Protein AF-A0A821WWM5-F1 (afdb_monomer_lite)

Radius of gyration: 125.2 Å; chains: 1; bounding box: 242×181×363 Å

Structure (mmCIF, N/CA/C/O backbone):
data_AF-A0A821WWM5-F1
#
_entry.id   AF-A0A821WWM5-F1
#
loop_
_atom_site.group_PDB
_atom_site.id
_atom_site.type_symbol
_atom_site.label_atom_id
_atom_site.label_alt_id
_atom_site.label_comp_id
_atom_site.label_asym_id
_atom_site.label_entity_id
_atom_site.label_seq_id
_atom_site.pdbx_PDB_ins_code
_atom_site.Cartn_x
_atom_site.Cartn_y
_atom_site.Cartn_z
_atom_site.occupancy
_atom_site.B_iso_or_equiv
_atom_site.auth_seq_id
_atom_site.auth_comp_id
_atom_site.auth_asym_id
_atom_site.auth_atom_id
_atom_site.pdbx_PDB_model_num
ATOM 1 N N . GLN A 1 1 ? -125.630 57.222 145.435 1.00 37.91 1 GLN A N 1
ATOM 2 C CA . GLN A 1 1 ? -126.927 56.658 144.999 1.00 37.91 1 GLN A CA 1
ATOM 3 C C . GLN A 1 1 ? -126.870 55.141 144.901 1.00 37.91 1 GLN A C 1
ATOM 5 O O . GLN A 1 1 ? -127.273 54.556 145.885 1.00 37.91 1 GLN A O 1
ATOM 10 N N . GLN A 1 2 ? -126.313 54.495 143.862 1.00 39.31 2 GLN A N 1
ATOM 11 C CA . GLN A 1 2 ? -126.241 53.011 143.816 1.00 39.31 2 GLN A CA 1
ATOM 12 C C . GLN A 1 2 ? -125.622 52.378 145.082 1.00 39.31 2 GLN A C 1
ATOM 14 O O . GLN A 1 2 ? -126.150 51.397 145.593 1.00 39.31 2 GLN A O 1
ATOM 19 N N . LEU A 1 3 ? -124.573 52.993 145.649 1.00 37.59 3 LEU A N 1
ATOM 20 C CA . LEU A 1 3 ? -123.999 52.584 146.939 1.00 37.59 3 LEU A CA 1
ATOM 21 C C . LEU A 1 3 ? -125.025 52.647 148.093 1.00 37.59 3 LEU A C 1
ATOM 23 O O . LEU A 1 3 ? -125.153 51.701 148.857 1.00 37.59 3 LEU A O 1
ATOM 27 N N . ASN A 1 4 ? -125.800 53.734 148.177 1.00 41.94 4 ASN A N 1
ATOM 28 C CA . ASN A 1 4 ? -126.858 53.911 149.174 1.00 41.94 4 ASN A CA 1
ATOM 29 C C . ASN A 1 4 ? -128.007 52.909 148.983 1.00 41.94 4 ASN A C 1
ATOM 31 O O . ASN A 1 4 ? -128.588 52.481 149.970 1.00 41.94 4 ASN A O 1
ATOM 35 N N . THR A 1 5 ? -128.331 52.528 147.742 1.00 42.69 5 THR A N 1
ATOM 36 C CA . THR A 1 5 ? -129.355 51.511 147.447 1.00 42.69 5 THR A CA 1
ATOM 37 C C . THR A 1 5 ? -128.937 50.157 148.021 1.00 42.69 5 THR A C 1
ATOM 39 O O . THR A 1 5 ? -129.669 49.590 148.826 1.00 42.69 5 THR A O 1
ATOM 42 N N . LEU A 1 6 ? -127.702 49.728 147.729 1.00 46.75 6 LEU A N 1
ATOM 43 C CA . LEU A 1 6 ? -127.098 48.521 148.307 1.00 46.75 6 LEU A CA 1
ATOM 44 C C . LEU A 1 6 ? -126.998 48.577 149.845 1.00 46.75 6 LEU A C 1
ATOM 46 O O . LEU A 1 6 ? -127.035 47.538 150.493 1.00 46.75 6 LEU A O 1
ATOM 50 N N . GLN A 1 7 ? -126.891 49.770 150.442 1.00 43.28 7 GLN A N 1
ATOM 51 C CA . GLN A 1 7 ? -126.890 49.946 151.901 1.00 43.28 7 GLN A CA 1
ATOM 52 C C . GLN A 1 7 ? -128.296 49.929 152.527 1.00 43.28 7 GLN A C 1
ATOM 54 O O . GLN A 1 7 ? -128.442 49.439 153.640 1.00 43.28 7 GLN A O 1
ATOM 59 N N . GLN A 1 8 ? -129.335 50.429 151.849 1.00 42.22 8 GLN A N 1
ATOM 60 C CA . GLN A 1 8 ? -130.705 50.417 152.388 1.00 42.22 8 GLN A CA 1
ATOM 61 C C . GLN A 1 8 ? -131.353 49.029 152.317 1.00 42.22 8 GLN A C 1
ATOM 63 O O . GLN A 1 8 ? -132.076 48.652 153.239 1.00 42.22 8 GLN A O 1
ATOM 68 N N . GLU A 1 9 ? -131.058 48.254 151.270 1.00 52.81 9 GLU A N 1
ATOM 69 C CA . GLU A 1 9 ? -131.442 46.838 151.191 1.00 52.81 9 GLU A CA 1
ATOM 70 C C . GLU A 1 9 ? -130.757 46.023 152.304 1.00 52.81 9 GLU A C 1
ATOM 72 O O . GLU A 1 9 ? -131.395 45.172 152.923 1.00 52.81 9 GLU A O 1
ATOM 77 N N . LEU A 1 10 ? -129.506 46.363 152.649 1.00 50.09 10 LEU A N 1
ATOM 78 C CA . LEU A 1 10 ? -128.782 45.797 153.793 1.00 50.09 10 LEU A CA 1
ATOM 79 C C . LEU A 1 10 ? -129.543 45.998 155.117 1.00 50.09 10 LEU A C 1
ATOM 81 O O . LEU A 1 10 ? -129.801 45.032 155.829 1.00 50.09 10 LEU A O 1
ATOM 85 N N . THR A 1 11 ? -129.967 47.227 155.430 1.00 47.53 11 THR A N 1
ATOM 86 C CA . THR A 1 11 ? -130.604 47.533 156.727 1.00 47.53 11 THR A CA 1
ATOM 87 C C . THR A 1 11 ? -131.998 46.916 156.893 1.00 47.53 11 THR A C 1
ATOM 89 O O . THR A 1 11 ? -132.420 46.628 158.013 1.00 47.53 11 THR A O 1
ATOM 92 N N . GLN A 1 12 ? -132.727 46.658 155.802 1.00 49.09 12 GLN A N 1
ATOM 93 C CA . GLN A 1 12 ? -133.998 45.921 155.884 1.00 49.09 12 GLN A CA 1
ATOM 94 C C . GLN A 1 12 ? -133.795 44.409 156.071 1.00 49.09 12 GLN A C 1
ATOM 96 O O . GLN A 1 12 ? -134.614 43.767 156.731 1.00 49.09 12 GLN A O 1
ATOM 101 N N . LEU A 1 13 ? -132.689 43.850 155.566 1.00 55.06 13 LEU A N 1
ATOM 102 C CA . LEU A 1 13 ? -132.289 42.469 155.852 1.00 55.06 13 LEU A CA 1
ATOM 103 C C . LEU A 1 13 ? -131.876 42.274 157.325 1.00 55.06 13 LEU A C 1
ATOM 105 O O . LEU A 1 13 ? -132.050 41.179 157.853 1.00 55.06 13 LEU A O 1
ATOM 109 N N . GLU A 1 14 ? -131.392 43.314 158.012 1.00 53.69 14 GLU A N 1
ATOM 110 C CA . GLU A 1 14 ? -130.951 43.235 159.415 1.00 53.69 14 GLU A CA 1
ATOM 111 C C . GLU A 1 14 ? -132.115 43.042 160.412 1.00 53.69 14 GLU A C 1
ATOM 113 O O . GLU A 1 14 ? -132.073 42.127 161.235 1.00 53.69 14 GLU A O 1
ATOM 118 N N . GLN A 1 15 ? -133.190 43.840 160.338 1.00 48.53 15 GLN A N 1
ATOM 119 C CA . GLN A 1 15 ? -134.271 43.781 161.344 1.00 48.53 15 GLN A CA 1
ATOM 120 C C . GLN A 1 15 ? -135.102 42.487 161.300 1.00 48.53 15 GLN A C 1
ATOM 122 O O . GLN A 1 15 ? -135.570 42.018 162.339 1.00 48.53 15 GLN A O 1
ATOM 127 N N . ILE A 1 16 ? -135.280 41.887 160.118 1.00 54.81 16 ILE A N 1
ATOM 128 C CA . ILE A 1 16 ? -136.044 40.636 159.955 1.00 54.81 16 ILE A CA 1
ATOM 129 C C . ILE A 1 16 ? -135.311 39.447 160.601 1.00 54.81 16 ILE A C 1
ATOM 131 O O . ILE A 1 16 ? -135.950 38.512 161.086 1.00 54.81 16 ILE A O 1
ATOM 135 N N . VAL A 1 17 ? -133.977 39.493 160.669 1.00 58.59 17 VAL A N 1
ATOM 136 C CA . VAL A 1 17 ? -133.156 38.446 161.295 1.00 58.59 17 VAL A CA 1
ATOM 137 C C . VAL A 1 17 ? -133.327 38.420 162.821 1.00 58.59 17 VAL A C 1
ATOM 139 O O . VAL A 1 17 ? -133.343 37.342 163.414 1.00 58.59 17 VAL A O 1
ATOM 142 N N . GLU A 1 18 ? -133.494 39.571 163.478 1.00 56.78 18 GLU A N 1
ATOM 143 C CA . GLU A 1 18 ? -133.342 39.661 164.939 1.00 56.78 18 GLU A CA 1
ATOM 144 C C . GLU A 1 18 ? -134.489 39.013 165.742 1.00 56.78 18 GLU A C 1
ATOM 146 O O . GLU A 1 18 ? -134.231 38.326 166.733 1.00 56.78 18 GLU A O 1
ATOM 151 N N . GLN A 1 19 ? -135.752 39.131 165.306 1.00 46.62 19 GLN A N 1
ATOM 152 C CA . GLN A 1 19 ? -136.867 38.445 165.987 1.00 46.62 19 GLN A CA 1
ATOM 153 C C . GLN A 1 19 ? -136.848 36.923 165.782 1.00 46.62 19 GLN A C 1
ATOM 155 O O . GLN A 1 19 ? -137.164 36.179 166.715 1.00 46.62 19 GLN A O 1
ATOM 160 N N . LEU A 1 20 ? -136.432 36.448 164.601 1.00 58.09 20 LEU A N 1
ATOM 161 C CA . LEU A 1 20 ? -136.296 35.014 164.327 1.00 58.09 20 LEU A CA 1
ATOM 162 C C . LEU A 1 20 ? -135.285 34.358 165.285 1.00 58.09 20 LEU A C 1
ATOM 164 O O . LEU A 1 20 ? -135.518 33.246 165.759 1.00 58.09 20 LEU A O 1
ATOM 168 N N . VAL A 1 21 ? -134.211 35.068 165.651 1.00 61.25 21 VAL A N 1
ATOM 169 C CA . VAL A 1 21 ? -133.148 34.565 166.539 1.00 61.25 21 VAL A CA 1
ATOM 170 C C . VAL A 1 21 ? -133.631 34.227 167.961 1.00 61.25 21 VAL A C 1
ATOM 172 O O . VAL A 1 21 ? -133.112 33.278 168.551 1.00 61.25 21 VAL A O 1
ATOM 175 N N . GLN A 1 22 ? -134.617 34.930 168.538 1.00 56.06 22 GLN A N 1
ATOM 176 C CA . GLN A 1 22 ? -135.051 34.628 169.916 1.00 56.06 22 GLN A CA 1
ATOM 177 C C . GLN A 1 22 ? -135.902 33.356 170.030 1.00 56.06 22 GLN A C 1
ATOM 179 O O . GLN A 1 22 ? -135.684 32.572 170.953 1.00 56.06 22 GLN A O 1
ATOM 184 N N . GLN A 1 23 ? -136.827 33.113 169.094 1.00 52.97 23 GLN A N 1
ATOM 185 C CA . GLN A 1 23 ? -137.589 31.856 169.074 1.00 52.97 23 GLN A CA 1
ATOM 186 C C . GLN A 1 23 ? -136.690 30.672 168.708 1.00 52.97 23 GLN A C 1
ATOM 188 O O . GLN A 1 23 ? -136.766 29.625 169.349 1.00 52.97 23 GLN A O 1
ATOM 193 N N . ILE A 1 24 ? -135.764 30.878 167.764 1.00 60.00 24 ILE A N 1
ATOM 194 C CA . ILE A 1 24 ? -134.708 29.913 167.449 1.00 60.00 24 ILE A CA 1
ATOM 195 C C . ILE A 1 24 ? -133.939 29.505 168.718 1.00 60.00 24 ILE A C 1
ATOM 197 O O . ILE A 1 24 ? -133.713 28.315 168.900 1.00 60.00 24 ILE A O 1
ATOM 201 N N . LYS A 1 25 ? -133.611 30.427 169.638 1.00 63.78 25 LYS A N 1
ATOM 202 C CA . LYS A 1 25 ? -132.818 30.120 170.847 1.00 63.78 25 LYS A CA 1
ATOM 203 C C . LYS A 1 25 ? -133.458 29.146 171.840 1.00 63.78 25 LYS A C 1
ATOM 205 O O . LYS A 1 25 ? -132.802 28.185 172.229 1.00 63.78 25 LYS A O 1
ATOM 210 N N . GLN A 1 26 ? -134.697 29.362 172.286 1.00 47.50 26 GLN A N 1
ATOM 211 C CA . GLN A 1 26 ? -135.268 28.485 173.327 1.00 47.50 26 GLN A CA 1
ATOM 212 C C . GLN A 1 26 ? -135.587 27.085 172.773 1.00 47.50 26 GLN A C 1
ATOM 214 O O . GLN A 1 26 ? -135.418 26.080 173.464 1.00 47.50 26 GLN A O 1
ATOM 219 N N . THR A 1 27 ? -135.959 27.006 171.492 1.00 57.09 27 THR A N 1
ATOM 220 C CA . THR A 1 27 ? -136.071 25.737 170.765 1.00 57.09 27 THR A CA 1
ATOM 221 C C . THR A 1 27 ? -134.694 25.098 170.540 1.00 57.09 27 THR A C 1
ATOM 223 O O . THR A 1 27 ? -134.570 23.888 170.697 1.00 57.09 27 THR A O 1
ATOM 226 N N . GLN A 1 28 ? -133.642 25.885 170.276 1.00 60.28 28 GLN A N 1
ATOM 227 C CA . GLN A 1 28 ? -132.253 25.410 170.207 1.00 60.28 28 GLN A CA 1
ATOM 228 C C . GLN A 1 28 ? -131.746 24.824 171.525 1.00 60.28 28 GLN A C 1
ATOM 230 O O . GLN A 1 28 ? -130.975 23.883 171.456 1.00 60.28 28 GLN A O 1
ATOM 235 N N . GLU A 1 29 ? -132.145 25.305 172.705 1.00 61.22 29 GLU A N 1
ATOM 236 C CA . GLU A 1 29 ? -131.699 24.700 173.976 1.00 61.22 29 GLU A CA 1
ATOM 237 C C . GLU A 1 29 ? -132.308 23.305 174.202 1.00 61.22 29 GLU A C 1
ATOM 239 O O . GLU A 1 29 ? -131.616 22.383 174.642 1.00 61.22 29 GLU A O 1
ATOM 244 N N . GLN A 1 30 ? -133.581 23.110 173.842 1.00 49.72 30 GLN A N 1
ATOM 245 C CA . GLN A 1 30 ? -134.225 21.793 173.918 1.00 49.72 30 GLN A CA 1
ATOM 246 C C . GLN A 1 30 ? -133.769 20.853 172.793 1.00 49.72 30 GLN A C 1
ATOM 248 O O . GLN A 1 30 ? -133.542 19.670 173.066 1.00 49.72 30 GLN A O 1
ATOM 253 N N . LEU A 1 31 ? -133.534 21.371 171.575 1.00 58.34 31 LEU A N 1
ATOM 254 C CA . LEU A 1 31 ? -132.779 20.639 170.554 1.00 58.34 31 LEU A CA 1
ATOM 255 C C . LEU A 1 31 ? -131.410 20.252 171.102 1.00 58.34 31 LEU A C 1
ATOM 257 O O . LEU A 1 31 ? -131.090 19.081 171.054 1.00 58.34 31 LEU A O 1
ATOM 261 N N . ALA A 1 32 ? -130.631 21.177 171.661 1.00 59.22 32 ALA A N 1
ATOM 262 C CA . ALA A 1 32 ? -129.247 20.938 172.059 1.00 59.22 32 ALA A CA 1
ATOM 263 C C . ALA A 1 32 ? -129.114 19.844 173.122 1.00 59.22 32 ALA A C 1
ATOM 265 O O . ALA A 1 32 ? -128.167 19.069 173.049 1.00 59.22 32 ALA A O 1
ATOM 266 N N . ASN A 1 33 ? -130.051 19.720 174.069 1.00 54.28 33 ASN A N 1
ATOM 267 C CA . ASN A 1 33 ? -130.026 18.609 175.027 1.00 54.28 33 ASN A CA 1
ATOM 268 C C . ASN A 1 33 ? -130.387 17.262 174.374 1.00 54.28 33 ASN A C 1
ATOM 270 O O . ASN A 1 33 ? -129.675 16.282 174.589 1.00 54.28 33 ASN A O 1
ATOM 274 N N . CYS A 1 34 ? -131.426 17.207 173.532 1.00 53.97 34 CYS A N 1
ATOM 275 C CA . CYS A 1 34 ? -131.779 15.973 172.814 1.00 53.97 34 CYS A CA 1
ATOM 276 C C . CYS A 1 34 ? -130.687 15.592 171.800 1.00 53.97 34 CYS A C 1
ATOM 278 O O . CYS A 1 34 ? -130.288 14.437 171.707 1.00 53.97 34 CYS A O 1
ATOM 280 N N . GLU A 1 35 ? -130.142 16.575 171.083 1.00 59.50 35 GLU A N 1
ATOM 281 C CA . GLU A 1 35 ? -128.971 16.453 170.224 1.00 59.50 35 GLU A CA 1
ATOM 282 C C . GLU A 1 35 ? -127.735 16.041 171.012 1.00 59.50 35 GLU A C 1
ATOM 284 O O . GLU A 1 35 ? -126.940 15.302 170.461 1.00 59.50 35 GLU A O 1
ATOM 289 N N . LYS A 1 36 ? -127.548 16.441 172.274 1.00 66.25 36 LYS A N 1
ATOM 290 C CA . LYS A 1 36 ? -126.396 15.999 173.072 1.00 66.25 36 LYS A CA 1
ATOM 291 C C . LYS A 1 36 ? -126.462 14.502 173.362 1.00 66.25 36 LYS A C 1
ATOM 293 O O . LYS A 1 36 ? -125.483 13.815 173.098 1.00 66.25 36 LYS A O 1
ATOM 298 N N . GLU A 1 37 ? -127.604 13.977 173.804 1.00 53.38 37 GLU A N 1
ATOM 299 C CA . GLU A 1 37 ? -127.775 12.528 174.015 1.00 53.38 37 GLU A CA 1
ATOM 300 C C . GLU A 1 37 ? -127.726 11.746 172.687 1.00 53.38 37 GLU A C 1
ATOM 302 O O . GLU A 1 37 ? -127.027 10.736 172.574 1.00 53.38 37 GLU A O 1
ATOM 307 N N . ILE A 1 38 ? -128.380 12.264 171.639 1.00 59.97 38 ILE A N 1
ATOM 308 C CA . ILE A 1 38 ? -128.311 11.724 170.271 1.00 59.97 38 ILE A CA 1
ATOM 309 C C . ILE A 1 38 ? -126.869 11.719 169.746 1.00 59.97 38 ILE A C 1
ATOM 311 O O . ILE A 1 38 ? -126.460 10.741 169.129 1.00 59.97 38 ILE A O 1
ATOM 315 N N . ASN A 1 39 ? -126.089 12.777 169.971 1.00 61.53 39 ASN A N 1
ATOM 316 C CA . ASN A 1 39 ? -124.719 12.906 169.475 1.00 61.53 39 ASN A CA 1
ATOM 317 C C . ASN A 1 39 ? -123.734 12.088 170.315 1.00 61.53 39 ASN A C 1
ATOM 319 O O . ASN A 1 39 ? -122.808 11.536 169.741 1.00 61.53 39 ASN A O 1
ATOM 323 N N . GLU A 1 40 ? -123.927 11.935 171.628 1.00 65.19 40 GLU A N 1
ATOM 324 C CA . GLU A 1 40 ? -123.092 11.048 172.453 1.00 65.19 40 GLU A CA 1
ATOM 325 C C . GLU A 1 40 ? -123.258 9.575 172.049 1.00 65.19 40 GLU A C 1
ATOM 327 O O . GLU A 1 40 ? -122.279 8.831 171.998 1.00 65.19 40 GLU A O 1
ATOM 332 N N . HIS A 1 41 ? -124.472 9.146 171.688 1.00 61.41 41 HIS A N 1
ATOM 333 C CA . HIS A 1 41 ? -124.692 7.797 171.160 1.00 61.41 41 HIS A CA 1
ATOM 334 C C . HIS A 1 41 ? -124.310 7.657 169.676 1.00 61.41 41 HIS A C 1
ATOM 336 O O . HIS A 1 41 ? -123.659 6.675 169.314 1.00 61.41 41 HIS A O 1
ATOM 342 N N . ASN A 1 42 ? -124.631 8.632 168.817 1.00 60.38 42 ASN A N 1
ATOM 343 C CA . ASN A 1 42 ? -124.242 8.590 167.403 1.00 60.38 42 ASN A CA 1
ATOM 344 C C . ASN A 1 42 ? -122.728 8.709 167.211 1.00 60.38 42 ASN A C 1
ATOM 346 O O . ASN A 1 42 ? -122.205 8.015 166.351 1.00 60.38 42 ASN A O 1
ATOM 350 N N . ALA A 1 43 ? -122.008 9.496 168.018 1.00 62.25 43 ALA A N 1
ATOM 351 C CA . ALA A 1 43 ? -120.548 9.556 167.961 1.00 62.25 43 ALA A CA 1
ATOM 352 C C . ALA A 1 43 ? -119.935 8.176 168.222 1.00 62.25 43 ALA A C 1
ATOM 354 O O . ALA A 1 43 ? -119.078 7.744 167.457 1.00 62.25 43 ALA A O 1
ATOM 355 N N . ARG A 1 44 ? -120.425 7.431 169.226 1.00 64.88 44 ARG A N 1
ATOM 356 C CA . ARG A 1 44 ? -119.897 6.089 169.518 1.00 64.88 44 ARG A CA 1
ATOM 357 C C . ARG A 1 44 ? -120.262 5.047 168.454 1.00 64.88 44 ARG A C 1
ATOM 359 O O . ARG A 1 44 ? -119.460 4.158 168.183 1.00 64.88 44 ARG A O 1
ATOM 366 N N . ILE A 1 45 ? -121.432 5.161 167.817 1.00 62.00 45 ILE A N 1
ATOM 367 C CA . ILE A 1 45 ? -121.771 4.346 166.636 1.00 62.00 45 ILE A CA 1
ATOM 368 C C . ILE A 1 45 ? -120.847 4.706 165.461 1.00 62.00 45 ILE A C 1
ATOM 370 O O . ILE A 1 45 ? -120.292 3.816 164.822 1.00 62.00 45 ILE A O 1
ATOM 374 N N . GLN A 1 46 ? -120.632 6.000 165.218 1.00 59.09 46 GLN A N 1
ATOM 375 C CA . GLN A 1 46 ? -119.834 6.518 164.110 1.00 59.09 46 GLN A CA 1
ATOM 376 C C . GLN A 1 46 ? -118.330 6.241 164.278 1.00 59.09 46 GLN A C 1
ATOM 378 O O . GLN A 1 46 ? -117.647 6.051 163.278 1.00 59.09 46 GLN A O 1
ATOM 383 N N . GLU A 1 47 ? -117.799 6.157 165.501 1.00 65.06 47 GLU A N 1
ATOM 384 C CA . GLU A 1 47 ? -116.446 5.640 165.768 1.00 65.06 47 GLU A CA 1
ATOM 385 C C . GLU A 1 47 ? -116.292 4.205 165.246 1.00 65.06 47 GLU A C 1
ATOM 387 O O . GLU A 1 47 ? -115.453 3.961 164.379 1.00 65.06 47 GLU A O 1
ATOM 392 N N . LEU A 1 48 ? -117.159 3.286 165.691 1.00 61.66 48 LEU A N 1
ATOM 393 C CA . LEU A 1 48 ? -117.140 1.874 165.280 1.00 61.66 48 LEU A CA 1
ATOM 394 C C . LEU A 1 48 ? -117.359 1.702 163.765 1.00 61.66 48 LEU A C 1
ATOM 396 O O . LEU A 1 48 ? -116.759 0.836 163.128 1.00 61.66 48 LEU A O 1
ATOM 400 N N . GLU A 1 49 ? -118.213 2.535 163.168 1.00 60.53 49 GLU A N 1
ATOM 401 C CA . GLU A 1 49 ? -118.532 2.492 161.737 1.00 60.53 49 GLU A CA 1
ATOM 402 C C . GLU A 1 49 ? -117.389 3.072 160.874 1.00 60.53 49 GLU A C 1
ATOM 404 O O . GLU A 1 49 ? -117.071 2.516 159.821 1.00 60.53 49 GLU A O 1
ATOM 409 N N . ASN A 1 50 ? -116.678 4.098 161.364 1.00 62.69 50 ASN A N 1
ATOM 410 C CA . ASN A 1 50 ? -115.432 4.597 160.766 1.00 62.69 50 ASN A CA 1
ATOM 411 C C . ASN A 1 50 ? -114.279 3.584 160.875 1.00 62.69 50 ASN A C 1
ATOM 413 O O . ASN A 1 50 ? -113.474 3.471 159.949 1.00 62.69 50 ASN A O 1
ATOM 417 N N . GLU A 1 51 ? -114.150 2.872 161.998 1.00 67.25 51 GLU A N 1
ATOM 418 C CA . GLU A 1 51 ? -113.128 1.830 162.175 1.00 67.25 51 GLU A CA 1
ATOM 419 C C . GLU A 1 51 ? -113.363 0.663 161.212 1.00 67.25 51 GLU A C 1
ATOM 421 O O . GLU A 1 51 ? -112.442 0.267 160.493 1.00 67.25 51 GLU A O 1
ATOM 426 N N . LYS A 1 52 ? -114.615 0.206 161.083 1.00 66.06 52 LYS A N 1
ATOM 427 C CA . LYS A 1 52 ? -115.012 -0.794 160.084 1.00 66.06 52 LYS A CA 1
ATOM 428 C C . LYS A 1 52 ? -114.680 -0.360 158.649 1.00 66.06 52 LYS A C 1
ATOM 430 O O . LYS A 1 52 ? -114.049 -1.127 157.921 1.00 66.06 52 LYS A O 1
ATOM 435 N N . GLN A 1 53 ? -115.036 0.867 158.252 1.00 65.19 53 GLN A N 1
ATOM 436 C CA . GLN A 1 53 ? -114.738 1.370 156.902 1.00 65.19 53 GLN A CA 1
ATOM 437 C C . GLN A 1 53 ? -113.234 1.485 156.616 1.00 65.19 53 GLN A C 1
ATOM 439 O O . GLN A 1 53 ? -112.807 1.211 155.495 1.00 65.19 53 GLN A O 1
ATOM 444 N N . LYS A 1 54 ? -112.406 1.849 157.606 1.00 69.75 54 LYS A N 1
ATOM 445 C CA . LYS A 1 54 ? -110.941 1.877 157.436 1.00 69.75 54 LYS A CA 1
ATOM 446 C C . LYS A 1 54 ? -110.379 0.489 157.117 1.00 69.75 54 LYS A C 1
ATOM 448 O O . LYS A 1 54 ? -109.544 0.378 156.224 1.00 69.75 54 LYS A O 1
ATOM 453 N N . VAL A 1 55 ? -110.857 -0.553 157.803 1.00 67.88 55 VAL A N 1
ATOM 454 C CA . VAL A 1 55 ? -110.447 -1.945 157.543 1.00 67.88 55 VAL A CA 1
ATOM 455 C C . VAL A 1 55 ? -110.890 -2.400 156.146 1.00 67.88 55 VAL A C 1
ATOM 457 O O . VAL A 1 55 ? -110.090 -2.983 155.418 1.00 67.88 55 VAL A O 1
ATOM 460 N N . GLU A 1 56 ? -112.119 -2.078 155.727 1.00 64.19 56 GLU A N 1
ATOM 461 C CA . GLU A 1 56 ? -112.626 -2.402 154.381 1.00 64.19 56 GLU A CA 1
ATOM 462 C C . GLU A 1 56 ? -111.803 -1.724 153.263 1.00 64.19 56 GLU A C 1
ATOM 464 O O . GLU A 1 56 ? -111.399 -2.390 152.306 1.00 64.19 56 GLU A O 1
ATOM 469 N N . ILE A 1 57 ? -111.482 -0.431 153.406 1.00 69.88 57 ILE A N 1
ATOM 470 C CA . ILE A 1 57 ? -110.680 0.328 152.427 1.00 69.88 57 ILE A CA 1
ATOM 471 C C . ILE A 1 57 ? -109.250 -0.223 152.309 1.00 69.88 57 ILE A C 1
ATOM 473 O O . ILE A 1 57 ? -108.717 -0.324 151.201 1.00 69.88 57 ILE A O 1
ATOM 477 N N . GLU A 1 58 ? -108.612 -0.583 153.425 1.00 70.94 58 GLU A N 1
ATOM 478 C CA . GLU A 1 58 ? -107.223 -1.053 153.397 1.00 70.94 58 GLU A CA 1
ATOM 479 C C . GLU A 1 58 ? -107.106 -2.472 152.810 1.00 70.94 58 GLU A C 1
ATOM 481 O O . GLU A 1 58 ? -106.180 -2.742 152.044 1.00 70.94 58 GLU A O 1
ATOM 486 N N . ILE A 1 59 ? -108.092 -3.349 153.050 1.00 67.19 59 ILE A N 1
ATOM 487 C CA . ILE A 1 59 ? -108.200 -4.647 152.355 1.00 67.19 59 ILE A CA 1
ATOM 488 C C . ILE A 1 59 ? -108.312 -4.440 150.835 1.00 67.19 59 ILE A C 1
ATOM 490 O O . ILE A 1 59 ? -107.617 -5.111 150.070 1.00 67.19 59 ILE A O 1
ATOM 494 N N . GLN A 1 60 ? -109.141 -3.492 150.385 1.00 69.75 60 GLN A N 1
ATOM 495 C CA . GLN A 1 60 ? -109.340 -3.225 148.957 1.00 69.75 60 GLN A CA 1
ATOM 496 C C . GLN A 1 60 ? -108.063 -2.689 148.278 1.00 69.75 60 GLN A C 1
ATOM 498 O O . GLN A 1 60 ? -107.717 -3.115 147.176 1.00 69.75 60 GLN A O 1
ATOM 503 N N . ARG A 1 61 ? -107.294 -1.830 148.962 1.00 72.50 61 ARG A N 1
ATOM 504 C CA . ARG A 1 61 ? -105.990 -1.332 148.478 1.00 72.50 61 ARG A CA 1
ATOM 505 C C . ARG A 1 61 ? -104.948 -2.436 148.300 1.00 72.50 61 ARG A C 1
ATOM 507 O O . ARG A 1 61 ? -104.223 -2.426 147.305 1.00 72.50 61 ARG A O 1
ATOM 514 N N . LEU A 1 62 ? -104.874 -3.387 149.234 1.00 71.69 62 LEU A N 1
ATOM 515 C CA . LEU A 1 62 ? -103.947 -4.522 149.138 1.00 71.69 62 LEU A CA 1
ATOM 516 C C . LEU A 1 62 ? -104.244 -5.383 147.897 1.00 71.69 62 LEU A C 1
ATOM 518 O O . LEU A 1 62 ? -103.315 -5.812 147.213 1.00 71.69 62 LEU A O 1
ATOM 522 N N . GLN A 1 63 ? -105.522 -5.565 147.550 1.00 69.50 63 GLN A N 1
ATOM 523 C CA . GLN A 1 63 ? -105.938 -6.290 146.343 1.00 69.50 63 GLN A CA 1
ATOM 524 C C . GLN A 1 63 ? -105.491 -5.576 145.054 1.00 69.50 63 GLN A C 1
ATOM 526 O O . GLN A 1 63 ? -104.903 -6.211 144.177 1.00 69.50 63 GLN A O 1
ATOM 531 N N . GLU A 1 64 ? -105.671 -4.252 144.953 1.00 72.31 64 GLU A N 1
ATOM 532 C CA . GLU A 1 64 ? -105.175 -3.486 143.796 1.00 72.31 64 GLU A CA 1
ATOM 533 C C . GLU A 1 64 ? -103.635 -3.416 143.710 1.00 72.31 64 GLU A C 1
ATOM 535 O O . GLU A 1 64 ? -103.086 -3.126 142.643 1.00 72.31 64 GLU A O 1
ATOM 540 N N . SER A 1 65 ? -102.927 -3.595 144.830 1.00 74.25 65 SER A N 1
ATOM 541 C CA . SER A 1 65 ? -101.458 -3.629 144.881 1.00 74.25 65 SER A CA 1
ATOM 542 C C . SER A 1 65 ? -100.928 -4.924 144.255 1.00 74.25 65 SER A C 1
ATOM 544 O O . SER A 1 65 ? -100.137 -4.890 143.312 1.00 74.25 65 SER A O 1
ATOM 546 N N . ILE A 1 66 ? -101.468 -6.063 144.705 1.00 71.88 66 ILE A N 1
ATOM 547 C CA . ILE A 1 66 ? -101.169 -7.415 144.203 1.00 71.88 66 ILE A CA 1
ATOM 548 C C . ILE A 1 66 ? -101.336 -7.484 142.676 1.00 71.88 66 ILE A C 1
ATOM 550 O O . ILE A 1 66 ? -100.400 -7.854 141.966 1.00 71.88 66 ILE A O 1
ATOM 554 N N . GLN A 1 67 ? -102.480 -7.027 142.159 1.00 72.88 67 GLN A N 1
ATOM 555 C CA . GLN A 1 67 ? -102.820 -7.113 140.733 1.00 72.88 67 GLN A CA 1
ATOM 556 C C . GLN A 1 67 ? -101.904 -6.262 139.822 1.00 72.88 67 GLN A C 1
ATOM 558 O O . GLN A 1 67 ? -101.677 -6.594 138.654 1.00 72.88 67 GLN A O 1
ATOM 563 N N . ARG A 1 68 ? -101.326 -5.172 140.351 1.00 75.12 68 ARG A N 1
ATOM 564 C CA . ARG A 1 68 ? -100.330 -4.354 139.634 1.00 75.12 68 ARG A CA 1
ATOM 565 C C . ARG A 1 68 ? -98.975 -5.058 139.532 1.00 75.12 68 ARG A C 1
ATOM 567 O O . ARG A 1 68 ? -98.377 -5.050 138.458 1.00 75.12 68 ARG A O 1
ATOM 574 N N . ILE A 1 69 ? -98.522 -5.707 140.605 1.00 74.12 69 ILE A N 1
ATOM 575 C CA . ILE A 1 69 ? -97.243 -6.440 140.631 1.00 74.12 69 ILE A CA 1
ATOM 576 C C . ILE A 1 69 ? -97.289 -7.645 139.674 1.00 74.12 69 ILE A C 1
ATOM 578 O O . ILE A 1 69 ? -96.346 -7.866 138.915 1.00 74.12 69 ILE A O 1
ATOM 582 N N . GLU A 1 70 ? -98.410 -8.372 139.635 1.00 71.44 70 GLU A N 1
ATOM 583 C CA . GLU A 1 70 ? -98.639 -9.473 138.682 1.00 71.44 70 GLU A CA 1
ATOM 584 C C . GLU A 1 70 ? -98.501 -9.018 137.217 1.00 71.44 70 GLU A C 1
ATOM 586 O O . GLU A 1 70 ? -97.898 -9.717 136.401 1.00 71.44 70 GLU A O 1
ATOM 591 N N . THR A 1 71 ? -98.980 -7.811 136.895 1.00 74.81 71 THR A N 1
ATOM 592 C CA . THR A 1 71 ? -98.856 -7.225 135.549 1.00 74.81 71 THR A CA 1
ATOM 593 C C . THR A 1 71 ? -97.392 -6.924 135.193 1.00 74.81 71 THR A C 1
ATOM 595 O O . THR A 1 71 ? -96.940 -7.259 134.098 1.00 74.81 71 THR A O 1
ATOM 598 N N . MET A 1 72 ? -96.613 -6.363 136.126 1.00 76.75 72 MET A N 1
ATOM 599 C CA . MET A 1 72 ? -95.196 -6.033 135.893 1.00 76.75 72 MET A CA 1
ATOM 600 C C . MET A 1 72 ? -94.329 -7.274 135.622 1.00 76.75 72 MET A C 1
ATOM 602 O O . MET A 1 72 ? -93.443 -7.234 134.766 1.00 76.75 72 MET A O 1
ATOM 606 N N . ILE A 1 73 ? -94.606 -8.398 136.294 1.00 73.06 73 ILE A N 1
ATOM 607 C CA . ILE A 1 73 ? -93.894 -9.674 136.083 1.00 73.06 73 ILE A CA 1
ATOM 608 C C . ILE A 1 73 ? -94.103 -10.201 134.648 1.00 73.06 73 ILE A C 1
ATOM 610 O O . ILE A 1 73 ? -93.179 -10.769 134.048 1.00 73.06 73 ILE A O 1
ATOM 614 N N . GLN A 1 74 ? -95.286 -9.985 134.064 1.00 73.94 74 GLN A N 1
ATOM 615 C CA . GLN A 1 74 ? -95.581 -10.389 132.687 1.00 73.94 74 GLN A CA 1
ATOM 616 C C . GLN A 1 74 ? -94.811 -9.544 131.657 1.00 73.94 74 GLN A C 1
ATOM 618 O O . GLN A 1 74 ? -94.248 -10.106 130.716 1.00 73.94 74 GLN A O 1
ATOM 623 N N . ASP A 1 75 ? -94.716 -8.226 131.851 1.00 76.06 75 ASP A N 1
ATOM 624 C CA . ASP A 1 75 ? -94.003 -7.334 130.923 1.00 76.06 75 ASP A CA 1
ATOM 625 C C . ASP A 1 75 ? -92.490 -7.596 130.882 1.00 76.06 75 ASP A C 1
ATOM 627 O O . ASP A 1 75 ? -91.897 -7.617 129.799 1.00 76.06 75 ASP A O 1
ATOM 631 N N . VAL A 1 76 ? -91.853 -7.859 132.030 1.00 75.19 76 VAL A N 1
ATOM 632 C CA . VAL A 1 76 ? -90.430 -8.257 132.072 1.00 75.19 76 VAL A CA 1
ATOM 633 C C . VAL A 1 76 ? -90.222 -9.594 131.346 1.00 75.19 76 VAL A C 1
ATOM 635 O O . VAL A 1 76 ? -89.289 -9.736 130.555 1.00 75.19 76 VAL A O 1
ATOM 638 N N . THR A 1 77 ? -91.141 -10.549 131.531 1.00 72.88 77 THR A N 1
ATOM 639 C CA . THR A 1 77 ? -91.106 -11.859 130.853 1.00 72.88 77 THR A CA 1
ATOM 640 C C . THR A 1 77 ? -91.238 -11.738 129.329 1.00 72.88 77 THR A C 1
ATOM 642 O O . THR A 1 77 ? -90.600 -12.494 128.596 1.00 72.88 77 THR A O 1
ATOM 645 N N . ASN A 1 78 ? -92.021 -10.775 128.830 1.00 75.88 78 ASN A N 1
ATOM 646 C CA . ASN A 1 78 ? -92.151 -10.526 127.392 1.00 75.88 78 ASN A CA 1
ATOM 647 C C . ASN A 1 78 ? -90.835 -9.987 126.790 1.00 75.88 78 ASN A C 1
ATOM 649 O O . ASN A 1 78 ? -90.377 -10.495 125.767 1.00 75.88 78 ASN A O 1
ATOM 653 N N . LYS A 1 79 ? -90.176 -9.028 127.458 1.00 80.19 79 LYS A N 1
ATOM 654 C CA . LYS A 1 79 ? -88.893 -8.445 127.008 1.00 80.19 79 LYS A CA 1
ATOM 655 C C . LYS A 1 79 ? -87.754 -9.470 126.961 1.00 80.19 79 LYS A C 1
ATOM 657 O O . LYS A 1 79 ? -86.965 -9.476 126.018 1.00 80.19 79 LYS A O 1
ATOM 662 N N . GLU A 1 80 ? -87.683 -10.365 127.951 1.00 73.81 80 GLU A N 1
ATOM 663 C CA . GLU A 1 80 ? -86.673 -11.437 128.014 1.00 73.81 80 GLU A CA 1
ATOM 664 C C . GLU A 1 80 ? -86.705 -12.328 126.754 1.00 73.81 80 GLU A C 1
ATOM 666 O O . GLU A 1 80 ? -85.666 -12.762 126.238 1.00 73.81 80 GLU A O 1
ATOM 671 N N . ARG A 1 81 ? -87.909 -12.558 126.212 1.00 74.56 81 ARG A N 1
ATOM 672 C CA . ARG A 1 81 ? -88.120 -13.321 124.980 1.00 74.56 81 ARG A CA 1
ATOM 673 C C . ARG A 1 81 ? -87.635 -12.575 123.736 1.00 74.56 81 ARG A C 1
ATOM 675 O O . ARG A 1 81 ? -86.932 -13.177 122.929 1.00 74.56 81 ARG A O 1
ATOM 682 N N . GLU A 1 82 ? -87.968 -11.293 123.588 1.00 78.06 82 GLU A N 1
ATOM 683 C CA . GLU A 1 82 ? -87.561 -10.488 122.424 1.00 78.06 82 GLU A CA 1
ATOM 684 C C . GLU A 1 82 ? -86.032 -10.415 122.288 1.00 78.06 82 GLU A C 1
ATOM 686 O O . GLU A 1 82 ? -85.491 -10.643 121.205 1.00 78.06 82 GLU A O 1
ATOM 691 N N . VAL A 1 83 ? -85.319 -10.195 123.400 1.00 78.19 83 VAL A N 1
ATOM 692 C CA . VAL A 1 83 ? -83.843 -10.211 123.432 1.00 78.19 83 VAL A CA 1
ATOM 693 C C . VAL A 1 83 ? -83.295 -11.592 123.041 1.00 78.19 83 VAL A C 1
ATOM 695 O O . VAL A 1 83 ? -82.325 -11.692 122.288 1.00 78.19 83 VAL A O 1
ATOM 698 N N . THR A 1 84 ? -83.945 -12.673 123.485 1.00 75.19 84 THR A N 1
ATOM 699 C CA . THR A 1 84 ? -83.552 -14.051 123.138 1.00 75.19 84 THR A CA 1
ATOM 700 C C . THR A 1 84 ? -83.712 -14.338 121.635 1.00 75.19 84 THR A C 1
ATOM 702 O O . THR A 1 84 ? -82.855 -14.992 121.038 1.00 75.19 84 THR A O 1
ATOM 705 N N . GLU A 1 85 ? -84.766 -13.832 120.988 1.00 77.50 85 GLU A N 1
ATOM 706 C CA . GLU A 1 85 ? -84.970 -13.996 119.540 1.00 77.50 85 GLU A CA 1
ATOM 707 C C . GLU A 1 85 ? -83.962 -13.159 118.713 1.00 77.50 85 GLU A C 1
ATOM 709 O O . GLU A 1 85 ? -83.460 -13.649 117.697 1.00 77.50 85 GLU A O 1
ATOM 714 N N . GLN A 1 86 ? -83.551 -11.972 119.185 1.00 78.44 86 GLN A N 1
ATOM 715 C CA . GLN A 1 86 ? -82.499 -11.157 118.545 1.00 78.44 86 GLN A CA 1
ATOM 716 C C . GLN A 1 86 ? -81.107 -11.821 118.580 1.00 78.44 86 GLN A C 1
ATOM 718 O O . GLN A 1 86 ? -80.399 -11.822 117.568 1.00 78.44 86 GLN A O 1
ATOM 723 N N . ILE A 1 87 ? -80.724 -12.442 119.705 1.00 77.38 87 ILE A N 1
ATOM 724 C CA . ILE A 1 87 ? -79.446 -13.175 119.843 1.00 77.38 87 ILE A CA 1
ATOM 725 C C . ILE A 1 87 ? -79.341 -14.302 118.801 1.00 77.38 87 ILE A C 1
ATOM 727 O O . ILE A 1 87 ? -78.292 -14.483 118.172 1.00 77.38 87 ILE A O 1
ATOM 731 N N . ASN A 1 88 ? -80.436 -15.030 118.563 1.00 74.12 88 ASN A N 1
ATOM 732 C CA . ASN A 1 88 ? -80.476 -16.110 117.575 1.00 74.12 88 ASN A CA 1
ATOM 733 C C . ASN A 1 88 ? -80.265 -15.596 116.139 1.00 74.12 88 ASN A C 1
ATOM 735 O O . ASN A 1 88 ? -79.505 -16.201 115.382 1.00 74.12 88 ASN A O 1
ATOM 739 N N . GLN A 1 89 ? -80.875 -14.462 115.772 1.00 76.75 89 GLN A N 1
ATOM 740 C CA . GLN A 1 89 ? -80.709 -13.858 114.442 1.00 76.75 89 GLN A CA 1
ATOM 741 C C . GLN A 1 89 ? -79.262 -13.397 114.202 1.00 76.75 89 GLN A C 1
ATOM 743 O O . GLN A 1 89 ? -78.655 -13.761 113.195 1.00 76.75 89 GLN A O 1
ATOM 748 N N . LYS A 1 90 ? -78.667 -12.676 115.163 1.00 79.00 90 LYS A N 1
ATOM 749 C CA . LYS A 1 90 ? -77.264 -12.223 115.089 1.00 79.00 90 LYS A CA 1
ATOM 750 C C . LYS A 1 90 ? -76.262 -13.382 115.013 1.00 79.00 90 LYS A C 1
ATOM 752 O O . LYS A 1 90 ? -75.245 -13.280 114.330 1.00 79.00 90 LYS A O 1
ATOM 757 N N . THR A 1 91 ? -76.572 -14.513 115.647 1.00 74.69 91 THR A N 1
ATOM 758 C CA . THR A 1 91 ? -75.748 -15.731 115.568 1.00 74.69 91 THR A CA 1
ATOM 759 C C . THR A 1 91 ? -75.739 -16.327 114.151 1.00 74.69 91 THR A C 1
ATOM 761 O O . THR A 1 91 ? -74.686 -16.745 113.669 1.00 74.69 91 THR A O 1
ATOM 764 N N . GLN A 1 92 ? -76.878 -16.317 113.449 1.00 77.62 92 GLN A N 1
ATOM 765 C CA . GLN A 1 92 ? -76.962 -16.763 112.050 1.00 77.62 92 GLN A CA 1
ATOM 766 C C . GLN A 1 92 ? -76.266 -15.785 111.087 1.00 77.62 92 GLN A C 1
ATOM 768 O O . GLN A 1 92 ? -75.566 -16.224 110.174 1.00 77.62 92 GLN A O 1
ATOM 773 N N . GLU A 1 93 ? -76.396 -14.473 111.321 1.00 80.00 93 GLU A N 1
ATOM 774 C CA . GLU A 1 93 ? -75.718 -13.428 110.536 1.00 80.00 93 GLU A CA 1
ATOM 775 C C . GLU A 1 93 ? -74.188 -13.613 110.558 1.00 80.00 93 GLU A C 1
ATOM 777 O O . GLU A 1 93 ? -73.546 -13.614 109.505 1.00 80.00 93 GLU A O 1
ATOM 782 N N . LYS A 1 94 ? -73.605 -13.883 111.739 1.00 79.06 94 LYS A N 1
ATOM 783 C CA . LYS A 1 94 ? -72.170 -14.186 111.882 1.00 79.06 94 LYS A CA 1
ATOM 784 C C . LYS A 1 94 ? -71.738 -15.381 111.024 1.00 79.06 94 LYS A C 1
ATOM 786 O O . LYS A 1 94 ? -70.746 -15.290 110.302 1.00 79.06 94 LYS A O 1
ATOM 791 N N . GLN A 1 95 ? -72.482 -16.488 111.084 1.00 76.69 95 GLN A N 1
ATOM 792 C CA . GLN A 1 95 ? -72.116 -17.734 110.401 1.00 76.69 95 GLN A CA 1
ATOM 793 C C . GLN A 1 95 ? -72.121 -17.597 108.867 1.00 76.69 95 GLN A C 1
ATOM 795 O O . GLN A 1 95 ? -71.342 -18.268 108.189 1.00 76.69 95 GLN A O 1
ATOM 800 N N . MET A 1 96 ? -72.956 -16.719 108.303 1.00 77.19 96 MET A N 1
ATOM 801 C CA . MET A 1 96 ? -72.923 -16.408 106.869 1.00 77.19 96 MET A CA 1
ATOM 802 C C . MET A 1 96 ? -71.623 -15.692 106.476 1.00 77.19 96 MET A C 1
ATOM 804 O O . MET A 1 96 ? -70.933 -16.137 105.559 1.00 77.19 96 MET A O 1
ATOM 808 N N . ILE A 1 97 ? -71.238 -14.646 107.212 1.00 79.94 97 ILE A N 1
ATOM 809 C CA . ILE A 1 97 ? -70.056 -13.826 106.892 1.00 79.94 97 ILE A CA 1
ATOM 810 C C . ILE A 1 97 ? -68.745 -14.617 107.055 1.00 79.94 97 ILE A C 1
ATOM 812 O O . ILE A 1 97 ? -67.823 -14.452 106.257 1.00 79.94 97 ILE A O 1
ATOM 816 N N . GLU A 1 98 ? -68.662 -15.534 108.025 1.00 76.19 98 GLU A N 1
ATOM 817 C CA . GLU A 1 98 ? -67.505 -16.436 108.166 1.00 76.19 98 GLU A CA 1
ATOM 818 C C . GLU A 1 98 ? -67.338 -17.399 106.973 1.00 76.19 98 GLU A C 1
ATOM 820 O O . GLU A 1 98 ? -66.212 -17.787 106.647 1.00 76.19 98 GLU A O 1
ATOM 825 N N . ASN A 1 99 ? -68.431 -17.777 106.299 1.00 76.00 99 ASN A N 1
ATOM 826 C CA . ASN A 1 99 ? -68.372 -18.586 105.079 1.00 76.00 99 ASN A CA 1
ATOM 827 C C . ASN A 1 99 ? -67.991 -17.742 103.852 1.00 76.00 99 ASN A C 1
ATOM 829 O O . ASN A 1 99 ? -67.172 -18.191 103.050 1.00 76.00 99 ASN A O 1
ATOM 833 N N . GLU A 1 100 ? -68.523 -16.519 103.732 1.00 78.56 100 GLU A N 1
ATOM 834 C CA . GLU A 1 100 ? -68.137 -15.564 102.680 1.00 78.56 100 GLU A CA 1
ATOM 835 C C . GLU A 1 100 ? -66.631 -15.266 102.723 1.00 78.56 100 GLU A C 1
ATOM 837 O O . GLU A 1 100 ? -65.952 -15.395 101.705 1.00 78.56 100 GLU A O 1
ATOM 842 N N . GLN A 1 101 ? -66.078 -14.969 103.909 1.00 76.19 101 GLN A N 1
ATOM 843 C CA . GLN A 1 101 ? -64.648 -14.682 104.075 1.00 76.19 101 GLN A CA 1
ATOM 844 C C . GLN A 1 101 ? -63.763 -15.826 103.545 1.00 76.19 101 GLN A C 1
ATOM 846 O O . GLN A 1 101 ? -62.805 -15.575 102.814 1.00 76.19 101 GLN A O 1
ATOM 851 N N . ARG A 1 102 ? -64.097 -17.086 103.863 1.00 75.69 102 ARG A N 1
ATOM 852 C CA . ARG A 1 102 ? -63.330 -18.264 103.413 1.00 75.69 102 ARG A CA 1
ATOM 853 C C . ARG A 1 102 ? -63.371 -18.467 101.899 1.00 75.69 102 ARG A C 1
ATOM 855 O O . ARG A 1 102 ? -62.399 -18.970 101.338 1.00 75.69 102 ARG A O 1
ATOM 862 N N . ALA A 1 103 ? -64.473 -18.101 101.244 1.00 76.69 103 ALA A N 1
ATOM 863 C CA . ALA A 1 103 ? -64.577 -18.170 99.790 1.00 76.69 103 ALA A CA 1
ATOM 864 C C . ALA A 1 103 ? -63.645 -17.139 99.131 1.00 76.69 103 ALA A C 1
ATOM 866 O O . ALA A 1 103 ? -62.810 -17.511 98.305 1.00 76.69 103 ALA A O 1
ATOM 867 N N . THR A 1 104 ? -63.705 -15.873 99.557 1.00 77.12 104 THR A N 1
ATOM 868 C CA . THR A 1 104 ? -62.855 -14.811 98.993 1.00 77.12 104 THR A CA 1
ATOM 869 C C . THR A 1 104 ? -61.367 -15.044 99.280 1.00 77.12 104 THR A C 1
ATOM 871 O O . THR A 1 104 ? -60.534 -14.833 98.400 1.00 77.12 104 THR A O 1
ATOM 874 N N . GLU A 1 105 ? -61.005 -15.550 100.466 1.00 76.50 105 GLU A N 1
ATOM 875 C CA . GLU A 1 105 ? -59.617 -15.928 100.787 1.00 76.50 105 GLU A CA 1
ATOM 876 C C . GLU A 1 105 ? -59.065 -17.014 99.840 1.00 76.50 105 GLU A C 1
ATOM 878 O O . GLU A 1 105 ? -57.881 -16.982 99.496 1.00 76.50 105 GLU A O 1
ATOM 883 N N . ALA A 1 106 ? -59.905 -17.940 99.358 1.00 76.75 106 ALA A N 1
ATOM 884 C CA . ALA A 1 106 ? -59.505 -18.945 98.373 1.00 76.75 106 ALA A CA 1
ATOM 885 C C . ALA A 1 106 ? -59.342 -18.362 96.954 1.00 76.75 106 ALA A C 1
ATOM 887 O O . ALA A 1 106 ? -58.396 -18.726 96.251 1.00 76.75 106 ALA A O 1
ATOM 888 N N . GLU A 1 107 ? -60.212 -17.432 96.541 1.00 79.81 107 GLU A N 1
ATOM 889 C CA . GLU A 1 107 ? -60.104 -16.728 95.250 1.00 79.81 107 GLU A CA 1
ATOM 890 C C . GLU A 1 107 ? -58.802 -15.909 95.156 1.00 79.81 107 GLU A C 1
ATOM 892 O O . GLU A 1 107 ? -58.098 -15.972 94.145 1.00 79.81 107 GLU A O 1
ATOM 897 N N . VAL A 1 108 ? -58.420 -15.214 96.235 1.00 78.94 108 VAL A N 1
ATOM 898 C CA . VAL A 1 108 ? -57.166 -14.437 96.321 1.00 78.94 108 VAL A CA 1
ATOM 899 C C . VAL A 1 108 ? -55.927 -15.322 96.105 1.00 78.94 108 VAL A C 1
ATOM 901 O O . VAL A 1 108 ? -55.023 -14.944 95.357 1.00 78.94 108 VAL A O 1
ATOM 904 N N . GLN A 1 109 ? -55.889 -16.528 96.688 1.00 74.38 109 GLN A N 1
ATOM 905 C CA . GLN A 1 109 ? -54.771 -17.466 96.489 1.00 74.38 109 GLN A CA 1
ATOM 906 C C . GLN A 1 109 ? -54.679 -17.975 95.040 1.00 74.38 109 GLN A C 1
ATOM 908 O O . GLN A 1 109 ? -53.578 -18.115 94.505 1.00 74.38 109 GLN A O 1
ATOM 913 N N . GLN A 1 110 ? -55.816 -18.216 94.377 1.00 79.06 110 GLN A N 1
ATOM 914 C CA . GLN A 1 110 ? -55.831 -18.635 92.970 1.00 79.06 110 GLN A CA 1
ATOM 915 C C . GLN A 1 110 ? -55.341 -17.518 92.039 1.00 79.06 110 GLN A C 1
ATOM 917 O O . GLN A 1 110 ? -54.510 -17.767 91.163 1.00 79.06 110 GLN A O 1
ATOM 922 N N . LEU A 1 111 ? -55.791 -16.277 92.257 1.00 80.50 111 LEU A N 1
ATOM 923 C CA . LEU A 1 111 ? -55.351 -15.118 91.472 1.00 80.50 111 LEU A CA 1
ATOM 924 C C . LEU A 1 111 ? -53.848 -14.852 91.621 1.00 80.50 111 LEU A C 1
ATOM 926 O O . LEU A 1 111 ? -53.184 -14.538 90.632 1.00 80.50 111 LEU A O 1
ATOM 930 N N . LYS A 1 112 ? -53.289 -15.058 92.820 1.00 78.75 112 LYS A N 1
ATOM 931 C CA . LYS A 1 112 ? -51.843 -14.964 93.049 1.00 78.75 112 LYS A CA 1
ATOM 932 C C . LYS A 1 112 ? -51.047 -15.964 92.200 1.00 78.75 112 LYS A C 1
ATOM 934 O O . LYS A 1 112 ? -50.103 -15.563 91.525 1.00 78.75 112 LYS A O 1
ATOM 939 N N . ALA A 1 113 ? -51.446 -17.238 92.180 1.00 76.50 113 ALA A N 1
ATOM 940 C CA . ALA A 1 113 ? -50.757 -18.267 91.395 1.00 76.50 113 ALA A CA 1
ATOM 941 C C . ALA A 1 113 ? -50.811 -17.989 89.876 1.00 76.50 113 ALA A C 1
ATOM 943 O O . ALA A 1 113 ? -49.828 -18.200 89.165 1.00 76.50 113 ALA A O 1
ATOM 944 N N . VAL A 1 114 ? -51.934 -17.454 89.379 1.00 81.12 114 VAL A N 1
ATOM 945 C CA . VAL A 1 114 ? -52.070 -17.015 87.976 1.00 81.12 114 VAL A CA 1
ATOM 946 C C . VAL A 1 114 ? -51.107 -15.867 87.652 1.00 81.12 114 VAL A C 1
ATOM 948 O O . VAL A 1 114 ? -50.499 -15.862 86.582 1.00 81.12 114 VAL A O 1
ATOM 951 N N . LEU A 1 115 ? -50.924 -14.916 88.572 1.00 79.31 115 LEU A N 1
ATOM 952 C CA . LEU A 1 115 ? -49.986 -13.805 88.400 1.00 79.31 115 LEU A CA 1
ATOM 953 C C . LEU A 1 115 ? -48.520 -14.242 88.426 1.00 79.31 115 LEU A C 1
ATOM 955 O O . LEU A 1 115 ? -47.726 -13.739 87.633 1.00 79.31 115 LEU A O 1
ATOM 959 N N . GLU A 1 116 ? -48.147 -15.184 89.290 1.00 78.50 116 GLU A N 1
ATOM 960 C CA . GLU A 1 116 ? -46.791 -15.748 89.304 1.00 78.50 116 GLU A CA 1
ATOM 961 C C . GLU A 1 116 ? -46.477 -16.460 87.970 1.00 78.50 116 GLU A C 1
ATOM 963 O O . GLU A 1 116 ? -45.418 -16.225 87.389 1.00 78.50 116 GLU A O 1
ATOM 968 N N . SER A 1 117 ? -47.435 -17.212 87.409 1.00 81.38 117 SER A N 1
ATOM 969 C CA . SER A 1 117 ? -47.294 -17.853 86.089 1.00 81.38 117 SER A CA 1
ATOM 970 C C . SER A 1 117 ? -47.172 -16.850 84.932 1.00 81.38 117 SER A C 1
ATOM 972 O O . SER A 1 117 ? -46.310 -17.009 84.068 1.00 81.38 117 SER A O 1
ATOM 974 N N . LEU A 1 118 ? -48.012 -15.806 84.900 1.00 80.25 118 LEU A N 1
ATOM 975 C CA . LEU A 1 118 ? -47.997 -14.806 83.822 1.00 80.25 118 LEU A CA 1
ATOM 976 C C . LEU A 1 118 ? -46.702 -13.979 83.796 1.00 80.25 118 LEU A C 1
ATOM 978 O O . LEU A 1 118 ? -46.235 -13.619 82.716 1.00 80.25 118 LEU A O 1
ATOM 982 N N . ASN A 1 119 ? -46.099 -13.700 84.956 1.00 77.50 119 ASN A N 1
ATOM 983 C CA . ASN A 1 119 ? -44.835 -12.963 85.025 1.00 77.50 119 ASN A CA 1
ATOM 984 C C . ASN A 1 119 ? -43.655 -13.755 84.434 1.00 77.50 119 ASN A C 1
ATOM 986 O O . ASN A 1 119 ? -42.850 -13.183 83.697 1.00 77.50 119 ASN A O 1
ATOM 990 N N . GLU A 1 120 ? -43.556 -15.062 84.702 1.00 78.06 120 GLU A N 1
ATOM 991 C CA . GLU A 1 120 ? -42.450 -15.880 84.179 1.00 78.06 120 GLU A CA 1
ATOM 992 C C . GLU A 1 120 ? -42.596 -16.142 82.665 1.00 78.06 120 GLU A C 1
ATOM 994 O O . GLU A 1 120 ? -41.605 -16.097 81.934 1.00 78.06 120 GLU A O 1
ATOM 999 N N . GLU A 1 121 ? -43.826 -16.304 82.151 1.00 80.12 121 GLU A N 1
ATOM 1000 C CA . GLU A 1 121 ? -44.092 -16.306 80.700 1.00 80.12 121 GLU A CA 1
ATOM 1001 C C . GLU A 1 121 ? -43.628 -15.005 80.025 1.00 80.12 121 GLU A C 1
ATOM 1003 O O . GLU A 1 121 ? -42.971 -15.030 78.981 1.00 80.12 121 GLU A O 1
ATOM 1008 N N . LEU A 1 122 ? -43.962 -13.858 80.623 1.00 80.19 122 LEU A N 1
ATOM 1009 C CA . LEU A 1 122 ? -43.657 -12.536 80.081 1.00 80.19 122 LEU A CA 1
ATOM 1010 C C . LEU A 1 122 ? -42.142 -12.277 80.053 1.00 80.19 122 LEU A C 1
ATOM 1012 O O . LEU A 1 122 ? -41.617 -11.799 79.046 1.00 80.19 122 LEU A O 1
ATOM 1016 N N . LYS A 1 123 ? -41.427 -12.683 81.107 1.00 77.88 123 LYS A N 1
ATOM 1017 C CA . LYS A 1 123 ? -39.959 -12.668 81.175 1.00 77.88 123 LYS A CA 1
ATOM 1018 C C . LYS A 1 123 ? -39.317 -13.515 80.067 1.00 77.88 123 LYS A C 1
ATOM 1020 O O . LYS A 1 123 ? -38.447 -13.012 79.358 1.00 77.88 123 LYS A O 1
ATOM 1025 N N . MET A 1 124 ? -39.774 -14.753 79.848 1.00 79.75 124 MET A N 1
ATOM 1026 C CA . MET A 1 124 ? -39.254 -15.598 78.757 1.00 79.75 124 MET A CA 1
ATOM 1027 C C . MET A 1 124 ? -39.468 -14.966 77.370 1.00 79.75 124 MET A C 1
ATOM 1029 O O . MET A 1 124 ? -38.588 -15.043 76.509 1.00 79.75 124 MET A O 1
ATOM 1033 N N . LEU A 1 125 ? -40.607 -14.300 77.146 1.00 80.69 125 LEU A N 1
ATOM 1034 C CA . LEU A 1 125 ? -40.867 -13.572 75.898 1.00 80.69 125 LEU A CA 1
ATOM 1035 C C . LEU A 1 125 ? -39.950 -12.347 75.733 1.00 80.69 125 LEU A C 1
ATOM 1037 O O . LEU A 1 125 ? -39.470 -12.100 74.625 1.00 80.69 125 LEU A O 1
ATOM 1041 N N . GLN A 1 126 ? -39.650 -11.613 76.811 1.00 77.50 126 GLN A N 1
ATOM 1042 C CA . GLN A 1 126 ? -38.690 -10.500 76.793 1.00 77.50 126 GLN A CA 1
ATOM 1043 C C . GLN A 1 126 ? -37.256 -10.971 76.494 1.00 77.50 126 GLN A C 1
ATOM 1045 O O . GLN A 1 126 ? -36.586 -10.388 75.640 1.00 77.50 126 GLN A O 1
ATOM 1050 N N . GLU A 1 127 ? -36.797 -12.053 77.130 1.00 80.62 127 GLU A N 1
ATOM 1051 C CA . GLU A 1 127 ? -35.483 -12.654 76.859 1.00 80.62 127 GLU A CA 1
ATOM 1052 C C . GLU A 1 127 ? -35.369 -13.117 75.395 1.00 80.62 127 GLU A C 1
ATOM 1054 O O . GLU A 1 127 ? -34.357 -12.864 74.730 1.00 80.62 127 GLU A O 1
ATOM 1059 N N . ARG A 1 128 ? -36.429 -13.726 74.841 1.00 80.81 128 ARG A N 1
ATOM 1060 C CA . ARG A 1 128 ? -36.447 -14.165 73.437 1.00 80.81 128 ARG A CA 1
ATOM 1061 C C . ARG A 1 128 ? -36.500 -13.001 72.443 1.00 80.81 128 ARG A C 1
ATOM 1063 O O . ARG A 1 128 ? -35.865 -13.079 71.390 1.00 80.81 128 ARG A O 1
ATOM 1070 N N . LEU A 1 129 ? -37.203 -11.918 72.778 1.00 80.56 129 LEU A N 1
ATOM 1071 C CA . LEU A 1 129 ? -37.225 -10.684 71.990 1.00 80.56 129 LEU A CA 1
ATOM 1072 C C . LEU A 1 129 ? -35.833 -10.027 71.931 1.00 80.56 129 LEU A C 1
ATOM 1074 O O . LEU A 1 129 ? -35.399 -9.605 70.857 1.00 80.56 129 LEU A O 1
ATOM 1078 N N . ALA A 1 130 ? -35.103 -9.993 73.051 1.00 75.31 130 ALA A N 1
ATOM 1079 C CA . ALA A 1 130 ? -33.738 -9.464 73.101 1.00 75.31 130 ALA A CA 1
ATOM 1080 C C . ALA A 1 130 ? -32.760 -10.272 72.226 1.00 75.31 130 ALA A C 1
ATOM 1082 O O . ALA A 1 130 ? -31.957 -9.686 71.498 1.00 75.31 130 ALA A O 1
ATOM 1083 N N . GLN A 1 131 ? -32.865 -11.609 72.227 1.00 78.50 131 GLN A N 1
ATOM 1084 C CA . GLN A 1 131 ? -32.083 -12.470 71.329 1.00 78.50 131 GLN A CA 1
ATOM 1085 C C . GLN A 1 131 ? -32.346 -12.145 69.853 1.00 78.50 131 GLN A C 1
ATOM 1087 O O . GLN A 1 131 ? -31.407 -11.854 69.117 1.00 78.50 131 GLN A O 1
ATOM 1092 N N . LEU A 1 132 ? -33.614 -12.134 69.425 1.00 78.31 132 LEU A N 1
ATOM 1093 C CA . LEU A 1 132 ? -33.967 -11.883 68.022 1.00 78.31 132 LEU A CA 1
ATOM 1094 C C . LEU A 1 132 ? -33.644 -10.456 67.556 1.00 78.31 132 LEU A C 1
ATOM 1096 O O . LEU A 1 132 ? -33.333 -10.263 66.383 1.00 78.31 132 LEU A O 1
ATOM 1100 N N . THR A 1 133 ? -33.637 -9.480 68.468 1.00 77.12 133 THR A N 1
ATOM 1101 C CA . THR A 1 133 ? -33.165 -8.116 68.182 1.00 77.12 133 THR A CA 1
ATOM 1102 C C . THR A 1 133 ? -31.655 -8.101 67.907 1.00 77.12 133 THR A C 1
ATOM 1104 O O . THR A 1 133 ? -31.219 -7.533 66.911 1.00 77.12 133 THR A O 1
ATOM 1107 N N . ASN A 1 134 ? -30.849 -8.794 68.720 1.00 77.06 134 ASN A N 1
ATOM 1108 C CA . ASN A 1 134 ? -29.406 -8.915 68.473 1.00 77.06 134 ASN A CA 1
ATOM 1109 C C . ASN A 1 134 ? -29.091 -9.703 67.186 1.00 77.06 134 ASN A C 1
ATOM 1111 O O . ASN A 1 134 ? -28.194 -9.314 66.441 1.00 77.06 134 ASN A O 1
ATOM 1115 N N . GLU A 1 135 ? -29.843 -10.773 66.896 1.00 81.00 135 GLU A N 1
ATOM 1116 C CA . GLU A 1 135 ? -29.731 -11.527 65.636 1.00 81.00 135 GLU A CA 1
ATOM 1117 C C . GLU A 1 135 ? -30.055 -10.645 64.409 1.00 81.00 135 GLU A C 1
ATOM 1119 O O . GLU A 1 135 ? -29.400 -10.775 63.375 1.00 81.00 135 GLU A O 1
ATOM 1124 N N . ALA A 1 136 ? -31.029 -9.731 64.513 1.00 79.19 136 ALA A N 1
ATOM 1125 C CA . ALA A 1 136 ? -31.353 -8.777 63.449 1.00 79.19 136 ALA A CA 1
ATOM 1126 C C . ALA A 1 136 ? -30.236 -7.737 63.246 1.00 79.19 136 ALA A C 1
ATOM 1128 O O . ALA A 1 136 ? -29.791 -7.548 62.117 1.00 79.19 136 ALA A O 1
ATOM 1129 N N . ASN A 1 137 ? -29.722 -7.134 64.324 1.00 76.56 137 ASN A N 1
ATOM 1130 C CA . ASN A 1 137 ? -28.640 -6.142 64.253 1.00 76.56 137 ASN A CA 1
ATOM 1131 C C . ASN A 1 137 ? -27.367 -6.717 63.594 1.00 76.56 137 ASN A C 1
ATOM 1133 O O . ASN A 1 137 ? -26.735 -6.057 62.774 1.00 76.56 137 ASN A O 1
ATOM 1137 N N . GLN A 1 138 ? -27.011 -7.972 63.899 1.00 78.81 138 GLN A N 1
ATOM 1138 C CA . GLN A 1 138 ? -25.859 -8.649 63.282 1.00 78.81 138 GLN A CA 1
ATOM 1139 C C . GLN A 1 138 ? -26.051 -8.917 61.781 1.00 78.81 138 GLN A C 1
ATOM 1141 O O . GLN A 1 138 ? -25.087 -8.863 61.018 1.00 78.81 138 GLN A O 1
ATOM 1146 N N . LEU A 1 139 ? -27.283 -9.192 61.340 1.00 80.88 139 LEU A N 1
ATOM 1147 C CA . LEU A 1 139 ? -27.607 -9.306 59.915 1.00 80.88 139 LEU A CA 1
ATOM 1148 C C . LEU A 1 139 ? -27.601 -7.942 59.213 1.00 80.88 139 LEU A C 1
ATOM 1150 O O . LEU A 1 139 ? -27.246 -7.873 58.041 1.00 80.88 139 LEU A O 1
ATOM 1154 N N . GLU A 1 140 ? -27.943 -6.862 59.913 1.00 78.69 140 GLU A N 1
ATOM 1155 C CA . GLU A 1 140 ? -27.901 -5.496 59.381 1.00 78.69 140 GLU A CA 1
ATOM 1156 C C . GLU A 1 140 ? -26.453 -5.033 59.120 1.00 78.69 140 GLU A C 1
ATOM 1158 O O . GLU A 1 140 ? -26.157 -4.519 58.038 1.00 78.69 140 GLU A O 1
ATOM 1163 N N . GLU A 1 141 ? -25.510 -5.340 60.023 1.00 80.31 141 GLU A N 1
ATOM 1164 C CA . GLU A 1 141 ? -24.068 -5.148 59.775 1.00 80.31 141 GLU A CA 1
ATOM 1165 C C . GLU A 1 141 ? -23.556 -5.990 58.589 1.00 80.31 141 GLU A C 1
ATOM 1167 O O . GLU A 1 141 ? -22.790 -5.491 57.760 1.00 80.31 141 GLU A O 1
ATOM 1172 N N . GLN A 1 142 ? -23.999 -7.248 58.460 1.00 80.25 142 GLN A N 1
ATOM 1173 C CA . GLN A 1 142 ? -23.622 -8.125 57.340 1.00 80.25 142 GLN A CA 1
ATOM 1174 C C . GLN A 1 142 ? -24.180 -7.632 55.996 1.00 80.25 142 GLN A C 1
ATOM 1176 O O . GLN A 1 142 ? -23.454 -7.625 55.002 1.00 80.25 142 GLN A O 1
ATOM 1181 N N . VAL A 1 143 ? -25.425 -7.140 55.962 1.00 81.00 143 VAL A N 1
ATOM 1182 C CA . VAL A 1 143 ? -26.004 -6.470 54.785 1.00 81.00 143 VAL A CA 1
ATOM 1183 C C . VAL A 1 143 ? -25.165 -5.252 54.390 1.00 81.00 143 VAL A C 1
ATOM 1185 O O . VAL A 1 143 ? -24.874 -5.077 53.207 1.00 81.00 143 VAL A O 1
ATOM 1188 N N . HIS A 1 144 ? -24.715 -4.440 55.351 1.00 77.75 144 HIS A N 1
ATOM 1189 C CA . HIS A 1 144 ? -23.840 -3.298 55.066 1.00 77.75 144 HIS A CA 1
ATOM 1190 C C . HIS A 1 144 ? -22.461 -3.721 54.525 1.00 77.75 144 HIS A C 1
ATOM 1192 O O . HIS A 1 144 ? -21.925 -3.060 53.634 1.00 77.75 144 HIS A O 1
ATOM 1198 N N . GLN A 1 145 ? -21.885 -4.833 54.990 1.00 79.69 145 GLN A N 1
ATOM 1199 C CA . GLN A 1 145 ? -20.653 -5.380 54.403 1.00 79.69 145 GLN A CA 1
ATOM 1200 C C . GLN A 1 145 ? -20.885 -5.865 52.962 1.00 79.69 145 GLN A C 1
ATOM 1202 O O . GLN A 1 145 ? -20.159 -5.444 52.062 1.00 79.69 145 GLN A O 1
ATOM 1207 N N . ALA A 1 146 ? -21.954 -6.628 52.708 1.00 78.94 146 ALA A N 1
ATOM 1208 C CA . ALA A 1 146 ? -22.310 -7.101 51.367 1.00 78.94 146 ALA A CA 1
ATOM 1209 C C . ALA A 1 146 ? -22.620 -5.958 50.374 1.00 78.94 146 ALA A C 1
ATOM 1211 O O . ALA A 1 146 ? -22.324 -6.075 49.186 1.00 78.94 146 ALA A O 1
ATOM 1212 N N . GLN A 1 147 ? -23.164 -4.825 50.840 1.00 78.62 147 GLN A N 1
ATOM 1213 C CA . GLN A 1 147 ? -23.325 -3.613 50.019 1.00 78.62 147 GLN A CA 1
ATOM 1214 C C . GLN A 1 147 ? -21.977 -3.027 49.575 1.00 78.62 147 GLN A C 1
ATOM 1216 O O . GLN A 1 147 ? -21.828 -2.652 48.412 1.00 78.62 147 GLN A O 1
ATOM 1221 N N . ASN A 1 148 ? -20.991 -2.971 50.476 1.00 80.25 148 ASN A N 1
ATOM 1222 C CA . ASN A 1 148 ? -19.650 -2.477 50.155 1.00 80.25 148 ASN A CA 1
ATOM 1223 C C . ASN A 1 148 ? -18.902 -3.431 49.205 1.00 80.25 148 ASN A C 1
ATOM 1225 O O . ASN A 1 148 ? -18.243 -2.970 48.274 1.00 80.25 148 ASN A O 1
ATOM 1229 N N . GLU A 1 149 ? -19.038 -4.749 49.392 1.00 80.75 149 GLU A N 1
ATOM 1230 C CA . GLU A 1 149 ? -18.494 -5.754 48.465 1.00 80.75 149 GLU A CA 1
ATOM 1231 C C . GLU A 1 149 ? -19.122 -5.641 47.067 1.00 80.75 149 GLU A C 1
ATOM 1233 O O . GLU A 1 149 ? -18.402 -5.668 46.066 1.00 80.75 149 GLU A O 1
ATOM 1238 N N . LEU A 1 150 ? -20.445 -5.449 46.988 1.00 85.00 150 LEU A N 1
ATOM 1239 C CA . LEU A 1 150 ? -21.144 -5.223 45.722 1.00 85.00 150 LEU A CA 1
ATOM 1240 C C . LEU A 1 150 ? -20.660 -3.940 45.034 1.00 85.00 150 LEU A C 1
ATOM 1242 O O . LEU A 1 150 ? -20.341 -3.986 43.849 1.00 85.00 150 LEU A O 1
ATOM 1246 N N . GLN A 1 151 ? -20.527 -2.824 45.761 1.00 82.38 151 GLN A N 1
ATOM 1247 C CA . GLN A 1 151 ? -20.009 -1.579 45.183 1.00 82.38 151 GLN A CA 1
ATOM 1248 C C . GLN A 1 151 ? -18.591 -1.760 44.615 1.00 82.38 151 GLN A C 1
ATOM 1250 O O . GLN A 1 151 ? -18.338 -1.360 43.477 1.00 82.38 151 GLN A O 1
ATOM 1255 N N . GLN A 1 152 ? -17.686 -2.404 45.360 1.00 82.62 152 GLN A N 1
ATOM 1256 C CA . GLN A 1 152 ? -16.323 -2.682 44.888 1.00 82.62 152 GLN A CA 1
ATOM 1257 C C . GLN A 1 152 ? -16.314 -3.595 43.653 1.00 82.62 152 GLN A C 1
ATOM 1259 O O . GLN A 1 152 ? -15.507 -3.395 42.744 1.00 82.62 152 GLN A O 1
ATOM 1264 N N . ALA A 1 153 ? -17.223 -4.573 43.578 1.00 81.38 153 ALA A N 1
ATOM 1265 C CA . ALA A 1 153 ? -17.368 -5.427 42.404 1.00 81.38 153 ALA A CA 1
ATOM 1266 C C . ALA A 1 153 ? -17.885 -4.647 41.179 1.00 81.38 153 ALA A C 1
ATOM 1268 O O . ALA A 1 153 ? -17.295 -4.758 40.106 1.00 81.38 153 ALA A O 1
ATOM 1269 N N . THR A 1 154 ? -18.906 -3.798 41.339 1.00 82.38 154 THR A N 1
ATOM 1270 C CA . THR A 1 154 ? -19.413 -2.903 40.280 1.00 82.38 154 THR A CA 1
ATOM 1271 C C . THR A 1 154 ? -18.350 -1.906 39.798 1.00 82.38 154 THR A C 1
ATOM 1273 O O . THR A 1 154 ? -18.278 -1.582 38.611 1.00 82.38 154 THR A O 1
ATOM 1276 N N . GLU A 1 155 ? -17.501 -1.397 40.692 1.00 82.56 155 GLU A N 1
ATOM 1277 C CA . GLU A 1 155 ? -16.383 -0.515 40.332 1.00 82.56 155 GLU A CA 1
ATOM 1278 C C . GLU A 1 155 ? -15.273 -1.273 39.584 1.00 82.56 155 GLU A C 1
ATOM 1280 O O . GLU A 1 155 ? -14.755 -0.765 38.587 1.00 82.56 155 GLU A O 1
ATOM 1285 N N . ALA A 1 156 ? -14.978 -2.519 39.971 1.00 83.81 156 ALA A N 1
ATOM 1286 C CA . ALA A 1 156 ? -14.065 -3.392 39.235 1.00 83.81 156 ALA A CA 1
ATOM 1287 C C . ALA A 1 156 ? -14.588 -3.757 37.830 1.00 83.81 156 ALA A C 1
ATOM 1289 O O . ALA A 1 156 ? -13.801 -3.778 36.884 1.00 83.81 156 ALA A O 1
ATOM 1290 N N . VAL A 1 157 ? -15.900 -3.986 37.669 1.00 84.00 157 VAL A N 1
ATOM 1291 C CA . VAL A 1 157 ? -16.530 -4.194 36.350 1.00 84.00 157 VAL A CA 1
ATOM 1292 C C . VAL A 1 157 ? -16.306 -2.975 35.458 1.00 84.00 157 VAL A C 1
ATOM 1294 O O . VAL A 1 157 ? -15.743 -3.124 34.379 1.00 84.00 157 VAL A O 1
ATOM 1297 N N . LYS A 1 158 ? -16.632 -1.762 35.926 1.00 83.50 158 LYS A N 1
ATOM 1298 C CA . LYS A 1 158 ? -16.453 -0.519 35.145 1.00 83.50 158 LYS A CA 1
ATOM 1299 C C . LYS A 1 158 ? -15.007 -0.285 34.698 1.00 83.50 158 LYS A C 1
ATOM 1301 O O . LYS A 1 158 ? -14.784 0.208 33.595 1.00 83.50 158 LYS A O 1
ATOM 1306 N N . LEU A 1 159 ? -14.027 -0.621 35.540 1.00 83.56 159 LEU A N 1
ATOM 1307 C CA . LEU A 1 159 ? -12.607 -0.517 35.185 1.00 83.56 159 LEU A CA 1
ATOM 1308 C C . LEU A 1 159 ? -12.220 -1.526 34.093 1.00 83.56 159 LEU A C 1
ATOM 1310 O O . LEU A 1 159 ? -11.545 -1.152 33.135 1.00 83.56 159 LEU A O 1
ATOM 1314 N N . ALA A 1 160 ? -12.687 -2.772 34.194 1.00 82.62 160 ALA A N 1
ATOM 1315 C CA . ALA A 1 160 ? -12.425 -3.798 33.187 1.00 82.62 160 ALA A CA 1
ATOM 1316 C C . ALA A 1 160 ? -13.173 -3.540 31.861 1.00 82.62 160 ALA A C 1
ATOM 1318 O O . ALA A 1 160 ? -12.622 -3.792 30.790 1.00 82.62 160 ALA A O 1
ATOM 1319 N N . GLU A 1 161 ? -14.386 -2.974 31.902 1.00 81.81 161 GLU A N 1
ATOM 1320 C CA . GLU A 1 161 ? -15.101 -2.482 30.714 1.00 81.81 161 GLU A CA 1
ATOM 1321 C C . GLU A 1 161 ? -14.312 -1.363 30.025 1.00 81.81 161 GLU A C 1
ATOM 1323 O O . GLU A 1 161 ? -14.079 -1.427 28.817 1.00 81.81 161 GLU A O 1
ATOM 1328 N N . ALA A 1 162 ? -13.849 -0.366 30.787 1.00 82.06 162 ALA A N 1
ATOM 1329 C CA . ALA A 1 162 ? -13.069 0.747 30.255 1.00 82.06 162 ALA A CA 1
ATOM 1330 C C . ALA A 1 162 ? -11.751 0.283 29.612 1.00 82.06 162 ALA A C 1
ATOM 1332 O O . ALA A 1 162 ? -11.411 0.752 28.527 1.00 82.06 162 ALA A O 1
ATOM 1333 N N . GLU A 1 163 ? -11.038 -0.662 30.232 1.00 84.69 163 GLU A N 1
ATOM 1334 C CA . GLU A 1 163 ? -9.794 -1.216 29.684 1.00 84.69 163 GLU A CA 1
ATOM 1335 C C . GLU A 1 163 ? -10.044 -2.091 28.443 1.00 84.69 163 GLU A C 1
ATOM 1337 O O . GLU A 1 163 ? -9.324 -1.970 27.452 1.00 84.69 163 GLU A O 1
ATOM 1342 N N . THR A 1 164 ? -11.118 -2.890 28.431 1.00 82.88 164 THR A N 1
ATOM 1343 C CA . THR A 1 164 ? -11.533 -3.663 27.244 1.00 82.88 164 THR A CA 1
ATOM 1344 C C . THR A 1 164 ? -11.848 -2.731 26.067 1.00 82.88 164 THR A C 1
ATOM 1346 O O . THR A 1 164 ? -11.354 -2.939 24.959 1.00 82.88 164 THR A O 1
ATOM 1349 N N . VAL A 1 165 ? -12.603 -1.650 26.305 1.00 84.00 165 VAL A N 1
ATOM 1350 C CA . VAL A 1 165 ? -12.908 -0.622 25.292 1.00 84.00 165 VAL A CA 1
ATOM 1351 C C . VAL A 1 165 ? -11.644 0.115 24.834 1.00 84.00 165 VAL A C 1
ATOM 1353 O O . VAL A 1 165 ? -11.496 0.382 23.639 1.00 84.00 165 VAL A O 1
ATOM 1356 N N . ARG A 1 166 ? -10.707 0.412 25.746 1.00 92.19 166 ARG A N 1
ATOM 1357 C CA . ARG A 1 166 ? -9.421 1.050 25.422 1.00 92.19 166 ARG A CA 1
ATOM 1358 C C . ARG A 1 166 ? -8.596 0.180 24.471 1.00 92.19 166 ARG A C 1
ATOM 1360 O O . ARG A 1 166 ? -8.160 0.669 23.431 1.00 92.19 166 ARG A O 1
ATOM 1367 N N . ILE A 1 167 ? -8.429 -1.102 24.797 1.00 84.94 167 ILE A N 1
ATOM 1368 C CA . ILE A 1 167 ? -7.639 -2.047 23.997 1.00 84.94 167 ILE A CA 1
ATOM 1369 C C . ILE A 1 167 ? -8.322 -2.342 22.652 1.00 84.94 167 ILE A C 1
ATOM 1371 O O . ILE A 1 167 ? -7.639 -2.396 21.629 1.00 84.94 167 ILE A O 1
ATOM 1375 N N . GLN A 1 168 ? -9.656 -2.460 22.610 1.00 83.25 168 GLN A N 1
ATOM 1376 C CA . GLN A 1 168 ? -10.390 -2.582 21.344 1.00 83.25 168 GLN A CA 1
ATOM 1377 C C . GLN A 1 168 ? -10.164 -1.352 20.449 1.00 83.25 168 GLN A C 1
ATOM 1379 O O . GLN A 1 168 ? -9.891 -1.503 19.261 1.00 83.25 168 GLN A O 1
ATOM 1384 N N . GLY A 1 169 ? -10.193 -0.140 21.014 1.00 83.88 169 GLY A N 1
ATOM 1385 C CA . GLY A 1 169 ? -9.898 1.092 20.277 1.00 83.88 169 GLY A CA 1
ATOM 1386 C C . GLY A 1 169 ? -8.467 1.150 19.725 1.00 83.88 169 GLY A C 1
ATOM 1387 O O . GLY A 1 169 ? -8.258 1.627 18.609 1.00 83.88 169 GLY A O 1
ATOM 1388 N N . GLU A 1 170 ? -7.480 0.625 20.458 1.00 86.69 170 GLU A N 1
ATOM 1389 C CA . GLU A 1 170 ? -6.103 0.472 19.960 1.00 86.69 170 GLU A CA 1
ATOM 1390 C C . GLU A 1 170 ? -6.013 -0.564 18.830 1.00 86.69 170 GLU A C 1
ATOM 1392 O O . GLU A 1 170 ? -5.324 -0.330 17.834 1.00 86.69 170 GLU A O 1
ATOM 1397 N N . LEU A 1 171 ? -6.741 -1.680 18.939 1.00 84.81 171 LEU A N 1
ATOM 1398 C CA . LEU A 1 171 ? -6.807 -2.713 17.905 1.00 84.81 171 LEU A CA 1
ATOM 1399 C C . LEU A 1 171 ? -7.463 -2.187 16.616 1.00 84.81 171 LEU A C 1
ATOM 1401 O O . LEU A 1 171 ? -6.952 -2.429 15.519 1.00 84.81 171 LEU A O 1
ATOM 1405 N N . ASP A 1 172 ? -8.544 -1.415 16.733 1.00 83.38 172 ASP A N 1
ATOM 1406 C CA . ASP A 1 172 ? -9.233 -0.775 15.608 1.00 83.38 172 ASP A CA 1
ATOM 1407 C C . ASP A 1 172 ? -8.323 0.250 14.910 1.00 83.38 172 ASP A C 1
ATOM 1409 O O . ASP A 1 172 ? -8.227 0.263 13.679 1.00 83.38 172 ASP A O 1
ATOM 1413 N N . GLN A 1 173 ? -7.588 1.068 15.675 1.00 84.56 173 GLN A N 1
ATOM 1414 C CA . GLN A 1 173 ? -6.613 2.019 15.126 1.00 84.56 173 GLN A CA 1
ATOM 1415 C C . GLN A 1 173 ? -5.448 1.319 14.417 1.00 84.56 173 GLN A C 1
ATOM 1417 O O . GLN A 1 173 ? -5.082 1.725 13.312 1.00 84.56 173 GLN A O 1
ATOM 1422 N N . LEU A 1 174 ? -4.885 0.255 15.002 1.00 87.06 174 LEU A N 1
ATOM 1423 C CA . LEU A 1 174 ? -3.849 -0.559 14.355 1.00 87.06 174 LEU A CA 1
ATOM 1424 C C . LEU A 1 174 ? -4.371 -1.202 13.063 1.00 87.06 174 LEU A C 1
ATOM 1426 O O . LEU A 1 174 ? -3.664 -1.213 12.058 1.00 87.06 174 LEU A O 1
ATOM 1430 N N . THR A 1 175 ? -5.624 -1.662 13.058 1.00 85.50 175 THR A N 1
ATOM 1431 C CA . THR A 1 175 ? -6.281 -2.235 11.873 1.00 85.50 175 THR A CA 1
ATOM 1432 C C . THR A 1 175 ? -6.438 -1.197 10.756 1.00 85.50 175 THR A C 1
ATOM 1434 O O . THR A 1 175 ? -6.114 -1.485 9.604 1.00 85.50 175 THR A O 1
ATOM 1437 N N . GLN A 1 176 ? -6.866 0.030 11.077 1.00 85.06 176 GLN A N 1
ATOM 1438 C CA . GLN A 1 176 ? -6.966 1.126 10.101 1.00 85.06 176 GLN A CA 1
ATOM 1439 C C . GLN A 1 176 ? -5.592 1.556 9.563 1.00 85.06 176 GLN A C 1
ATOM 1441 O O . GLN A 1 176 ? -5.441 1.757 8.358 1.00 85.06 176 GLN A O 1
ATOM 1446 N N . GLN A 1 177 ? -4.573 1.652 10.425 1.00 88.25 177 GLN A N 1
ATOM 1447 C CA . GLN A 1 177 ? -3.199 1.966 10.011 1.00 88.25 177 GLN A CA 1
ATOM 1448 C C . GLN A 1 177 ? -2.619 0.876 9.098 1.00 88.25 177 GLN A C 1
ATOM 1450 O O . GLN A 1 177 ? -1.989 1.196 8.090 1.00 88.25 177 GLN A O 1
ATOM 1455 N N . LEU A 1 178 ? -2.871 -0.401 9.404 1.00 87.31 178 LEU A N 1
ATOM 1456 C CA . LEU A 1 178 ? -2.440 -1.529 8.578 1.00 87.31 178 LEU A CA 1
ATOM 1457 C C . LEU A 1 178 ? -3.126 -1.515 7.203 1.00 87.31 178 LEU A C 1
ATOM 1459 O O . LEU A 1 178 ? -2.446 -1.664 6.192 1.00 87.31 178 LEU A O 1
ATOM 1463 N N . GLN A 1 179 ? -4.438 -1.258 7.142 1.00 84.94 179 GLN A N 1
ATOM 1464 C CA . GLN A 1 179 ? -5.170 -1.111 5.875 1.00 84.94 179 GLN A CA 1
ATOM 1465 C C . GLN A 1 179 ? -4.651 0.065 5.035 1.00 84.94 179 GLN A C 1
ATOM 1467 O O . GLN A 1 179 ? -4.442 -0.087 3.830 1.00 84.94 179 GLN A O 1
ATOM 1472 N N . ALA A 1 180 ? -4.383 1.218 5.658 1.00 86.44 180 ALA A N 1
ATOM 1473 C CA . ALA A 1 180 ? -3.789 2.367 4.975 1.00 86.44 180 ALA A CA 1
ATOM 1474 C C . ALA A 1 180 ? -2.398 2.030 4.409 1.00 86.44 180 ALA A C 1
ATOM 1476 O O . ALA A 1 180 ? -2.133 2.284 3.235 1.00 86.44 180 ALA A O 1
ATOM 1477 N N . LYS A 1 181 ? -1.538 1.367 5.195 1.00 89.12 181 LYS A N 1
ATOM 1478 C CA . LYS A 1 181 ? -0.199 0.947 4.748 1.00 89.12 181 LYS A CA 1
ATOM 1479 C C . LYS A 1 181 ? -0.226 -0.141 3.676 1.00 89.12 181 LYS A C 1
ATOM 1481 O O . LYS A 1 181 ? 0.623 -0.126 2.791 1.00 89.12 181 LYS A O 1
ATOM 1486 N N . GLN A 1 182 ? -1.214 -1.035 3.690 1.00 85.38 182 GLN A N 1
ATOM 1487 C CA . GLN A 1 182 ? -1.445 -1.996 2.604 1.00 85.38 182 GLN A CA 1
ATOM 1488 C C . GLN A 1 182 ? -1.889 -1.300 1.304 1.00 85.38 182 GLN A C 1
ATOM 1490 O O . GLN A 1 182 ? -1.446 -1.693 0.226 1.00 85.38 182 GLN A O 1
ATOM 1495 N N . ALA A 1 183 ? -2.700 -0.239 1.387 1.00 85.75 183 ALA A N 1
ATOM 1496 C CA . ALA A 1 183 ? -3.080 0.568 0.225 1.00 85.75 183 ALA A CA 1
ATOM 1497 C C . ALA A 1 183 ? -1.899 1.392 -0.331 1.00 85.75 183 ALA A C 1
ATOM 1499 O O . ALA A 1 183 ? -1.668 1.380 -1.542 1.00 85.75 183 ALA A O 1
ATOM 1500 N N . GLU A 1 184 ? -1.111 2.039 0.539 1.00 89.75 184 GLU A N 1
ATOM 1501 C CA . GLU A 1 184 ? 0.147 2.705 0.162 1.00 89.75 184 GLU A CA 1
ATOM 1502 C C . GLU A 1 184 ? 1.120 1.724 -0.510 1.00 89.75 184 GLU A C 1
ATOM 1504 O O . GLU A 1 184 ? 1.701 2.043 -1.546 1.00 89.75 184 GLU A O 1
ATOM 1509 N N . LEU A 1 185 ? 1.266 0.511 0.039 1.00 89.56 185 LEU A N 1
ATOM 1510 C CA . LEU A 1 185 ? 2.118 -0.538 -0.519 1.00 89.56 185 LEU A CA 1
ATOM 1511 C C . LEU A 1 185 ? 1.646 -0.976 -1.911 1.00 89.56 185 LEU A C 1
ATOM 1513 O O . LEU A 1 185 ? 2.455 -1.010 -2.835 1.00 89.56 185 LEU A O 1
ATOM 1517 N N . ALA A 1 186 ? 0.350 -1.247 -2.091 1.00 85.19 186 ALA A N 1
ATOM 1518 C CA . ALA A 1 186 ? -0.207 -1.637 -3.387 1.00 85.19 186 ALA A CA 1
ATOM 1519 C C . ALA A 1 186 ? -0.025 -0.539 -4.454 1.00 85.19 186 ALA A C 1
ATOM 1521 O O . ALA A 1 186 ? 0.360 -0.831 -5.588 1.00 85.19 186 ALA A O 1
ATOM 1522 N N . GLN A 1 187 ? -0.224 0.733 -4.089 1.00 87.81 187 GLN A N 1
ATOM 1523 C CA . GLN A 1 187 ? 0.063 1.869 -4.970 1.00 87.81 187 GLN A CA 1
ATOM 1524 C C . GLN A 1 187 ? 1.571 1.999 -5.257 1.00 87.81 187 GLN A C 1
ATOM 1526 O O . GLN A 1 187 ? 1.973 2.299 -6.384 1.00 87.81 187 GLN A O 1
ATOM 1531 N N . GLY A 1 188 ? 2.414 1.745 -4.255 1.00 89.62 188 GLY A N 1
ATOM 1532 C CA . GLY A 1 188 ? 3.869 1.752 -4.367 1.00 89.62 188 GLY A CA 1
ATOM 1533 C C . GLY A 1 188 ? 4.403 0.676 -5.314 1.00 89.62 188 GLY A C 1
ATOM 1534 O O . GLY A 1 188 ? 5.286 0.972 -6.123 1.00 89.62 188 GLY A O 1
ATOM 1535 N N . GLU A 1 189 ? 3.844 -0.534 -5.260 1.00 89.00 189 GLU A N 1
ATOM 1536 C CA . GLU A 1 189 ? 4.169 -1.649 -6.157 1.00 89.00 189 GLU A CA 1
ATOM 1537 C C . GLU A 1 189 ? 3.608 -1.432 -7.570 1.00 89.00 189 GLU A C 1
ATOM 1539 O O . GLU A 1 189 ? 4.324 -1.665 -8.544 1.00 89.00 189 GLU A O 1
ATOM 1544 N N . GLN A 1 190 ? 2.402 -0.868 -7.717 1.00 89.69 190 GLN A N 1
ATOM 1545 C CA . GLN A 1 190 ? 1.877 -0.456 -9.027 1.00 89.69 190 GLN A CA 1
ATOM 1546 C C . GLN A 1 190 ? 2.785 0.589 -9.697 1.00 89.69 190 GLN A C 1
ATOM 1548 O O . GLN A 1 190 ? 3.141 0.447 -10.869 1.00 89.69 190 GLN A O 1
ATOM 1553 N N . LYS A 1 191 ? 3.198 1.626 -8.955 1.00 91.06 191 LYS A N 1
ATOM 1554 C CA . LYS A 1 191 ? 4.119 2.657 -9.454 1.00 91.06 191 LYS A CA 1
ATOM 1555 C C . LYS A 1 191 ? 5.506 2.083 -9.758 1.00 91.06 191 LYS A C 1
ATOM 1557 O O . LYS A 1 191 ? 6.132 2.498 -10.730 1.00 91.06 191 LYS A O 1
ATOM 1562 N N . LYS A 1 192 ? 5.981 1.113 -8.968 1.00 91.62 192 LYS A N 1
ATOM 1563 C CA . LYS A 1 192 ? 7.218 0.381 -9.264 1.00 91.62 192 LYS A CA 1
ATOM 1564 C C . LYS A 1 192 ? 7.117 -0.335 -10.617 1.00 91.62 192 LYS A C 1
ATOM 1566 O O . LYS A 1 192 ? 7.961 -0.090 -11.472 1.00 91.62 192 LYS A O 1
ATOM 1571 N N . ALA A 1 193 ? 6.069 -1.129 -10.837 1.00 86.44 193 ALA A N 1
ATOM 1572 C CA . ALA A 1 193 ? 5.873 -1.866 -12.087 1.00 86.44 193 ALA A CA 1
ATOM 1573 C C . ALA A 1 193 ? 5.758 -0.937 -13.314 1.00 86.44 193 ALA A C 1
ATOM 1575 O O . ALA A 1 193 ? 6.256 -1.262 -14.390 1.00 86.44 193 ALA A O 1
ATOM 1576 N N . GLN A 1 194 ? 5.156 0.249 -13.155 1.00 87.94 194 GLN A N 1
ATOM 1577 C CA . GLN A 1 194 ? 5.130 1.284 -14.197 1.00 87.94 194 GLN A CA 1
ATOM 1578 C C . GLN A 1 194 ? 6.534 1.811 -14.535 1.00 87.94 194 GLN A C 1
ATOM 1580 O O . GLN A 1 194 ? 6.870 1.933 -15.711 1.00 87.94 194 GLN A O 1
ATOM 1585 N N . LEU A 1 195 ? 7.369 2.090 -13.528 1.00 91.56 195 LEU A N 1
ATOM 1586 C CA . LEU A 1 195 ? 8.753 2.531 -13.741 1.00 91.56 195 LEU A CA 1
ATOM 1587 C C . LEU A 1 195 ? 9.631 1.417 -14.337 1.00 91.56 195 LEU A C 1
ATOM 1589 O O . LEU A 1 195 ? 10.450 1.697 -15.206 1.00 91.56 195 LEU A O 1
ATOM 1593 N N . GLU A 1 196 ? 9.432 0.159 -13.935 1.00 90.94 196 GLU A N 1
ATOM 1594 C CA . GLU A 1 196 ? 10.125 -1.000 -14.520 1.00 90.94 196 GLU A CA 1
ATOM 1595 C C . GLU A 1 196 ? 9.746 -1.206 -15.998 1.00 90.94 196 GLU A C 1
ATOM 1597 O O . GLU A 1 196 ? 10.618 -1.492 -16.820 1.00 90.94 196 GLU A O 1
ATOM 1602 N N . ALA A 1 197 ? 8.482 -0.975 -16.374 1.00 89.50 197 ALA A N 1
ATOM 1603 C CA . ALA A 1 197 ? 8.049 -0.994 -17.773 1.00 89.50 197 ALA A CA 1
ATOM 1604 C C . ALA A 1 197 ? 8.660 0.156 -18.601 1.00 89.50 197 ALA A C 1
ATOM 1606 O O . ALA A 1 197 ? 9.107 -0.071 -19.726 1.00 89.50 197 ALA A O 1
ATOM 1607 N N . ILE A 1 198 ? 8.735 1.371 -18.041 1.00 90.75 198 ILE A N 1
ATOM 1608 C CA . ILE A 1 198 ? 9.399 2.523 -18.679 1.00 90.75 198 ILE A CA 1
ATOM 1609 C C . ILE A 1 198 ? 10.899 2.249 -18.865 1.00 90.75 198 ILE A C 1
ATOM 1611 O O . ILE A 1 198 ? 11.440 2.514 -19.937 1.00 90.75 198 ILE A O 1
ATOM 1615 N N . LEU A 1 199 ? 11.564 1.666 -17.863 1.00 91.88 199 LEU A N 1
ATOM 1616 C CA . LEU A 1 199 ? 12.969 1.267 -17.951 1.00 91.88 199 LEU A CA 1
ATOM 1617 C C . LEU A 1 199 ? 13.194 0.220 -19.055 1.00 91.88 199 LEU A C 1
ATOM 1619 O O . LEU A 1 199 ? 14.099 0.387 -19.870 1.00 91.88 199 LEU A O 1
ATOM 1623 N N . ALA A 1 200 ? 12.349 -0.811 -19.142 1.00 88.00 200 ALA A N 1
ATOM 1624 C CA . ALA A 1 200 ? 12.436 -1.826 -20.194 1.00 88.00 200 ALA A CA 1
ATOM 1625 C C . ALA A 1 200 ? 12.206 -1.242 -21.604 1.00 88.00 200 ALA A C 1
ATOM 1627 O O . ALA A 1 200 ? 12.904 -1.612 -22.555 1.00 88.00 200 ALA A O 1
ATOM 1628 N N . GLN A 1 201 ? 11.281 -0.283 -21.748 1.00 91.44 201 GLN A N 1
ATOM 1629 C CA . GLN A 1 201 ? 11.118 0.480 -22.988 1.00 91.44 201 GLN A CA 1
ATOM 1630 C C . GLN A 1 201 ? 12.393 1.274 -23.314 1.00 91.44 201 GLN A C 1
ATOM 1632 O O . GLN A 1 201 ? 12.907 1.168 -24.426 1.00 91.44 201 GLN A O 1
ATOM 1637 N N . LYS A 1 202 ? 12.952 2.013 -22.349 1.00 91.94 202 LYS A N 1
ATOM 1638 C CA . LYS A 1 202 ? 14.154 2.839 -22.550 1.00 91.94 202 LYS A CA 1
ATOM 1639 C C . LYS A 1 202 ? 15.400 2.020 -22.888 1.00 91.94 202 LYS A C 1
ATOM 1641 O O . LYS A 1 202 ? 16.160 2.397 -23.775 1.00 91.94 202 LYS A O 1
ATOM 1646 N N . GLN A 1 203 ? 15.570 0.853 -22.270 1.00 91.25 203 GLN A N 1
ATOM 1647 C CA . GLN A 1 203 ? 16.616 -0.108 -22.636 1.00 91.25 203 GLN A CA 1
ATOM 1648 C C . GLN A 1 203 ? 16.424 -0.645 -24.068 1.00 91.25 203 GLN A C 1
ATOM 1650 O O . GLN A 1 203 ? 17.400 -0.820 -24.797 1.00 91.25 203 GLN A O 1
ATOM 1655 N N . THR A 1 204 ? 15.176 -0.835 -24.511 1.00 90.62 204 THR A N 1
ATOM 1656 C CA . THR A 1 204 ? 14.860 -1.230 -25.895 1.00 90.62 204 THR A CA 1
ATOM 1657 C C . THR A 1 204 ? 15.177 -0.112 -26.898 1.00 90.62 204 THR A C 1
ATOM 1659 O O . THR A 1 204 ? 15.774 -0.378 -27.941 1.00 90.62 204 THR A O 1
ATOM 1662 N N . GLU A 1 205 ? 14.841 1.142 -26.581 1.00 91.12 205 GLU A N 1
ATOM 1663 C CA . GLU A 1 205 ? 15.186 2.323 -27.391 1.00 91.12 205 GLU A CA 1
ATOM 1664 C C . GLU A 1 205 ? 16.713 2.501 -27.501 1.00 91.12 205 GLU A C 1
ATOM 1666 O O . GLU A 1 205 ? 17.246 2.654 -28.603 1.00 91.12 205 GLU A O 1
ATOM 1671 N N . LEU A 1 206 ? 17.441 2.375 -26.386 1.00 93.06 206 LEU A N 1
ATOM 1672 C CA . LEU A 1 206 ? 18.906 2.419 -26.357 1.00 93.06 206 LEU A CA 1
ATOM 1673 C C . LEU A 1 206 ? 19.547 1.296 -27.192 1.00 93.06 206 LEU A C 1
ATOM 1675 O O . LEU A 1 206 ? 20.540 1.541 -27.885 1.00 93.06 206 LEU A O 1
ATOM 1679 N N . GLN A 1 207 ? 18.983 0.082 -27.185 1.00 89.44 207 GLN A N 1
ATOM 1680 C CA . GLN A 1 207 ? 19.463 -1.011 -28.036 1.00 89.44 207 GLN A CA 1
ATOM 1681 C C . GLN A 1 207 ? 19.238 -0.710 -29.526 1.00 89.44 207 GLN A C 1
ATOM 1683 O O . GLN A 1 207 ? 20.146 -0.917 -30.327 1.00 89.44 207 GLN A O 1
ATOM 1688 N N . GLN A 1 208 ? 18.080 -0.162 -29.911 1.00 91.06 208 GLN A N 1
ATOM 1689 C CA . GLN A 1 208 ? 17.802 0.210 -31.308 1.00 91.06 208 GLN A CA 1
ATOM 1690 C C . GLN A 1 208 ? 18.752 1.301 -31.825 1.00 91.06 208 GLN A C 1
ATOM 1692 O O . GLN A 1 208 ? 19.215 1.233 -32.968 1.00 91.06 208 GLN A O 1
ATOM 1697 N N . ILE A 1 209 ? 19.096 2.285 -30.987 1.00 92.38 209 ILE A N 1
ATOM 1698 C CA . ILE A 1 209 ? 20.094 3.304 -31.338 1.00 92.38 209 ILE A CA 1
ATOM 1699 C C . ILE A 1 209 ? 21.496 2.683 -31.400 1.00 92.38 209 ILE A C 1
ATOM 1701 O O . ILE A 1 209 ? 22.239 2.963 -32.336 1.00 92.38 209 ILE A O 1
ATOM 1705 N N . THR A 1 210 ? 21.844 1.782 -30.479 1.00 91.94 210 THR A N 1
ATOM 1706 C CA . THR A 1 210 ? 23.130 1.059 -30.493 1.00 91.94 210 THR A CA 1
ATOM 1707 C C . THR A 1 210 ? 23.298 0.221 -31.767 1.00 91.94 210 THR A C 1
ATOM 1709 O O . THR A 1 210 ? 24.336 0.296 -32.423 1.00 91.94 210 THR A O 1
ATOM 1712 N N . ASP A 1 211 ? 22.259 -0.497 -32.194 1.00 90.00 211 ASP A N 1
ATOM 1713 C CA . ASP A 1 211 ? 22.220 -1.203 -33.480 1.00 90.00 211 ASP A CA 1
ATOM 1714 C C . ASP A 1 211 ? 22.375 -0.248 -34.675 1.00 90.00 211 ASP A C 1
ATOM 1716 O O . ASP A 1 211 ? 23.001 -0.597 -35.678 1.00 90.00 211 ASP A O 1
ATOM 1720 N N . THR A 1 212 ? 21.818 0.961 -34.580 1.00 92.69 212 THR A N 1
ATOM 1721 C CA . THR A 1 212 ? 21.915 1.997 -35.619 1.00 92.69 212 THR A CA 1
ATOM 1722 C C . THR A 1 212 ? 23.331 2.572 -35.703 1.00 92.69 212 THR A C 1
ATOM 1724 O O . THR A 1 212 ? 23.875 2.669 -36.802 1.00 92.69 212 THR A O 1
ATOM 1727 N N . VAL A 1 213 ? 23.974 2.851 -34.563 1.00 91.00 213 VAL A N 1
ATOM 1728 C CA . VAL A 1 213 ? 25.393 3.235 -34.481 1.00 91.00 213 VAL A CA 1
ATOM 1729 C C . VAL A 1 213 ? 26.274 2.145 -35.096 1.00 91.00 213 VAL A C 1
ATOM 1731 O O . VAL A 1 213 ? 27.060 2.445 -35.990 1.00 91.00 213 VAL A O 1
ATOM 1734 N N . ASN A 1 214 ? 26.081 0.875 -34.721 1.00 89.88 214 ASN A N 1
ATOM 1735 C CA . ASN A 1 214 ? 26.840 -0.256 -35.274 1.00 89.88 214 ASN A CA 1
ATOM 1736 C C . ASN A 1 214 ? 26.716 -0.364 -36.810 1.00 89.88 214 ASN A C 1
ATOM 1738 O O . ASN A 1 214 ? 27.701 -0.642 -37.497 1.00 89.88 214 ASN A O 1
ATOM 1742 N N . ARG A 1 215 ? 25.523 -0.118 -37.373 1.00 92.50 215 ARG A N 1
ATOM 1743 C CA . ARG A 1 215 ? 25.306 -0.087 -38.835 1.00 92.50 215 ARG A CA 1
ATOM 1744 C C . ARG A 1 215 ? 25.995 1.107 -39.496 1.00 92.50 215 ARG A C 1
ATOM 1746 O O . ARG A 1 215 ? 26.563 0.947 -40.572 1.00 92.50 215 ARG A O 1
ATOM 1753 N N . LEU A 1 216 ? 25.968 2.281 -38.866 1.00 92.88 216 LEU A N 1
ATOM 1754 C CA . LEU A 1 216 ? 26.624 3.488 -39.378 1.00 92.88 216 LEU A CA 1
ATOM 1755 C C . LEU A 1 216 ? 28.156 3.392 -39.311 1.00 92.88 216 LEU A C 1
ATOM 1757 O O . LEU A 1 216 ? 28.826 3.867 -40.222 1.00 92.88 216 LEU A O 1
ATOM 1761 N N . GLU A 1 217 ? 28.728 2.709 -38.314 1.00 92.44 217 GLU A N 1
ATOM 1762 C CA . GLU A 1 217 ? 30.167 2.403 -38.289 1.00 92.44 217 GLU A CA 1
ATOM 1763 C C . GLU A 1 217 ? 30.578 1.468 -39.435 1.00 92.44 217 GLU A C 1
ATOM 1765 O O . GLU A 1 217 ? 31.584 1.716 -40.101 1.00 92.44 217 GLU A O 1
ATOM 1770 N N . GLN A 1 218 ? 29.779 0.435 -39.726 1.00 89.94 218 GLN A N 1
ATOM 1771 C CA . GLN A 1 218 ? 30.006 -0.446 -40.880 1.00 89.94 218 GLN A CA 1
ATOM 1772 C C . GLN A 1 218 ? 29.862 0.307 -42.211 1.00 89.94 218 GLN A C 1
ATOM 1774 O O . GLN A 1 218 ? 30.712 0.166 -43.092 1.00 89.94 218 GLN A O 1
ATOM 1779 N N . ALA A 1 219 ? 28.835 1.152 -42.342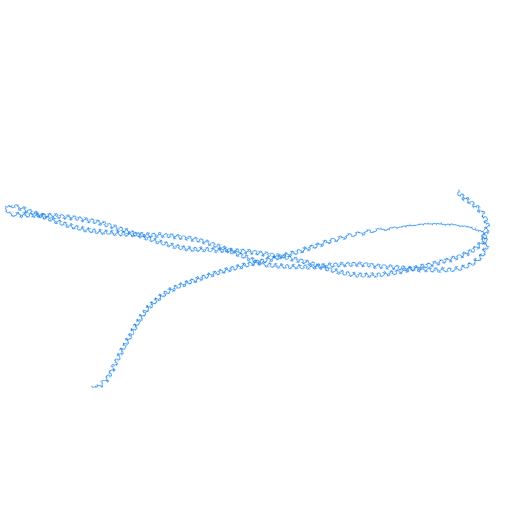 1.00 90.56 219 ALA A N 1
ATOM 1780 C CA . ALA A 1 219 ? 28.638 2.002 -43.513 1.00 90.56 219 ALA A CA 1
ATOM 1781 C C . ALA A 1 219 ? 29.799 2.992 -43.707 1.00 90.56 219 ALA A C 1
ATOM 1783 O O . ALA A 1 219 ? 30.227 3.203 -44.839 1.00 90.56 219 ALA A O 1
ATOM 1784 N N . LEU A 1 220 ? 30.361 3.546 -42.625 1.00 93.00 220 LEU A N 1
ATOM 1785 C CA . LEU A 1 220 ? 31.522 4.434 -42.695 1.00 93.00 220 LEU A CA 1
ATOM 1786 C C . LEU A 1 220 ? 32.783 3.683 -43.141 1.00 93.00 220 LEU A C 1
ATOM 1788 O O . LEU A 1 220 ? 33.515 4.176 -43.997 1.00 93.00 220 LEU A O 1
ATOM 1792 N N . MET A 1 221 ? 33.021 2.470 -42.625 1.00 89.94 221 MET A N 1
ATOM 1793 C CA . MET A 1 221 ? 34.124 1.622 -43.099 1.00 89.94 221 MET A CA 1
ATOM 1794 C C . MET A 1 221 ? 33.994 1.298 -44.595 1.00 89.94 221 MET A C 1
ATOM 1796 O O . MET A 1 221 ? 34.991 1.357 -45.317 1.00 89.94 221 MET A O 1
ATOM 1800 N N . GLN A 1 222 ? 32.779 1.0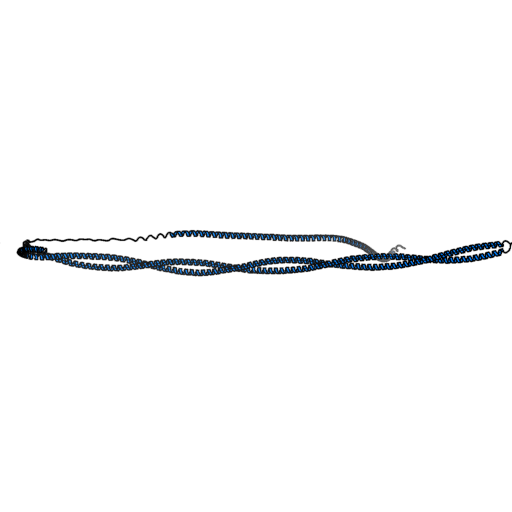12 -45.077 1.00 89.31 222 GLN A N 1
ATOM 1801 C CA . GLN A 1 222 ? 32.525 0.784 -46.501 1.00 89.31 222 GLN A CA 1
ATOM 1802 C C . GLN A 1 222 ? 32.737 2.060 -47.330 1.00 89.31 222 GLN A C 1
ATOM 1804 O O . GLN A 1 222 ? 33.528 2.037 -48.270 1.00 89.31 222 GLN A O 1
ATOM 1809 N N . ALA A 1 223 ? 32.099 3.178 -46.968 1.00 90.06 223 ALA A N 1
ATOM 1810 C CA . ALA A 1 223 ? 32.220 4.452 -47.684 1.00 90.06 223 ALA A CA 1
ATOM 1811 C C . ALA A 1 223 ? 33.676 4.941 -47.751 1.00 90.06 223 ALA A C 1
ATOM 1813 O O . ALA A 1 223 ? 34.108 5.486 -48.767 1.00 90.06 223 ALA A O 1
ATOM 1814 N N . LYS A 1 224 ? 34.466 4.683 -46.701 1.00 92.81 224 LYS A N 1
ATOM 1815 C CA . LYS A 1 224 ? 35.908 4.932 -46.693 1.00 92.81 224 LYS A CA 1
ATOM 1816 C C . LYS A 1 224 ? 36.669 4.028 -47.655 1.00 92.81 224 LYS A C 1
ATOM 1818 O O . LYS A 1 224 ? 37.457 4.536 -48.444 1.00 92.81 224 LYS A O 1
ATOM 1823 N N . SER A 1 225 ? 36.400 2.723 -47.653 1.00 91.00 225 SER A N 1
ATOM 1824 C CA . SER A 1 225 ? 37.022 1.802 -48.613 1.00 91.00 225 SER A CA 1
ATOM 1825 C C . SER A 1 225 ? 36.661 2.136 -50.068 1.00 91.00 225 SER A C 1
ATOM 1827 O O . SER A 1 225 ? 37.491 1.948 -50.956 1.00 91.00 225 SER A O 1
ATOM 1829 N N . GLU A 1 226 ? 35.448 2.633 -50.325 1.00 89.88 226 GLU A N 1
ATOM 1830 C CA . GLU A 1 226 ? 35.016 3.100 -51.648 1.00 89.88 226 GLU A CA 1
ATOM 1831 C C . GLU A 1 226 ? 35.699 4.419 -52.045 1.00 89.88 226 GLU A C 1
ATOM 1833 O O . GLU A 1 226 ? 36.112 4.571 -53.196 1.00 89.88 226 GLU A O 1
ATOM 1838 N N . LEU A 1 227 ? 35.886 5.349 -51.101 1.00 92.88 227 LEU A N 1
ATOM 1839 C CA . LEU A 1 227 ? 36.636 6.591 -51.307 1.00 92.88 227 LEU A CA 1
ATOM 1840 C C . LEU A 1 227 ? 38.125 6.329 -51.580 1.00 92.88 227 LEU A C 1
ATOM 1842 O O . LEU A 1 227 ? 38.658 6.858 -52.557 1.00 92.88 227 LEU A O 1
ATOM 1846 N N . ASP A 1 228 ? 38.777 5.487 -50.776 1.00 89.88 228 ASP A N 1
ATOM 1847 C CA . ASP A 1 228 ? 40.186 5.114 -50.948 1.00 89.88 228 ASP A CA 1
ATOM 1848 C C . ASP A 1 228 ? 40.408 4.440 -52.320 1.00 89.88 228 ASP A C 1
ATOM 1850 O O . ASP A 1 228 ? 41.296 4.843 -53.075 1.00 89.88 228 ASP A O 1
ATOM 1854 N N . ALA A 1 229 ? 39.534 3.504 -52.718 1.00 88.31 229 ALA A N 1
ATOM 1855 C CA . ALA A 1 229 ? 39.575 2.878 -54.045 1.00 88.31 229 ALA A CA 1
ATOM 1856 C C . ALA A 1 229 ? 39.290 3.871 -55.192 1.00 88.31 229 ALA A C 1
ATOM 1858 O O . ALA A 1 229 ? 39.920 3.809 -56.253 1.00 88.31 229 ALA A O 1
ATOM 1859 N N . ALA A 1 230 ? 38.370 4.824 -54.998 1.00 91.25 230 ALA A N 1
ATOM 1860 C CA . ALA A 1 230 ? 38.095 5.863 -55.986 1.00 91.25 230 ALA A CA 1
ATOM 1861 C C . ALA A 1 230 ? 39.291 6.812 -56.178 1.00 91.25 230 ALA A C 1
ATOM 1863 O O . ALA A 1 230 ? 39.551 7.233 -57.312 1.00 91.25 230 ALA A O 1
ATOM 1864 N N . ILE A 1 231 ? 40.018 7.125 -55.098 1.00 90.94 231 ILE A N 1
ATOM 1865 C CA . ILE A 1 231 ? 41.259 7.911 -55.107 1.00 90.94 231 ILE A CA 1
ATOM 1866 C C . ILE A 1 231 ? 42.389 7.131 -55.788 1.00 90.94 231 ILE A C 1
ATOM 1868 O O . ILE A 1 231 ? 43.109 7.709 -56.603 1.00 90.94 231 ILE A O 1
ATOM 1872 N N . GLU A 1 232 ? 42.531 5.829 -55.527 1.00 91.12 232 GLU A N 1
ATOM 1873 C CA . GLU A 1 232 ? 43.539 5.004 -56.200 1.00 91.12 232 GLU A CA 1
ATOM 1874 C C . GLU A 1 232 ? 43.320 4.987 -57.721 1.00 91.12 232 GLU A C 1
ATOM 1876 O O . GLU A 1 232 ? 44.236 5.310 -58.478 1.00 91.12 232 GLU A O 1
ATOM 1881 N N . LEU A 1 233 ? 42.088 4.736 -58.176 1.00 92.12 233 LEU A N 1
ATOM 1882 C CA . LEU A 1 233 ? 41.726 4.806 -59.597 1.00 92.12 233 LEU A CA 1
ATOM 1883 C C . LEU A 1 233 ? 41.951 6.206 -60.195 1.00 92.12 233 LEU A C 1
ATOM 1885 O O . LEU A 1 233 ? 42.394 6.323 -61.337 1.00 92.12 233 LEU A O 1
ATOM 1889 N N . TYR A 1 234 ? 41.688 7.280 -59.442 1.00 93.00 234 TYR A N 1
ATOM 1890 C CA . TYR A 1 234 ? 41.982 8.647 -59.892 1.00 93.00 234 TYR A CA 1
ATOM 1891 C C . TYR A 1 234 ? 43.486 8.863 -60.104 1.00 93.00 234 TYR A C 1
ATOM 1893 O O . TYR A 1 234 ? 43.889 9.446 -61.114 1.00 93.00 234 TYR A O 1
ATOM 1901 N N . ASN A 1 235 ? 44.319 8.359 -59.191 1.00 90.50 235 ASN A N 1
ATOM 1902 C CA . ASN A 1 235 ? 45.773 8.428 -59.307 1.00 90.50 235 ASN A CA 1
ATOM 1903 C C . ASN A 1 235 ? 46.279 7.596 -60.496 1.00 90.50 235 ASN A C 1
ATOM 1905 O O . ASN A 1 235 ? 47.110 8.090 -61.256 1.00 90.50 235 ASN A O 1
ATOM 1909 N N . GLN A 1 236 ? 45.732 6.393 -60.711 1.00 90.94 236 GLN A N 1
ATOM 1910 C CA . GLN A 1 236 ? 46.055 5.546 -61.864 1.00 90.94 236 GLN A CA 1
ATOM 1911 C C . GLN A 1 236 ? 45.741 6.260 -63.193 1.00 90.94 236 GLN A C 1
ATOM 1913 O O . GLN A 1 236 ? 46.646 6.424 -64.009 1.00 90.94 236 GLN A O 1
ATOM 1918 N N . TYR A 1 237 ? 44.521 6.785 -63.389 1.00 93.44 237 TYR A N 1
ATOM 1919 C CA . TYR A 1 237 ? 44.183 7.538 -64.610 1.00 93.44 237 TYR A CA 1
ATOM 1920 C C . TYR A 1 237 ? 44.998 8.832 -64.767 1.00 93.44 237 TYR A C 1
ATOM 1922 O O . TYR A 1 237 ? 45.317 9.222 -65.890 1.00 93.44 237 TYR A O 1
ATOM 1930 N N . THR A 1 238 ? 45.351 9.504 -63.665 1.00 90.38 238 THR A N 1
ATOM 1931 C CA . THR A 1 238 ? 46.200 10.709 -63.700 1.00 90.38 238 THR A CA 1
ATOM 1932 C C . THR A 1 238 ? 47.617 10.374 -64.170 1.00 90.38 238 THR A C 1
ATOM 1934 O O . THR A 1 238 ? 48.204 11.135 -64.937 1.00 90.38 238 THR A O 1
ATOM 1937 N N . GLU A 1 239 ? 48.163 9.228 -63.760 1.00 88.38 239 GLU A N 1
ATOM 1938 C CA . GLU A 1 239 ? 49.471 8.762 -64.221 1.00 88.38 239 GLU A CA 1
ATOM 1939 C C . GLU A 1 239 ? 49.425 8.272 -65.677 1.00 88.38 239 GLU A C 1
ATOM 1941 O O . GLU A 1 239 ? 50.329 8.586 -66.448 1.00 88.38 239 GLU A O 1
ATOM 1946 N N . THR A 1 240 ? 48.338 7.613 -66.104 1.00 89.69 240 THR A N 1
ATOM 1947 C CA . THR A 1 240 ? 48.097 7.329 -67.529 1.00 89.69 240 THR A CA 1
ATOM 1948 C C . THR A 1 240 ? 48.081 8.621 -68.347 1.00 89.69 240 THR A C 1
ATOM 1950 O O . THR A 1 240 ? 48.801 8.716 -69.334 1.00 89.69 240 THR A O 1
ATOM 1953 N N . LEU A 1 241 ? 47.347 9.657 -67.919 1.00 92.56 241 LEU A N 1
ATOM 1954 C CA . LEU A 1 241 ? 47.314 10.943 -68.624 1.00 92.56 241 LEU A CA 1
ATOM 1955 C C . LEU A 1 241 ? 48.714 11.568 -68.776 1.00 92.56 241 LEU A C 1
ATOM 1957 O O . LEU A 1 241 ? 49.028 12.054 -69.858 1.00 92.56 241 LEU A O 1
ATOM 1961 N N . ARG A 1 242 ? 49.578 11.494 -67.753 1.00 90.06 242 ARG A N 1
ATOM 1962 C CA . ARG A 1 242 ? 50.980 11.953 -67.851 1.00 90.06 242 ARG A CA 1
ATOM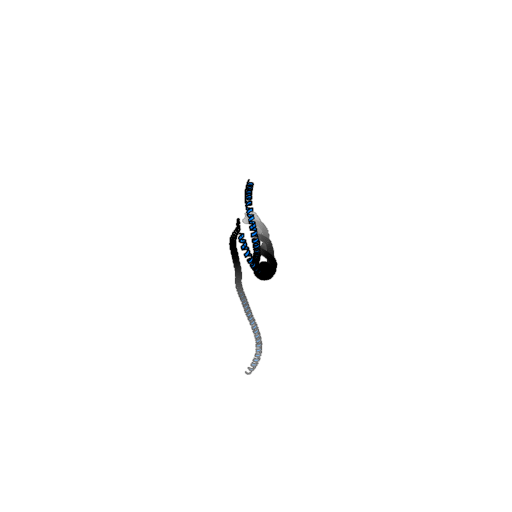 1963 C C . ARG A 1 242 ? 51.792 11.167 -68.883 1.00 90.06 242 ARG A C 1
ATOM 1965 O O . ARG A 1 242 ? 52.624 11.751 -69.574 1.00 90.06 242 ARG A O 1
ATOM 1972 N N . GLN A 1 243 ? 51.563 9.860 -69.001 1.00 89.25 243 GLN A N 1
ATOM 1973 C CA . GLN A 1 243 ? 52.220 9.015 -70.005 1.00 89.25 243 GLN A CA 1
ATOM 1974 C C . GLN A 1 243 ? 51.728 9.351 -71.424 1.00 89.25 243 GLN A C 1
ATOM 1976 O O . GLN A 1 243 ? 52.545 9.474 -72.338 1.00 89.25 243 GLN A O 1
ATOM 1981 N N . GLU A 1 244 ? 50.426 9.598 -71.601 1.00 90.31 244 GLU A N 1
ATOM 1982 C CA . GLU A 1 244 ? 49.844 10.057 -72.872 1.00 90.31 244 GLU A CA 1
ATOM 1983 C C . GLU A 1 244 ? 50.294 11.490 -73.248 1.00 90.31 244 GLU A C 1
ATOM 1985 O O . GLU A 1 244 ? 50.484 11.787 -74.427 1.00 90.31 244 GLU A O 1
ATOM 1990 N N . GLU A 1 245 ? 50.511 12.375 -72.264 1.00 88.69 245 GLU A N 1
ATOM 1991 C CA . GLU A 1 245 ? 51.101 13.717 -72.434 1.00 88.69 245 GLU A CA 1
ATOM 1992 C C . GLU A 1 245 ? 52.581 13.658 -72.847 1.00 88.69 245 GLU A C 1
ATOM 1994 O O . GLU A 1 245 ? 52.994 14.347 -73.782 1.00 88.69 245 GLU A O 1
ATOM 1999 N N . ALA A 1 246 ? 53.384 12.816 -72.189 1.00 88.12 246 ALA A N 1
ATOM 2000 C CA . ALA A 1 246 ? 54.801 12.641 -72.511 1.00 88.12 246 ALA A CA 1
ATOM 2001 C C . ALA A 1 246 ? 55.008 12.051 -73.918 1.00 88.12 246 ALA A C 1
ATOM 2003 O O . ALA A 1 246 ? 55.888 12.495 -74.657 1.00 88.12 246 ALA A O 1
ATOM 2004 N N . THR A 1 247 ? 54.166 11.095 -74.317 1.00 87.75 247 THR A N 1
ATOM 2005 C CA . THR A 1 247 ? 54.199 10.490 -75.658 1.00 87.75 247 THR A CA 1
ATOM 2006 C C . THR A 1 247 ? 53.592 11.392 -76.739 1.00 87.75 247 THR A C 1
ATOM 2008 O O . THR A 1 247 ? 54.072 11.371 -77.870 1.00 87.75 247 THR A O 1
ATOM 2011 N N . GLU A 1 248 ? 52.620 12.264 -76.431 1.00 90.56 248 GLU A N 1
ATOM 2012 C CA . GLU A 1 248 ? 52.215 13.342 -77.353 1.00 90.56 248 GLU A CA 1
ATOM 2013 C C . GLU A 1 248 ? 53.383 14.304 -77.626 1.00 90.56 248 GLU A C 1
ATOM 2015 O O . GLU A 1 248 ? 53.619 14.676 -78.778 1.00 90.56 248 GLU A O 1
ATOM 2020 N N . LEU A 1 249 ? 54.158 14.663 -76.595 1.00 89.31 249 LEU A N 1
ATOM 2021 C CA . LEU A 1 249 ? 55.349 15.503 -76.744 1.00 89.31 249 LEU A CA 1
ATOM 2022 C C . LEU A 1 249 ? 56.442 14.809 -77.576 1.00 89.31 249 LEU A C 1
ATOM 2024 O O . LEU A 1 249 ? 57.011 15.435 -78.469 1.00 89.31 249 LEU A O 1
ATOM 2028 N N . GLU A 1 250 ? 56.697 13.518 -77.347 1.00 88.94 250 GLU A N 1
ATOM 2029 C CA . GLU A 1 250 ? 57.613 12.719 -78.175 1.00 88.94 250 GLU A CA 1
ATOM 2030 C C . GLU A 1 250 ? 57.157 12.682 -79.644 1.00 88.94 250 GLU A C 1
ATOM 2032 O O . GLU A 1 250 ? 57.935 13.006 -80.544 1.00 88.94 250 GLU A O 1
ATOM 2037 N N . LYS A 1 251 ? 55.872 12.403 -79.903 1.00 88.62 251 LYS A N 1
ATOM 2038 C CA . LYS A 1 251 ? 55.307 12.380 -81.263 1.00 88.62 251 LYS A CA 1
ATOM 2039 C C . LYS A 1 251 ? 55.303 13.746 -81.941 1.00 88.62 251 LYS A C 1
ATOM 2041 O O . LYS A 1 251 ? 55.455 13.821 -83.160 1.00 88.62 251 LYS A O 1
ATOM 2046 N N . LYS A 1 252 ? 55.185 14.833 -81.179 1.00 88.88 252 LYS A N 1
ATOM 2047 C CA . LYS A 1 252 ? 55.352 16.193 -81.698 1.00 88.88 252 LYS A CA 1
ATOM 2048 C C . LYS A 1 252 ? 56.797 16.443 -82.141 1.00 88.88 252 LYS A C 1
ATOM 2050 O O . LYS A 1 252 ? 57.004 16.969 -83.232 1.00 88.88 252 LYS A O 1
ATOM 2055 N N . ASN A 1 253 ? 57.777 16.006 -81.351 1.00 88.00 253 ASN A N 1
ATOM 2056 C CA . ASN A 1 253 ? 59.194 16.110 -81.707 1.00 88.00 253 ASN A CA 1
ATOM 2057 C C . ASN A 1 253 ? 59.536 15.231 -82.929 1.00 88.00 253 ASN A C 1
ATOM 2059 O O . ASN A 1 253 ? 60.296 15.659 -83.794 1.00 88.00 253 ASN A O 1
ATOM 2063 N N . GLU A 1 254 ? 58.938 14.036 -83.061 1.00 88.00 254 GLU A N 1
ATOM 2064 C CA . GLU A 1 254 ? 59.038 13.220 -84.286 1.00 88.00 254 GLU A CA 1
ATOM 2065 C C . GLU A 1 254 ? 58.529 13.976 -85.525 1.00 88.00 254 GLU A C 1
ATOM 2067 O O . GLU A 1 254 ? 59.190 13.952 -86.563 1.00 88.00 254 GLU A O 1
ATOM 2072 N N . VAL A 1 255 ? 57.390 14.676 -85.428 1.00 88.69 255 VAL A N 1
ATOM 2073 C CA . VAL A 1 255 ? 56.858 15.506 -86.525 1.00 88.69 255 VAL A CA 1
ATOM 2074 C C . VAL A 1 255 ? 57.797 16.671 -86.857 1.00 88.69 255 VAL A C 1
ATOM 2076 O O . VAL A 1 255 ? 58.082 16.886 -88.030 1.00 88.69 255 VAL A O 1
ATOM 2079 N N . GLU A 1 256 ? 58.322 17.393 -85.865 1.00 87.62 256 GLU A N 1
ATOM 2080 C CA . GLU A 1 256 ? 59.214 18.547 -86.080 1.00 87.62 256 GLU A CA 1
ATOM 2081 C C . GLU A 1 256 ? 60.557 18.147 -86.729 1.00 87.62 256 GLU A C 1
ATOM 2083 O O . GLU A 1 256 ? 61.027 18.797 -87.672 1.00 87.62 256 GLU A O 1
ATOM 2088 N N . ASN A 1 257 ? 61.124 17.010 -86.315 1.00 86.38 257 ASN A N 1
ATOM 2089 C CA . ASN A 1 257 ? 62.285 16.401 -86.970 1.00 86.38 257 ASN A CA 1
ATOM 2090 C C . ASN A 1 257 ? 61.965 16.001 -88.424 1.00 86.38 257 ASN A C 1
ATOM 2092 O O . ASN A 1 257 ? 62.743 16.280 -89.337 1.00 86.38 257 ASN A O 1
ATOM 2096 N N . GLN A 1 258 ? 60.797 15.398 -88.661 1.00 89.06 258 GLN A N 1
ATOM 2097 C CA . GLN A 1 258 ? 60.371 14.938 -89.985 1.00 89.06 258 GLN A CA 1
ATOM 2098 C C . GLN A 1 258 ? 60.016 16.093 -90.944 1.00 89.06 258 GLN A C 1
ATOM 2100 O O . GLN A 1 258 ? 60.241 15.986 -92.151 1.00 89.06 258 GLN A O 1
ATOM 2105 N N . GLU A 1 259 ? 59.520 17.224 -90.431 1.00 87.38 259 GLU A N 1
ATOM 2106 C CA . GLU A 1 259 ? 59.391 18.469 -91.198 1.00 87.38 259 GLU A CA 1
ATOM 2107 C C . GLU A 1 259 ? 60.751 19.066 -91.570 1.00 87.38 259 GLU A C 1
ATOM 2109 O O . GLU A 1 259 ? 60.874 19.707 -92.614 1.00 87.38 259 GLU A O 1
ATOM 2114 N N . THR A 1 260 ? 61.765 18.886 -90.724 1.00 85.75 260 THR A N 1
ATOM 2115 C CA . THR A 1 260 ? 63.130 19.354 -90.994 1.00 85.75 260 THR A CA 1
ATOM 2116 C C . THR A 1 260 ? 63.777 18.512 -92.095 1.00 85.75 260 THR A C 1
ATOM 2118 O O . THR A 1 260 ? 64.243 19.077 -93.082 1.00 85.75 260 THR A O 1
ATOM 2121 N N . ALA A 1 261 ? 63.668 17.180 -92.020 1.00 84.69 261 ALA A N 1
ATOM 2122 C CA . ALA A 1 261 ? 64.103 16.270 -93.085 1.00 84.69 261 ALA A CA 1
ATOM 2123 C C . ALA A 1 261 ? 63.404 16.548 -94.434 1.00 84.69 261 ALA A C 1
ATOM 2125 O O . ALA A 1 261 ? 64.050 16.552 -95.484 1.00 84.69 261 ALA A O 1
ATOM 2126 N N . LEU A 1 262 ? 62.100 16.867 -94.421 1.00 87.88 262 LEU A N 1
ATOM 2127 C CA . LEU A 1 262 ? 61.381 17.278 -95.632 1.00 87.88 262 LEU A CA 1
ATOM 2128 C C . LEU A 1 262 ? 61.933 18.591 -96.214 1.00 87.88 262 LEU A C 1
ATOM 2130 O O . LEU A 1 262 ? 62.155 18.660 -97.419 1.00 87.88 262 LEU A O 1
ATOM 2134 N N . LYS A 1 263 ? 62.205 19.610 -95.384 1.00 85.50 263 LYS A N 1
ATOM 2135 C CA . LYS A 1 263 ? 62.806 20.883 -95.835 1.00 85.50 263 LYS A CA 1
ATOM 2136 C C . LYS A 1 263 ? 64.203 20.668 -96.429 1.00 85.50 263 LYS A C 1
ATOM 2138 O O . LYS A 1 263 ? 64.545 21.296 -97.428 1.00 85.50 263 LYS A O 1
ATOM 2143 N N . GLU A 1 264 ? 65.007 19.774 -95.857 1.00 86.00 264 GLU A N 1
ATOM 2144 C CA . GLU A 1 264 ? 66.313 19.393 -96.414 1.00 86.00 264 GLU A CA 1
ATOM 2145 C C . GLU A 1 264 ? 66.170 18.705 -97.780 1.00 86.00 264 GLU A C 1
ATOM 2147 O O . GLU A 1 264 ? 66.830 19.112 -98.736 1.00 86.00 264 GLU A O 1
ATOM 2152 N N . ALA A 1 265 ? 65.242 17.753 -97.923 1.00 83.25 265 ALA A N 1
ATOM 2153 C CA . ALA A 1 265 ? 64.945 17.116 -99.207 1.00 83.25 265 ALA A CA 1
ATOM 2154 C C . ALA A 1 265 ? 64.396 18.106 -100.257 1.00 83.25 265 ALA A C 1
ATOM 2156 O O . ALA A 1 265 ? 64.771 18.034 -101.428 1.00 83.25 265 ALA A O 1
ATOM 2157 N N . GLU A 1 266 ? 63.536 19.055 -99.868 1.00 83.69 266 GLU A N 1
ATOM 2158 C CA . GLU A 1 266 ? 63.003 20.093 -100.766 1.00 83.69 266 GLU A CA 1
ATOM 2159 C C . GLU A 1 266 ? 64.104 21.069 -1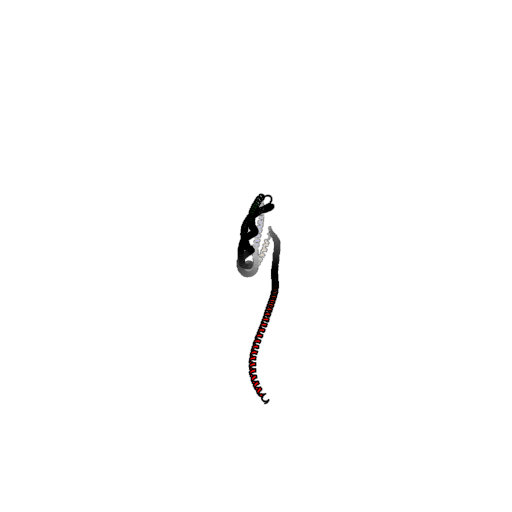01.227 1.00 83.69 266 GLU A C 1
ATOM 2161 O O . GLU A 1 266 ? 64.113 21.489 -102.389 1.00 83.69 266 GLU A O 1
ATOM 2166 N N . ASN A 1 267 ? 65.085 21.364 -100.366 1.00 84.56 267 ASN A N 1
ATOM 2167 C CA . ASN A 1 267 ? 66.286 22.121 -100.727 1.00 84.56 267 ASN A CA 1
ATOM 2168 C C . ASN A 1 267 ? 67.205 21.333 -101.681 1.00 84.56 267 ASN A C 1
ATOM 2170 O O . ASN A 1 267 ? 67.628 21.885 -102.698 1.00 84.56 267 ASN A O 1
ATOM 2174 N N . GLU A 1 268 ? 67.472 20.049 -101.411 1.00 82.50 268 GLU A N 1
ATOM 2175 C CA . GLU A 1 268 ? 68.225 19.161 -102.315 1.00 82.50 268 GLU A CA 1
ATOM 2176 C C . GLU A 1 268 ? 67.565 19.079 -103.700 1.00 82.50 268 GLU A C 1
ATOM 2178 O O . GLU A 1 268 ? 68.232 19.258 -104.721 1.00 82.50 268 GLU A O 1
ATOM 2183 N N . ALA A 1 269 ? 66.245 18.872 -103.748 1.00 82.19 269 ALA A N 1
ATOM 2184 C CA . ALA A 1 269 ? 65.478 18.820 -104.989 1.00 82.19 269 ALA A CA 1
ATOM 2185 C C . ALA A 1 269 ? 65.557 20.143 -105.763 1.00 82.19 269 ALA A C 1
ATOM 2187 O O . ALA A 1 269 ? 65.836 20.128 -106.963 1.00 82.19 269 ALA A O 1
ATOM 2188 N N . SER A 1 270 ? 65.420 21.279 -105.071 1.00 82.00 270 SER A N 1
ATOM 2189 C CA . SER A 1 270 ? 65.563 22.617 -105.658 1.00 82.00 270 SER A CA 1
ATOM 2190 C C . SER A 1 270 ? 66.974 22.873 -106.206 1.00 82.00 270 SER A C 1
ATOM 2192 O O . SER A 1 270 ? 67.138 23.506 -107.253 1.00 82.00 270 SER A O 1
ATOM 2194 N N . GLU A 1 271 ? 68.017 22.362 -105.544 1.00 82.75 271 GLU A N 1
ATOM 2195 C CA . GLU A 1 271 ? 69.390 22.472 -106.039 1.00 82.75 271 GLU A CA 1
ATOM 2196 C C . GLU A 1 271 ? 69.644 21.550 -107.245 1.00 82.75 271 GLU A C 1
ATOM 2198 O O . GLU A 1 271 ? 70.333 21.944 -108.190 1.00 82.75 271 GLU A O 1
ATOM 2203 N N . CYS A 1 272 ? 69.053 20.351 -107.263 1.00 80.81 272 CYS A N 1
ATOM 2204 C CA . CYS A 1 272 ? 69.073 19.453 -108.418 1.00 80.81 272 CYS A CA 1
ATOM 2205 C C . CYS A 1 272 ? 68.295 20.019 -109.616 1.00 80.81 272 CYS A C 1
ATOM 2207 O O . CYS A 1 272 ? 68.767 19.904 -110.745 1.00 80.81 272 CYS A O 1
ATOM 2209 N N . ASP A 1 273 ? 67.160 20.689 -109.396 1.00 79.62 273 ASP A N 1
ATOM 2210 C CA . ASP A 1 273 ? 66.434 21.440 -110.428 1.00 79.62 273 ASP A CA 1
ATOM 2211 C C . ASP A 1 273 ? 67.298 22.561 -111.026 1.00 79.62 273 ASP A C 1
ATOM 2213 O O . ASP A 1 273 ? 67.353 22.733 -112.249 1.00 79.62 273 ASP A O 1
ATOM 2217 N N . ARG A 1 274 ? 68.042 23.283 -110.176 1.00 81.94 274 ARG A N 1
ATOM 2218 C CA . ARG A 1 274 ? 69.000 24.313 -110.603 1.00 81.94 274 ARG A CA 1
ATOM 2219 C C . ARG A 1 274 ? 70.125 23.712 -111.459 1.00 81.94 274 ARG A C 1
ATOM 2221 O O . ARG A 1 274 ? 70.396 24.227 -112.543 1.00 81.94 274 ARG A O 1
ATOM 2228 N N . LYS A 1 275 ? 70.720 22.597 -111.016 1.00 81.06 275 LYS A N 1
ATOM 2229 C CA . LYS A 1 275 ? 71.787 21.860 -111.725 1.00 81.06 275 LYS A CA 1
ATOM 2230 C C . LYS A 1 275 ? 71.310 21.262 -113.055 1.00 81.06 275 LYS A C 1
ATOM 2232 O O . LYS A 1 275 ? 72.027 21.352 -114.050 1.00 81.06 275 LYS A O 1
ATOM 2237 N N . GLU A 1 276 ? 70.100 20.699 -113.114 1.00 87.25 276 GLU A N 1
ATOM 2238 C CA . GLU A 1 276 ? 69.495 20.209 -114.364 1.00 87.25 276 GLU A CA 1
ATOM 2239 C C . GLU A 1 276 ? 69.300 21.354 -115.360 1.00 87.25 276 GLU A C 1
ATOM 2241 O O . GLU A 1 276 ? 69.723 21.236 -116.511 1.00 87.25 276 GLU A O 1
ATOM 2246 N N . GLY A 1 277 ? 68.759 22.489 -114.902 1.00 79.00 277 GLY A N 1
ATOM 2247 C CA . GLY A 1 277 ? 68.594 23.693 -115.715 1.00 79.00 277 GLY A CA 1
ATOM 2248 C C . GLY A 1 277 ? 69.913 24.288 -116.223 1.00 79.00 277 GLY A C 1
ATOM 2249 O O . GLY A 1 277 ? 69.955 24.802 -117.341 1.00 79.00 277 GLY A O 1
ATOM 2250 N N . GLU A 1 278 ? 70.999 24.195 -115.452 1.00 80.19 278 GLU A N 1
ATOM 2251 C CA . GLU A 1 278 ? 72.352 24.571 -115.887 1.00 80.19 278 GLU A CA 1
ATOM 2252 C C . GLU A 1 278 ? 72.889 23.607 -116.957 1.00 80.19 278 GLU A C 1
ATOM 2254 O O . GLU A 1 278 ? 73.229 24.044 -118.058 1.00 80.19 278 GLU A O 1
ATOM 2259 N N . LYS A 1 279 ? 72.876 22.289 -116.707 1.00 82.50 279 LYS A N 1
ATOM 2260 C CA . LYS A 1 279 ? 73.379 21.293 -117.676 1.00 82.50 279 LYS A CA 1
ATOM 2261 C C . LYS A 1 279 ? 72.549 21.203 -118.953 1.00 82.50 279 LYS A C 1
ATOM 2263 O O . LYS A 1 279 ? 73.096 20.945 -120.022 1.00 82.50 279 LYS A O 1
ATOM 2268 N N . LYS A 1 280 ? 71.258 21.521 -118.883 1.00 82.12 280 LYS A N 1
ATOM 2269 C CA . LYS A 1 280 ? 70.402 21.674 -120.061 1.00 82.12 280 LYS A CA 1
ATOM 2270 C C . LYS A 1 280 ? 70.815 22.859 -120.938 1.00 82.12 280 LYS A C 1
ATOM 2272 O O . LYS A 1 280 ? 70.828 22.724 -122.157 1.00 82.12 280 LYS A O 1
ATOM 2277 N N . ARG A 1 281 ? 71.205 23.993 -120.340 1.00 78.38 281 ARG A N 1
ATOM 2278 C CA . ARG A 1 281 ? 71.724 25.157 -121.085 1.00 78.38 281 ARG A CA 1
ATOM 2279 C C . ARG A 1 281 ? 73.066 24.848 -121.746 1.00 78.38 281 ARG A C 1
ATOM 2281 O O . ARG A 1 281 ? 73.239 25.200 -122.907 1.00 78.38 281 ARG A O 1
ATOM 2288 N N . GLU A 1 282 ? 73.968 24.150 -121.052 1.00 79.88 282 GLU A N 1
ATOM 2289 C CA . GLU A 1 282 ? 75.241 23.679 -121.629 1.00 79.88 282 GLU A CA 1
ATOM 2290 C C . GLU A 1 282 ? 75.010 22.749 -122.838 1.00 79.88 282 GLU A C 1
ATOM 2292 O O . GLU A 1 282 ? 75.676 22.886 -123.866 1.00 79.88 282 GLU A O 1
ATOM 2297 N N . LEU A 1 283 ? 74.026 21.845 -122.752 1.00 83.75 283 LEU A N 1
ATOM 2298 C CA . LEU A 1 283 ? 73.622 20.962 -123.850 1.00 83.75 283 LEU A CA 1
ATOM 2299 C C . LEU A 1 283 ? 72.992 21.730 -125.028 1.00 83.75 283 LEU A C 1
ATOM 2301 O O . LEU A 1 283 ? 73.354 21.485 -126.182 1.00 83.75 283 LEU A O 1
ATOM 2305 N N . ASP A 1 284 ? 72.081 22.670 -124.761 1.00 77.69 284 ASP A N 1
ATOM 2306 C CA . ASP A 1 284 ? 71.479 23.538 -125.784 1.00 77.69 284 ASP A CA 1
ATOM 2307 C C . ASP A 1 284 ? 72.540 24.402 -126.491 1.00 77.69 284 ASP A C 1
ATOM 2309 O O . ASP A 1 284 ? 72.472 24.604 -127.706 1.00 77.69 284 ASP A O 1
ATOM 2313 N N . GLU A 1 285 ? 73.538 24.898 -125.755 1.00 81.38 285 GLU A N 1
ATOM 2314 C CA . GLU A 1 285 ? 74.648 25.687 -126.291 1.00 81.38 285 GLU A CA 1
ATOM 2315 C C . GLU A 1 285 ? 75.586 24.840 -127.161 1.00 81.38 285 GLU A C 1
ATOM 2317 O O . GLU A 1 285 ? 75.796 25.180 -128.328 1.00 81.38 285 GLU A O 1
ATOM 2322 N N . ALA A 1 286 ? 76.054 23.688 -126.668 1.00 78.19 286 ALA A N 1
ATOM 2323 C CA . ALA A 1 286 ? 76.878 22.766 -127.454 1.00 78.19 286 ALA A CA 1
ATOM 2324 C C . ALA A 1 286 ? 76.154 22.286 -128.730 1.00 78.19 286 ALA A C 1
ATOM 2326 O O . ALA A 1 286 ? 76.758 22.191 -129.799 1.00 78.19 286 ALA A O 1
ATOM 2327 N N . THR A 1 287 ? 74.835 22.072 -128.660 1.00 79.56 287 THR A N 1
ATOM 2328 C CA . THR A 1 287 ? 74.002 21.718 -129.825 1.00 79.56 287 THR A CA 1
ATOM 2329 C C . THR A 1 287 ? 73.902 22.865 -130.842 1.00 79.56 287 THR A C 1
ATOM 2331 O O . THR A 1 287 ? 73.838 22.623 -132.050 1.00 79.56 287 THR A O 1
ATOM 2334 N N . ARG A 1 288 ? 73.907 24.132 -130.399 1.00 77.94 288 ARG A N 1
ATOM 2335 C CA . ARG A 1 288 ? 73.960 25.301 -131.300 1.00 77.94 288 ARG A CA 1
ATOM 2336 C C . ARG A 1 288 ? 75.333 25.453 -131.952 1.00 77.94 288 ARG A C 1
ATOM 2338 O O . ARG A 1 288 ? 75.394 25.757 -133.143 1.00 77.94 288 ARG A O 1
ATOM 2345 N N . GLU A 1 289 ? 76.414 25.224 -131.208 1.00 79.75 289 GLU A N 1
ATOM 2346 C CA . GLU A 1 289 ? 77.777 25.252 -131.749 1.00 79.75 289 GLU A CA 1
ATOM 2347 C C . GLU A 1 289 ? 77.996 24.156 -132.800 1.00 79.75 289 GLU A C 1
ATOM 2349 O O . GLU A 1 289 ? 78.478 24.461 -133.892 1.00 79.75 289 GLU A O 1
ATOM 2354 N N . GLU A 1 290 ? 77.587 22.912 -132.521 1.00 79.69 290 GLU A N 1
ATOM 2355 C CA . GLU A 1 290 ? 77.653 21.785 -133.465 1.00 79.69 290 GLU A CA 1
ATOM 2356 C C . GLU A 1 290 ? 76.893 22.107 -134.764 1.00 79.69 290 GLU A C 1
ATOM 2358 O O . GLU A 1 290 ? 77.459 22.017 -135.854 1.00 79.69 290 GLU A O 1
ATOM 2363 N N . ARG A 1 291 ? 75.642 22.586 -134.667 1.00 76.62 291 ARG A N 1
ATOM 2364 C CA . ARG A 1 291 ? 74.843 22.994 -135.840 1.00 76.62 291 ARG A CA 1
ATOM 2365 C C . ARG A 1 291 ? 75.496 24.117 -136.645 1.00 76.62 291 ARG A C 1
ATOM 2367 O O . ARG A 1 291 ? 75.413 24.106 -137.873 1.00 76.62 291 ARG A O 1
ATOM 2374 N N . LYS A 1 292 ? 76.153 25.075 -135.983 1.00 78.75 292 LYS A N 1
ATOM 2375 C CA . LYS A 1 292 ? 76.883 26.153 -136.662 1.00 78.75 292 LYS A CA 1
ATOM 2376 C C . LYS A 1 292 ? 78.121 25.615 -137.387 1.00 78.75 292 LYS A C 1
ATOM 2378 O O . LYS A 1 292 ? 78.303 25.923 -138.559 1.00 78.75 292 LYS A O 1
ATOM 2383 N N . ALA A 1 293 ? 78.911 24.756 -136.743 1.00 76.12 293 ALA A N 1
ATOM 2384 C CA . ALA A 1 293 ? 80.067 24.118 -137.373 1.00 76.12 293 ALA A CA 1
ATOM 2385 C C . ALA A 1 293 ? 79.673 23.198 -138.544 1.00 76.12 293 ALA A C 1
ATOM 2387 O O . ALA A 1 293 ? 80.376 23.163 -139.550 1.00 76.12 293 ALA A O 1
ATOM 2388 N N . GLN A 1 294 ? 78.526 22.516 -138.464 1.00 78.31 294 GLN A N 1
ATOM 2389 C CA . GLN A 1 294 ? 77.971 21.737 -139.575 1.00 78.31 294 GLN A CA 1
ATOM 2390 C C . GLN A 1 294 ? 77.592 22.629 -140.770 1.00 78.31 294 GLN A C 1
ATOM 2392 O O . GLN A 1 294 ? 77.836 22.254 -141.917 1.00 78.31 294 GLN A O 1
ATOM 2397 N N . ALA A 1 295 ? 77.026 23.816 -140.523 1.00 74.94 295 ALA A N 1
ATOM 2398 C CA . ALA A 1 295 ? 76.733 24.788 -141.576 1.00 74.94 295 ALA A CA 1
ATOM 2399 C C . ALA A 1 295 ? 78.020 25.365 -142.201 1.00 74.94 295 ALA A C 1
ATOM 2401 O O . ALA A 1 295 ? 78.127 25.410 -143.428 1.00 74.94 295 ALA A O 1
ATOM 2402 N N . ASP A 1 296 ? 79.012 25.724 -141.376 1.00 76.25 296 ASP A N 1
ATOM 2403 C CA . ASP A 1 296 ? 80.335 26.188 -141.821 1.00 76.25 296 ASP A CA 1
ATOM 2404 C C . ASP A 1 296 ? 81.042 25.117 -142.687 1.00 76.25 296 ASP A C 1
ATOM 2406 O O . ASP A 1 296 ? 81.597 25.429 -143.743 1.00 76.25 296 ASP A O 1
ATOM 2410 N N . LEU A 1 297 ? 80.973 23.839 -142.286 1.00 82.06 297 LEU A N 1
ATOM 2411 C CA . LEU A 1 297 ? 81.508 22.695 -143.033 1.00 82.06 297 LEU A CA 1
ATOM 2412 C C . LEU A 1 297 ? 80.817 22.511 -144.390 1.00 82.06 297 LEU A C 1
ATOM 2414 O O . LEU A 1 297 ? 81.487 22.349 -145.411 1.00 82.06 297 LEU A O 1
ATOM 2418 N N . ASN A 1 298 ? 79.483 22.553 -144.417 1.00 75.94 298 ASN A N 1
ATOM 2419 C CA . ASN A 1 298 ? 78.717 22.412 -145.654 1.00 75.94 298 ASN A CA 1
ATOM 2420 C C . ASN A 1 298 ? 79.030 23.566 -146.627 1.00 75.94 298 ASN A C 1
ATOM 2422 O O . ASN A 1 298 ? 79.205 23.338 -147.823 1.00 75.94 298 ASN A O 1
ATOM 2426 N N . ALA A 1 299 ? 79.191 24.793 -146.118 1.00 75.62 299 ALA A N 1
ATOM 2427 C CA . ALA A 1 299 ? 79.626 25.935 -146.918 1.00 75.62 299 ALA A CA 1
ATOM 2428 C C . ALA A 1 299 ? 81.051 25.752 -147.479 1.00 75.62 299 ALA A C 1
ATOM 2430 O O . ALA A 1 299 ? 81.285 26.052 -148.651 1.00 75.62 299 ALA A O 1
ATOM 2431 N N . ALA A 1 300 ? 81.989 25.218 -146.688 1.00 75.81 300 ALA A N 1
ATOM 2432 C CA . ALA A 1 300 ? 83.350 24.925 -147.144 1.00 75.81 300 ALA A CA 1
ATOM 2433 C C . ALA A 1 300 ? 83.386 23.841 -148.239 1.00 75.81 300 ALA A C 1
ATOM 2435 O O . ALA A 1 300 ? 84.093 24.008 -149.233 1.00 75.81 300 ALA A O 1
ATOM 2436 N N . LYS A 1 301 ? 82.586 22.771 -148.107 1.00 76.50 301 LYS A N 1
ATOM 2437 C CA . LYS A 1 301 ? 82.470 21.714 -149.129 1.00 76.50 301 LYS A CA 1
ATOM 2438 C C . LYS A 1 301 ? 81.862 22.229 -150.437 1.00 76.50 301 LYS A C 1
ATOM 2440 O O . LYS A 1 301 ? 82.400 21.944 -151.503 1.00 76.50 301 LYS A O 1
ATOM 2445 N N . ASN A 1 302 ? 80.828 23.069 -150.365 1.00 74.38 302 ASN A N 1
ATOM 2446 C CA . ASN A 1 302 ? 80.245 23.703 -151.553 1.00 74.38 302 ASN A CA 1
ATOM 2447 C C . ASN A 1 302 ? 81.247 24.636 -152.267 1.00 74.38 302 ASN A C 1
ATOM 2449 O O . ASN A 1 302 ? 81.273 24.688 -153.495 1.00 74.38 302 ASN A O 1
ATOM 2453 N N . GLN A 1 303 ? 82.094 25.357 -151.517 1.00 74.81 303 GLN A N 1
ATOM 2454 C CA . GLN A 1 303 ? 83.171 26.172 -152.099 1.00 74.81 303 GLN A CA 1
ATOM 2455 C C . GLN A 1 303 ? 84.253 25.310 -152.767 1.00 74.81 303 GLN A C 1
ATOM 2457 O O . GLN A 1 303 ? 84.713 25.661 -153.853 1.00 74.81 303 GLN A O 1
ATOM 2462 N N . LEU A 1 304 ? 84.636 24.185 -152.151 1.00 77.81 304 LEU A N 1
ATOM 2463 C CA . LEU A 1 304 ? 85.604 23.240 -152.715 1.00 77.81 304 LEU A CA 1
ATOM 2464 C C . LEU A 1 304 ? 85.123 22.666 -154.057 1.00 77.81 304 LEU A C 1
ATOM 2466 O O . LEU A 1 304 ? 85.826 22.796 -155.055 1.00 77.81 304 LEU A O 1
ATOM 2470 N N . GLN A 1 305 ? 83.897 22.142 -154.108 1.00 73.88 305 GLN A N 1
ATOM 2471 C CA . GLN A 1 305 ? 83.321 21.547 -155.320 1.00 73.88 305 GLN A CA 1
ATOM 2472 C C . GLN A 1 305 ? 83.237 22.548 -156.493 1.00 73.88 305 GLN A C 1
ATOM 2474 O O . GLN A 1 305 ? 83.448 22.190 -157.655 1.00 73.88 305 GLN A O 1
ATOM 2479 N N . ALA A 1 306 ? 82.976 23.827 -156.202 1.00 69.94 306 ALA A N 1
ATOM 2480 C CA . ALA A 1 306 ? 82.999 24.892 -157.204 1.00 69.94 306 ALA A CA 1
ATOM 2481 C C . ALA A 1 306 ? 84.420 25.173 -157.740 1.00 69.94 306 ALA A C 1
ATOM 2483 O O . ALA A 1 306 ? 84.585 25.417 -158.937 1.00 69.94 306 ALA A O 1
ATOM 2484 N N . ALA A 1 307 ? 85.449 25.106 -156.886 1.00 68.81 307 ALA A N 1
ATOM 2485 C CA . ALA A 1 307 ? 86.845 25.285 -157.290 1.00 68.81 307 ALA A CA 1
ATOM 2486 C C . ALA A 1 307 ? 87.376 24.103 -158.120 1.00 68.81 307 ALA A C 1
ATOM 2488 O O . ALA A 1 307 ? 88.029 24.325 -159.138 1.00 68.81 307 ALA A O 1
ATOM 2489 N N . GLU A 1 308 ? 87.028 22.868 -157.750 1.00 71.44 308 GLU A N 1
ATOM 2490 C CA . GLU A 1 308 ? 87.354 21.653 -158.515 1.00 71.44 308 GLU A CA 1
ATOM 2491 C C . GLU A 1 308 ? 86.738 21.697 -159.923 1.00 71.44 308 GLU A C 1
ATOM 2493 O O . GLU A 1 308 ? 87.407 21.415 -160.918 1.00 71.44 308 GLU A O 1
ATOM 2498 N N . THR A 1 309 ? 85.485 22.156 -160.026 1.00 71.31 309 THR A N 1
ATOM 2499 C CA . THR A 1 309 ? 84.809 22.362 -161.318 1.00 71.31 309 THR A CA 1
ATOM 2500 C C . THR A 1 309 ? 85.534 23.411 -162.176 1.00 71.31 309 THR A C 1
ATOM 2502 O O . THR A 1 309 ? 85.701 23.220 -163.380 1.00 71.31 309 THR A O 1
ATOM 2505 N N . ALA A 1 310 ? 86.008 24.507 -161.572 1.00 63.81 310 ALA A N 1
ATOM 2506 C CA . ALA A 1 310 ? 86.755 25.552 -162.277 1.00 63.81 310 ALA A CA 1
ATOM 2507 C C . ALA A 1 310 ? 88.157 25.095 -162.727 1.00 63.81 310 ALA A C 1
ATOM 2509 O O . ALA A 1 310 ? 88.589 25.452 -163.825 1.00 63.81 310 ALA A O 1
ATOM 2510 N N . LEU A 1 311 ? 88.845 24.278 -161.919 1.00 71.62 311 LEU A N 1
ATOM 2511 C CA . LEU A 1 311 ? 90.125 23.658 -162.277 1.00 71.62 311 LEU A CA 1
ATOM 2512 C C . LEU A 1 311 ? 89.978 22.787 -163.531 1.00 71.62 311 LEU A C 1
ATOM 2514 O O . LEU A 1 311 ? 90.724 22.971 -164.491 1.00 71.62 311 LEU A O 1
ATOM 2518 N N . HIS A 1 312 ? 88.967 21.919 -163.570 1.00 68.75 312 HIS A N 1
ATOM 2519 C CA . HIS A 1 312 ? 88.769 21.009 -164.697 1.00 68.75 312 HIS A CA 1
ATOM 2520 C C . HIS A 1 312 ? 88.450 21.741 -166.019 1.00 68.75 312 HIS A C 1
ATOM 2522 O O . HIS A 1 312 ? 88.909 21.349 -167.094 1.00 68.75 312 HIS A O 1
ATOM 2528 N N . ILE A 1 313 ? 87.734 22.871 -165.949 1.00 64.62 313 ILE A N 1
ATOM 2529 C CA . ILE A 1 313 ? 87.497 23.751 -167.107 1.00 64.62 313 ILE A CA 1
ATOM 2530 C C . ILE A 1 313 ? 88.812 24.381 -167.607 1.00 64.62 313 ILE A C 1
ATOM 2532 O O . ILE A 1 313 ? 89.032 24.458 -168.819 1.00 64.62 313 ILE A O 1
ATOM 2536 N N . ALA A 1 314 ? 89.709 24.796 -166.705 1.00 61.53 314 ALA A N 1
ATOM 2537 C CA . ALA A 1 314 ? 91.019 25.341 -167.076 1.00 61.53 314 ALA A CA 1
ATOM 2538 C C . ALA A 1 314 ? 91.929 24.284 -167.737 1.00 61.53 314 ALA A C 1
ATOM 2540 O O . ALA A 1 314 ? 92.620 24.589 -168.712 1.00 61.53 314 ALA A O 1
ATOM 2541 N N . GLU A 1 315 ? 91.888 23.035 -167.265 1.00 66.50 315 GLU A N 1
ATOM 2542 C CA . GLU A 1 315 ? 92.617 21.905 -167.860 1.00 66.50 315 GLU A CA 1
ATOM 2543 C C . GLU A 1 315 ? 92.145 21.607 -169.294 1.00 66.50 315 GLU A C 1
ATOM 2545 O O . GLU A 1 315 ? 92.968 21.464 -170.203 1.00 66.50 315 GLU A O 1
ATOM 2550 N N . MET A 1 316 ? 90.827 21.584 -169.536 1.00 64.56 316 MET A N 1
ATOM 2551 C CA . MET A 1 316 ? 90.272 21.391 -170.884 1.00 64.56 316 MET A CA 1
ATOM 2552 C C . MET A 1 316 ? 90.646 22.528 -171.848 1.00 64.56 316 MET A C 1
ATOM 2554 O O . MET A 1 316 ? 90.932 22.277 -173.024 1.00 64.56 316 MET A O 1
ATOM 2558 N N . ALA A 1 317 ? 90.691 23.774 -171.364 1.00 59.88 317 ALA A N 1
ATOM 2559 C CA . ALA A 1 317 ? 91.133 24.917 -172.161 1.00 59.88 317 ALA A CA 1
ATOM 2560 C C . ALA A 1 317 ? 92.614 24.792 -172.573 1.00 59.88 317 ALA A C 1
ATOM 2562 O O . ALA A 1 317 ? 92.947 25.016 -173.739 1.00 59.88 317 ALA A O 1
ATOM 2563 N N . LEU A 1 318 ? 93.487 24.364 -171.651 1.00 61.53 318 LEU A N 1
ATOM 2564 C CA . LEU A 1 318 ? 94.905 24.107 -171.929 1.00 61.53 318 LEU A CA 1
ATOM 2565 C C . LEU A 1 318 ? 95.095 22.991 -172.970 1.00 61.53 318 LEU A C 1
ATOM 2567 O O . LEU A 1 318 ? 95.856 23.167 -173.920 1.00 61.53 318 LEU A O 1
ATOM 2571 N N . ALA A 1 319 ? 94.375 21.873 -172.830 1.00 60.38 319 ALA A N 1
ATOM 2572 C CA . ALA A 1 319 ? 94.448 20.756 -173.774 1.00 60.38 319 ALA A CA 1
ATOM 2573 C C . ALA A 1 319 ? 94.014 21.157 -175.197 1.00 60.38 319 ALA A C 1
ATOM 2575 O O . ALA A 1 319 ? 94.635 20.751 -176.179 1.00 60.38 319 ALA A O 1
ATOM 2576 N N . THR A 1 320 ? 92.985 22.002 -175.313 1.00 59.62 320 THR A N 1
ATOM 2577 C CA . THR A 1 320 ? 92.471 22.480 -176.609 1.00 59.62 320 THR A CA 1
ATOM 2578 C C . THR A 1 320 ? 93.467 23.407 -177.320 1.00 59.62 320 THR A C 1
ATOM 2580 O O . THR A 1 320 ? 93.597 23.357 -178.544 1.00 59.62 320 THR A O 1
ATOM 2583 N N . ALA A 1 321 ? 94.217 24.223 -176.569 1.00 57.16 321 ALA A N 1
ATOM 2584 C CA . ALA A 1 321 ? 95.171 25.190 -177.120 1.00 57.16 321 ALA A CA 1
ATOM 2585 C C . ALA A 1 321 ? 96.415 24.557 -177.782 1.00 57.16 321 ALA A C 1
ATOM 2587 O O . ALA A 1 321 ? 97.093 25.224 -178.560 1.00 57.16 321 ALA A O 1
ATOM 2588 N N . LEU A 1 322 ? 96.719 23.286 -177.497 1.00 58.59 322 LEU A N 1
ATOM 2589 C CA . LEU A 1 322 ? 97.922 22.594 -177.987 1.00 58.59 322 LEU A CA 1
ATOM 2590 C C . LEU A 1 322 ? 97.717 21.826 -179.311 1.00 58.59 322 LEU A C 1
ATOM 2592 O O . LEU A 1 322 ? 98.665 21.236 -179.824 1.00 58.59 322 LEU A O 1
ATOM 2596 N N . ALA A 1 323 ? 96.501 21.813 -179.872 1.00 57.31 323 ALA A N 1
ATOM 2597 C CA . ALA A 1 323 ? 96.121 20.887 -180.948 1.00 57.31 323 ALA A CA 1
ATOM 2598 C C . ALA A 1 323 ? 96.209 21.431 -182.397 1.00 57.31 323 ALA A C 1
ATOM 2600 O O . ALA A 1 323 ? 96.057 20.648 -183.334 1.00 57.31 323 ALA A O 1
ATOM 2601 N N . PHE A 1 324 ? 96.443 22.735 -182.618 1.00 54.66 324 PHE A N 1
ATOM 2602 C CA . PHE A 1 324 ? 96.401 23.364 -183.956 1.00 54.66 324 PHE A CA 1
ATOM 2603 C C . PHE A 1 324 ? 97.639 24.252 -184.246 1.00 54.66 324 PHE A C 1
ATOM 2605 O O . PHE A 1 324 ? 97.793 25.290 -183.605 1.00 54.66 324 PHE A O 1
ATOM 2612 N N . PRO A 1 325 ? 98.510 23.916 -185.226 1.00 48.75 325 PRO A N 1
ATOM 2613 C CA . PRO A 1 325 ? 99.883 24.446 -185.280 1.00 48.75 325 PRO A CA 1
ATOM 2614 C C . PRO A 1 325 ? 100.153 25.570 -186.313 1.00 48.75 325 PRO A C 1
ATOM 2616 O O . PRO A 1 325 ? 101.221 25.583 -186.920 1.00 48.75 325 PRO A O 1
ATOM 2619 N N . ILE A 1 326 ? 99.214 26.496 -186.575 1.00 47.53 326 ILE A N 1
ATOM 2620 C CA . ILE A 1 326 ? 99.398 27.568 -187.598 1.00 47.53 326 ILE A CA 1
ATOM 2621 C C . ILE A 1 326 ? 99.235 29.011 -187.055 1.00 47.53 326 ILE A C 1
ATOM 2623 O O . ILE A 1 326 ? 99.576 29.969 -187.747 1.00 47.53 326 ILE A O 1
ATOM 2627 N N . ILE A 1 327 ? 98.816 29.205 -185.798 1.00 45.28 327 ILE A N 1
ATOM 2628 C CA . ILE A 1 327 ? 98.848 30.518 -185.116 1.00 45.28 327 ILE A CA 1
ATOM 2629 C C . ILE A 1 327 ? 99.553 30.341 -183.762 1.00 45.28 327 ILE A C 1
ATOM 2631 O O . ILE A 1 327 ? 99.272 29.389 -183.040 1.00 45.28 327 ILE A O 1
ATOM 2635 N N . GLY A 1 328 ? 100.534 31.200 -183.465 1.00 34.53 328 GLY A N 1
ATOM 2636 C CA . GLY A 1 328 ? 101.631 30.869 -182.546 1.00 34.53 328 GLY A CA 1
ATOM 2637 C C . GLY A 1 328 ? 101.452 31.210 -181.060 1.00 34.53 328 GLY A C 1
ATOM 2638 O O . GLY A 1 328 ? 100.872 32.233 -180.705 1.00 34.53 328 GLY A O 1
ATOM 2639 N N . GLU A 1 329 ? 102.059 30.350 -180.231 1.00 46.12 329 GLU A N 1
ATOM 2640 C CA . GLU A 1 329 ? 102.738 30.539 -178.925 1.00 46.12 329 GLU A CA 1
ATOM 2641 C C . GLU A 1 329 ? 102.075 31.341 -177.781 1.00 46.12 329 GLU A C 1
ATOM 2643 O O . GLU A 1 329 ? 102.168 30.922 -176.626 1.00 46.12 329 GLU A O 1
ATOM 2648 N N . ILE A 1 330 ? 101.381 32.450 -178.035 1.00 51.97 330 ILE A N 1
ATOM 2649 C CA . ILE A 1 330 ? 100.876 33.361 -176.988 1.00 51.97 330 ILE A CA 1
ATOM 2650 C C . ILE A 1 330 ? 99.752 32.716 -176.149 1.00 51.97 330 ILE A C 1
ATOM 2652 O O . ILE A 1 330 ? 99.632 32.987 -174.954 1.00 51.97 330 ILE A O 1
ATOM 2656 N N . ALA A 1 331 ? 98.953 31.817 -176.735 1.00 50.66 331 ALA A N 1
ATOM 2657 C CA . ALA A 1 331 ? 97.822 31.181 -176.050 1.00 50.66 331 ALA A CA 1
ATOM 2658 C C . ALA A 1 331 ? 98.234 30.186 -174.940 1.00 50.66 331 ALA A C 1
ATOM 2660 O O . ALA A 1 331 ? 97.550 30.083 -173.919 1.00 50.66 331 ALA A O 1
ATOM 2661 N N . ALA A 1 332 ? 99.354 29.472 -175.103 1.00 53.66 332 ALA A N 1
ATOM 2662 C CA . ALA A 1 332 ? 99.758 28.394 -174.190 1.00 53.66 332 ALA A CA 1
ATOM 2663 C C . ALA A 1 332 ? 100.194 28.900 -172.798 1.00 53.66 332 ALA A C 1
ATOM 2665 O O . ALA A 1 332 ? 99.975 28.234 -171.780 1.00 53.66 332 ALA A O 1
ATOM 2666 N N . ILE A 1 333 ? 100.774 30.104 -172.742 1.00 55.12 333 ILE A N 1
ATOM 2667 C CA . ILE A 1 333 ? 101.277 30.721 -171.503 1.00 55.12 333 ILE A CA 1
ATOM 2668 C C . ILE A 1 333 ? 100.113 31.159 -170.596 1.00 55.12 333 ILE A C 1
ATOM 2670 O O . ILE A 1 333 ? 100.178 31.005 -169.377 1.00 55.12 333 ILE A O 1
ATOM 2674 N N . GLY A 1 334 ? 99.013 31.653 -171.175 1.00 56.44 334 GLY A N 1
ATOM 2675 C CA . GLY A 1 334 ? 97.836 32.065 -170.402 1.00 56.44 334 GLY A CA 1
ATOM 2676 C C . GLY A 1 334 ? 97.118 30.890 -169.729 1.00 56.44 334 GLY A C 1
ATOM 2677 O O . GLY A 1 334 ? 96.726 30.980 -168.565 1.00 56.44 334 GLY A O 1
ATOM 2678 N N . ALA A 1 335 ? 96.983 29.765 -170.436 1.00 59.16 335 ALA A N 1
ATOM 2679 C CA . ALA A 1 335 ? 96.263 28.596 -169.932 1.00 59.16 335 ALA A CA 1
ATOM 2680 C C . ALA A 1 335 ? 97.018 27.855 -168.808 1.00 59.16 335 ALA A C 1
ATOM 2682 O O . ALA A 1 335 ? 96.395 27.397 -167.849 1.00 59.16 335 ALA A O 1
ATOM 2683 N N . THR A 1 336 ? 98.354 27.793 -168.859 1.00 59.03 336 THR A N 1
ATOM 2684 C CA . THR A 1 336 ? 99.164 27.186 -167.780 1.00 59.03 336 THR A CA 1
ATOM 2685 C C . THR A 1 336 ? 99.073 27.967 -166.464 1.00 59.03 336 THR A C 1
ATOM 2687 O O . THR A 1 336 ? 98.986 27.355 -165.397 1.00 59.03 336 THR A O 1
ATOM 2690 N N . ALA A 1 337 ? 99.003 29.302 -166.517 1.00 59.81 337 ALA A N 1
ATOM 2691 C CA . ALA A 1 337 ? 98.792 30.133 -165.329 1.00 59.81 337 ALA A CA 1
ATOM 2692 C C . ALA A 1 337 ? 97.407 29.914 -164.682 1.00 59.81 337 ALA A C 1
ATOM 2694 O O . ALA A 1 337 ? 97.296 29.895 -163.453 1.00 59.81 337 ALA A O 1
ATOM 2695 N N . ALA A 1 338 ? 96.360 29.707 -165.491 1.00 60.53 338 ALA A N 1
ATOM 2696 C CA . ALA A 1 338 ? 94.999 29.474 -165.003 1.00 60.53 338 ALA A CA 1
ATOM 2697 C C . ALA A 1 338 ? 94.869 28.152 -164.223 1.00 60.53 338 ALA A C 1
ATOM 2699 O O . ALA A 1 338 ? 94.303 28.144 -163.128 1.00 60.53 338 ALA A O 1
ATOM 2700 N N . VAL A 1 339 ? 95.443 27.059 -164.745 1.00 60.97 339 VAL A N 1
ATOM 2701 C CA . VAL A 1 339 ? 95.452 25.750 -164.063 1.00 60.97 339 VAL A CA 1
ATOM 2702 C C . VAL A 1 339 ? 96.161 25.856 -162.710 1.00 60.97 339 VAL A C 1
ATOM 2704 O O . VAL A 1 339 ? 95.575 25.506 -161.688 1.00 60.97 339 VAL A O 1
ATOM 2707 N N . ALA A 1 340 ? 97.371 26.428 -162.669 1.00 60.75 340 ALA A N 1
ATOM 2708 C CA . ALA A 1 340 ? 98.148 26.558 -161.433 1.00 60.75 340 ALA A CA 1
ATOM 2709 C C . ALA A 1 340 ? 97.413 27.353 -160.332 1.00 60.75 340 ALA A C 1
ATOM 2711 O O . ALA A 1 340 ? 97.431 26.961 -159.160 1.00 60.75 340 ALA A O 1
ATOM 2712 N N . ALA A 1 341 ? 96.724 28.439 -160.700 1.00 62.69 341 ALA A N 1
ATOM 2713 C CA . ALA A 1 341 ? 95.919 29.225 -159.765 1.00 62.69 341 ALA A CA 1
ATOM 2714 C C . ALA A 1 341 ? 94.719 28.429 -159.211 1.00 62.69 341 ALA A C 1
ATOM 2716 O O . ALA A 1 341 ? 94.443 28.476 -158.009 1.00 62.69 341 ALA A O 1
ATOM 2717 N N . ALA A 1 342 ? 94.035 27.658 -160.062 1.00 62.19 342 ALA A N 1
ATOM 2718 C CA . ALA A 1 342 ? 92.906 26.826 -159.653 1.00 62.19 342 ALA A CA 1
ATOM 2719 C C . ALA A 1 342 ? 93.333 25.630 -158.775 1.00 62.19 342 ALA A C 1
ATOM 2721 O O . ALA A 1 342 ? 92.648 25.313 -157.798 1.00 62.19 342 ALA A O 1
ATOM 2722 N N . THR A 1 343 ? 94.499 25.019 -159.028 1.00 64.06 343 THR A N 1
ATOM 2723 C CA . THR A 1 343 ? 95.065 23.979 -158.149 1.00 64.06 343 THR A CA 1
ATOM 2724 C C . THR A 1 343 ? 95.349 24.536 -156.750 1.00 64.06 343 THR A C 1
ATOM 2726 O O . THR A 1 343 ? 94.947 23.936 -155.752 1.00 64.06 343 THR A O 1
ATOM 2729 N N . ALA A 1 344 ? 95.969 25.718 -156.655 1.00 62.97 344 ALA A N 1
ATOM 2730 C CA . ALA A 1 344 ? 96.263 26.359 -155.371 1.00 62.97 344 ALA A CA 1
ATOM 2731 C C . ALA A 1 344 ? 94.988 26.696 -154.568 1.00 62.97 344 ALA A C 1
ATOM 2733 O O . ALA A 1 344 ? 94.933 26.451 -153.360 1.00 62.97 344 ALA A O 1
ATOM 2734 N N . ALA A 1 345 ? 93.938 27.193 -155.235 1.00 66.31 345 ALA A N 1
ATOM 2735 C CA . ALA A 1 345 ? 92.640 27.448 -154.607 1.00 66.31 345 ALA A CA 1
ATOM 2736 C C . ALA A 1 345 ? 91.984 26.158 -154.073 1.00 66.31 345 ALA A C 1
ATOM 2738 O O . ALA A 1 345 ? 91.478 26.137 -152.949 1.00 66.31 345 ALA A O 1
ATOM 2739 N N . THR A 1 346 ? 92.050 25.071 -154.846 1.00 68.38 346 THR A N 1
ATOM 2740 C CA . THR A 1 346 ? 91.491 23.755 -154.487 1.00 68.38 346 THR A CA 1
ATOM 2741 C C . THR A 1 346 ? 92.181 23.157 -153.253 1.00 68.38 346 THR A C 1
ATOM 2743 O O . THR A 1 346 ? 91.512 22.666 -152.340 1.00 68.38 346 THR A O 1
ATOM 2746 N N . ILE A 1 347 ? 93.512 23.277 -153.158 1.00 66.06 347 ILE A N 1
ATOM 2747 C CA . ILE A 1 347 ? 94.293 22.846 -151.983 1.00 66.06 347 ILE A CA 1
ATOM 2748 C C . ILE A 1 347 ? 93.922 23.673 -150.739 1.00 66.06 347 ILE A C 1
ATOM 2750 O O . ILE A 1 347 ? 93.687 23.114 -149.665 1.00 66.06 347 ILE A O 1
ATOM 2754 N N . ALA A 1 348 ? 93.808 24.999 -150.868 1.00 68.38 348 ALA A N 1
ATOM 2755 C CA . ALA A 1 348 ? 93.422 25.871 -149.755 1.00 68.38 348 ALA A CA 1
ATOM 2756 C C . ALA A 1 348 ? 92.000 25.577 -149.227 1.00 68.38 348 ALA A C 1
ATOM 2758 O O . ALA A 1 348 ? 91.729 25.727 -148.031 1.00 68.38 348 ALA A O 1
ATOM 2759 N N . LEU A 1 349 ? 91.093 25.130 -150.101 1.00 73.50 349 LEU A N 1
ATOM 2760 C CA . LEU A 1 349 ? 89.733 24.732 -149.736 1.00 73.50 349 LEU A CA 1
ATOM 2761 C C . LEU A 1 349 ? 89.677 23.349 -149.070 1.00 73.50 349 LEU A C 1
ATOM 2763 O O . LEU A 1 349 ? 88.970 23.207 -148.072 1.00 73.50 349 LEU A O 1
ATOM 2767 N N . HIS A 1 350 ? 90.492 22.381 -149.500 1.00 70.75 350 HIS A N 1
ATOM 2768 C CA . HIS A 1 350 ? 90.675 21.110 -148.781 1.00 70.75 350 HIS A CA 1
ATOM 2769 C C . HIS A 1 350 ? 91.114 21.327 -147.319 1.00 70.75 350 HIS A C 1
ATOM 2771 O O . HIS A 1 350 ? 90.547 20.734 -146.400 1.00 70.75 350 HIS A O 1
ATOM 2777 N N . VAL A 1 351 ? 92.063 22.240 -147.073 1.00 74.38 351 VAL A N 1
ATOM 2778 C CA . VAL A 1 351 ? 92.507 22.582 -145.705 1.00 74.38 351 VAL A CA 1
ATOM 2779 C C . VAL A 1 351 ? 91.376 23.210 -144.876 1.00 74.38 351 VAL A C 1
ATOM 2781 O O . VAL A 1 351 ? 91.236 22.899 -143.691 1.00 74.38 351 VAL A O 1
ATOM 2784 N N . LYS A 1 352 ? 90.520 24.050 -145.478 1.00 73.62 352 LYS A N 1
ATOM 2785 C CA . LYS A 1 352 ? 89.317 24.576 -144.806 1.00 73.62 352 LYS A CA 1
ATOM 2786 C C . LYS A 1 352 ? 88.325 23.471 -144.435 1.00 73.62 352 LYS A C 1
ATOM 2788 O O . LYS A 1 352 ? 87.801 23.509 -143.324 1.00 73.62 352 LYS A O 1
ATOM 2793 N N . VAL A 1 353 ? 88.083 22.506 -145.326 1.00 75.31 353 VAL A N 1
ATOM 2794 C CA . VAL A 1 353 ? 87.179 21.373 -145.059 1.00 75.31 353 VAL A CA 1
ATOM 2795 C C . VAL A 1 353 ? 87.706 20.529 -143.896 1.00 75.31 353 VAL A C 1
ATOM 2797 O O . VAL A 1 353 ? 86.988 20.378 -142.911 1.00 75.31 353 VAL A O 1
ATOM 2800 N N . ASN A 1 354 ? 88.971 20.094 -143.921 1.00 73.56 354 ASN A N 1
ATOM 2801 C CA . ASN A 1 354 ? 89.558 19.299 -142.829 1.00 73.56 354 ASN A CA 1
ATOM 2802 C C . ASN A 1 354 ? 89.509 20.023 -141.468 1.00 73.56 354 ASN A C 1
ATOM 2804 O O . ASN A 1 354 ? 89.203 19.411 -140.441 1.00 73.56 354 ASN A O 1
ATOM 2808 N N . ASN A 1 355 ? 89.763 21.336 -141.442 1.00 75.25 355 ASN A N 1
ATOM 2809 C CA . ASN A 1 355 ? 89.653 22.134 -140.217 1.00 75.25 355 ASN A CA 1
ATOM 2810 C C . ASN A 1 355 ? 88.202 22.239 -139.711 1.00 75.25 355 ASN A C 1
ATOM 2812 O O . ASN A 1 355 ? 87.970 22.204 -138.501 1.00 75.25 355 ASN A O 1
ATOM 2816 N N . ALA A 1 356 ? 87.220 22.335 -140.612 1.00 75.19 356 ALA A N 1
ATOM 2817 C CA . ALA A 1 356 ? 85.805 22.348 -140.252 1.00 75.19 356 ALA A CA 1
ATOM 2818 C C . ALA A 1 356 ? 85.314 20.973 -139.753 1.00 75.19 356 ALA A C 1
ATOM 2820 O O . ALA A 1 356 ? 84.590 20.924 -138.760 1.00 75.19 356 ALA A O 1
ATOM 2821 N N . GLU A 1 357 ? 85.759 19.863 -140.352 1.00 76.00 357 GLU A N 1
ATOM 2822 C CA . GLU A 1 357 ? 85.455 18.501 -139.874 1.00 76.00 357 GLU A CA 1
ATOM 2823 C C . GLU A 1 357 ? 86.074 18.221 -138.500 1.00 76.00 357 GLU A C 1
ATOM 2825 O O . GLU A 1 357 ? 85.399 17.709 -137.605 1.00 76.00 357 GLU A O 1
ATOM 2830 N N . THR A 1 358 ? 87.325 18.640 -138.286 1.00 76.00 358 THR A N 1
ATOM 2831 C CA . THR A 1 358 ? 88.002 18.526 -136.983 1.00 76.00 358 THR A CA 1
ATOM 2832 C C . THR A 1 358 ? 87.246 19.299 -135.898 1.00 76.00 358 THR A C 1
ATOM 2834 O O . THR A 1 358 ? 86.996 18.774 -134.811 1.00 76.00 358 THR A O 1
ATOM 2837 N N . LYS A 1 359 ? 86.817 20.531 -136.205 1.00 79.56 359 LYS A N 1
ATOM 2838 C CA . LYS A 1 359 ? 86.032 21.372 -135.290 1.00 79.56 359 LYS A CA 1
ATOM 2839 C C . LYS A 1 359 ? 84.640 20.790 -135.012 1.00 79.56 359 LYS A C 1
ATOM 2841 O O . LYS A 1 359 ? 84.190 20.826 -133.870 1.00 79.56 359 LYS A O 1
ATOM 2846 N N . LEU A 1 360 ? 83.971 20.237 -136.026 1.00 80.38 360 LEU A N 1
ATOM 2847 C CA . LEU A 1 360 ? 82.681 19.560 -135.873 1.00 80.38 360 LEU A CA 1
ATOM 2848 C C . LEU A 1 360 ? 82.802 18.335 -134.953 1.00 80.38 360 LEU A C 1
ATOM 2850 O O . LEU A 1 360 ? 82.002 18.189 -134.035 1.00 80.38 360 LEU A O 1
ATOM 2854 N N . SER A 1 361 ? 83.835 17.507 -135.143 1.00 78.06 361 SER A N 1
ATOM 2855 C CA . SER A 1 361 ? 84.113 16.338 -134.296 1.00 78.06 361 SER A CA 1
ATOM 2856 C C . SER A 1 361 ? 84.313 16.726 -132.823 1.00 78.06 361 SER A C 1
ATOM 2858 O O . SER A 1 361 ? 83.659 16.175 -131.937 1.00 78.06 361 SER A O 1
ATOM 2860 N N . GLN A 1 362 ? 85.126 17.756 -132.554 1.00 79.12 362 GLN A N 1
ATOM 2861 C CA . GLN A 1 362 ? 85.326 18.286 -131.197 1.00 79.12 362 GLN A CA 1
ATOM 2862 C C . GLN A 1 362 ? 84.023 18.798 -130.558 1.00 79.12 362 GLN A C 1
ATOM 2864 O O . GLN A 1 362 ? 83.781 18.562 -129.374 1.00 79.12 362 GLN A O 1
ATOM 2869 N N . LEU A 1 363 ? 83.164 19.472 -131.329 1.00 82.31 363 LEU A N 1
ATOM 2870 C CA . LEU A 1 363 ? 81.881 19.984 -130.838 1.00 82.31 363 LEU A CA 1
ATOM 2871 C C . LEU A 1 363 ? 80.842 18.880 -130.623 1.00 82.31 363 LEU A C 1
ATOM 2873 O O . LEU A 1 363 ? 80.064 18.972 -129.677 1.00 82.31 363 LEU A O 1
ATOM 2877 N N . SER A 1 364 ? 80.868 17.812 -131.422 1.00 77.88 364 SER A N 1
ATOM 2878 C CA . SER A 1 364 ? 80.012 16.640 -131.211 1.00 77.88 364 SER A CA 1
ATOM 2879 C C . SER A 1 364 ? 80.397 15.890 -129.928 1.00 77.88 364 SER A C 1
ATOM 2881 O O . SER A 1 364 ? 79.528 15.558 -129.123 1.00 77.88 364 SER A O 1
ATOM 2883 N N . ILE A 1 365 ? 81.702 15.754 -129.645 1.00 79.50 365 ILE A N 1
ATOM 2884 C CA . ILE A 1 365 ? 82.205 15.242 -128.353 1.00 79.50 365 ILE A CA 1
ATOM 2885 C C . ILE A 1 365 ? 81.766 16.150 -127.190 1.00 79.50 365 ILE A C 1
ATOM 2887 O O . ILE A 1 365 ? 81.277 15.647 -126.178 1.00 79.50 365 ILE A O 1
ATOM 2891 N N . LYS A 1 366 ? 81.878 17.481 -127.333 1.00 81.69 366 LYS A N 1
ATOM 2892 C CA . LYS A 1 366 ? 81.406 18.454 -126.325 1.00 81.69 366 LYS A CA 1
ATOM 2893 C C . LYS A 1 366 ? 79.896 18.320 -126.071 1.00 81.69 366 LYS A C 1
ATOM 2895 O O . LYS A 1 366 ? 79.467 18.363 -124.918 1.00 81.69 366 LYS A O 1
ATOM 2900 N N . ARG A 1 367 ? 79.091 18.120 -127.123 1.00 84.81 367 ARG A N 1
ATOM 2901 C CA . ARG A 1 367 ? 77.640 17.900 -127.017 1.00 84.81 367 ARG A CA 1
ATOM 2902 C C . ARG A 1 367 ? 77.314 16.596 -126.295 1.00 84.81 367 ARG A C 1
ATOM 2904 O O . ARG A 1 367 ? 76.429 16.594 -125.448 1.00 84.81 367 ARG A O 1
ATOM 2911 N N . GLU A 1 368 ? 78.027 15.512 -126.592 1.00 80.75 368 GLU A N 1
ATOM 2912 C CA . GLU A 1 368 ? 77.813 14.228 -125.920 1.00 80.75 368 GLU A CA 1
ATOM 2913 C C . GLU A 1 368 ? 78.203 14.298 -124.436 1.00 80.75 368 GLU A C 1
ATOM 2915 O O . GLU A 1 368 ? 77.437 13.872 -123.577 1.00 80.75 368 GLU A O 1
ATOM 2920 N N . GLN A 1 369 ? 79.320 14.949 -124.094 1.00 81.12 369 GLN A N 1
ATOM 2921 C CA . GLN A 1 369 ? 79.682 15.211 -122.695 1.00 81.12 369 GLN A CA 1
ATOM 2922 C C . GLN A 1 369 ? 78.610 16.039 -121.964 1.00 81.12 369 GLN A C 1
ATOM 2924 O O . GLN A 1 369 ? 78.222 15.692 -120.848 1.00 81.12 369 GLN A O 1
ATOM 2929 N N . ALA A 1 370 ? 78.072 17.087 -122.598 1.00 78.56 370 ALA A N 1
ATOM 2930 C CA . ALA A 1 370 ? 76.966 17.865 -122.039 1.00 78.56 370 ALA A CA 1
ATOM 2931 C C . ALA A 1 370 ? 75.668 17.041 -121.900 1.00 78.56 370 ALA A C 1
ATOM 2933 O O . ALA A 1 370 ? 74.928 17.219 -120.933 1.00 78.56 370 ALA A O 1
ATOM 2934 N N . PHE A 1 371 ? 75.405 16.102 -122.816 1.00 81.12 371 PHE A N 1
ATOM 2935 C CA . PHE A 1 371 ? 74.251 15.202 -122.759 1.00 81.12 371 PHE A CA 1
ATOM 2936 C C . PHE A 1 371 ? 74.347 14.214 -121.588 1.00 81.12 371 PHE A C 1
ATOM 2938 O O . PHE A 1 371 ? 73.396 14.096 -120.816 1.00 81.12 371 PHE A O 1
ATOM 2945 N N . GLN A 1 372 ? 75.507 13.583 -121.388 1.00 81.88 372 GLN A N 1
ATOM 2946 C CA . GLN A 1 372 ? 75.767 12.686 -120.253 1.00 81.88 372 GLN A CA 1
ATOM 2947 C C . GLN A 1 372 ? 75.698 13.427 -118.901 1.00 81.88 372 GLN A C 1
ATOM 2949 O O . GLN A 1 372 ? 75.131 12.919 -117.929 1.00 81.88 372 GLN A O 1
ATOM 2954 N N . LEU A 1 373 ? 76.196 14.671 -118.838 1.00 82.00 373 LEU A N 1
ATOM 2955 C CA . LEU A 1 373 ? 76.049 15.531 -117.656 1.00 82.00 373 LEU A CA 1
ATOM 2956 C C . LEU A 1 373 ? 74.585 15.929 -117.400 1.00 82.00 373 LEU A C 1
ATOM 2958 O O . LEU A 1 373 ? 74.151 15.947 -116.248 1.00 82.00 373 LEU A O 1
ATOM 2962 N N . HIS A 1 374 ? 73.808 16.207 -118.450 1.00 82.50 374 HIS A N 1
ATOM 2963 C CA . HIS A 1 374 ? 72.379 16.501 -118.330 1.00 82.50 374 HIS A CA 1
ATOM 2964 C C . HIS A 1 374 ? 71.563 15.269 -117.900 1.00 82.50 374 HIS A C 1
ATOM 2966 O O . HIS A 1 374 ? 70.694 15.410 -117.041 1.00 82.50 374 HIS A O 1
ATOM 2972 N N . GLN A 1 375 ? 71.869 14.063 -118.403 1.00 82.50 375 GLN A N 1
ATOM 2973 C CA . GLN A 1 375 ? 71.254 12.821 -117.912 1.00 82.50 375 GLN A CA 1
ATOM 2974 C C . GLN A 1 375 ? 71.568 12.585 -116.430 1.00 82.50 375 GLN A C 1
ATOM 2976 O O . GLN A 1 375 ? 70.642 12.408 -115.643 1.00 82.50 375 GLN A O 1
ATOM 2981 N N . THR A 1 376 ? 72.840 12.688 -116.029 1.00 81.31 376 THR A N 1
ATOM 2982 C CA . THR A 1 376 ? 73.250 12.565 -114.617 1.00 81.31 376 THR A CA 1
ATOM 2983 C C . THR A 1 376 ? 72.486 13.552 -113.719 1.00 81.31 376 THR A C 1
ATOM 2985 O O . THR A 1 376 ? 71.965 13.169 -112.672 1.00 81.31 376 THR A O 1
ATOM 2988 N N . ALA A 1 377 ? 72.351 14.817 -114.137 1.00 80.69 377 ALA A N 1
ATOM 2989 C CA . ALA A 1 377 ? 71.589 15.823 -113.391 1.00 80.69 377 ALA A CA 1
ATOM 2990 C C . ALA A 1 377 ? 70.075 15.519 -113.346 1.00 80.69 377 ALA A C 1
ATOM 2992 O O . ALA A 1 377 ? 69.428 15.750 -112.324 1.00 80.69 377 ALA A O 1
ATOM 2993 N N . LEU A 1 378 ? 69.506 14.962 -114.421 1.00 82.19 378 LEU A N 1
ATOM 2994 C CA . LEU A 1 378 ? 68.101 14.548 -114.491 1.00 82.19 378 LEU A CA 1
ATOM 2995 C C . LEU A 1 378 ? 67.801 13.337 -113.587 1.00 82.19 378 LEU A C 1
ATOM 2997 O O . LEU A 1 378 ? 66.720 13.264 -113.000 1.00 82.19 378 LEU A O 1
ATOM 3001 N N . GLU A 1 379 ? 68.743 12.405 -113.436 1.00 82.44 379 GLU A N 1
ATOM 3002 C CA . GLU A 1 379 ? 68.625 11.274 -112.507 1.00 82.44 379 GLU A CA 1
ATOM 3003 C C . GLU A 1 379 ? 68.795 11.705 -111.045 1.00 82.44 379 GLU A C 1
ATOM 3005 O O . GLU A 1 379 ? 68.007 11.290 -110.191 1.00 82.44 379 GLU A O 1
ATOM 3010 N N . GLN A 1 380 ? 69.727 12.621 -110.758 1.00 83.94 380 GLN A N 1
ATOM 3011 C CA . GLN A 1 380 ? 69.848 13.258 -109.438 1.00 83.94 380 GLN A CA 1
ATOM 3012 C C . GLN A 1 380 ? 68.553 13.992 -109.061 1.00 83.94 380 GLN A C 1
ATOM 3014 O O . GLN A 1 380 ? 68.008 13.767 -107.982 1.00 83.94 380 GLN A O 1
ATOM 3019 N N . LYS A 1 381 ? 67.988 14.776 -109.988 1.00 85.69 381 LYS A N 1
ATOM 3020 C CA . LYS A 1 381 ? 66.675 15.425 -109.849 1.00 85.69 381 LYS A CA 1
ATOM 3021 C C . LYS A 1 381 ? 65.549 14.425 -109.574 1.00 85.69 381 LYS A C 1
ATOM 3023 O O . LYS A 1 381 ? 64.786 14.629 -108.634 1.00 85.69 381 LYS A O 1
ATOM 3028 N N . ARG A 1 382 ? 65.445 13.328 -110.334 1.00 84.00 382 ARG A N 1
ATOM 3029 C CA . ARG A 1 382 ? 64.450 12.265 -110.074 1.00 84.00 382 ARG A CA 1
ATOM 3030 C C . ARG A 1 382 ? 64.618 11.640 -108.689 1.00 84.00 382 ARG A C 1
ATOM 3032 O O . ARG A 1 382 ? 63.619 11.403 -108.013 1.00 84.00 382 ARG A O 1
ATOM 3039 N N . THR A 1 383 ? 65.856 11.406 -108.264 1.00 84.44 383 THR A N 1
ATOM 3040 C CA . THR A 1 383 ? 66.171 10.830 -106.950 1.00 84.44 383 THR A CA 1
ATOM 3041 C C . THR A 1 383 ? 65.766 11.785 -105.824 1.00 84.44 383 THR A C 1
ATOM 3043 O O . THR A 1 383 ? 65.032 11.381 -104.926 1.00 84.44 383 THR A O 1
ATOM 3046 N N . ALA A 1 384 ? 66.127 13.069 -105.912 1.00 83.62 384 ALA A N 1
ATOM 3047 C CA . ALA A 1 384 ? 65.764 14.073 -104.910 1.00 83.62 384 ALA A CA 1
ATOM 3048 C C . ALA A 1 384 ? 64.244 14.322 -104.837 1.00 83.62 384 ALA A C 1
ATOM 3050 O O . ALA A 1 384 ? 63.674 14.361 -103.750 1.00 83.62 384 ALA A O 1
ATOM 3051 N N . HIS A 1 385 ? 63.546 14.395 -105.979 1.00 82.31 385 HIS A N 1
ATOM 3052 C CA . HIS A 1 385 ? 62.077 14.492 -106.000 1.00 82.31 385 HIS A CA 1
ATOM 3053 C C . HIS A 1 385 ? 61.386 13.225 -105.462 1.00 82.31 385 HIS A C 1
ATOM 3055 O O . HIS A 1 385 ? 60.313 13.324 -104.867 1.00 82.31 385 HIS A O 1
ATOM 3061 N N . THR A 1 386 ? 62.001 12.044 -105.609 1.00 84.62 386 THR A N 1
ATOM 3062 C CA . THR A 1 386 ? 61.517 10.809 -104.964 1.00 84.62 386 THR A CA 1
ATOM 3063 C C . THR A 1 386 ? 61.690 10.887 -103.448 1.00 84.62 386 THR A C 1
ATOM 3065 O O . THR A 1 386 ? 60.716 10.662 -102.735 1.00 84.62 386 THR A O 1
ATOM 3068 N N . LYS A 1 387 ? 62.864 11.318 -102.960 1.00 88.25 387 LYS A N 1
ATOM 3069 C CA . LYS A 1 387 ? 63.117 11.566 -101.531 1.00 88.25 387 LYS A CA 1
ATOM 3070 C C . LYS A 1 387 ? 62.084 12.537 -100.948 1.00 88.25 387 LYS A C 1
ATOM 3072 O O . LYS A 1 387 ? 61.420 12.188 -99.983 1.00 88.25 387 LYS A O 1
ATOM 3077 N N . VAL A 1 388 ? 61.827 13.686 -101.584 1.00 88.00 388 VAL A N 1
ATOM 3078 C CA 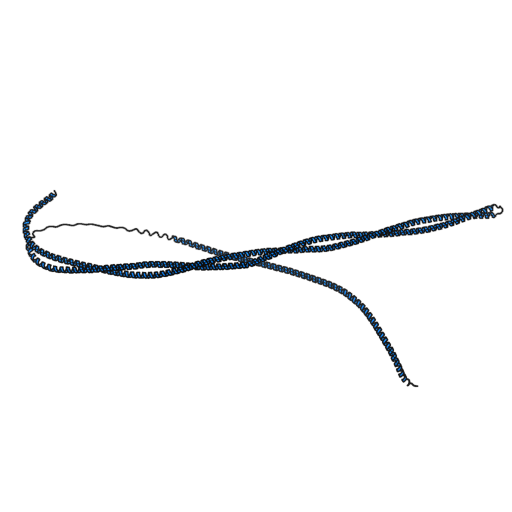. VAL A 1 388 ? 60.755 14.623 -101.170 1.00 88.00 388 VAL A CA 1
ATOM 3079 C C . VAL A 1 388 ? 59.387 13.934 -101.071 1.00 88.00 388 VAL A C 1
ATOM 3081 O O . VAL A 1 388 ? 58.648 14.160 -100.113 1.00 88.00 388 VAL A O 1
ATOM 3084 N N . ALA A 1 389 ? 59.028 13.076 -102.030 1.00 84.56 389 ALA A N 1
ATOM 3085 C CA . ALA A 1 389 ? 57.762 12.342 -101.996 1.00 84.56 389 ALA A CA 1
ATOM 3086 C C . ALA A 1 389 ? 57.701 11.278 -100.878 1.00 84.56 389 ALA A C 1
ATOM 3088 O O . ALA A 1 389 ? 56.613 10.987 -100.374 1.00 84.56 389 ALA A O 1
ATOM 3089 N N . GLU A 1 390 ? 58.840 10.714 -100.476 1.00 88.38 390 GLU A N 1
ATOM 3090 C CA . GLU A 1 390 ? 58.969 9.760 -99.371 1.00 88.38 390 GLU A CA 1
ATOM 3091 C C . GLU A 1 390 ? 58.945 10.466 -98.009 1.00 88.38 390 GLU A C 1
ATOM 3093 O O . GLU A 1 390 ? 58.081 10.143 -97.192 1.00 88.38 390 GLU A O 1
ATOM 3098 N N . GLU A 1 391 ? 59.758 11.509 -97.801 1.00 90.06 391 GLU A N 1
ATOM 3099 C CA . GLU A 1 391 ? 59.744 12.337 -96.582 1.00 90.06 391 GLU A CA 1
ATOM 3100 C C . GLU A 1 391 ? 58.357 12.958 -96.337 1.00 90.06 391 GLU A C 1
ATOM 3102 O O . GLU A 1 391 ? 57.885 13.042 -95.205 1.00 90.06 391 GLU A O 1
ATOM 3107 N N . LYS A 1 392 ? 57.632 13.328 -97.402 1.00 88.81 392 LYS A N 1
ATOM 3108 C CA . LYS A 1 392 ? 56.260 13.851 -97.306 1.00 88.81 392 LYS A CA 1
ATOM 3109 C C . LYS A 1 392 ? 55.236 12.792 -96.885 1.00 88.81 392 LYS A C 1
ATOM 3111 O O . LYS A 1 392 ? 54.287 13.113 -96.169 1.00 88.81 392 LYS A O 1
ATOM 3116 N N . ARG A 1 393 ? 55.423 11.526 -97.282 1.00 87.56 393 ARG A N 1
ATOM 3117 C CA . ARG A 1 393 ? 54.611 10.389 -96.801 1.00 87.56 393 ARG A CA 1
ATOM 3118 C C . ARG A 1 393 ? 54.962 10.024 -95.360 1.00 87.56 393 ARG A C 1
ATOM 3120 O O . ARG A 1 393 ? 54.056 9.719 -94.583 1.00 87.56 393 ARG A O 1
ATOM 3127 N N . ALA A 1 394 ? 56.240 10.088 -94.992 1.00 87.62 394 ALA A N 1
ATOM 3128 C CA . ALA A 1 394 ? 56.692 9.904 -93.618 1.00 87.62 394 ALA A CA 1
ATOM 3129 C C . ALA A 1 394 ? 56.100 10.992 -92.706 1.00 87.62 394 ALA A C 1
ATOM 3131 O O . ALA A 1 394 ? 55.446 10.663 -91.718 1.00 87.62 394 ALA A O 1
ATOM 3132 N N . LEU A 1 395 ? 56.175 12.268 -93.105 1.00 90.06 395 LEU A N 1
ATOM 3133 C CA . LEU A 1 395 ? 55.542 13.390 -92.405 1.00 90.06 395 LEU A CA 1
ATOM 3134 C C . LEU A 1 395 ? 54.031 13.198 -92.245 1.00 90.06 395 LEU A C 1
ATOM 3136 O O . LEU A 1 395 ? 53.516 13.315 -91.135 1.00 90.06 395 LEU A O 1
ATOM 3140 N N . GLN A 1 396 ? 53.316 12.841 -93.316 1.00 89.19 396 GLN A N 1
ATOM 3141 C CA . GLN A 1 396 ? 51.878 12.566 -93.234 1.00 89.19 396 GLN A CA 1
ATOM 3142 C C . GLN A 1 396 ? 51.572 11.388 -92.289 1.00 89.19 396 GLN A C 1
ATOM 3144 O O . GLN A 1 396 ? 50.555 11.393 -91.594 1.00 89.19 396 GLN A O 1
ATOM 3149 N N . THR A 1 397 ? 52.449 10.385 -92.222 1.00 88.81 397 THR A N 1
ATOM 3150 C CA . THR A 1 397 ? 52.322 9.266 -91.276 1.00 88.81 397 THR A CA 1
ATOM 3151 C C . THR A 1 397 ? 52.527 9.743 -89.836 1.00 88.81 397 THR A C 1
ATOM 3153 O O . THR A 1 397 ? 51.684 9.461 -88.989 1.00 88.81 397 THR A O 1
ATOM 3156 N N . LYS A 1 398 ? 53.552 10.562 -89.566 1.00 91.19 398 LYS A N 1
ATOM 3157 C CA . LYS A 1 398 ? 53.813 11.139 -88.236 1.00 91.19 398 LYS A CA 1
ATOM 3158 C C . LYS A 1 398 ? 52.741 12.118 -87.768 1.00 91.19 398 LYS A C 1
ATOM 3160 O O . LYS A 1 398 ? 52.340 12.063 -86.611 1.00 91.19 398 LYS A O 1
ATOM 3165 N N . GLN A 1 399 ? 52.177 12.924 -88.664 1.00 89.06 399 GLN A N 1
ATOM 3166 C CA . GLN A 1 399 ? 51.019 13.770 -88.357 1.00 89.06 399 GLN A CA 1
ATOM 3167 C C . GLN A 1 399 ? 49.768 12.935 -88.013 1.00 89.06 399 GLN A C 1
ATOM 3169 O O . GLN A 1 399 ? 49.006 13.308 -87.122 1.00 89.06 399 GLN A O 1
ATOM 3174 N N . ASN A 1 400 ? 49.573 11.775 -88.655 1.00 88.25 400 ASN A N 1
ATOM 3175 C CA . ASN A 1 400 ? 48.502 10.835 -88.300 1.00 88.25 400 ASN A CA 1
ATOM 3176 C C . ASN A 1 400 ? 48.765 10.090 -86.975 1.00 88.25 400 ASN A C 1
ATOM 3178 O O . ASN A 1 400 ? 47.818 9.865 -86.222 1.00 88.25 400 ASN A O 1
ATOM 3182 N N . GLU A 1 401 ? 50.017 9.721 -86.674 1.00 90.50 401 GLU A N 1
ATOM 3183 C CA . GLU A 1 401 ? 50.411 9.176 -85.364 1.00 90.50 401 GLU A CA 1
ATOM 3184 C C . GLU A 1 401 ? 50.139 10.198 -84.249 1.00 90.50 401 GLU A C 1
ATOM 3186 O O . GLU A 1 401 ? 49.425 9.881 -83.300 1.00 90.50 401 GLU A O 1
ATOM 3191 N N . LEU A 1 402 ? 50.611 11.442 -84.402 1.00 91.44 402 LEU A N 1
ATOM 3192 C CA . LEU A 1 402 ? 50.384 12.528 -83.444 1.00 91.44 402 LEU A CA 1
ATOM 3193 C C . LEU A 1 402 ? 48.888 12.812 -83.239 1.00 91.44 402 LEU A C 1
ATOM 3195 O O . LEU A 1 402 ? 48.441 12.913 -82.102 1.00 91.44 402 LEU A O 1
ATOM 3199 N N . LYS A 1 403 ? 48.086 12.871 -84.312 1.00 91.19 403 LYS A N 1
ATOM 3200 C CA . LYS A 1 403 ? 46.630 13.079 -84.201 1.00 91.19 403 LYS A CA 1
ATOM 3201 C C . LYS A 1 403 ? 45.944 11.975 -83.390 1.00 91.19 403 LYS A C 1
ATOM 3203 O O . LYS A 1 403 ? 45.094 12.282 -82.558 1.00 91.19 403 LYS A O 1
ATOM 3208 N N . ARG A 1 404 ? 46.319 10.707 -83.607 1.00 89.44 404 ARG A N 1
ATOM 3209 C CA . ARG A 1 404 ? 45.825 9.583 -82.793 1.00 89.44 404 ARG A CA 1
ATOM 3210 C C . ARG A 1 404 ? 46.278 9.707 -81.341 1.00 89.44 404 ARG A C 1
ATOM 3212 O O . ARG A 1 404 ? 45.479 9.452 -80.452 1.00 89.44 404 ARG A O 1
ATOM 3219 N N . GLN A 1 405 ? 47.511 10.148 -81.103 1.00 91.81 405 GLN A N 1
ATOM 3220 C CA . GLN A 1 405 ? 48.039 10.333 -79.753 1.00 91.81 405 GLN A CA 1
ATOM 3221 C C . GLN A 1 405 ? 47.287 11.431 -78.984 1.00 91.81 405 GLN A C 1
ATOM 3223 O O . GLN A 1 405 ? 46.868 11.214 -77.849 1.00 91.81 405 GLN A O 1
ATOM 3228 N N . THR A 1 406 ? 46.990 12.563 -79.629 1.00 88.06 406 THR A N 1
ATOM 3229 C CA . THR A 1 406 ? 46.102 13.599 -79.077 1.00 88.06 406 THR A CA 1
ATOM 3230 C C . THR A 1 406 ? 44.692 13.061 -78.796 1.00 88.06 406 THR A C 1
ATOM 3232 O O . THR A 1 406 ? 44.088 13.416 -77.784 1.00 88.06 406 THR A O 1
ATOM 3235 N N . GLU A 1 407 ? 44.149 12.182 -79.646 1.00 90.31 407 GLU A N 1
ATOM 3236 C CA . GLU A 1 407 ? 42.853 11.524 -79.412 1.00 90.31 407 GLU A CA 1
ATOM 3237 C C . GLU A 1 407 ? 42.886 10.584 -78.189 1.00 90.31 407 GLU A C 1
ATOM 3239 O O . GLU A 1 407 ? 41.981 10.669 -77.352 1.00 90.31 407 GLU A O 1
ATOM 3244 N N . THR A 1 408 ? 43.935 9.768 -78.018 1.00 89.56 408 THR A N 1
ATOM 3245 C CA . THR A 1 408 ? 44.131 8.912 -76.829 1.00 89.56 408 THR A CA 1
ATOM 3246 C C . THR A 1 408 ? 44.273 9.745 -75.556 1.00 89.56 408 THR A C 1
ATOM 3248 O O . THR A 1 408 ? 43.546 9.522 -74.585 1.00 89.56 408 THR A O 1
ATOM 3251 N N . LYS A 1 409 ? 45.125 10.777 -75.576 1.00 94.00 409 LYS A N 1
ATOM 3252 C CA . LYS A 1 409 ? 45.322 11.700 -74.451 1.00 94.00 409 LYS A CA 1
ATOM 3253 C C . LYS A 1 409 ? 44.023 12.392 -74.035 1.00 94.00 409 LYS A C 1
ATOM 3255 O O . LYS A 1 409 ? 43.701 12.452 -72.850 1.00 94.00 409 LYS A O 1
ATOM 3260 N N . ASN A 1 410 ? 43.228 12.862 -74.997 1.00 89.62 410 ASN A N 1
ATOM 3261 C CA . ASN A 1 410 ? 41.926 13.473 -74.720 1.00 89.62 410 ASN A CA 1
ATOM 3262 C C . ASN A 1 410 ? 40.930 12.466 -74.107 1.00 89.62 410 ASN A C 1
ATOM 3264 O O . ASN A 1 410 ? 40.099 12.852 -73.281 1.00 89.62 410 ASN A O 1
ATOM 3268 N N . ALA A 1 411 ? 41.010 11.179 -74.464 1.00 88.12 411 ALA A N 1
ATOM 3269 C CA . ALA A 1 411 ? 40.217 10.127 -73.826 1.00 88.12 411 ALA A CA 1
ATOM 3270 C C . ALA A 1 411 ? 40.675 9.853 -72.379 1.00 88.12 411 ALA A C 1
ATOM 3272 O O . ALA A 1 411 ? 39.826 9.782 -71.486 1.00 88.12 411 ALA A O 1
ATOM 3273 N N . ALA A 1 412 ? 41.987 9.795 -72.120 1.00 88.19 412 ALA A N 1
ATOM 3274 C CA . ALA A 1 412 ? 42.544 9.692 -70.767 1.00 88.19 412 ALA A CA 1
ATOM 3275 C C . ALA A 1 412 ? 42.152 10.904 -69.897 1.00 88.19 412 ALA A C 1
ATOM 3277 O O . ALA A 1 412 ? 41.701 10.743 -68.764 1.00 88.19 412 ALA A O 1
ATOM 3278 N N . GLN A 1 413 ? 42.194 12.122 -70.447 1.00 90.25 413 GLN A N 1
ATOM 3279 C CA . GLN A 1 413 ? 41.760 13.336 -69.747 1.00 90.25 413 GLN A CA 1
ATOM 3280 C C . GLN A 1 413 ? 40.262 13.297 -69.388 1.00 90.25 413 GLN A C 1
ATOM 3282 O O . GLN A 1 413 ? 39.871 13.706 -68.292 1.00 90.25 413 GLN A O 1
ATOM 3287 N N . GLN A 1 414 ? 39.413 12.743 -70.263 1.00 89.94 414 GLN A N 1
ATOM 3288 C CA . GLN A 1 414 ? 38.008 12.492 -69.928 1.00 89.94 414 GLN A CA 1
ATOM 3289 C C . GLN A 1 414 ? 37.833 11.423 -68.842 1.00 89.94 414 GLN A C 1
ATOM 3291 O O . GLN A 1 414 ? 36.905 11.542 -68.043 1.00 89.94 414 GLN A O 1
ATOM 3296 N N . GLN A 1 415 ? 38.681 10.390 -68.785 1.00 89.94 415 GLN A N 1
ATOM 3297 C CA . GLN A 1 415 ? 38.653 9.406 -67.695 1.00 89.94 415 GLN A CA 1
ATOM 3298 C C . GLN A 1 415 ? 39.034 10.052 -66.357 1.00 89.94 415 GLN A C 1
ATOM 3300 O O . GLN A 1 415 ? 38.306 9.868 -65.382 1.00 89.94 415 GLN A O 1
ATOM 3305 N N . VAL A 1 416 ? 40.077 10.891 -66.326 1.00 91.38 416 VAL A N 1
ATOM 3306 C CA . VAL A 1 416 ? 40.476 11.665 -65.136 1.00 91.38 416 VAL A CA 1
ATOM 3307 C C . VAL A 1 416 ? 39.330 12.548 -64.634 1.00 91.38 416 VAL A C 1
ATOM 3309 O O . VAL A 1 416 ? 38.950 12.436 -63.469 1.00 91.38 416 VAL A O 1
ATOM 3312 N N . GLU A 1 417 ? 38.707 13.375 -65.484 1.00 90.25 417 GLU A N 1
ATOM 3313 C CA . GLU A 1 417 ? 37.604 14.248 -65.039 1.00 90.25 417 GLU A CA 1
ATOM 3314 C C . GLU A 1 417 ? 36.327 13.475 -64.653 1.00 90.25 417 GLU A C 1
ATOM 3316 O O . GLU A 1 417 ? 35.609 13.914 -63.753 1.00 90.25 417 GLU A O 1
ATOM 3321 N N . ARG A 1 418 ? 36.049 12.306 -65.252 1.00 90.31 418 ARG A N 1
ATOM 3322 C CA . ARG A 1 418 ? 34.966 11.415 -64.786 1.00 90.31 418 ARG A CA 1
ATOM 3323 C C . ARG A 1 418 ? 35.286 10.837 -63.408 1.00 90.31 418 ARG A C 1
ATOM 3325 O O . ARG A 1 418 ? 34.462 10.937 -62.502 1.00 90.31 418 ARG A O 1
ATOM 3332 N N . GLN A 1 419 ? 36.487 10.297 -63.209 1.00 93.62 419 GLN A N 1
ATOM 3333 C CA . GLN A 1 419 ? 36.881 9.704 -61.929 1.00 93.62 419 GLN A CA 1
ATOM 3334 C C . GLN A 1 419 ? 36.961 10.753 -60.808 1.00 93.62 419 GLN A C 1
ATOM 3336 O O . GLN A 1 419 ? 36.581 10.485 -59.674 1.00 93.62 419 GLN A O 1
ATOM 3341 N N . LYS A 1 420 ? 37.334 11.993 -61.131 1.00 91.88 420 LYS A N 1
ATOM 3342 C CA . LYS A 1 420 ? 37.273 13.158 -60.233 1.00 91.88 420 LYS A CA 1
ATOM 3343 C C . LYS A 1 420 ? 35.851 13.465 -59.741 1.00 91.88 420 LYS A C 1
ATOM 3345 O O . LYS A 1 420 ? 35.682 13.923 -58.613 1.00 91.88 420 LYS A O 1
ATOM 3350 N N . GLN A 1 421 ? 34.821 13.210 -60.556 1.00 90.75 421 GLN A N 1
ATOM 3351 C CA . GLN A 1 421 ? 33.419 13.295 -60.122 1.00 90.75 421 GLN A CA 1
ATOM 3352 C C . GLN A 1 421 ? 33.043 12.124 -59.202 1.00 90.75 421 GLN A C 1
ATOM 3354 O O . GLN A 1 421 ? 32.361 12.351 -58.205 1.00 90.75 421 GLN A O 1
ATOM 3359 N N . VAL A 1 422 ? 33.540 10.910 -59.474 1.00 91.56 422 VAL A N 1
ATOM 3360 C CA . VAL A 1 422 ? 33.362 9.739 -58.590 1.00 91.56 422 VAL A CA 1
ATOM 3361 C C . VAL A 1 422 ? 33.996 9.987 -57.218 1.00 91.56 422 VAL A C 1
ATOM 3363 O O . VAL A 1 422 ? 33.312 9.838 -56.211 1.00 91.56 422 VAL A O 1
ATOM 3366 N N . VAL A 1 423 ? 35.246 10.465 -57.163 1.00 92.12 423 VAL A N 1
ATOM 3367 C CA . VAL A 1 423 ? 35.927 10.835 -55.907 1.00 92.12 423 VAL A CA 1
ATOM 3368 C C . VAL A 1 423 ? 35.137 11.903 -55.143 1.00 92.12 423 VAL A C 1
ATOM 3370 O O . VAL A 1 423 ? 34.916 11.752 -53.945 1.00 92.12 423 VAL A O 1
ATOM 3373 N N . ARG A 1 424 ? 34.641 12.955 -55.815 1.00 90.69 424 ARG A N 1
ATOM 3374 C CA . ARG A 1 424 ? 33.791 13.984 -55.180 1.00 90.69 424 ARG A CA 1
ATOM 3375 C C . ARG A 1 424 ? 32.497 13.412 -54.599 1.00 90.69 424 ARG A C 1
ATOM 3377 O O . ARG A 1 424 ? 32.114 13.814 -53.502 1.00 90.69 424 ARG A O 1
ATOM 3384 N N . LYS A 1 425 ? 31.842 12.482 -55.304 1.00 91.56 425 LYS A N 1
ATOM 3385 C CA . LYS A 1 425 ? 30.656 11.784 -54.792 1.00 91.56 425 LYS A CA 1
ATOM 3386 C C . LYS A 1 425 ? 31.017 10.961 -53.552 1.00 91.56 425 LYS A C 1
ATOM 3388 O O . LYS A 1 425 ? 30.467 11.241 -52.497 1.00 91.56 425 LYS A O 1
ATOM 3393 N N . ALA A 1 426 ? 32.008 10.071 -53.640 1.00 90.25 426 ALA A N 1
ATOM 3394 C CA . ALA A 1 426 ? 32.448 9.239 -52.516 1.00 90.25 426 ALA A CA 1
ATOM 3395 C C . ALA A 1 426 ? 32.896 10.069 -51.293 1.00 90.25 426 ALA A C 1
ATOM 3397 O O . ALA A 1 426 ? 32.598 9.708 -50.162 1.00 90.25 426 ALA A O 1
ATOM 3398 N N . THR A 1 427 ? 33.532 11.229 -51.508 1.00 90.50 427 THR A N 1
ATOM 3399 C CA . THR A 1 427 ? 33.892 12.171 -50.427 1.00 90.50 427 THR A CA 1
ATOM 3400 C C . THR A 1 427 ? 32.648 12.741 -49.737 1.00 90.50 427 THR A C 1
ATOM 3402 O O . THR A 1 427 ? 32.634 12.917 -48.522 1.00 90.50 427 THR A O 1
ATOM 3405 N N . THR A 1 428 ? 31.596 13.030 -50.509 1.00 90.81 428 THR A N 1
ATOM 3406 C CA . THR A 1 428 ? 30.329 13.568 -49.991 1.00 90.81 428 THR A CA 1
ATOM 3407 C C . THR A 1 428 ? 29.535 12.482 -49.262 1.00 90.81 428 THR A C 1
ATOM 3409 O O . THR A 1 428 ? 29.035 12.730 -48.169 1.00 90.81 428 THR A O 1
ATOM 3412 N N . ASP A 1 429 ? 29.471 11.274 -49.830 1.00 89.12 429 ASP A N 1
ATOM 3413 C CA . ASP A 1 429 ? 28.804 10.123 -49.218 1.00 89.12 429 ASP A CA 1
ATOM 3414 C C . ASP A 1 429 ? 29.491 9.735 -47.887 1.00 89.12 429 ASP A C 1
ATOM 3416 O O . ASP A 1 429 ? 28.809 9.520 -46.888 1.00 89.12 429 ASP A O 1
ATOM 3420 N N . HIS A 1 430 ? 30.833 9.730 -47.835 1.00 93.38 430 HIS A N 1
ATOM 3421 C CA . HIS A 1 430 ? 31.613 9.509 -46.606 1.00 93.38 430 HIS A CA 1
ATOM 3422 C C . HIS A 1 430 ? 31.277 10.535 -45.520 1.00 93.38 430 HIS A C 1
ATOM 3424 O O . HIS A 1 430 ? 30.933 10.153 -44.404 1.00 93.38 430 HIS A O 1
ATOM 3430 N N . ALA A 1 431 ? 31.348 11.829 -45.852 1.00 89.00 431 ALA A N 1
ATOM 3431 C CA . ALA A 1 431 ? 31.112 12.915 -44.903 1.00 89.00 431 ALA A CA 1
ATOM 3432 C C . ALA A 1 431 ? 29.673 12.921 -44.350 1.00 89.00 431 ALA A C 1
ATOM 3434 O O . ALA A 1 431 ? 29.454 13.260 -43.187 1.00 89.00 431 ALA A O 1
ATOM 3435 N N . GLU A 1 432 ? 28.690 12.518 -45.159 1.00 92.12 432 GLU A N 1
ATOM 3436 C CA . GLU A 1 432 ? 27.297 12.385 -44.724 1.00 92.12 432 GLU A CA 1
ATOM 3437 C C . GLU A 1 432 ? 27.098 11.187 -43.779 1.00 92.12 432 GLU A C 1
ATOM 3439 O O . GLU A 1 432 ? 26.405 11.321 -42.772 1.00 92.12 432 GLU A O 1
ATOM 3444 N N . VAL A 1 433 ? 27.753 10.045 -44.026 1.00 92.88 433 VAL A N 1
ATOM 3445 C CA . VAL A 1 433 ? 27.737 8.910 -43.081 1.00 92.88 433 VAL A CA 1
ATOM 3446 C C . VAL A 1 433 ? 28.486 9.254 -41.785 1.00 92.88 433 VAL A C 1
ATOM 3448 O O . VAL A 1 433 ? 28.024 8.896 -40.703 1.00 92.88 433 VAL A O 1
ATOM 3451 N N . GLU A 1 434 ? 29.586 10.009 -41.857 1.00 90.81 434 GLU A N 1
ATOM 3452 C CA . GLU A 1 434 ? 30.286 10.573 -40.689 1.00 90.81 434 GLU A CA 1
ATOM 3453 C C . GLU A 1 434 ? 29.367 11.466 -39.840 1.00 90.81 434 GLU A C 1
ATOM 3455 O O . GLU A 1 434 ? 29.322 11.321 -38.615 1.00 90.81 434 GLU A O 1
ATOM 3460 N N . ARG A 1 435 ? 28.590 12.348 -40.485 1.00 93.31 435 ARG A N 1
ATOM 3461 C CA . ARG A 1 435 ? 27.603 13.213 -39.822 1.00 93.31 435 ARG A CA 1
ATOM 3462 C C . ARG A 1 435 ? 26.499 12.395 -39.147 1.00 93.31 435 ARG A C 1
ATOM 3464 O O . ARG A 1 435 ? 26.230 12.595 -37.965 1.00 93.31 435 ARG A O 1
ATOM 3471 N N . GLN A 1 436 ? 25.903 11.444 -39.868 1.00 91.06 436 GLN A N 1
ATOM 3472 C CA . GLN A 1 436 ? 24.858 10.566 -39.329 1.00 91.06 436 GLN A CA 1
ATOM 3473 C C . GLN A 1 436 ? 25.368 9.719 -38.152 1.00 91.06 436 GLN A C 1
ATOM 3475 O O . GLN A 1 436 ? 24.653 9.543 -37.166 1.00 91.06 436 GLN A O 1
ATOM 3480 N N . LEU A 1 437 ? 26.613 9.232 -38.208 1.00 93.81 437 LEU A N 1
ATOM 3481 C CA . LEU A 1 437 ? 27.243 8.489 -37.114 1.00 93.81 437 LEU A CA 1
ATOM 3482 C C . LEU A 1 437 ? 27.456 9.357 -35.863 1.00 93.81 437 LEU A C 1
ATOM 3484 O O . LEU A 1 437 ? 27.265 8.870 -34.747 1.00 93.81 437 LEU A O 1
ATOM 3488 N N . ALA A 1 438 ? 27.836 10.627 -36.030 1.00 89.44 438 ALA A N 1
ATOM 3489 C CA . ALA A 1 438 ? 27.965 11.567 -34.918 1.00 89.44 438 ALA A CA 1
ATOM 3490 C C . ALA A 1 438 ? 26.602 11.842 -34.254 1.00 89.44 438 ALA A C 1
ATOM 3492 O O . ALA A 1 438 ? 26.475 11.692 -33.039 1.00 89.44 438 ALA A O 1
ATOM 3493 N N . GLU A 1 439 ? 25.574 12.140 -35.054 1.00 91.44 439 GLU A N 1
ATOM 3494 C CA . GLU A 1 439 ? 24.198 12.375 -34.584 1.00 91.44 439 GLU A CA 1
ATOM 3495 C C . GLU A 1 439 ? 23.620 11.141 -33.863 1.00 91.44 439 GLU A C 1
ATOM 3497 O O . GLU A 1 439 ? 23.022 11.262 -32.792 1.00 91.44 439 GLU A O 1
ATOM 3502 N N . ALA A 1 440 ? 23.865 9.931 -34.380 1.00 92.88 440 ALA A N 1
ATOM 3503 C CA . ALA A 1 440 ? 23.443 8.686 -33.737 1.00 92.88 440 ALA A CA 1
ATOM 3504 C C . ALA A 1 440 ? 24.162 8.424 -32.397 1.00 92.88 440 ALA A C 1
ATOM 3506 O O . ALA A 1 440 ? 23.542 7.925 -31.457 1.00 92.88 440 ALA A O 1
ATOM 3507 N N . LYS A 1 441 ? 25.448 8.783 -32.269 1.00 91.38 441 LYS A N 1
ATOM 3508 C CA . LYS A 1 441 ? 26.209 8.646 -31.010 1.00 91.38 441 LYS A CA 1
ATOM 3509 C C . LYS A 1 441 ? 25.810 9.675 -29.951 1.00 91.38 441 LYS A C 1
ATOM 3511 O O . LYS A 1 441 ? 25.806 9.353 -28.760 1.00 91.38 441 LYS A O 1
ATOM 3516 N N . GLU A 1 442 ? 25.416 10.879 -30.358 1.00 92.00 442 GLU A N 1
ATOM 3517 C CA . GLU A 1 442 ? 24.814 11.862 -29.452 1.00 92.00 442 GLU A CA 1
ATOM 3518 C C . GLU A 1 442 ? 23.467 11.348 -28.909 1.00 92.00 442 GLU A C 1
ATOM 3520 O O . GLU A 1 442 ? 23.263 11.311 -27.694 1.00 92.00 442 GLU A O 1
ATOM 3525 N N . GLN A 1 443 ? 22.600 10.819 -29.782 1.00 91.12 443 GLN A N 1
ATOM 3526 C CA . GLN A 1 443 ? 21.339 10.179 -29.379 1.00 91.12 443 GLN A CA 1
ATOM 3527 C C . GLN A 1 443 ? 21.554 8.955 -28.470 1.00 91.12 443 GLN A C 1
ATOM 3529 O O . GLN A 1 443 ? 20.822 8.784 -27.494 1.00 91.12 443 GLN A O 1
ATOM 3534 N N . GLN A 1 444 ? 22.577 8.134 -28.738 1.00 93.88 444 GLN A N 1
ATOM 3535 C CA . GLN A 1 444 ? 22.943 6.991 -27.892 1.00 93.88 444 GLN A CA 1
ATOM 3536 C C . GLN A 1 444 ? 23.343 7.448 -26.483 1.00 93.88 444 GLN A C 1
ATOM 3538 O O . GLN A 1 444 ? 22.903 6.872 -25.491 1.00 93.88 444 GLN A O 1
ATOM 3543 N N . THR A 1 445 ? 24.136 8.520 -26.394 1.00 90.25 445 THR A N 1
ATOM 3544 C CA . THR A 1 445 ? 24.574 9.110 -25.120 1.00 90.25 445 THR A CA 1
ATOM 3545 C C . THR A 1 445 ? 23.387 9.681 -24.337 1.00 90.25 445 THR A C 1
ATOM 3547 O O . THR A 1 445 ? 23.287 9.476 -23.129 1.00 90.25 445 THR A O 1
ATOM 3550 N N . MET A 1 446 ? 22.450 10.343 -25.023 1.00 90.38 446 MET A N 1
ATOM 3551 C CA . MET A 1 446 ? 21.219 10.864 -24.424 1.00 90.38 446 MET A CA 1
ATOM 3552 C C . MET A 1 446 ? 20.335 9.740 -23.857 1.00 90.38 446 MET A C 1
ATOM 3554 O O . MET A 1 446 ? 19.978 9.792 -22.681 1.00 90.38 446 MET A O 1
ATOM 3558 N N . GLN A 1 447 ? 20.058 8.682 -24.629 1.00 91.75 447 GLN A N 1
ATOM 3559 C CA . GLN A 1 447 ? 19.254 7.555 -24.133 1.00 91.75 447 GLN A CA 1
ATOM 3560 C C . GLN A 1 447 ? 19.963 6.728 -23.052 1.00 91.75 447 GLN A C 1
ATOM 3562 O O . GLN A 1 447 ? 19.297 6.204 -22.163 1.00 91.75 447 GLN A O 1
ATOM 3567 N N . MET A 1 448 ? 21.298 6.653 -23.049 1.00 91.44 448 MET A N 1
ATOM 3568 C CA . MET A 1 448 ? 22.043 6.037 -21.944 1.00 91.44 448 MET A CA 1
ATOM 3569 C C . MET A 1 448 ? 21.825 6.793 -20.621 1.00 91.44 448 MET A C 1
ATOM 3571 O O . MET A 1 448 ? 21.657 6.166 -19.576 1.00 91.44 448 MET A O 1
ATOM 3575 N N . ASN A 1 449 ? 21.757 8.128 -20.667 1.00 90.56 449 ASN A N 1
ATOM 3576 C CA . ASN A 1 449 ? 21.441 8.944 -19.493 1.00 90.56 449 ASN A CA 1
ATOM 3577 C C . ASN A 1 449 ? 19.973 8.776 -19.053 1.00 90.56 449 ASN A C 1
ATOM 3579 O O . ASN A 1 449 ? 19.718 8.638 -17.859 1.00 90.56 449 ASN A O 1
ATOM 3583 N N . GLU A 1 450 ? 19.018 8.727 -19.991 1.00 91.38 450 GLU A N 1
ATOM 3584 C CA . GLU A 1 450 ? 17.596 8.483 -19.677 1.00 91.38 450 GLU A CA 1
ATOM 3585 C C . GLU A 1 450 ? 17.362 7.090 -19.064 1.00 91.38 450 GLU A C 1
ATOM 3587 O O . GLU A 1 450 ? 16.601 6.963 -18.102 1.00 91.38 450 GLU A O 1
ATOM 3592 N N . VAL A 1 451 ? 18.054 6.051 -19.553 1.00 92.44 451 VAL A N 1
ATOM 3593 C CA . VAL A 1 451 ? 18.064 4.716 -18.927 1.00 92.44 451 VAL A CA 1
ATOM 3594 C C . VAL A 1 451 ? 18.597 4.798 -17.497 1.00 92.44 451 VAL A C 1
ATOM 3596 O O . VAL A 1 451 ? 17.955 4.281 -16.587 1.00 92.44 451 VAL A O 1
ATOM 3599 N N . HIS A 1 452 ? 19.720 5.483 -17.266 1.00 89.88 452 HIS A N 1
ATOM 3600 C CA . HIS A 1 452 ? 20.314 5.577 -15.931 1.00 89.88 452 HIS A CA 1
ATOM 3601 C C . HIS A 1 452 ? 19.453 6.376 -14.930 1.00 89.88 452 HIS A C 1
ATOM 3603 O O . HIS A 1 452 ? 19.392 6.047 -13.737 1.00 89.88 452 HIS A O 1
ATOM 3609 N N . GLU A 1 453 ? 18.725 7.396 -15.397 1.00 89.38 453 GLU A N 1
ATOM 3610 C CA . GLU A 1 453 ? 17.727 8.073 -14.566 1.00 89.38 453 GLU A CA 1
ATOM 3611 C C . GLU A 1 453 ? 16.555 7.132 -14.238 1.00 89.38 453 GLU A C 1
ATOM 3613 O O . GLU A 1 453 ? 16.171 7.019 -13.071 1.00 89.38 453 GLU A O 1
ATOM 3618 N N . ALA A 1 454 ? 16.036 6.386 -15.220 1.00 90.69 454 ALA A N 1
ATOM 3619 C CA . ALA A 1 454 ? 14.969 5.408 -15.003 1.00 90.69 454 ALA A CA 1
ATOM 3620 C C . ALA A 1 454 ? 15.385 4.286 -14.026 1.00 90.69 454 ALA A C 1
ATOM 3622 O O . ALA A 1 454 ? 14.617 3.951 -13.123 1.00 90.69 454 ALA A O 1
ATOM 3623 N N . GLU A 1 455 ? 16.615 3.765 -14.121 1.00 89.94 455 GLU A N 1
ATOM 3624 C CA . GLU A 1 455 ? 17.200 2.832 -13.141 1.00 89.94 455 GLU A CA 1
ATOM 3625 C C . GLU A 1 455 ? 17.203 3.425 -11.726 1.00 89.94 455 GLU A C 1
ATOM 3627 O O . GLU A 1 455 ? 16.809 2.767 -10.758 1.00 89.94 455 GLU A O 1
ATOM 3632 N N . THR A 1 456 ? 17.599 4.694 -11.602 1.00 90.19 456 THR A N 1
ATOM 3633 C CA . THR A 1 456 ? 17.624 5.417 -10.325 1.00 90.19 456 THR A CA 1
ATOM 3634 C C . THR A 1 456 ? 16.211 5.602 -9.757 1.00 90.19 456 THR A C 1
ATOM 3636 O O . THR A 1 456 ? 15.992 5.391 -8.561 1.00 90.19 456 THR A O 1
ATOM 3639 N N . GLN A 1 457 ? 15.223 5.921 -10.598 1.00 90.12 457 GLN A N 1
ATOM 3640 C CA . GLN A 1 457 ? 13.819 6.028 -10.189 1.00 90.12 457 GLN A CA 1
ATOM 3641 C C . GLN A 1 457 ? 13.240 4.666 -9.750 1.00 90.12 457 GLN A C 1
ATOM 3643 O O . GLN A 1 457 ? 12.604 4.591 -8.694 1.00 90.12 457 GLN A O 1
ATOM 3648 N N . VAL A 1 458 ? 13.511 3.578 -10.486 1.00 92.00 458 VAL A N 1
ATOM 3649 C CA . VAL A 1 458 ? 13.121 2.196 -10.123 1.00 92.00 458 VAL A CA 1
ATOM 3650 C C . VAL A 1 458 ? 13.756 1.761 -8.797 1.00 92.00 458 VAL A C 1
ATOM 3652 O O . VAL A 1 458 ? 13.072 1.174 -7.949 1.00 92.00 458 VAL A O 1
ATOM 3655 N N . LYS A 1 459 ? 15.040 2.075 -8.576 1.00 91.25 459 LYS A N 1
ATOM 3656 C CA . LYS A 1 459 ? 15.751 1.791 -7.318 1.00 91.25 459 LYS A CA 1
ATOM 3657 C C . LYS A 1 459 ? 15.102 2.511 -6.138 1.00 91.25 459 LYS A C 1
ATOM 3659 O O . LYS A 1 459 ? 14.712 1.858 -5.173 1.00 91.25 459 LYS A O 1
ATOM 3664 N N . ASN A 1 460 ? 14.912 3.826 -6.243 1.00 88.12 460 ASN A N 1
ATOM 3665 C CA . ASN A 1 460 ? 14.322 4.640 -5.177 1.00 88.12 460 ASN A CA 1
ATOM 3666 C C . ASN A 1 460 ? 12.881 4.197 -4.850 1.00 88.12 460 ASN A C 1
ATOM 3668 O O . ASN A 1 460 ? 12.507 4.095 -3.682 1.00 88.12 460 ASN A O 1
ATOM 3672 N N . GLN A 1 461 ? 12.077 3.869 -5.870 1.00 94.06 461 GLN A N 1
ATOM 3673 C CA . GLN A 1 461 ? 10.723 3.342 -5.673 1.00 94.06 461 GLN A CA 1
ATOM 3674 C C . GLN A 1 461 ? 10.733 1.935 -5.043 1.00 94.06 461 GLN A C 1
ATOM 3676 O O . GLN A 1 461 ? 9.866 1.632 -4.225 1.00 94.06 461 GLN A O 1
ATOM 3681 N N . THR A 1 462 ? 11.721 1.091 -5.363 1.00 89.62 462 THR A N 1
ATOM 3682 C CA . THR A 1 462 ? 11.901 -0.226 -4.724 1.00 89.62 462 THR A CA 1
ATOM 3683 C C . THR A 1 462 ? 12.274 -0.091 -3.247 1.00 89.62 462 THR A C 1
ATOM 3685 O O . THR A 1 462 ? 11.689 -0.776 -2.412 1.00 89.62 462 THR A O 1
ATOM 3688 N N . GLU A 1 463 ? 13.190 0.814 -2.896 1.00 90.25 463 GLU A N 1
ATOM 3689 C CA . GLU A 1 463 ? 13.565 1.070 -1.497 1.00 90.25 463 GLU A CA 1
ATOM 3690 C C . GLU A 1 463 ? 12.372 1.578 -0.670 1.00 90.25 463 GLU A C 1
ATOM 3692 O O . GLU A 1 463 ? 12.166 1.125 0.456 1.00 90.25 463 GLU A O 1
ATOM 3697 N N . HIS A 1 464 ? 11.528 2.435 -1.254 1.00 90.69 464 HIS A N 1
ATOM 3698 C CA . HIS A 1 464 ? 10.290 2.898 -0.626 1.00 90.69 464 HIS A CA 1
ATOM 3699 C C . HIS A 1 464 ? 9.251 1.774 -0.433 1.00 90.69 464 HIS A C 1
ATOM 3701 O O . HIS A 1 464 ? 8.663 1.662 0.641 1.00 90.69 464 HIS A O 1
ATOM 3707 N N . VAL A 1 465 ? 9.067 0.891 -1.422 1.00 92.62 465 VAL A N 1
ATOM 3708 C CA . VAL A 1 465 ? 8.210 -0.307 -1.298 1.00 92.62 465 VAL A CA 1
ATOM 3709 C C . VAL A 1 465 ? 8.695 -1.231 -0.174 1.00 92.62 465 VAL A C 1
ATOM 3711 O O . VAL A 1 465 ? 7.896 -1.690 0.641 1.00 92.62 465 VAL A O 1
ATOM 3714 N N . GLU A 1 466 ? 10.005 -1.464 -0.068 1.00 89.06 466 GLU A N 1
ATOM 3715 C CA . GLU A 1 466 ? 10.579 -2.291 1.001 1.00 89.06 466 GLU A CA 1
ATOM 3716 C C . GLU A 1 466 ? 10.543 -1.611 2.383 1.00 89.06 466 GLU A C 1
ATOM 3718 O O . GLU A 1 466 ? 10.524 -2.305 3.401 1.00 89.06 466 GLU A O 1
ATOM 3723 N N . GLN A 1 467 ? 10.473 -0.277 2.455 1.00 88.50 467 GLN A N 1
ATOM 3724 C CA . GLN A 1 467 ? 10.136 0.436 3.692 1.00 88.50 467 GLN A CA 1
ATOM 3725 C C . GLN A 1 467 ? 8.669 0.195 4.086 1.00 88.50 467 GLN A C 1
ATOM 3727 O O . GLN A 1 467 ? 8.409 -0.208 5.220 1.00 88.50 467 GLN A O 1
ATOM 3732 N N . LEU A 1 468 ? 7.721 0.367 3.157 1.00 91.44 468 LEU A N 1
ATOM 3733 C CA . LEU A 1 468 ? 6.288 0.170 3.419 1.00 91.44 468 LEU A CA 1
ATOM 3734 C C . LEU A 1 468 ? 5.971 -1.261 3.886 1.00 91.44 468 LEU A C 1
ATOM 3736 O O . LEU A 1 468 ? 5.170 -1.441 4.802 1.00 91.44 468 LEU A O 1
ATOM 3740 N N . LYS A 1 469 ? 6.657 -2.279 3.345 1.00 88.94 469 LYS A N 1
ATOM 3741 C CA . LYS A 1 469 ? 6.554 -3.672 3.825 1.00 88.94 469 LYS A CA 1
ATOM 3742 C C . LYS A 1 469 ? 6.989 -3.841 5.281 1.00 88.94 469 LYS A C 1
ATOM 3744 O O . LYS A 1 469 ? 6.352 -4.590 6.017 1.00 88.94 469 LYS A O 1
ATOM 3749 N N . ARG A 1 470 ? 8.048 -3.149 5.718 1.00 89.06 470 ARG A N 1
ATOM 3750 C CA . ARG A 1 470 ? 8.514 -3.186 7.119 1.00 89.06 470 ARG A CA 1
ATOM 3751 C C . ARG A 1 470 ? 7.524 -2.491 8.046 1.00 89.06 470 ARG A C 1
ATOM 3753 O O . ARG A 1 470 ? 7.192 -3.043 9.088 1.00 89.06 470 ARG A O 1
ATOM 3760 N N . GLU A 1 471 ? 7.018 -1.326 7.643 1.00 89.38 471 GLU A N 1
ATOM 3761 C CA . GLU A 1 471 ? 6.004 -0.582 8.400 1.00 89.38 471 GLU A CA 1
ATOM 3762 C C . GLU A 1 471 ? 4.708 -1.393 8.561 1.00 89.38 471 GLU A C 1
ATOM 3764 O O . GLU A 1 471 ? 4.181 -1.490 9.669 1.00 89.38 471 GLU A O 1
ATOM 3769 N N . ALA A 1 472 ? 4.235 -2.049 7.494 1.00 88.06 472 ALA A N 1
ATOM 3770 C CA . ALA A 1 472 ? 3.085 -2.949 7.553 1.00 88.06 472 ALA A CA 1
ATOM 3771 C C . ALA A 1 472 ? 3.340 -4.167 8.464 1.00 88.06 472 ALA A C 1
ATOM 3773 O O . ALA A 1 472 ? 2.513 -4.466 9.322 1.00 88.06 472 ALA A O 1
ATOM 3774 N N . ALA A 1 473 ? 4.498 -4.827 8.345 1.00 84.56 473 ALA A N 1
ATOM 3775 C CA . ALA A 1 473 ? 4.842 -5.984 9.175 1.00 84.56 473 ALA A CA 1
ATOM 3776 C C . ALA A 1 473 ? 4.988 -5.635 10.671 1.00 84.56 473 ALA A C 1
ATOM 3778 O O . ALA A 1 473 ? 4.620 -6.435 11.531 1.00 84.56 473 ALA A O 1
ATOM 3779 N N . ASP A 1 474 ? 5.490 -4.444 11.014 1.00 87.94 474 ASP A N 1
ATOM 3780 C CA . ASP A 1 474 ? 5.559 -3.990 12.409 1.00 87.94 474 ASP A CA 1
ATOM 3781 C C . ASP A 1 474 ? 4.192 -3.549 12.964 1.00 87.94 474 ASP A C 1
ATOM 3783 O O . ASP A 1 474 ? 3.946 -3.717 14.161 1.00 87.94 474 ASP A O 1
ATOM 3787 N N . LEU A 1 475 ? 3.265 -3.070 12.125 1.00 90.06 475 LEU A N 1
ATOM 3788 C CA . LEU A 1 475 ? 1.863 -2.860 12.513 1.00 90.06 475 LEU A CA 1
ATOM 3789 C C . LEU A 1 475 ? 1.126 -4.189 12.744 1.00 90.06 475 LEU A C 1
ATOM 3791 O O . LEU A 1 475 ? 0.455 -4.340 13.763 1.00 90.06 475 LEU A O 1
ATOM 3795 N N . GLU A 1 476 ? 1.305 -5.172 11.861 1.00 86.00 476 GLU A N 1
ATOM 3796 C CA . GLU A 1 476 ? 0.748 -6.527 11.995 1.00 86.00 476 GLU A CA 1
ATOM 3797 C C . GLU A 1 476 ? 1.281 -7.238 13.255 1.00 86.00 476 GLU A C 1
ATOM 3799 O O . GLU A 1 476 ? 0.518 -7.840 14.016 1.00 86.00 476 GLU A O 1
ATOM 3804 N N . ARG A 1 477 ? 2.578 -7.083 13.564 1.00 87.38 477 ARG A N 1
ATOM 3805 C CA . ARG A 1 477 ? 3.171 -7.529 14.839 1.00 87.38 477 ARG A CA 1
ATOM 3806 C C . ARG A 1 477 ? 2.524 -6.861 16.048 1.00 87.38 477 ARG A C 1
ATOM 3808 O O . ARG A 1 477 ? 2.235 -7.558 17.016 1.00 87.38 477 ARG A O 1
ATOM 3815 N N . ARG A 1 478 ? 2.286 -5.543 16.011 1.00 88.12 478 ARG A N 1
ATOM 3816 C CA . ARG A 1 478 ? 1.614 -4.821 17.108 1.00 88.12 478 ARG A CA 1
ATOM 3817 C C . ARG A 1 478 ? 0.183 -5.309 17.296 1.00 88.12 478 ARG A C 1
ATOM 3819 O O . ARG A 1 478 ? -0.174 -5.661 18.410 1.00 88.12 478 ARG A O 1
ATOM 3826 N N . GLN A 1 479 ? -0.594 -5.432 16.221 1.00 87.56 479 GLN A N 1
ATOM 3827 C CA . GLN A 1 479 ? -1.952 -5.989 16.257 1.00 87.56 479 GLN A CA 1
ATOM 3828 C C . GLN A 1 479 ? -1.956 -7.398 16.885 1.00 87.56 479 GLN A C 1
ATOM 3830 O O . GLN A 1 479 ? -2.720 -7.670 17.811 1.00 87.56 479 GLN A O 1
ATOM 3835 N N . THR A 1 480 ? -1.013 -8.252 16.472 1.00 81.12 480 THR A N 1
ATOM 3836 C CA . THR A 1 480 ? -0.809 -9.604 17.025 1.00 81.12 480 THR A CA 1
ATOM 3837 C C . THR A 1 480 ? -0.397 -9.598 18.506 1.00 81.12 480 THR A C 1
ATOM 3839 O O . THR A 1 480 ? -0.743 -10.520 19.240 1.00 81.12 480 THR A O 1
ATOM 3842 N N . GLN A 1 481 ? 0.324 -8.573 18.974 1.00 84.50 481 GLN A N 1
ATOM 3843 C CA . GLN A 1 481 ? 0.714 -8.397 20.382 1.00 84.50 481 GLN A CA 1
ATOM 3844 C C . GLN A 1 481 ? -0.403 -7.790 21.248 1.00 84.50 481 GLN A C 1
ATOM 3846 O O . GLN A 1 481 ? -0.459 -8.074 22.443 1.00 84.50 481 GLN A O 1
ATOM 3851 N N . THR A 1 482 ? -1.309 -7.006 20.660 1.00 84.94 482 THR A N 1
ATOM 3852 C CA . THR A 1 482 ? -2.484 -6.436 21.339 1.00 84.94 482 THR A CA 1
ATOM 3853 C C . THR A 1 482 ? -3.615 -7.462 21.490 1.00 84.94 482 THR A C 1
ATOM 3855 O O . THR A 1 482 ? -4.330 -7.435 22.490 1.00 84.94 482 THR A O 1
ATOM 3858 N N . GLN A 1 483 ? -3.759 -8.421 20.566 1.00 81.12 483 GLN A N 1
ATOM 3859 C CA . GLN A 1 483 ? -4.839 -9.421 20.617 1.00 81.12 483 GLN A CA 1
ATOM 3860 C C . GLN A 1 483 ? -4.886 -10.239 21.935 1.00 81.12 483 GLN A C 1
ATOM 3862 O O . GLN A 1 483 ? -5.978 -10.390 22.486 1.00 81.12 483 GLN A O 1
ATOM 3867 N N . PRO A 1 484 ? -3.762 -10.724 22.511 1.00 82.69 484 PRO A N 1
ATOM 3868 C CA . PRO A 1 484 ? -3.764 -11.383 23.820 1.00 82.69 484 PRO A CA 1
ATOM 3869 C C . PRO A 1 484 ? -4.112 -10.450 24.986 1.00 82.69 484 PRO A C 1
ATOM 3871 O O . PRO A 1 484 ? -4.663 -10.916 25.978 1.00 82.69 484 PRO A O 1
ATOM 3874 N N . ALA A 1 485 ? -3.813 -9.149 24.879 1.00 82.94 485 ALA A N 1
ATOM 3875 C CA . ALA A 1 485 ? -4.175 -8.166 25.900 1.00 82.94 485 ALA A CA 1
ATOM 3876 C C . ALA A 1 485 ? -5.691 -7.912 25.918 1.00 82.94 485 ALA A C 1
ATOM 3878 O O . ALA A 1 485 ? -6.276 -7.830 26.995 1.00 82.94 485 ALA A O 1
ATOM 3879 N N . LEU A 1 486 ? -6.340 -7.891 24.745 1.00 87.94 486 LEU A N 1
ATOM 3880 C CA . LEU A 1 486 ? -7.803 -7.831 24.651 1.00 87.94 486 LEU A CA 1
ATOM 3881 C C . LEU A 1 486 ? -8.435 -9.056 25.322 1.00 87.94 486 LEU A C 1
ATOM 3883 O O . LEU A 1 486 ? -9.272 -8.908 26.205 1.00 87.94 486 LEU A O 1
ATOM 3887 N N . VAL A 1 487 ? -7.959 -10.260 24.984 1.00 82.75 487 VAL A N 1
ATOM 3888 C CA . VAL A 1 487 ? -8.437 -11.512 25.596 1.00 82.75 487 VAL A CA 1
ATOM 3889 C C . VAL A 1 487 ? -8.180 -11.542 27.110 1.00 82.75 487 VAL A C 1
ATOM 3891 O O . VAL A 1 487 ? -8.985 -12.097 27.855 1.00 82.75 487 VAL A O 1
ATOM 3894 N N . ALA A 1 488 ? -7.093 -10.942 27.604 1.00 81.38 488 ALA A N 1
ATOM 3895 C CA . ALA A 1 488 ? -6.865 -10.797 29.041 1.00 81.38 488 ALA A CA 1
ATOM 3896 C C . ALA A 1 488 ? -7.917 -9.878 29.692 1.00 81.38 488 ALA A C 1
ATOM 3898 O O . ALA A 1 488 ? -8.560 -10.296 30.654 1.00 81.38 488 ALA A O 1
ATOM 3899 N N . ALA A 1 489 ? -8.157 -8.690 29.127 1.00 82.25 489 ALA A N 1
ATOM 3900 C CA . ALA A 1 489 ? -9.152 -7.737 29.627 1.00 82.25 489 ALA A CA 1
ATOM 3901 C C . ALA A 1 489 ? -10.588 -8.297 29.583 1.00 82.25 489 ALA A C 1
ATOM 3903 O O . ALA A 1 489 ? -11.315 -8.183 30.567 1.00 82.25 489 ALA A O 1
ATOM 3904 N N . GLU A 1 490 ? -10.973 -9.004 28.514 1.00 84.00 490 GLU A N 1
ATOM 3905 C CA . GLU A 1 490 ? -12.263 -9.709 28.418 1.00 84.00 490 GLU A CA 1
ATOM 3906 C C . GLU A 1 490 ? -12.437 -10.764 29.527 1.00 84.00 490 GLU A C 1
ATOM 3908 O O . GLU A 1 490 ? -13.523 -10.915 30.096 1.00 84.00 490 GLU A O 1
ATOM 3913 N N . ASN A 1 491 ? -11.369 -11.494 29.871 1.00 84.75 491 ASN A N 1
ATOM 3914 C CA . ASN A 1 491 ? -11.396 -12.465 30.966 1.00 84.75 491 ASN A CA 1
ATOM 3915 C C . ASN A 1 491 ? -11.439 -11.784 32.344 1.00 84.75 491 ASN A C 1
ATOM 3917 O O . ASN A 1 491 ? -12.143 -12.268 33.233 1.00 84.75 491 ASN A O 1
ATOM 3921 N N . GLU A 1 492 ? -10.740 -10.665 32.544 1.00 85.00 492 GLU A N 1
ATOM 3922 C CA . GLU A 1 492 ? -10.832 -9.877 33.780 1.00 85.00 492 GLU A CA 1
ATOM 3923 C C . GLU A 1 492 ? -12.226 -9.263 33.962 1.00 85.00 492 GLU A C 1
ATOM 3925 O O . GLU A 1 492 ? -12.805 -9.394 35.042 1.00 85.00 492 GLU A O 1
ATOM 3930 N N . LEU A 1 493 ? -12.821 -8.721 32.895 1.00 88.00 493 LEU A N 1
ATOM 3931 C CA . LEU A 1 493 ? -14.201 -8.234 32.864 1.00 88.00 493 LEU A CA 1
ATOM 3932 C C . LEU A 1 493 ? -15.194 -9.338 33.240 1.00 88.00 493 LEU A C 1
ATOM 3934 O O . LEU A 1 493 ? -16.012 -9.162 34.144 1.00 88.00 493 LEU A O 1
ATOM 3938 N N . ARG A 1 494 ? -15.080 -10.515 32.618 1.00 85.25 494 ARG A N 1
ATOM 3939 C CA . ARG A 1 494 ? -15.929 -11.670 32.937 1.00 85.25 494 ARG A CA 1
ATOM 3940 C C . ARG A 1 494 ? -15.777 -12.123 34.394 1.00 85.25 494 ARG A C 1
ATOM 3942 O O . ARG A 1 494 ? -16.765 -12.477 35.038 1.00 85.25 494 ARG A O 1
ATOM 3949 N N . ASN A 1 495 ? -14.558 -12.093 34.933 1.00 83.25 495 ASN A N 1
ATOM 3950 C CA . ASN A 1 495 ? -14.291 -12.413 36.336 1.00 83.25 495 ASN A CA 1
ATOM 3951 C C . ASN A 1 495 ? -14.852 -11.350 37.298 1.00 83.25 495 ASN A C 1
ATOM 3953 O O . ASN A 1 495 ? -15.346 -11.706 38.369 1.00 83.25 495 ASN A O 1
ATOM 3957 N N . ALA A 1 496 ? -14.817 -10.067 36.930 1.00 81.56 496 ALA A N 1
ATOM 3958 C CA . ALA A 1 496 ? -15.441 -8.988 37.693 1.00 81.56 496 ALA A CA 1
ATOM 3959 C C . ALA A 1 496 ? -16.975 -9.121 37.699 1.00 81.56 496 ALA A C 1
ATOM 3961 O O . ALA A 1 496 ? -17.583 -9.088 38.767 1.00 81.56 496 ALA A O 1
ATOM 3962 N N . GLN A 1 497 ? -17.589 -9.399 36.545 1.00 80.69 497 GLN A N 1
ATOM 3963 C CA . GLN A 1 497 ? -19.038 -9.608 36.420 1.00 80.69 497 GLN A CA 1
ATOM 3964 C C . GLN A 1 497 ? -19.529 -10.811 37.245 1.00 80.69 497 GLN A C 1
ATOM 3966 O O . GLN A 1 497 ? -20.570 -10.725 37.894 1.00 80.69 497 GLN A O 1
ATOM 3971 N N . MET A 1 498 ? -18.775 -11.919 37.306 1.00 83.56 498 MET A N 1
ATOM 3972 C CA . MET A 1 498 ? -19.135 -13.035 38.198 1.00 83.56 498 MET A CA 1
ATOM 3973 C C . MET A 1 498 ? -19.025 -12.672 39.688 1.00 83.56 498 MET A C 1
ATOM 3975 O O . MET A 1 498 ? -19.830 -13.153 40.488 1.00 83.56 498 MET A O 1
ATOM 3979 N N . LYS A 1 499 ? -18.071 -11.814 40.084 1.00 81.88 499 LYS A N 1
ATOM 3980 C CA . LYS A 1 499 ? -17.987 -11.305 41.466 1.00 81.88 499 LYS A CA 1
ATOM 3981 C C . LYS A 1 499 ? -19.173 -10.401 41.802 1.00 81.88 499 LYS A C 1
ATOM 3983 O O . LYS A 1 499 ? -19.771 -10.584 42.856 1.00 81.88 499 LYS A O 1
ATOM 3988 N N . GLU A 1 500 ? -19.550 -9.498 40.898 1.00 86.50 500 GLU A N 1
ATOM 3989 C CA . GLU A 1 500 ? -20.715 -8.616 41.056 1.00 86.50 500 GLU A CA 1
ATOM 3990 C C . GLU A 1 500 ? -22.012 -9.424 41.212 1.00 86.50 500 GLU A C 1
ATOM 3992 O O . GLU A 1 500 ? -22.745 -9.233 42.181 1.00 86.50 500 GLU A O 1
ATOM 3997 N N . GLN A 1 501 ? -22.244 -10.411 40.339 1.00 79.69 501 GLN A N 1
ATOM 3998 C CA . GLN A 1 501 ? -23.392 -11.323 40.439 1.00 79.69 501 GLN A CA 1
ATOM 3999 C C . GLN A 1 501 ? -23.402 -12.126 41.751 1.00 79.69 501 GLN A C 1
ATOM 4001 O O . GLN A 1 501 ? -24.465 -12.355 42.327 1.00 79.69 501 GLN A O 1
ATOM 4006 N N . THR A 1 502 ? -22.231 -12.534 42.249 1.00 81.38 502 THR A N 1
ATOM 4007 C CA . THR A 1 502 ? -22.113 -13.249 43.531 1.00 81.38 502 THR A CA 1
ATOM 4008 C C . THR A 1 502 ? -22.429 -12.330 44.717 1.00 81.38 502 THR A C 1
ATOM 4010 O O . THR A 1 502 ? -23.157 -12.732 45.624 1.00 81.38 502 THR A O 1
ATOM 4013 N N . ALA A 1 503 ? -21.940 -11.086 44.701 1.00 80.56 503 ALA A N 1
ATOM 4014 C CA . ALA A 1 503 ? -22.210 -10.098 45.744 1.00 80.56 503 ALA A CA 1
ATOM 4015 C C . ALA A 1 503 ? -23.695 -9.683 45.779 1.00 80.56 503 ALA A C 1
ATOM 4017 O O . ALA A 1 503 ? -24.295 -9.644 46.851 1.00 80.56 503 ALA A O 1
ATOM 4018 N N . ASP A 1 504 ? -24.323 -9.468 44.619 1.00 80.12 504 ASP A N 1
ATOM 4019 C CA . ASP A 1 504 ? -25.760 -9.187 44.497 1.00 80.12 504 ASP A CA 1
ATOM 4020 C C . ASP A 1 504 ? -26.628 -10.359 44.998 1.00 80.12 504 ASP A C 1
ATOM 4022 O O . ASP A 1 504 ? -27.590 -10.152 45.744 1.00 80.12 504 ASP A O 1
ATOM 4026 N N . ALA A 1 505 ? -26.262 -11.603 44.668 1.00 77.69 505 ALA A N 1
ATOM 4027 C CA . ALA A 1 505 ? -26.945 -12.793 45.176 1.00 77.69 505 ALA A CA 1
ATOM 4028 C C . ALA A 1 505 ? -26.831 -12.924 46.709 1.00 77.69 505 ALA A C 1
ATOM 4030 O O . ALA A 1 505 ? -27.834 -13.180 47.383 1.00 77.69 505 ALA A O 1
ATOM 4031 N N . ASN A 1 506 ? -25.638 -12.689 47.269 1.00 79.44 506 ASN A N 1
ATOM 4032 C CA . ASN A 1 506 ? -25.409 -12.685 48.716 1.00 79.44 506 ASN A CA 1
ATOM 4033 C C . ASN A 1 506 ? -26.209 -11.573 49.414 1.00 79.44 506 ASN A C 1
ATOM 4035 O O . ASN A 1 506 ? -26.902 -11.842 50.396 1.00 79.44 506 ASN A O 1
ATOM 4039 N N . LEU A 1 507 ? -26.193 -10.351 48.871 1.00 83.38 507 LEU A N 1
ATOM 4040 C CA . LEU A 1 507 ? -26.944 -9.210 49.396 1.00 83.38 507 LEU A CA 1
ATOM 4041 C C . LEU A 1 507 ? -28.459 -9.474 49.407 1.00 83.38 507 LEU A C 1
ATOM 4043 O O . LEU A 1 507 ? -29.135 -9.184 50.396 1.00 83.38 507 LEU A O 1
ATOM 4047 N N . LYS A 1 508 ? -29.004 -10.059 48.333 1.00 79.00 508 LYS A N 1
ATOM 4048 C CA . LYS A 1 508 ? -30.422 -10.456 48.247 1.00 79.00 508 LYS A CA 1
ATOM 4049 C C . LYS A 1 508 ? -30.786 -11.517 49.285 1.00 79.00 508 LYS A C 1
ATOM 4051 O O . LYS A 1 508 ? -31.832 -11.408 49.925 1.00 79.00 508 LYS A O 1
ATOM 4056 N N . MET A 1 509 ? -29.917 -12.506 49.493 1.00 80.19 509 MET A N 1
ATOM 4057 C CA . MET A 1 509 ? -30.098 -13.545 50.509 1.00 80.19 509 MET A CA 1
ATOM 4058 C C . MET A 1 509 ? -30.068 -12.972 51.936 1.00 80.19 509 MET A C 1
ATOM 4060 O O . MET A 1 509 ? -30.967 -13.269 52.726 1.00 80.19 509 MET A O 1
ATOM 4064 N N . MET A 1 510 ? -29.098 -12.109 52.255 1.00 81.31 510 MET A N 1
ATOM 4065 C CA . MET A 1 510 ? -28.988 -11.462 53.569 1.00 81.31 510 MET A CA 1
ATOM 4066 C C . MET A 1 510 ? -30.165 -10.518 53.852 1.00 81.31 510 MET A C 1
ATOM 4068 O O . MET A 1 510 ? -30.748 -10.591 54.931 1.00 81.31 510 MET A O 1
ATOM 4072 N N . ASN A 1 511 ? -30.605 -9.714 52.875 1.00 75.00 511 ASN A N 1
ATOM 4073 C CA . ASN A 1 511 ? -31.810 -8.885 53.014 1.00 75.00 511 ASN A CA 1
ATOM 4074 C C . ASN A 1 511 ? -33.076 -9.722 53.268 1.00 75.00 511 ASN A C 1
ATOM 4076 O O . ASN A 1 511 ? -33.923 -9.330 54.072 1.00 75.00 511 ASN A O 1
ATOM 4080 N N . GLY A 1 512 ? -33.206 -10.890 52.629 1.00 77.25 512 GLY A N 1
ATOM 4081 C CA . GLY A 1 512 ? -34.302 -11.825 52.903 1.00 77.25 512 GLY A CA 1
ATOM 4082 C C . GLY A 1 512 ? -34.282 -12.351 54.344 1.00 77.25 512 GLY A C 1
ATOM 4083 O O . GLY A 1 512 ? -35.321 -12.392 55.003 1.00 77.25 512 GLY A O 1
ATOM 4084 N N . GLN A 1 513 ? -33.096 -12.691 54.862 1.00 78.19 513 GLN A N 1
ATOM 4085 C CA . GLN A 1 513 ? -32.918 -13.128 56.251 1.00 78.19 513 GLN A CA 1
ATOM 4086 C C . GLN A 1 513 ? -33.200 -11.999 57.254 1.00 78.19 513 GLN A C 1
ATOM 4088 O O . GLN A 1 513 ? -33.934 -12.220 58.218 1.00 78.19 513 GLN A O 1
ATOM 4093 N N . LEU A 1 514 ? -32.689 -10.789 57.006 1.00 81.19 514 LEU A N 1
ATOM 4094 C CA . LEU A 1 514 ? -32.940 -9.602 57.828 1.00 81.19 514 LEU A CA 1
ATOM 4095 C C . LEU A 1 514 ? -34.440 -9.274 57.893 1.00 81.19 514 LEU A C 1
ATOM 4097 O O . LEU A 1 514 ? -34.984 -9.114 58.984 1.00 81.19 514 LEU A O 1
ATOM 4101 N N . THR A 1 515 ? -35.132 -9.284 56.748 1.00 75.69 515 THR A N 1
ATOM 4102 C CA . THR A 1 515 ? -36.588 -9.054 56.668 1.00 75.69 515 THR A CA 1
ATOM 4103 C C . THR A 1 515 ? -37.365 -10.062 57.522 1.00 75.69 515 THR A C 1
ATOM 4105 O O . THR A 1 515 ? -38.231 -9.677 58.308 1.00 75.69 515 THR A O 1
ATOM 4108 N N . ALA A 1 516 ? -37.029 -11.355 57.428 1.00 75.56 516 ALA A N 1
ATOM 4109 C CA . ALA A 1 516 ? -37.683 -12.404 58.213 1.00 75.56 516 ALA A CA 1
ATOM 4110 C C . ALA A 1 516 ? -37.423 -12.269 59.729 1.00 75.56 516 ALA A C 1
ATOM 4112 O O . ALA A 1 516 ? -38.307 -12.549 60.540 1.00 75.56 516 ALA A O 1
ATOM 4113 N N . LYS A 1 517 ? -36.234 -11.801 60.135 1.00 80.12 517 LYS A N 1
ATOM 4114 C CA . LYS A 1 517 ? -35.921 -11.518 61.548 1.00 80.12 517 LYS A CA 1
ATOM 4115 C C . LYS A 1 517 ? -36.668 -10.292 62.067 1.00 80.12 517 LYS A C 1
ATOM 4117 O O . LYS A 1 517 ? -37.238 -10.360 63.152 1.00 80.12 517 LYS A O 1
ATOM 4122 N N . GLN A 1 518 ? -36.733 -9.214 61.285 1.00 76.12 518 GLN A N 1
ATOM 4123 C CA . GLN A 1 518 ? -37.501 -8.011 61.623 1.00 76.12 518 GLN A CA 1
ATOM 4124 C C . GLN A 1 518 ? -39.002 -8.319 61.790 1.00 76.12 518 GLN A C 1
ATOM 4126 O O . GLN A 1 518 ? -39.625 -7.821 62.729 1.00 76.12 518 GLN A O 1
ATOM 4131 N N . GLN A 1 519 ? -39.571 -9.202 60.960 1.00 75.69 519 GLN A N 1
ATOM 4132 C CA . GLN A 1 519 ? -40.943 -9.703 61.133 1.00 75.69 519 GLN A CA 1
ATOM 4133 C C . GLN A 1 519 ? -41.115 -10.478 62.452 1.00 75.69 519 GLN A C 1
ATOM 4135 O O . GLN A 1 519 ? -41.995 -10.142 63.244 1.00 75.69 519 GLN A O 1
ATOM 4140 N N . GLY A 1 520 ? -40.228 -11.434 62.756 1.00 77.38 520 GLY A N 1
ATOM 4141 C CA . GLY A 1 520 ? -40.273 -12.183 64.022 1.00 77.38 520 GLY A CA 1
ATOM 4142 C C . GLY A 1 520 ? -40.107 -11.310 65.279 1.00 77.38 520 GLY A C 1
ATOM 4143 O O . GLY A 1 520 ? -40.681 -11.612 66.327 1.00 77.38 520 GLY A O 1
ATOM 4144 N N . VAL A 1 521 ? -39.375 -10.194 65.181 1.00 78.69 521 VAL A N 1
ATOM 4145 C CA . VAL A 1 521 ? -39.290 -9.173 66.241 1.00 78.69 521 VAL A CA 1
ATOM 4146 C C . VAL A 1 521 ? -40.638 -8.464 66.439 1.00 78.69 521 VAL A C 1
ATOM 4148 O O . VAL A 1 521 ? -41.079 -8.328 67.580 1.00 78.69 521 VAL A O 1
ATOM 4151 N N . GLN A 1 522 ? -41.334 -8.066 65.367 1.00 73.12 522 GLN A N 1
ATOM 4152 C CA . GLN A 1 522 ? -42.654 -7.415 65.453 1.00 73.12 522 GLN A CA 1
ATOM 4153 C C . GLN A 1 522 ? -43.749 -8.347 66.006 1.00 73.12 522 GLN A C 1
ATOM 4155 O O . GLN A 1 522 ? -44.592 -7.922 66.805 1.00 73.12 522 GLN A O 1
ATOM 4160 N N . GLU A 1 523 ? -43.722 -9.629 65.635 1.00 75.81 523 GLU A N 1
ATOM 4161 C CA . GLU A 1 523 ? -44.638 -10.647 66.170 1.00 75.81 523 GLU A CA 1
ATOM 4162 C C . GLU A 1 523 ? -44.433 -10.851 67.681 1.00 75.81 523 GLU A C 1
ATOM 4164 O O . GLU A 1 523 ? -45.400 -10.839 68.450 1.00 75.81 523 GLU A O 1
ATOM 4169 N N . LEU A 1 524 ? -43.179 -10.947 68.143 1.00 79.94 524 LEU A N 1
ATOM 4170 C CA . LEU A 1 524 ? -42.875 -11.059 69.574 1.00 79.94 524 LEU A CA 1
ATOM 4171 C C . LEU A 1 524 ? -43.186 -9.781 70.359 1.00 79.94 524 LEU A C 1
ATOM 4173 O O . LEU A 1 524 ? -43.716 -9.884 71.462 1.00 79.94 524 LEU A O 1
ATOM 4177 N N . GLN A 1 525 ? -42.936 -8.588 69.808 1.00 76.62 525 GLN A N 1
ATOM 4178 C CA . GLN A 1 525 ? -43.354 -7.323 70.434 1.00 76.62 525 GLN A CA 1
ATOM 4179 C C . GLN A 1 525 ? -44.872 -7.288 70.663 1.00 76.62 525 GLN A C 1
ATOM 4181 O O . GLN A 1 525 ? -45.330 -6.911 71.743 1.00 76.62 525 GLN A O 1
ATOM 4186 N N . SER A 1 526 ? -45.646 -7.753 69.679 1.00 74.12 526 SER A N 1
ATOM 4187 C CA . SER A 1 526 ? -47.106 -7.859 69.776 1.00 74.12 526 SER A CA 1
ATOM 4188 C C . SER A 1 526 ? -47.537 -8.863 70.857 1.00 74.12 526 SER A C 1
ATOM 4190 O O . SER A 1 526 ? -48.436 -8.576 71.649 1.00 74.12 526 SER A O 1
ATOM 4192 N N . SER A 1 527 ? -46.858 -10.013 70.945 1.00 76.94 527 SER A N 1
ATOM 4193 C CA . SER A 1 527 ? -47.117 -11.041 71.964 1.00 76.94 527 SER A CA 1
ATOM 4194 C C . SER A 1 527 ? -46.772 -10.572 73.387 1.00 76.94 527 SER A C 1
ATOM 4196 O O . SER A 1 527 ? -47.576 -10.753 74.304 1.00 76.94 527 SER A O 1
ATOM 4198 N N . VAL A 1 528 ? -45.631 -9.892 73.570 1.00 77.44 528 VAL A N 1
ATOM 4199 C CA . VAL A 1 528 ? -45.231 -9.271 74.847 1.00 77.44 528 VAL A CA 1
ATOM 4200 C C . VAL A 1 528 ? -46.265 -8.233 75.284 1.00 77.44 528 VAL A C 1
ATOM 4202 O O . VAL A 1 528 ? -46.726 -8.289 76.421 1.00 77.44 528 VAL A O 1
ATOM 4205 N N . ALA A 1 529 ? -46.692 -7.335 74.390 1.00 73.19 529 ALA A N 1
ATOM 4206 C CA . ALA A 1 529 ? -47.700 -6.321 74.704 1.00 73.19 529 ALA A CA 1
ATOM 4207 C C . ALA A 1 529 ? -49.058 -6.936 75.101 1.00 73.19 529 ALA A C 1
ATOM 4209 O O . ALA A 1 529 ? -49.702 -6.471 76.043 1.00 73.19 529 ALA A O 1
ATOM 4210 N N . GLN A 1 530 ? -49.479 -8.018 74.435 1.00 76.50 530 GLN A N 1
ATOM 4211 C CA . GLN A 1 530 ? -50.707 -8.734 74.786 1.00 76.50 530 GLN A CA 1
ATOM 4212 C C . GLN A 1 530 ? -50.609 -9.419 76.160 1.00 76.50 530 GLN A C 1
ATOM 4214 O O . GLN A 1 530 ? -51.568 -9.386 76.933 1.00 76.50 530 GLN A O 1
ATOM 4219 N N . LYS A 1 531 ? -49.459 -10.023 76.491 1.00 78.56 531 LYS A N 1
ATOM 4220 C CA . LYS A 1 531 ? -49.225 -10.651 77.802 1.00 78.56 531 LYS A CA 1
ATOM 4221 C C . LYS A 1 531 ? -49.117 -9.626 78.931 1.00 78.56 531 LYS A C 1
ATOM 4223 O O . LYS A 1 531 ? -49.706 -9.843 79.984 1.00 78.56 531 LYS A O 1
ATOM 4228 N N . GLN A 1 532 ? -48.476 -8.486 78.683 1.00 77.38 532 GLN A N 1
ATOM 4229 C CA . GLN A 1 532 ? -48.413 -7.344 79.601 1.00 77.38 532 GLN A CA 1
ATOM 4230 C C . GLN A 1 532 ? -49.820 -6.898 80.041 1.00 77.38 532 GLN A C 1
ATOM 4232 O O . GLN A 1 532 ? -50.103 -6.851 81.238 1.00 77.38 532 GLN A O 1
ATOM 4237 N N . GLN A 1 533 ? -50.744 -6.708 79.090 1.00 74.00 533 GLN A N 1
ATOM 4238 C CA . GLN A 1 533 ? -52.140 -6.360 79.394 1.00 74.00 533 GLN A CA 1
ATOM 4239 C C . GLN A 1 533 ? -52.887 -7.449 80.186 1.00 74.00 533 GLN A C 1
ATOM 4241 O O . GLN A 1 533 ? -53.724 -7.127 81.030 1.00 74.00 533 GLN A O 1
ATOM 4246 N N . GLN A 1 534 ? -52.597 -8.737 79.952 1.00 74.81 534 GLN A N 1
ATOM 4247 C CA . GLN A 1 534 ? -53.191 -9.837 80.730 1.00 74.81 534 GLN A CA 1
ATOM 4248 C C . GLN A 1 534 ? -52.723 -9.820 82.194 1.00 74.81 534 GLN A C 1
ATOM 4250 O O . GLN A 1 534 ? -53.541 -10.011 83.096 1.00 74.81 534 GLN A O 1
ATOM 4255 N N . THR A 1 535 ? -51.438 -9.545 82.437 1.00 76.38 535 THR A N 1
ATOM 4256 C CA . THR A 1 535 ? -50.875 -9.409 83.789 1.00 76.38 535 THR A CA 1
ATOM 4257 C C . THR A 1 535 ? -51.470 -8.206 84.526 1.00 76.38 535 THR A C 1
ATOM 4259 O O . THR A 1 535 ? -51.930 -8.353 85.656 1.00 76.38 535 THR A O 1
ATOM 4262 N N . GLU A 1 536 ? -51.542 -7.038 83.883 1.00 73.38 536 GLU A N 1
ATOM 4263 C CA . GLU A 1 536 ? -52.096 -5.803 84.469 1.00 73.38 536 GLU A CA 1
ATOM 4264 C C . GLU A 1 536 ? -53.591 -5.941 84.820 1.00 73.38 536 GLU A C 1
ATOM 4266 O O . GLU A 1 536 ? -54.032 -5.541 85.905 1.00 73.38 536 GLU A O 1
ATOM 4271 N N . ALA A 1 537 ? -54.372 -6.595 83.952 1.00 74.12 537 ALA A N 1
ATOM 4272 C CA . ALA A 1 537 ? -55.770 -6.916 84.232 1.00 74.12 537 ALA A CA 1
ATOM 4273 C C . ALA A 1 537 ? -55.911 -7.839 85.458 1.00 74.12 537 ALA A C 1
ATOM 4275 O O . ALA A 1 537 ? -56.716 -7.563 86.351 1.00 74.12 537 ALA A O 1
ATOM 4276 N N . LYS A 1 538 ? -55.093 -8.898 85.556 1.00 77.31 538 LYS A N 1
ATOM 4277 C CA . LYS A 1 538 ? -55.135 -9.827 86.698 1.00 77.31 538 LYS A CA 1
ATOM 4278 C C . LYS A 1 538 ? -54.586 -9.234 88.000 1.00 77.31 538 LYS A C 1
ATOM 4280 O O . LYS A 1 538 ? -55.075 -9.605 89.063 1.00 77.31 538 LYS A O 1
ATOM 4285 N N . GLN A 1 539 ? -53.655 -8.278 87.947 1.00 72.94 539 GLN A N 1
ATOM 4286 C CA . GLN A 1 539 ? -53.216 -7.521 89.129 1.00 72.94 539 GLN A CA 1
ATOM 4287 C C . GLN A 1 539 ? -54.352 -6.656 89.685 1.00 72.94 539 GLN A C 1
ATOM 4289 O O . GLN A 1 539 ? -54.557 -6.605 90.898 1.00 72.94 539 GLN A O 1
ATOM 4294 N N . THR A 1 540 ? -55.138 -6.041 88.798 1.00 73.69 540 THR A N 1
ATOM 4295 C CA . THR A 1 540 ? -56.325 -5.258 89.176 1.00 73.69 540 THR A CA 1
ATOM 4296 C C . THR A 1 540 ? -57.399 -6.144 89.826 1.00 73.69 540 THR A C 1
ATOM 4298 O O . THR A 1 540 ? -57.981 -5.772 90.844 1.00 73.69 540 THR A O 1
ATOM 4301 N N . GLU A 1 541 ? -57.622 -7.344 89.281 1.00 76.94 541 GLU A N 1
ATOM 4302 C CA . GLU A 1 541 ? -58.566 -8.340 89.812 1.00 76.94 541 GLU A CA 1
ATOM 4303 C C . GLU A 1 541 ? -58.141 -8.878 91.194 1.00 76.94 541 GLU A C 1
ATOM 4305 O O . GLU A 1 541 ? -58.966 -8.953 92.106 1.00 76.94 541 GLU A O 1
ATOM 4310 N N . TYR A 1 542 ? -56.847 -9.172 91.382 1.00 77.62 542 TYR A N 1
ATOM 4311 C CA . TYR A 1 542 ? -56.273 -9.558 92.678 1.00 77.62 542 TYR A CA 1
ATOM 4312 C C . TYR A 1 542 ? -56.495 -8.473 93.745 1.00 77.62 542 TYR A C 1
ATOM 4314 O O . TYR A 1 542 ? -57.017 -8.764 94.821 1.00 77.62 542 TYR A O 1
ATOM 4322 N N . ALA A 1 543 ? -56.155 -7.216 93.435 1.00 71.50 543 ALA A N 1
ATOM 4323 C CA . ALA A 1 543 ? -56.249 -6.107 94.386 1.00 71.50 543 ALA A CA 1
ATOM 4324 C C . ALA A 1 543 ? -57.696 -5.821 94.833 1.00 71.50 543 ALA A C 1
ATOM 4326 O O . ALA A 1 543 ? -57.934 -5.491 95.996 1.00 71.50 543 ALA A O 1
ATOM 4327 N N . ALA A 1 544 ? -58.677 -5.992 93.939 1.00 74.12 544 ALA A N 1
ATOM 4328 C CA . ALA A 1 544 ? -60.092 -5.890 94.295 1.00 74.12 544 ALA A CA 1
ATOM 4329 C C . ALA A 1 544 ? -60.515 -6.996 95.283 1.00 74.12 544 ALA A C 1
ATOM 4331 O O . ALA A 1 544 ? -61.146 -6.714 96.304 1.00 74.12 544 ALA A O 1
ATOM 4332 N N . LYS A 1 545 ? -60.114 -8.246 95.017 1.00 75.56 545 LYS A N 1
ATOM 4333 C CA . LYS A 1 545 ? -60.471 -9.416 95.836 1.00 75.56 545 LYS A CA 1
ATOM 4334 C C . LYS A 1 545 ? -59.806 -9.431 97.213 1.00 75.56 545 LYS A C 1
ATOM 4336 O O . LYS A 1 545 ? -60.441 -9.813 98.196 1.00 75.56 545 LYS A O 1
ATOM 4341 N N . GLU A 1 546 ? -58.573 -8.944 97.311 1.00 73.69 546 GLU A N 1
ATOM 4342 C CA . GLU A 1 546 ? -57.883 -8.732 98.590 1.00 73.69 546 GLU A CA 1
ATOM 4343 C C . GLU A 1 546 ? -58.631 -7.704 99.470 1.00 73.69 546 GLU A C 1
ATOM 4345 O O . GLU A 1 546 ? -58.783 -7.901 100.680 1.00 73.69 546 GLU A O 1
ATOM 4350 N N . GLY A 1 547 ? -59.204 -6.662 98.852 1.00 71.50 547 GLY A N 1
ATOM 4351 C CA . GLY A 1 547 ? -60.080 -5.692 99.518 1.00 71.50 547 GLY A CA 1
ATOM 4352 C C . GLY A 1 547 ? -61.406 -6.285 100.018 1.00 71.50 547 GLY A C 1
ATOM 4353 O O . GLY A 1 547 ? -61.801 -6.024 101.158 1.00 71.50 547 GLY A O 1
ATOM 4354 N N . GLU A 1 548 ? -62.076 -7.112 99.208 1.00 72.25 548 GLU A N 1
ATOM 4355 C CA . GLU A 1 548 ? -63.318 -7.808 99.595 1.00 72.25 548 GLU A CA 1
ATOM 4356 C C . GLU A 1 548 ? -63.112 -8.711 100.827 1.00 72.25 548 GLU A C 1
ATOM 4358 O O . GLU A 1 548 ? -63.880 -8.630 101.792 1.00 72.25 548 GLU A O 1
ATOM 4363 N N . ALA A 1 549 ? -62.040 -9.515 100.843 1.00 69.44 549 ALA A N 1
ATOM 4364 C CA . ALA A 1 549 ? -61.726 -10.420 101.952 1.00 69.44 549 ALA A CA 1
ATOM 4365 C C . ALA A 1 549 ? -61.513 -9.661 103.277 1.00 69.44 549 ALA A C 1
ATOM 4367 O O . ALA A 1 549 ? -62.058 -10.033 104.324 1.00 69.44 549 ALA A O 1
ATOM 4368 N N . GLN A 1 550 ? -60.778 -8.544 103.235 1.00 68.44 550 GLN A N 1
ATOM 4369 C CA . GLN A 1 550 ? -60.556 -7.701 104.411 1.00 68.44 550 GLN A CA 1
ATOM 4370 C C . GLN A 1 550 ? -61.846 -6.997 104.880 1.00 68.44 550 GLN A C 1
ATOM 4372 O O . GLN A 1 550 ? -62.013 -6.760 106.080 1.00 68.44 550 GLN A O 1
ATOM 4377 N N . GLN A 1 551 ? -62.793 -6.704 103.980 1.00 68.69 551 GLN A N 1
ATOM 4378 C CA . GLN A 1 551 ? -64.086 -6.124 104.356 1.00 68.69 551 GLN A CA 1
ATOM 4379 C C . GLN A 1 551 ? -64.999 -7.140 105.069 1.00 68.69 551 GLN A C 1
ATOM 4381 O O . GLN A 1 551 ? -65.643 -6.776 106.056 1.00 68.69 551 GLN A O 1
ATOM 4386 N N . ALA A 1 552 ? -65.027 -8.406 104.635 1.00 67.25 552 ALA A N 1
ATOM 4387 C CA . ALA A 1 552 ? -65.786 -9.473 105.305 1.00 67.25 552 ALA A CA 1
ATOM 4388 C C . ALA A 1 552 ? -65.302 -9.698 106.752 1.00 67.25 552 ALA A C 1
ATOM 4390 O O . ALA A 1 552 ? -66.093 -9.673 107.698 1.00 67.25 552 ALA A O 1
ATOM 4391 N N . LYS A 1 553 ? -63.980 -9.783 106.933 1.00 69.94 553 LYS A N 1
ATOM 4392 C CA . LYS A 1 553 ? -63.302 -9.915 108.233 1.00 69.94 553 LYS A CA 1
ATOM 4393 C C . LYS A 1 553 ? -63.650 -8.788 109.219 1.00 69.94 553 LYS A C 1
ATOM 4395 O O . LYS A 1 553 ? -63.873 -9.031 110.409 1.00 69.94 553 LYS A O 1
ATOM 4400 N N . ASN A 1 554 ? -63.761 -7.554 108.721 1.00 70.19 554 ASN A N 1
ATOM 4401 C CA . ASN A 1 554 ? -64.191 -6.410 109.527 1.00 70.19 554 ASN A CA 1
ATOM 4402 C C . ASN A 1 554 ? -65.664 -6.540 109.974 1.00 70.19 554 ASN A C 1
ATOM 4404 O O . ASN A 1 554 ? -65.964 -6.255 111.132 1.00 70.19 554 ASN A O 1
ATOM 4408 N N . LYS A 1 555 ? -66.578 -7.010 109.107 1.00 71.19 555 LYS A N 1
ATOM 4409 C CA . LYS A 1 555 ? -67.998 -7.217 109.466 1.00 71.19 555 LYS A CA 1
ATOM 4410 C C . LYS A 1 555 ? -68.175 -8.283 110.554 1.00 71.19 555 LYS A C 1
ATOM 4412 O O . LYS A 1 555 ? -68.894 -8.043 111.521 1.00 71.19 555 LYS A O 1
ATOM 4417 N N . ALA A 1 556 ? -67.492 -9.426 110.433 1.00 67.00 556 ALA A N 1
ATOM 4418 C CA . ALA A 1 556 ? -67.566 -10.511 111.420 1.00 67.00 556 ALA A CA 1
ATOM 4419 C C . ALA A 1 556 ? -67.164 -10.046 112.835 1.00 67.00 556 ALA A C 1
ATOM 4421 O O . ALA A 1 556 ? -67.782 -10.439 113.824 1.00 67.00 556 ALA A O 1
ATOM 4422 N N . THR A 1 557 ? -66.182 -9.142 112.921 1.00 67.56 557 THR A N 1
ATOM 4423 C CA . THR A 1 557 ? -65.711 -8.552 114.186 1.00 67.56 557 THR A CA 1
ATOM 4424 C C . THR A 1 557 ? -66.784 -7.696 114.879 1.00 67.56 557 THR A C 1
ATOM 4426 O O . THR A 1 557 ? -66.849 -7.680 116.106 1.00 67.56 557 THR A O 1
ATOM 4429 N N . ILE A 1 558 ? -67.648 -7.013 114.117 1.00 69.38 558 ILE A N 1
ATOM 4430 C CA . ILE A 1 558 ? -68.711 -6.145 114.658 1.00 69.38 558 ILE A CA 1
ATOM 4431 C C . ILE A 1 558 ? -69.855 -6.981 115.252 1.00 69.38 558 ILE A C 1
ATOM 4433 O O . ILE A 1 558 ? -70.319 -6.695 116.354 1.00 69.38 558 ILE A O 1
ATOM 4437 N N . ILE A 1 559 ? -70.270 -8.062 114.583 1.00 70.12 559 ILE A N 1
ATOM 4438 C CA . ILE A 1 559 ? -71.359 -8.928 115.079 1.00 70.12 559 ILE A CA 1
ATOM 4439 C C . ILE A 1 559 ? -70.966 -9.619 116.400 1.00 70.12 559 ILE A C 1
ATOM 4441 O O . ILE A 1 559 ? -71.802 -9.792 117.287 1.00 70.12 559 ILE A O 1
ATOM 4445 N N . ASP A 1 560 ? -69.680 -9.934 116.587 1.00 67.31 560 ASP A N 1
ATOM 4446 C CA . ASP A 1 560 ? -69.152 -10.463 117.854 1.00 67.31 560 ASP A CA 1
ATOM 4447 C C . ASP A 1 560 ? -69.149 -9.446 119.012 1.00 67.31 560 ASP A C 1
ATOM 4449 O O . ASP A 1 560 ? -68.961 -9.835 120.170 1.00 67.31 560 ASP A O 1
ATOM 4453 N N . GLN A 1 561 ? -69.362 -8.157 118.724 1.00 69.94 561 GLN A N 1
ATOM 4454 C CA . GLN A 1 561 ? -69.582 -7.107 119.717 1.00 69.94 561 GLN A CA 1
ATOM 4455 C C . GLN A 1 561 ? -71.081 -6.953 120.033 1.00 69.94 561 GLN A C 1
ATOM 4457 O O . GLN A 1 561 ? -71.438 -6.941 121.214 1.00 69.94 561 GLN A O 1
ATOM 4462 N N . ASP A 1 562 ? -71.953 -6.944 119.014 1.00 70.38 562 ASP A N 1
ATOM 4463 C CA . ASP A 1 562 ? -73.422 -6.945 119.172 1.00 70.38 562 ASP A CA 1
ATOM 4464 C C . ASP A 1 562 ? -73.892 -8.106 120.071 1.00 70.38 562 ASP A C 1
ATOM 4466 O O . ASP A 1 562 ? -74.641 -7.912 121.034 1.00 70.38 562 ASP A O 1
ATOM 4470 N N . LEU A 1 563 ? -73.401 -9.322 119.796 1.00 72.38 563 LEU A N 1
ATOM 4471 C CA . LEU A 1 563 ? -73.768 -10.538 120.530 1.00 72.38 563 LEU A CA 1
ATOM 4472 C C . LEU A 1 563 ? -73.393 -10.484 122.018 1.00 72.38 563 LEU A C 1
ATOM 4474 O O . LEU A 1 563 ? -74.077 -11.099 122.837 1.00 72.38 563 LEU A O 1
ATOM 4478 N N . ARG A 1 564 ? -72.343 -9.748 122.405 1.00 69.94 564 ARG A N 1
ATOM 4479 C CA . ARG A 1 564 ? -71.956 -9.603 123.822 1.00 69.94 564 ARG A CA 1
ATOM 4480 C C . ARG A 1 564 ? -72.923 -8.699 124.577 1.00 69.94 564 ARG A C 1
ATOM 4482 O O . ARG A 1 564 ? -73.306 -9.033 125.694 1.00 69.94 564 ARG A O 1
ATOM 4489 N N . LEU A 1 565 ? -73.341 -7.595 123.956 1.00 71.06 565 LEU A N 1
ATOM 4490 C CA . LEU A 1 565 ? -74.267 -6.633 124.556 1.00 71.06 565 LEU A CA 1
ATOM 4491 C C . LEU A 1 565 ? -75.653 -7.256 124.774 1.00 71.06 565 LEU A C 1
ATOM 4493 O O . LEU A 1 565 ? -76.184 -7.189 125.879 1.00 71.06 565 LEU A O 1
ATOM 4497 N N . ALA A 1 566 ? -76.196 -7.949 123.768 1.00 69.12 566 ALA A N 1
ATOM 4498 C CA . ALA A 1 566 ? -77.513 -8.583 123.875 1.00 69.12 566 ALA A CA 1
ATOM 4499 C C . ALA A 1 566 ? -77.575 -9.662 124.980 1.00 69.12 566 ALA A C 1
ATOM 4501 O O . ALA A 1 566 ? -78.561 -9.747 125.714 1.00 69.12 566 ALA A O 1
ATOM 4502 N N . ASN A 1 567 ? -76.504 -10.449 125.155 1.00 68.25 567 ASN A N 1
ATOM 4503 C CA . ASN A 1 567 ? -76.412 -11.424 126.249 1.00 68.25 567 ASN A CA 1
ATOM 4504 C C . ASN A 1 567 ? -76.341 -10.761 127.639 1.00 68.25 567 ASN A C 1
ATOM 4506 O O . ASN A 1 567 ? -76.851 -11.333 128.602 1.00 68.25 567 ASN A O 1
ATOM 4510 N N . GLN A 1 568 ? -75.759 -9.561 127.759 1.00 69.25 568 GLN A N 1
ATOM 4511 C CA . GLN A 1 568 ? -75.744 -8.820 129.024 1.00 69.25 568 GLN A CA 1
ATOM 4512 C C . GLN A 1 568 ? -77.151 -8.329 129.403 1.00 69.25 568 GLN A C 1
ATOM 4514 O O . GLN A 1 568 ? -77.611 -8.595 130.512 1.00 69.25 568 GLN A O 1
ATOM 4519 N N . THR A 1 569 ? -77.874 -7.701 128.467 1.00 70.12 569 THR A N 1
ATOM 4520 C CA . THR A 1 569 ? -79.238 -7.190 128.707 1.00 70.12 569 THR A CA 1
ATOM 4521 C C . THR A 1 569 ? -80.220 -8.292 129.117 1.00 70.12 569 THR A C 1
ATOM 4523 O O . THR A 1 569 ? -81.111 -8.052 129.932 1.00 70.12 569 THR A O 1
ATOM 4526 N N . LYS A 1 570 ? -80.051 -9.529 128.620 1.00 73.50 570 LYS A N 1
ATOM 4527 C CA . LYS A 1 570 ? -80.864 -10.665 129.081 1.00 73.50 570 LYS A CA 1
ATOM 4528 C C . LYS A 1 570 ? -80.667 -10.957 130.577 1.00 73.50 570 LYS A C 1
ATOM 4530 O O . LYS A 1 570 ? -81.651 -11.141 131.292 1.00 73.50 570 LYS A O 1
ATOM 4535 N N . ALA A 1 571 ? -79.423 -10.980 131.057 1.00 66.12 571 ALA A N 1
ATOM 4536 C CA . ALA A 1 571 ? -79.119 -11.284 132.457 1.00 66.12 571 ALA A CA 1
ATOM 4537 C C . ALA A 1 571 ? -79.666 -10.223 133.434 1.00 66.12 571 ALA A C 1
ATOM 4539 O O . ALA A 1 571 ? -80.013 -10.546 134.569 1.00 66.12 571 ALA A O 1
ATOM 4540 N N . GLU A 1 572 ? -79.778 -8.972 132.984 1.00 68.94 572 GLU A N 1
ATOM 4541 C CA . GLU A 1 572 ? -80.352 -7.861 133.752 1.00 68.94 572 GLU A CA 1
ATOM 4542 C C . GLU A 1 572 ? -81.883 -8.021 133.916 1.00 68.94 572 GLU A C 1
ATOM 4544 O O . GLU A 1 572 ? -82.402 -7.898 135.028 1.00 68.94 572 GLU A O 1
ATOM 4549 N N . LEU A 1 573 ? -82.601 -8.422 132.855 1.00 74.81 573 LEU A N 1
ATOM 4550 C CA . LEU A 1 573 ? -84.048 -8.714 132.901 1.00 74.81 573 LEU A CA 1
ATOM 4551 C C . LEU A 1 573 ? -84.390 -9.936 133.780 1.00 74.81 573 LEU A C 1
ATOM 4553 O O . LEU A 1 573 ? -85.383 -9.924 134.512 1.00 74.81 573 LEU A O 1
ATOM 4557 N N . GLU A 1 574 ? -83.554 -10.981 133.759 1.00 67.62 574 GLU A N 1
ATOM 4558 C CA . GLU A 1 574 ? -83.714 -12.155 134.634 1.00 67.62 574 GLU A CA 1
ATOM 4559 C C . GLU A 1 574 ? -83.568 -11.823 136.134 1.00 67.62 574 GLU A C 1
ATOM 4561 O O . GLU A 1 574 ? -84.080 -12.568 136.979 1.00 67.62 574 GLU A O 1
ATOM 4566 N N . ALA A 1 575 ? -82.887 -10.724 136.479 1.00 66.88 575 ALA A N 1
ATOM 4567 C CA . ALA A 1 575 ? -82.760 -10.244 137.852 1.00 66.88 575 ALA A CA 1
ATOM 4568 C C . ALA A 1 575 ? -83.994 -9.436 138.294 1.00 66.88 575 ALA A C 1
ATOM 4570 O O . ALA A 1 575 ? -84.581 -9.757 139.329 1.00 66.88 575 ALA A O 1
ATOM 4571 N N . GLU A 1 576 ? -84.432 -8.459 137.487 1.00 69.06 576 GLU A N 1
ATOM 4572 C CA . GLU A 1 576 ? -85.591 -7.588 137.773 1.00 69.06 576 GLU A CA 1
ATOM 4573 C C . GLU A 1 576 ? -86.866 -8.402 138.070 1.00 69.06 576 GLU A C 1
ATOM 4575 O O . GLU A 1 576 ? -87.592 -8.136 139.033 1.00 69.06 576 GLU A O 1
ATOM 4580 N N . LYS A 1 577 ? -87.092 -9.475 137.302 1.00 72.62 577 LYS A N 1
ATOM 4581 C CA . LYS A 1 577 ? -88.219 -10.400 137.488 1.00 72.62 577 LYS A CA 1
ATOM 4582 C C . LYS A 1 577 ? -88.269 -11.030 138.887 1.00 72.62 577 LYS A C 1
ATOM 4584 O O . LYS A 1 577 ? -89.339 -11.111 139.491 1.00 72.62 577 LYS A O 1
ATOM 4589 N N . ARG A 1 578 ? -87.118 -11.453 139.423 1.00 66.12 578 ARG A N 1
ATOM 4590 C CA . ARG A 1 578 ? -87.026 -12.129 140.732 1.00 66.12 578 ARG A CA 1
ATOM 4591 C C . ARG A 1 578 ? -87.286 -11.182 141.901 1.00 66.12 578 ARG A C 1
ATOM 4593 O O . ARG A 1 578 ? -87.658 -11.643 142.978 1.00 66.12 578 ARG A O 1
ATOM 4600 N N . GLU A 1 579 ? -87.098 -9.878 141.720 1.00 68.50 579 GLU A N 1
ATOM 4601 C CA . GLU A 1 579 ? -87.387 -8.892 142.761 1.00 68.50 579 GLU A CA 1
ATOM 4602 C C . GLU A 1 579 ? -88.904 -8.700 142.926 1.00 68.50 579 GLU A C 1
ATOM 4604 O O . GLU A 1 579 ? -89.430 -8.842 144.033 1.00 68.50 579 GLU A O 1
ATOM 4609 N N . GLN A 1 580 ? -89.631 -8.522 141.816 1.00 68.31 580 GLN A N 1
ATOM 4610 C CA . GLN A 1 580 ? -91.094 -8.364 141.813 1.00 68.31 580 GLN A CA 1
ATOM 4611 C C . GLN A 1 580 ? -91.828 -9.587 142.400 1.00 68.31 580 GLN A C 1
ATOM 4613 O O . GLN A 1 580 ? -92.752 -9.440 143.205 1.00 68.31 580 GLN A O 1
ATOM 4618 N N . GLU A 1 581 ? -91.374 -10.806 142.079 1.00 66.50 581 GLU A N 1
ATOM 4619 C CA . GLU A 1 581 ? -91.937 -12.060 142.612 1.00 66.50 581 GLU A CA 1
ATOM 4620 C C . GLU A 1 581 ? -91.845 -12.176 144.152 1.00 66.50 581 GLU A C 1
ATOM 4622 O O . GLU A 1 581 ? -92.675 -12.849 144.774 1.00 66.50 581 GLU A O 1
ATOM 4627 N N . ASN A 1 582 ? -90.878 -11.508 144.795 1.00 63.69 582 ASN A N 1
ATOM 4628 C CA . ASN A 1 582 ? -90.744 -11.493 146.258 1.00 63.69 582 ASN A CA 1
ATOM 4629 C C . ASN A 1 582 ? -91.655 -10.454 146.936 1.00 63.69 582 ASN A C 1
ATOM 4631 O O . ASN A 1 582 ? -92.177 -10.712 148.026 1.00 63.69 582 ASN A O 1
ATOM 4635 N N . ILE A 1 583 ? -91.899 -9.306 146.293 1.00 66.88 583 ILE A N 1
ATOM 4636 C CA . ILE A 1 583 ? -92.801 -8.267 146.820 1.00 66.88 583 ILE A CA 1
ATOM 4637 C C . ILE A 1 583 ? -94.243 -8.798 146.858 1.00 66.88 583 ILE A C 1
ATOM 4639 O O . ILE A 1 583 ? -94.914 -8.694 147.888 1.00 66.88 583 ILE A O 1
ATOM 4643 N N . LEU A 1 584 ? -94.678 -9.473 145.785 1.00 73.00 584 LEU A N 1
ATOM 4644 C CA . LEU A 1 584 ? -96.013 -10.071 145.647 1.00 73.00 584 LEU A CA 1
ATOM 4645 C C . LEU A 1 584 ? -96.404 -10.970 146.838 1.00 73.00 584 LEU A C 1
ATOM 4647 O O . LEU A 1 584 ? -97.509 -10.867 147.373 1.00 73.00 584 LEU A O 1
ATOM 4651 N N . ARG A 1 585 ? -95.472 -11.815 147.301 1.00 61.75 585 ARG A N 1
ATOM 4652 C CA . ARG A 1 585 ? -95.682 -12.739 148.433 1.00 61.75 585 ARG A CA 1
ATOM 4653 C C . ARG A 1 585 ? -95.871 -12.033 149.777 1.00 61.75 585 ARG A C 1
ATOM 4655 O O . ARG A 1 585 ? -96.489 -12.594 150.679 1.00 61.75 585 ARG A O 1
ATOM 4662 N N . THR A 1 586 ? -95.333 -10.824 149.927 1.00 62.00 586 THR A N 1
ATOM 4663 C CA . THR A 1 586 ? -95.361 -10.083 151.197 1.00 62.00 586 THR A CA 1
ATOM 4664 C C . THR A 1 586 ? -96.727 -9.430 151.427 1.00 62.00 586 THR A C 1
ATOM 4666 O O . THR A 1 586 ? -97.290 -9.538 152.517 1.00 62.00 586 THR A O 1
ATOM 4669 N N . GLU A 1 587 ? -97.310 -8.824 150.389 1.00 62.97 587 GLU A N 1
ATOM 4670 C CA . GLU A 1 587 ? -98.618 -8.156 150.481 1.00 62.97 587 GLU A CA 1
ATOM 4671 C C . GLU A 1 587 ? -99.782 -9.152 150.623 1.00 62.97 587 GLU A C 1
ATOM 4673 O O . GLU A 1 587 ? -100.719 -8.906 151.387 1.00 62.97 587 GLU A O 1
ATOM 4678 N N . GLN A 1 588 ? -99.685 -10.325 149.982 1.00 60.03 588 GLN A N 1
ATOM 4679 C CA . GLN A 1 588 ? -100.663 -11.413 150.129 1.00 60.03 588 GLN A CA 1
ATOM 4680 C C . GLN A 1 588 ? -100.827 -11.883 151.589 1.00 60.03 588 GLN A C 1
ATOM 4682 O O . GLN A 1 588 ? -101.928 -12.262 151.987 1.00 60.03 588 GLN A O 1
ATOM 4687 N N . SER A 1 589 ? -99.768 -11.806 152.405 1.00 58.69 589 SER A N 1
ATOM 4688 C CA . SER A 1 589 ? -99.806 -12.179 153.827 1.00 58.69 589 SER A CA 1
ATOM 4689 C C . SER A 1 589 ? -100.630 -11.192 154.672 1.00 58.69 589 SER A C 1
ATOM 4691 O O . SER A 1 589 ? -101.486 -11.603 155.458 1.00 58.69 589 SER A O 1
ATOM 4693 N N . LYS A 1 590 ? -100.460 -9.876 154.458 1.00 60.78 590 LYS A N 1
ATOM 4694 C CA . LYS A 1 590 ? -101.200 -8.830 155.198 1.00 60.78 590 LYS A CA 1
ATOM 4695 C C . LYS A 1 590 ? -102.711 -8.920 154.991 1.00 60.78 590 LYS A C 1
ATOM 4697 O O . LYS A 1 590 ? -103.475 -8.785 155.946 1.00 60.78 590 LYS A O 1
ATOM 4702 N N . SER A 1 591 ? -103.148 -9.173 153.753 1.00 63.75 591 SER A N 1
ATOM 4703 C CA . SER A 1 591 ? -104.576 -9.208 153.404 1.00 63.75 591 SER A CA 1
ATOM 4704 C C . SER A 1 591 ? -105.357 -10.296 154.150 1.00 63.75 591 SER A C 1
ATOM 4706 O O . SER A 1 591 ? -106.573 -10.170 154.292 1.00 63.75 591 SER A O 1
ATOM 4708 N N . GLN A 1 592 ? -104.696 -11.359 154.620 1.00 55.00 592 GLN A N 1
ATOM 4709 C CA . GLN A 1 592 ? -105.349 -12.439 155.366 1.00 55.00 592 GLN A CA 1
ATOM 4710 C C . GLN A 1 592 ? -105.569 -12.088 156.846 1.00 55.00 592 GLN A C 1
ATOM 4712 O O . GLN A 1 592 ? -106.486 -12.624 157.464 1.00 55.00 592 GLN A O 1
ATOM 4717 N N . GLN A 1 593 ? -104.777 -11.169 157.409 1.00 54.97 593 GLN A N 1
ATOM 4718 C CA . GLN A 1 593 ? -104.807 -10.842 158.837 1.00 54.97 593 GLN A CA 1
ATOM 4719 C C . GLN A 1 593 ? -105.940 -9.860 159.195 1.00 54.97 593 GLN A C 1
ATOM 4721 O O . GLN A 1 593 ? -106.686 -10.108 160.141 1.00 54.97 593 GLN A O 1
ATOM 4726 N N . LEU A 1 594 ? -106.143 -8.809 158.387 1.00 59.47 594 LEU A N 1
ATOM 4727 C CA . LEU A 1 594 ? -107.219 -7.812 158.569 1.00 59.47 594 LEU A CA 1
ATOM 4728 C C . LEU A 1 594 ? -108.638 -8.416 158.499 1.00 59.47 594 LEU A C 1
ATOM 4730 O O . LEU A 1 594 ? -109.579 -7.902 159.100 1.00 59.47 594 LEU A O 1
ATOM 4734 N N . ASN A 1 595 ? -108.797 -9.530 157.781 1.00 55.28 595 ASN A N 1
ATOM 4735 C CA . ASN A 1 595 ? -110.097 -10.158 157.528 1.00 55.28 595 ASN A CA 1
ATOM 4736 C C . ASN A 1 595 ? -110.692 -10.868 158.769 1.00 55.28 595 ASN A C 1
ATOM 4738 O O . ASN A 1 595 ? -111.873 -11.212 158.784 1.00 55.28 595 ASN A O 1
ATOM 4742 N N . VAL A 1 596 ? -109.887 -11.084 159.818 1.00 56.50 596 VAL A N 1
ATOM 4743 C CA . VAL A 1 596 ? -110.340 -11.622 161.116 1.00 56.50 596 VAL A CA 1
ATOM 4744 C C . VAL A 1 596 ? -110.912 -10.509 162.004 1.00 56.50 596 VAL A C 1
ATOM 4746 O O . VAL A 1 596 ? -111.923 -10.699 162.674 1.00 56.50 596 VAL A O 1
ATOM 4749 N N . GLU A 1 597 ? -110.294 -9.329 161.969 1.00 54.34 597 GLU A N 1
ATOM 4750 C CA . GLU A 1 597 ? -110.589 -8.187 162.845 1.00 54.34 597 GLU A CA 1
ATOM 4751 C C . GLU A 1 597 ? -111.964 -7.560 162.532 1.00 54.34 597 GLU A C 1
ATOM 4753 O O . GLU A 1 597 ? -112.752 -7.253 163.431 1.00 54.34 597 GLU A O 1
ATOM 4758 N N . HIS A 1 598 ? -112.316 -7.495 161.241 1.00 61.50 598 HIS A N 1
ATOM 4759 C CA . HIS A 1 598 ? -113.616 -7.025 160.737 1.00 61.50 598 HIS A CA 1
ATOM 4760 C C . HIS A 1 598 ? -114.820 -7.784 161.326 1.00 61.50 598 HIS A C 1
ATOM 4762 O O . HIS A 1 598 ? -115.843 -7.178 161.658 1.00 61.50 598 HIS A O 1
ATOM 4768 N N . GLN A 1 599 ? -114.692 -9.102 161.517 1.00 54.16 599 GLN A N 1
ATOM 4769 C CA . GLN A 1 599 ? -115.788 -9.945 162.011 1.00 54.16 599 GLN A CA 1
ATOM 4770 C C . GLN A 1 599 ? -116.149 -9.654 163.475 1.00 54.16 599 GLN A C 1
ATOM 4772 O O . GLN A 1 599 ? -117.284 -9.901 163.888 1.00 54.16 599 GLN A O 1
ATOM 4777 N N . GLN A 1 600 ? -115.212 -9.110 164.255 1.00 52.94 600 GLN A N 1
ATOM 4778 C CA . GLN A 1 600 ? -115.366 -8.924 165.697 1.00 52.94 600 GLN A CA 1
ATOM 4779 C C . GLN A 1 600 ? -116.085 -7.604 166.039 1.00 52.94 600 GLN A C 1
ATOM 4781 O O . GLN A 1 600 ? -116.982 -7.594 166.883 1.00 52.94 600 GLN A O 1
ATOM 4786 N N . LEU A 1 601 ? -115.795 -6.521 165.303 1.00 57.22 601 LEU A N 1
ATOM 4787 C CA . LEU A 1 601 ? -116.474 -5.214 165.420 1.00 57.22 601 LEU A CA 1
ATOM 4788 C C . LEU A 1 601 ? -117.986 -5.282 165.128 1.00 57.22 601 LEU A C 1
ATOM 4790 O O . LEU A 1 601 ? -118.786 -4.532 165.691 1.00 57.22 601 LEU A O 1
ATOM 4794 N N . ASN A 1 602 ? -118.400 -6.195 164.247 1.00 52.00 602 ASN A N 1
ATOM 4795 C CA . ASN A 1 602 ? -119.765 -6.250 163.718 1.00 52.00 602 ASN A CA 1
ATOM 4796 C C . ASN A 1 602 ? -120.822 -6.718 164.751 1.00 52.00 602 ASN A C 1
ATOM 4798 O O . ASN A 1 602 ? -122.021 -6.568 164.508 1.00 52.00 602 ASN A O 1
ATOM 4802 N N . VAL A 1 603 ? -120.396 -7.261 165.902 1.00 56.75 603 VAL A N 1
ATOM 4803 C CA . VAL A 1 603 ? -121.277 -7.700 167.005 1.00 56.75 603 VAL A CA 1
ATOM 4804 C C . VAL A 1 603 ? -121.647 -6.544 167.943 1.00 56.75 603 VAL A C 1
ATOM 4806 O O . VAL A 1 603 ? -122.787 -6.462 168.403 1.00 56.75 603 VAL A O 1
ATOM 4809 N N . GLU A 1 604 ? -120.716 -5.625 168.212 1.00 53.69 604 GLU A N 1
ATOM 4810 C CA . GLU A 1 604 ? -120.903 -4.556 169.205 1.00 53.69 604 GLU A CA 1
ATOM 4811 C C . GLU A 1 604 ? -121.852 -3.453 168.693 1.00 53.69 604 GLU A C 1
ATOM 4813 O O . GLU A 1 604 ? -122.753 -3.007 169.410 1.00 53.69 604 GLU A O 1
ATOM 4818 N N . HIS A 1 605 ? -121.737 -3.097 167.405 1.00 62.09 605 HIS A N 1
ATOM 4819 C CA . HIS A 1 605 ? -122.582 -2.100 166.729 1.00 62.09 605 HIS A CA 1
ATOM 4820 C C . HIS A 1 605 ? -124.093 -2.386 166.873 1.00 62.09 605 HIS A C 1
ATOM 4822 O O . HIS A 1 605 ? -124.892 -1.456 167.019 1.00 62.09 605 HIS A O 1
ATOM 4828 N N . GLN A 1 606 ? -124.515 -3.659 166.880 1.00 53.09 606 GLN A N 1
ATOM 4829 C CA . GLN A 1 606 ? -125.940 -4.008 166.965 1.00 53.09 606 GLN A CA 1
ATOM 4830 C C . GLN A 1 606 ? -126.572 -3.690 168.332 1.00 53.09 606 GLN A C 1
ATOM 4832 O O . GLN A 1 606 ? -127.769 -3.412 168.390 1.00 53.09 606 GLN A O 1
ATOM 4837 N N . GLN A 1 607 ? -125.798 -3.675 169.424 1.00 51.69 607 GLN A N 1
ATOM 4838 C CA . GLN A 1 607 ? -126.339 -3.436 170.771 1.00 51.69 607 GLN A CA 1
ATOM 4839 C C . GLN A 1 607 ? -126.590 -1.949 171.071 1.00 51.69 607 GLN A C 1
ATOM 4841 O O . GLN A 1 607 ? -127.477 -1.617 171.860 1.00 51.69 607 GLN A O 1
ATOM 4846 N N . LEU A 1 608 ? -125.838 -1.041 170.437 1.00 56.97 608 LEU A N 1
ATOM 4847 C CA . LEU A 1 608 ? -126.016 0.409 170.589 1.00 56.97 608 LEU A CA 1
ATOM 4848 C C . LEU A 1 608 ? -127.185 0.949 169.754 1.00 56.97 608 LEU A C 1
ATOM 4850 O O . LEU A 1 608 ? -127.926 1.819 170.217 1.00 56.97 608 LEU A O 1
ATOM 4854 N N . LYS A 1 609 ? -127.386 0.408 168.547 1.00 54.34 609 LYS A N 1
ATOM 4855 C CA . LYS A 1 609 ? -128.389 0.890 167.583 1.00 54.34 609 LYS A CA 1
ATOM 4856 C C . LYS A 1 609 ? -129.817 0.894 168.143 1.00 54.34 609 LYS A C 1
ATOM 4858 O O . LYS A 1 609 ? -130.536 1.877 167.981 1.00 54.34 609 LYS A O 1
ATOM 4863 N N . ALA A 1 610 ? -130.169 -0.139 168.912 1.00 55.41 610 ALA A N 1
ATOM 4864 C CA . ALA A 1 610 ? -131.469 -0.280 169.574 1.00 55.41 610 ALA A CA 1
ATOM 4865 C C . ALA A 1 610 ? -131.780 0.805 170.631 1.00 55.41 610 ALA A C 1
ATOM 4867 O O . ALA A 1 610 ? -132.922 0.911 171.073 1.00 55.41 610 ALA A O 1
ATOM 4868 N N . LYS A 1 611 ? -130.798 1.617 171.056 1.00 52.97 611 LYS A N 1
ATOM 4869 C CA . LYS A 1 611 ? -131.033 2.756 171.961 1.00 52.97 611 LYS A CA 1
ATOM 4870 C C . LYS A 1 611 ? -131.344 4.045 171.201 1.00 52.97 611 LYS A C 1
ATOM 4872 O O . LYS A 1 611 ? -132.270 4.755 171.584 1.00 52.97 611 LYS A O 1
ATOM 4877 N N . VAL A 1 612 ? -130.621 4.322 170.111 1.00 57.34 612 VAL A N 1
ATOM 4878 C CA . VAL A 1 612 ? -130.719 5.587 169.351 1.00 57.34 612 VAL A CA 1
ATOM 4879 C C . VAL A 1 612 ? -132.092 5.793 168.713 1.00 57.34 612 VAL A C 1
ATOM 4881 O O . VAL A 1 612 ? -132.603 6.912 168.725 1.00 57.34 612 VAL A O 1
ATOM 4884 N N . GLU A 1 613 ? -132.732 4.732 168.217 1.00 55.03 613 GLU A N 1
ATOM 4885 C CA . GLU A 1 613 ? -134.067 4.821 167.598 1.00 55.03 613 GLU A CA 1
ATOM 4886 C C . GLU A 1 613 ? -135.142 5.358 168.565 1.00 55.03 613 GLU A C 1
ATOM 4888 O O . GLU A 1 613 ? -136.083 6.021 168.129 1.00 55.03 613 GLU A O 1
ATOM 4893 N N . THR A 1 614 ? -134.951 5.175 169.878 1.00 51.31 614 THR A N 1
ATOM 4894 C CA . THR A 1 614 ? -135.825 5.716 170.939 1.00 51.31 614 THR A CA 1
ATOM 4895 C C . THR A 1 614 ? -135.742 7.245 171.063 1.00 51.31 614 THR A C 1
ATOM 4897 O O . THR A 1 614 ? -136.688 7.871 171.536 1.00 51.31 614 THR A O 1
ATOM 4900 N N . VAL A 1 615 ? -134.627 7.858 170.644 1.00 56.44 615 VAL A N 1
ATOM 4901 C CA . VAL A 1 615 ? -134.356 9.300 170.817 1.00 56.44 615 VAL A CA 1
ATOM 4902 C C . VAL A 1 615 ? -134.456 10.058 169.489 1.00 56.44 615 VAL A C 1
ATOM 4904 O O . VAL A 1 615 ? -135.012 11.152 169.435 1.00 56.44 615 VAL A O 1
ATOM 4907 N N . GLN A 1 616 ? -134.005 9.465 168.377 1.00 52.72 616 GLN A N 1
ATOM 4908 C CA . GLN A 1 616 ? -133.951 10.124 167.061 1.00 52.72 616 GLN A CA 1
ATOM 4909 C C . GLN A 1 616 ? -135.332 10.608 166.559 1.00 52.72 616 GLN A C 1
ATOM 4911 O O . GLN A 1 616 ? -135.405 11.618 165.854 1.00 52.72 616 GLN A O 1
ATOM 4916 N N . GLN A 1 617 ? -136.434 9.955 166.964 1.00 55.78 617 GLN A N 1
ATOM 4917 C CA . GLN A 1 617 ? -137.808 10.395 166.653 1.00 55.78 617 GLN A CA 1
ATOM 4918 C C . GLN A 1 617 ? -138.128 11.814 167.161 1.00 55.78 617 GLN A C 1
ATOM 4920 O O . GLN A 1 617 ? -138.993 12.482 166.600 1.00 55.78 617 GLN A O 1
ATOM 4925 N N . GLN A 1 618 ? -137.411 12.302 168.177 1.00 47.91 618 GLN A N 1
ATOM 4926 C CA . GLN A 1 618 ? -137.593 13.636 168.758 1.00 47.91 618 GLN A CA 1
ATOM 4927 C C . GLN A 1 618 ? -136.913 14.749 167.932 1.00 47.91 618 GLN A C 1
ATOM 4929 O O . GLN A 1 618 ? -137.199 15.925 168.139 1.00 47.91 618 GLN A O 1
ATOM 4934 N N . LYS A 1 619 ? -136.022 14.406 166.984 1.00 54.97 619 LYS A N 1
ATOM 4935 C CA . LYS A 1 619 ? -135.173 15.375 166.260 1.00 54.97 619 LYS A CA 1
ATOM 4936 C C . LYS A 1 619 ? -135.687 15.783 164.874 1.00 54.97 619 LYS A C 1
ATOM 4938 O O . LYS A 1 619 ? -135.368 16.873 164.412 1.00 54.97 619 LYS A O 1
ATOM 4943 N N . GLN A 1 620 ? -136.448 14.943 164.170 1.00 50.56 620 GLN A N 1
ATOM 4944 C CA . GLN A 1 620 ? -136.650 15.113 162.716 1.00 50.56 620 GLN A CA 1
ATOM 4945 C C . GLN A 1 620 ? -137.648 16.221 162.301 1.00 50.56 620 GLN A C 1
ATOM 4947 O O . GLN A 1 620 ? -137.934 16.379 161.118 1.00 50.56 620 GLN A O 1
ATOM 4952 N N . GLN A 1 621 ? -138.170 17.022 163.233 1.00 51.06 621 GLN A N 1
ATOM 4953 C CA . GLN A 1 621 ? -139.205 18.032 162.960 1.00 51.06 621 GLN A CA 1
ATOM 4954 C C . GLN A 1 621 ? -138.676 19.353 162.325 1.00 51.06 621 GLN A C 1
ATOM 4956 O O . GLN A 1 621 ? -139.393 20.351 162.323 1.00 51.06 621 GLN A O 1
ATOM 4961 N N . PHE A 1 622 ? -137.458 19.367 161.743 1.00 46.06 622 PHE A N 1
ATOM 4962 C CA . PHE A 1 622 ? -136.781 20.552 161.158 1.00 46.06 622 PHE A CA 1
ATOM 4963 C C . PHE A 1 622 ? -135.806 20.151 160.012 1.00 46.06 622 PHE A C 1
ATOM 4965 O O . PHE A 1 622 ? -134.971 19.271 160.234 1.00 46.06 622 PHE A O 1
ATOM 4972 N N . SER A 1 623 ? -135.867 20.741 158.795 1.00 33.25 623 SER A N 1
ATOM 4973 C CA . SER A 1 623 ? -134.961 20.376 157.663 1.00 33.25 623 SER A CA 1
ATOM 4974 C C . SER A 1 623 ? -135.028 21.287 156.393 1.00 33.25 623 SER A C 1
ATOM 4976 O O . SER A 1 623 ? -135.738 22.285 156.391 1.00 33.25 623 SER A O 1
ATOM 4978 N N . GLN A 1 624 ? -134.343 20.852 155.308 1.00 44.53 624 GLN A N 1
ATOM 4979 C CA . GLN A 1 624 ? -134.617 21.041 153.846 1.00 44.53 624 GLN A CA 1
ATOM 4980 C C . GLN A 1 624 ? -134.133 22.315 153.054 1.00 44.53 624 GLN A C 1
ATOM 4982 O O . GLN A 1 624 ? -134.738 23.372 153.199 1.00 44.53 624 GLN A O 1
ATOM 4987 N N . GLN A 1 625 ? -133.109 22.197 152.142 1.00 34.94 625 GLN A N 1
ATOM 4988 C CA . GLN A 1 625 ? -132.487 23.276 151.272 1.00 34.94 625 GLN A CA 1
ATOM 4989 C C . GLN A 1 625 ? -131.970 22.877 149.811 1.00 34.94 625 GLN A C 1
ATOM 4991 O O . GLN A 1 625 ? -132.671 22.117 149.152 1.00 34.94 625 GLN A O 1
ATOM 4996 N N . LEU A 1 626 ? -130.852 23.436 149.242 1.00 18.64 626 LEU A N 1
ATOM 4997 C CA . LEU A 1 626 ? -130.605 23.750 147.773 1.00 18.64 626 LEU A CA 1
ATOM 4998 C C . LEU A 1 626 ? -129.198 23.438 147.090 1.00 18.64 626 LEU A C 1
ATOM 5000 O O . LEU A 1 626 ? -128.263 23.068 147.793 1.00 18.64 626 LEU A O 1
ATOM 5004 N N . GLN A 1 627 ? -129.028 23.593 145.734 1.00 27.06 627 GLN A N 1
ATOM 5005 C CA . GLN A 1 627 ? -127.823 23.234 144.878 1.00 27.06 627 GLN A CA 1
ATOM 5006 C C . GLN A 1 627 ? -127.786 23.845 143.409 1.00 27.06 627 GLN A C 1
ATOM 5008 O O . GLN A 1 627 ? -128.872 24.064 142.885 1.00 27.06 627 GLN A O 1
ATOM 5013 N N . GLU A 1 628 ? -126.620 24.060 142.703 1.00 27.59 628 GLU A N 1
ATOM 5014 C CA . GLU A 1 628 ? -126.520 24.410 141.217 1.00 27.59 628 GLU A CA 1
ATOM 5015 C C . GLU A 1 628 ? -125.096 24.398 140.466 1.00 27.59 628 GLU A C 1
ATOM 5017 O O . GLU A 1 628 ? -124.042 24.330 141.114 1.00 27.59 628 GLU A O 1
ATOM 5022 N N . PHE A 1 629 ? -125.065 24.536 139.103 1.00 13.84 629 PHE A N 1
ATOM 5023 C CA . PHE A 1 629 ? -124.096 25.163 138.111 1.00 13.84 629 PHE A CA 1
ATOM 5024 C C . PHE A 1 629 ? -123.074 24.324 137.233 1.00 13.84 629 PHE A C 1
ATOM 5026 O O . PHE A 1 629 ? -122.618 23.281 137.700 1.00 13.84 629 PHE A O 1
ATOM 5033 N N . LYS A 1 630 ? -122.568 24.897 136.082 1.00 11.66 630 LYS A N 1
ATOM 5034 C CA . LYS A 1 630 ? -121.203 24.786 135.374 1.00 11.66 630 LYS A CA 1
ATOM 5035 C C . LYS A 1 630 ? -121.057 24.082 133.957 1.00 11.66 630 LYS A C 1
ATOM 5037 O O . LYS A 1 630 ? -121.537 22.964 133.829 1.00 11.66 630 LYS A O 1
ATOM 5042 N N . SER A 1 631 ? -120.336 24.661 132.934 1.00 21.70 631 SER A N 1
ATOM 5043 C CA . SER A 1 631 ? -119.772 24.036 131.647 1.00 21.70 631 SER A CA 1
ATOM 5044 C C . SER A 1 631 ? -119.120 25.014 130.582 1.00 21.70 631 SER A C 1
ATOM 5046 O O . SER A 1 631 ? -119.541 26.171 130.599 1.00 21.70 631 SER A O 1
ATOM 5048 N N . GLN A 1 632 ? -118.185 24.594 129.651 1.00 15.67 632 GLN A N 1
ATOM 5049 C CA . GLN A 1 632 ? -117.815 25.200 128.289 1.00 15.67 632 GLN A CA 1
ATOM 5050 C C . GLN A 1 632 ? -116.543 24.650 127.494 1.00 15.67 632 GLN A C 1
ATOM 5052 O O . GLN A 1 632 ? -115.763 23.909 128.081 1.00 15.67 632 GLN A O 1
ATOM 5057 N N . LEU A 1 633 ? -116.312 25.119 126.220 1.00 15.47 633 LEU A N 1
ATOM 5058 C CA . LEU A 1 633 ? -115.076 25.202 125.324 1.00 15.47 633 LEU A CA 1
ATOM 5059 C C . LEU A 1 633 ? -114.819 24.269 124.064 1.00 15.47 633 LEU A C 1
ATOM 5061 O O . LEU A 1 633 ? -115.533 23.290 123.889 1.00 15.47 633 LEU A O 1
ATOM 5065 N N . ASP A 1 634 ? -113.889 24.652 123.128 1.00 25.27 634 ASP A N 1
ATOM 5066 C CA . ASP A 1 634 ? -113.798 24.264 121.659 1.00 25.27 634 ASP A CA 1
ATOM 5067 C C . ASP A 1 634 ? -112.450 24.666 120.889 1.00 25.27 634 ASP A C 1
ATOM 5069 O O . ASP A 1 634 ? -111.742 25.505 121.446 1.00 25.27 634 ASP A O 1
ATOM 5073 N N . ARG A 1 635 ? -112.117 24.149 119.644 1.00 26.75 635 ARG A N 1
ATOM 5074 C CA . ARG A 1 635 ? -111.282 24.708 118.471 1.00 26.75 635 ARG A CA 1
ATOM 5075 C C . ARG A 1 635 ? -110.513 23.754 117.445 1.00 26.75 635 ARG A C 1
ATOM 5077 O O . ARG A 1 635 ? -111.003 22.661 117.199 1.00 26.75 635 ARG A O 1
ATOM 5084 N N . GLN A 1 636 ? -109.454 24.194 116.684 1.00 28.55 636 GLN A N 1
ATOM 5085 C CA . GLN A 1 636 ? -109.146 23.841 115.231 1.00 28.55 636 GLN A CA 1
ATOM 5086 C C . GLN A 1 636 ? -107.644 23.875 114.688 1.00 28.55 636 GLN A C 1
ATOM 5088 O O . GLN A 1 636 ? -106.832 24.536 115.328 1.00 28.55 636 GLN A O 1
ATOM 5093 N N . ASN A 1 637 ? -107.262 23.261 113.511 1.00 24.31 637 ASN A N 1
ATOM 5094 C CA . ASN A 1 637 ? -105.869 23.226 112.878 1.00 24.31 637 ASN A CA 1
ATOM 5095 C C . ASN A 1 637 ? -105.722 22.734 111.354 1.00 24.31 637 ASN A C 1
ATOM 5097 O O . ASN A 1 637 ? -106.658 22.089 110.889 1.00 24.31 637 ASN A O 1
ATOM 5101 N N . GLY A 1 638 ? -104.576 22.935 110.611 1.00 35.69 638 GLY A N 1
ATOM 5102 C CA . GLY A 1 638 ? -104.100 22.188 109.361 1.00 35.69 638 GLY A CA 1
ATOM 5103 C C . GLY A 1 638 ? -103.348 22.929 108.166 1.00 35.69 638 GLY A C 1
ATOM 5104 O O . GLY A 1 638 ? -103.682 24.086 107.936 1.00 35.69 638 GLY A O 1
ATOM 5105 N N . ASP A 1 639 ? -102.392 22.303 107.388 1.00 41.44 639 ASP A N 1
ATOM 5106 C CA . ASP A 1 639 ? -101.663 22.846 106.150 1.00 41.44 639 ASP A CA 1
ATOM 5107 C C . ASP A 1 639 ? -100.784 21.834 105.258 1.00 41.44 639 ASP A C 1
ATOM 5109 O O . ASP A 1 639 ? -100.577 20.701 105.691 1.00 41.44 639 ASP A O 1
ATOM 5113 N N . MET A 1 640 ? -100.209 22.269 104.085 1.00 39.22 640 MET A N 1
ATOM 5114 C CA . MET A 1 640 ? -99.016 21.811 103.241 1.00 39.22 640 MET A CA 1
ATOM 5115 C C . MET A 1 640 ? -99.157 21.051 101.855 1.00 39.22 640 MET A C 1
ATOM 5117 O O . MET A 1 640 ? -100.239 20.565 101.535 1.00 39.22 640 MET A O 1
ATOM 5121 N N . THR A 1 641 ? -98.115 21.013 100.945 1.00 44.66 641 THR A N 1
ATOM 5122 C CA . THR A 1 641 ? -98.236 20.444 99.529 1.00 44.66 641 THR A CA 1
ATOM 5123 C C . THR A 1 641 ? -97.048 19.901 98.612 1.00 44.66 641 THR A C 1
ATOM 5125 O O . THR A 1 641 ? -97.146 18.756 98.194 1.00 44.66 641 THR A O 1
ATOM 5128 N N . GLN A 1 642 ? -96.039 20.664 98.102 1.00 47.09 642 GLN A N 1
ATOM 5129 C CA . GLN A 1 642 ? -95.867 20.919 96.612 1.00 47.09 642 GLN A CA 1
ATOM 5130 C C . GLN A 1 642 ? -95.029 20.090 95.525 1.00 47.09 642 GLN A C 1
ATOM 5132 O O . GLN A 1 642 ? -95.676 19.548 94.633 1.00 47.09 642 GLN A O 1
ATOM 5137 N N . LYS A 1 643 ? -93.677 20.197 95.341 1.00 53.78 643 LYS A N 1
ATOM 5138 C CA . LYS A 1 643 ? -92.950 20.235 93.987 1.00 53.78 643 LYS A CA 1
ATOM 5139 C C . LYS A 1 643 ? -92.163 18.980 93.458 1.00 53.78 643 LYS A C 1
ATOM 5141 O O . LYS A 1 643 ? -91.754 18.187 94.293 1.00 53.78 643 LYS A O 1
ATOM 5146 N N . SER A 1 644 ? -91.798 18.876 92.132 1.00 43.12 644 SER A N 1
ATOM 5147 C CA . SER A 1 644 ? -90.780 17.867 91.634 1.00 43.12 644 SER A CA 1
ATOM 5148 C C . SER A 1 644 ? -89.959 17.908 90.265 1.00 43.12 644 SER A C 1
ATOM 5150 O O . SER A 1 644 ? -88.913 17.263 90.271 1.00 43.12 644 SER A O 1
ATOM 5152 N N . ASN A 1 645 ? -90.297 18.512 89.092 1.00 50.94 645 ASN A N 1
ATOM 5153 C CA . ASN A 1 645 ? -89.797 17.996 87.748 1.00 50.94 645 ASN A CA 1
ATOM 5154 C C . ASN A 1 645 ? -88.949 18.922 86.788 1.00 50.94 645 ASN A C 1
ATOM 5156 O O . ASN A 1 645 ? -89.521 19.919 86.362 1.00 50.94 645 ASN A O 1
ATOM 5160 N N . GLU A 1 646 ? -87.727 18.553 86.282 1.00 52.16 646 GLU A N 1
ATOM 5161 C CA . GLU A 1 646 ? -86.984 19.272 85.163 1.00 52.16 646 GLU A CA 1
ATOM 5162 C C . GLU A 1 646 ? -85.951 18.515 84.221 1.00 52.16 646 GLU A C 1
ATOM 5164 O O . GLU A 1 646 ? -85.407 19.134 83.306 1.00 52.16 646 GLU A O 1
ATOM 5169 N N . VAL A 1 647 ? -85.632 17.211 84.349 1.00 51.53 647 VAL A N 1
ATOM 5170 C CA . VAL A 1 647 ? -84.312 16.649 83.885 1.00 51.53 647 VAL A CA 1
ATOM 5171 C C . VAL A 1 647 ? -84.108 16.223 82.394 1.00 51.53 647 VAL A C 1
ATOM 5173 O O . VAL A 1 647 ? -82.972 16.220 81.924 1.00 51.53 647 VAL A O 1
ATOM 5176 N N . GLU A 1 648 ? -85.119 15.842 81.602 1.00 54.28 648 GLU A N 1
ATOM 5177 C CA . GLU A 1 648 ? -84.916 14.957 80.414 1.00 54.28 648 GLU A CA 1
ATOM 5178 C C . GLU A 1 648 ? -84.145 15.486 79.166 1.00 54.28 648 GLU A C 1
ATOM 5180 O O . GLU A 1 648 ? -83.846 14.717 78.249 1.00 54.28 648 GLU A O 1
ATOM 5185 N N . LYS A 1 649 ? -83.812 16.778 79.058 1.00 58.94 649 LYS A N 1
ATOM 5186 C CA . LYS A 1 649 ? -83.610 17.451 77.747 1.00 58.94 649 LYS A CA 1
ATOM 5187 C C . LYS A 1 649 ? -82.343 17.148 76.915 1.00 58.94 649 LYS A C 1
ATOM 5189 O O . LYS A 1 649 ? -82.232 17.671 75.809 1.00 58.94 649 LYS A O 1
ATOM 5194 N N . VAL A 1 650 ? -81.378 16.356 77.389 1.00 56.88 650 VAL A N 1
ATOM 5195 C CA . VAL A 1 650 ? -80.004 16.321 76.810 1.00 56.88 650 VAL A CA 1
ATOM 5196 C C . VAL A 1 650 ? -79.785 15.260 75.707 1.00 56.88 650 VAL A C 1
ATOM 5198 O O . VAL A 1 650 ? -78.830 15.341 74.936 1.00 56.88 650 VAL A O 1
ATOM 5201 N N . LYS A 1 651 ? -80.662 14.258 75.582 1.00 51.66 651 LYS A N 1
ATOM 5202 C CA . LYS A 1 651 ? -80.341 12.951 74.960 1.00 51.66 651 LYS A CA 1
ATOM 5203 C C . LYS A 1 651 ? -80.250 12.889 73.413 1.00 51.66 651 LYS A C 1
ATOM 5205 O O . LYS A 1 651 ? -80.067 11.801 72.878 1.00 51.66 651 LYS A O 1
ATOM 5210 N N . ALA A 1 652 ? -80.403 13.998 72.682 1.00 49.47 652 ALA A N 1
ATOM 5211 C CA . ALA A 1 652 ? -80.788 13.970 71.256 1.00 49.47 652 ALA A CA 1
ATOM 5212 C C . ALA A 1 652 ? -79.669 14.157 70.198 1.00 49.47 652 ALA A C 1
ATOM 5214 O O . ALA A 1 652 ? -79.862 13.785 69.043 1.00 49.47 652 ALA A O 1
ATOM 5215 N N . ASN A 1 653 ? -78.508 14.730 70.537 1.00 49.81 653 ASN A N 1
ATOM 5216 C CA . ASN A 1 653 ? -77.605 15.336 69.532 1.00 49.81 653 ASN A CA 1
ATOM 5217 C C . ASN A 1 653 ? -76.566 14.406 68.854 1.00 49.81 653 ASN A C 1
ATOM 5219 O O . ASN A 1 653 ? -75.698 14.904 68.139 1.00 49.81 653 ASN A O 1
ATOM 5223 N N . LEU A 1 654 ? -76.589 13.084 69.071 1.00 52.28 654 LEU A N 1
ATOM 5224 C CA . LEU A 1 654 ? -75.428 12.226 68.754 1.00 52.28 654 LEU A CA 1
ATOM 5225 C C . LEU A 1 654 ? -75.421 11.558 67.356 1.00 52.28 654 LEU A C 1
ATOM 5227 O O . LEU A 1 654 ? -74.384 11.057 66.934 1.00 52.28 654 LEU A O 1
ATOM 5231 N N . HIS A 1 655 ? -76.548 11.507 66.638 1.00 48.72 655 HIS A N 1
ATOM 5232 C CA . HIS A 1 655 ? -76.729 10.541 65.534 1.00 48.72 655 HIS A CA 1
ATOM 5233 C C . HIS A 1 655 ? -76.189 10.990 64.154 1.00 48.72 655 HIS A C 1
ATOM 5235 O O . HIS A 1 655 ? -75.938 10.163 63.281 1.00 48.72 655 HIS A O 1
ATOM 5241 N N . THR A 1 656 ? -75.971 12.289 63.928 1.00 57.00 656 THR A N 1
ATOM 5242 C CA . THR A 1 656 ? -75.781 12.863 62.574 1.00 57.00 656 THR A CA 1
ATOM 5243 C C . THR A 1 656 ? -74.363 12.733 61.989 1.00 57.00 656 THR A C 1
ATOM 5245 O O . THR A 1 656 ? -74.108 13.198 60.881 1.00 57.00 656 THR A O 1
ATOM 5248 N N . LYS A 1 657 ? -73.400 12.150 62.716 1.00 58.06 657 LYS A N 1
ATOM 5249 C CA . LYS A 1 657 ? -71.971 12.133 62.326 1.00 58.06 657 LYS A CA 1
ATOM 5250 C C . LYS A 1 657 ? -71.534 10.927 61.484 1.00 58.06 657 LYS A C 1
ATOM 5252 O O . LYS A 1 657 ? -70.418 10.931 60.974 1.00 58.06 657 LYS A O 1
ATOM 5257 N N . GLU A 1 658 ? -72.373 9.905 61.345 1.00 52.84 658 GLU A N 1
ATOM 5258 C CA . GLU A 1 658 ? -71.920 8.567 60.935 1.00 52.84 658 GLU A CA 1
ATOM 5259 C C . GLU A 1 658 ? -72.011 8.291 59.419 1.00 52.84 658 GLU A C 1
ATOM 5261 O O . GLU A 1 658 ? -71.237 7.499 58.883 1.00 52.84 658 GLU A O 1
ATOM 5266 N N . GLN A 1 659 ? -72.890 8.990 58.688 1.00 49.81 659 GLN A N 1
ATOM 5267 C CA . GLN A 1 659 ? -73.130 8.727 57.258 1.00 49.81 659 GLN A CA 1
ATOM 5268 C C . GLN A 1 659 ? -71.987 9.168 56.322 1.00 49.81 659 GLN A C 1
ATOM 5270 O O . GLN A 1 659 ? -71.750 8.518 55.306 1.00 49.81 659 GLN A O 1
ATOM 5275 N N . GLN A 1 660 ? -71.230 10.219 56.664 1.00 57.75 660 GLN A N 1
ATOM 5276 C CA . GLN A 1 660 ? -70.211 10.810 55.774 1.00 57.75 660 GLN A CA 1
ATOM 5277 C C . GLN A 1 660 ? -68.981 9.912 55.513 1.00 57.75 660 GLN A C 1
ATOM 5279 O O . GLN A 1 660 ? -68.143 10.247 54.678 1.00 57.75 660 GLN A O 1
ATOM 5284 N N . ARG A 1 661 ? -68.832 8.775 56.212 1.00 58.97 661 ARG A N 1
ATOM 5285 C CA . ARG A 1 661 ? -67.622 7.931 56.134 1.00 58.97 661 ARG A CA 1
ATOM 5286 C C . ARG A 1 661 ? -67.601 6.951 54.954 1.00 58.97 661 ARG A C 1
ATOM 5288 O O . ARG A 1 661 ? -66.530 6.465 54.597 1.00 58.97 661 ARG A O 1
ATOM 5295 N N . ASN A 1 662 ? -68.754 6.625 54.372 1.00 56.91 662 ASN A N 1
ATOM 5296 C CA . ASN A 1 662 ? -68.863 5.501 53.430 1.00 56.91 662 ASN A CA 1
ATOM 5297 C C . ASN A 1 662 ? -68.606 5.890 51.964 1.00 56.91 662 ASN A C 1
ATOM 5299 O O . ASN A 1 662 ? -68.136 5.065 51.184 1.00 56.91 662 ASN A O 1
ATOM 5303 N N . GLU A 1 663 ? -68.861 7.145 51.600 1.00 53.69 663 GLU A N 1
ATOM 5304 C CA . GLU A 1 663 ? -68.859 7.623 50.210 1.00 53.69 663 GLU A CA 1
ATOM 5305 C C . GLU A 1 663 ? -67.435 7.731 49.624 1.00 53.69 663 GLU A C 1
ATOM 5307 O O . GLU A 1 663 ? -67.173 7.301 48.501 1.00 53.69 663 GLU A O 1
ATOM 5312 N N . LEU A 1 664 ? -66.469 8.168 50.444 1.00 61.50 664 LEU A N 1
ATOM 5313 C CA . LEU A 1 664 ? -65.046 8.274 50.082 1.00 61.50 664 LEU A CA 1
ATOM 5314 C C . LEU A 1 664 ? -64.363 6.923 49.797 1.00 61.50 664 LEU A C 1
ATOM 5316 O O . LEU A 1 664 ? -63.269 6.897 49.237 1.00 61.50 664 LEU A O 1
ATOM 5320 N N . LYS A 1 665 ? -64.973 5.792 50.178 1.00 61.91 665 LYS A N 1
ATOM 5321 C CA . LYS A 1 665 ? -64.367 4.468 49.977 1.00 61.91 665 LYS A CA 1
ATOM 5322 C C . LYS A 1 665 ? -64.497 3.973 48.530 1.00 61.91 665 LYS A C 1
ATOM 5324 O O . LYS A 1 665 ? -63.628 3.239 48.075 1.00 61.91 665 LYS A O 1
ATOM 5329 N N . SER A 1 666 ? -65.541 4.389 47.805 1.00 56.59 666 SER A N 1
ATOM 5330 C CA . SER A 1 666 ? -65.844 3.856 46.466 1.00 56.59 666 SER A CA 1
ATOM 5331 C C . SER A 1 666 ? -64.910 4.378 45.368 1.00 56.59 666 SER A C 1
ATOM 5333 O O . SER A 1 666 ? -64.590 3.646 44.439 1.00 56.59 666 SER A O 1
ATOM 5335 N N . GLN A 1 667 ? -64.451 5.630 45.470 1.00 58.81 667 GLN A N 1
ATOM 5336 C CA . GLN A 1 667 ? -63.681 6.301 44.408 1.00 58.81 667 GLN A CA 1
ATOM 5337 C C . GLN A 1 667 ? -62.231 5.799 44.288 1.00 58.81 667 GLN A C 1
ATOM 5339 O O . GLN A 1 667 ? -61.604 5.929 43.240 1.00 58.81 667 GLN A O 1
ATOM 5344 N N . ARG A 1 668 ? -61.679 5.217 45.359 1.00 63.25 668 ARG A N 1
ATOM 5345 C CA . ARG A 1 668 ? -60.288 4.742 45.398 1.00 63.25 668 ARG A CA 1
ATOM 5346 C C . ARG A 1 668 ? -60.072 3.493 44.538 1.00 63.25 668 ARG A C 1
ATOM 5348 O O . ARG A 1 668 ? -59.018 3.345 43.924 1.00 63.25 668 ARG A O 1
ATOM 5355 N N . ASP A 1 669 ? -61.055 2.598 44.509 1.00 59.53 669 ASP A N 1
ATOM 5356 C CA . ASP A 1 669 ? -60.858 1.236 44.003 1.00 59.53 669 ASP A CA 1
ATOM 5357 C C . ASP A 1 669 ? -60.993 1.158 42.463 1.00 59.53 669 ASP A C 1
ATOM 5359 O O . ASP A 1 669 ? -60.385 0.289 41.838 1.00 59.53 669 ASP A O 1
ATOM 5363 N N . GLU A 1 670 ? -61.661 2.127 41.819 1.00 59.09 670 GLU A N 1
ATOM 5364 C CA . GLU A 1 670 ? -61.703 2.257 40.349 1.00 59.09 670 GLU A CA 1
ATOM 5365 C C . GLU A 1 670 ? -60.345 2.662 39.744 1.00 59.09 670 GLU A C 1
ATOM 5367 O O . GLU A 1 670 ? -59.937 2.135 38.704 1.00 59.09 670 GLU A O 1
ATOM 5372 N N . HIS A 1 671 ? -59.600 3.555 40.409 1.00 58.84 671 HIS A N 1
ATOM 5373 C CA . HIS A 1 671 ? -58.296 4.028 39.927 1.00 58.84 671 HIS A CA 1
ATOM 5374 C C . HIS A 1 671 ? -57.249 2.905 39.822 1.00 58.84 671 HIS A C 1
ATOM 5376 O O . HIS A 1 671 ? -56.395 2.943 38.934 1.00 58.84 671 HIS A O 1
ATOM 5382 N N . ILE A 1 672 ? -57.331 1.887 40.684 1.00 64.44 672 ILE A N 1
ATOM 5383 C CA . ILE A 1 672 ? -56.403 0.745 40.699 1.00 64.44 672 ILE A CA 1
ATOM 5384 C C . ILE A 1 672 ? -56.543 -0.081 39.407 1.00 64.44 672 ILE A C 1
ATOM 5386 O O . ILE A 1 672 ? -55.545 -0.421 38.769 1.00 64.44 672 ILE A O 1
ATOM 5390 N N . VAL A 1 673 ? -57.781 -0.328 38.962 1.00 64.25 673 VAL A N 1
ATOM 5391 C CA . VAL A 1 673 ? -58.087 -1.134 37.764 1.00 64.25 673 VAL A CA 1
ATOM 5392 C C . VAL A 1 673 ? -57.573 -0.478 36.475 1.00 64.25 673 VAL A C 1
ATOM 5394 O O . VAL A 1 673 ? -57.189 -1.172 35.529 1.00 64.25 673 VAL A O 1
ATOM 5397 N N . HIS A 1 674 ? -57.526 0.857 36.417 1.00 62.88 674 HIS A N 1
ATOM 5398 C CA . HIS A 1 674 ? -57.026 1.561 35.235 1.00 62.88 674 HIS A CA 1
ATOM 5399 C C . HIS A 1 674 ? -55.505 1.398 35.057 1.00 62.88 674 HIS A C 1
ATOM 5401 O O . HIS A 1 674 ? -55.041 1.212 33.927 1.00 62.88 674 HIS A O 1
ATOM 5407 N N . VAL A 1 675 ? -54.736 1.423 36.152 1.00 63.91 675 VAL A N 1
ATOM 5408 C CA . VAL A 1 675 ? -53.261 1.368 36.131 1.00 63.91 675 VAL A CA 1
ATOM 5409 C C . VAL A 1 675 ? -52.741 0.003 35.666 1.00 63.91 675 VAL A C 1
ATOM 5411 O O . VAL A 1 675 ? -51.799 -0.056 34.873 1.00 63.91 675 VAL A O 1
ATOM 5414 N N . GLU A 1 676 ? -53.368 -1.101 36.084 1.00 64.81 676 GLU A N 1
ATOM 5415 C CA . GLU A 1 676 ? -52.944 -2.441 35.643 1.00 64.81 676 GLU A CA 1
ATOM 5416 C C . GLU A 1 676 ? -53.159 -2.678 34.143 1.00 64.81 676 GLU A C 1
ATOM 5418 O O . GLU A 1 676 ? -52.345 -3.346 33.497 1.00 64.81 676 GLU A O 1
ATOM 5423 N N . ARG A 1 677 ? -54.214 -2.089 33.562 1.00 63.41 677 ARG A N 1
ATOM 5424 C CA . ARG A 1 677 ? -54.488 -2.183 32.120 1.00 63.41 677 ARG A CA 1
ATOM 5425 C C . ARG A 1 677 ? -53.368 -1.548 31.292 1.00 63.41 677 ARG A C 1
ATOM 5427 O O . ARG A 1 677 ? -52.946 -2.136 30.302 1.00 63.41 677 ARG A O 1
ATOM 5434 N N . VAL A 1 678 ? -52.854 -0.395 31.729 1.00 64.00 678 VAL A N 1
ATOM 5435 C CA . VAL A 1 678 ? -51.757 0.314 31.047 1.00 64.00 678 VAL A CA 1
ATOM 5436 C C . VAL A 1 678 ? -50.444 -0.471 31.139 1.00 64.00 678 VAL A C 1
ATOM 5438 O O . VAL A 1 678 ? -49.757 -0.610 30.131 1.00 64.00 678 VAL A O 1
ATOM 5441 N N . LYS A 1 679 ? -50.116 -1.056 32.304 1.00 64.06 679 LYS A N 1
ATOM 5442 C CA . LYS A 1 679 ? -48.901 -1.884 32.458 1.00 64.06 679 LYS A CA 1
ATOM 5443 C C . LYS A 1 679 ? -48.850 -3.053 31.470 1.00 64.06 679 LYS A C 1
ATOM 5445 O O . LYS A 1 679 ? -47.815 -3.271 30.847 1.00 64.06 679 LYS A O 1
ATOM 5450 N N . ARG A 1 680 ? -49.960 -3.781 31.302 1.00 63.69 680 ARG A N 1
ATOM 5451 C CA . ARG A 1 680 ? -50.020 -4.953 30.410 1.00 63.69 680 ARG A CA 1
ATOM 5452 C C . ARG A 1 680 ? -49.770 -4.578 28.943 1.00 63.69 680 ARG A C 1
ATOM 5454 O O . ARG A 1 680 ? -49.057 -5.285 28.242 1.00 63.69 680 ARG A O 1
ATOM 5461 N N . GLN A 1 681 ? -50.280 -3.420 28.525 1.00 60.38 681 GLN A N 1
ATOM 5462 C CA . GLN A 1 681 ? -50.175 -2.920 27.153 1.00 60.38 681 GLN A CA 1
ATOM 5463 C C . GLN A 1 681 ? -48.782 -2.352 26.804 1.00 60.38 681 GLN A C 1
ATOM 5465 O O . GLN A 1 681 ? -48.458 -2.188 25.630 1.00 60.38 681 GLN A O 1
ATOM 5470 N N . ILE A 1 682 ? -47.928 -2.077 27.797 1.00 64.50 682 ILE A N 1
ATOM 5471 C CA . ILE A 1 682 ? -46.509 -1.746 27.569 1.00 64.50 682 ILE A CA 1
ATOM 5472 C C . ILE A 1 682 ? -45.712 -3.023 27.251 1.00 64.50 682 ILE A C 1
ATOM 5474 O O . ILE A 1 682 ? -44.940 -3.040 26.294 1.00 64.50 682 ILE A O 1
ATOM 5478 N N . GLN A 1 683 ? -45.956 -4.117 27.982 1.00 62.47 683 GLN A N 1
ATOM 5479 C CA . GLN A 1 683 ? -45.208 -5.373 27.827 1.00 62.47 683 GLN A CA 1
ATOM 5480 C C . GLN A 1 683 ? -45.418 -6.044 26.456 1.00 62.47 683 GLN A C 1
ATOM 5482 O O . GLN A 1 683 ? -44.461 -6.553 25.876 1.00 62.47 683 GLN A O 1
ATOM 5487 N N . GLU A 1 684 ? -46.632 -5.991 25.895 1.00 61.94 684 GLU A N 1
ATOM 5488 C CA . GLU A 1 684 ? -46.909 -6.504 24.540 1.00 61.94 684 GLU A CA 1
ATOM 5489 C C . GLU A 1 684 ? -46.092 -5.756 23.465 1.00 61.94 684 GLU A C 1
ATOM 5491 O O . GLU A 1 684 ? -45.540 -6.369 22.551 1.00 61.94 684 GLU A O 1
ATOM 5496 N N . ASN A 1 685 ? -45.938 -4.434 23.601 1.00 62.72 685 ASN A N 1
ATOM 5497 C CA . ASN A 1 685 ? -45.149 -3.627 22.666 1.00 62.72 685 ASN A CA 1
ATOM 5498 C C . ASN A 1 685 ? -43.638 -3.911 22.766 1.00 62.72 685 ASN A C 1
ATOM 5500 O O . ASN A 1 685 ? -42.950 -3.935 21.744 1.00 62.72 685 ASN A O 1
ATOM 5504 N N . GLU A 1 686 ? -43.120 -4.195 23.965 1.00 64.81 686 GLU A N 1
ATOM 5505 C CA . GLU A 1 686 ? -41.716 -4.587 24.161 1.00 64.81 686 GLU A CA 1
ATOM 5506 C C . GLU A 1 686 ? -41.377 -5.967 23.570 1.00 64.81 686 GLU A C 1
ATOM 5508 O O . GLU A 1 686 ? -40.236 -6.186 23.155 1.00 64.81 686 GLU A O 1
ATOM 5513 N N . GLN A 1 687 ? -42.339 -6.898 23.498 1.00 60.94 687 GLN A N 1
ATOM 5514 C CA . GLN A 1 687 ? -42.148 -8.171 22.789 1.00 60.94 687 GLN A CA 1
ATOM 5515 C C . GLN A 1 687 ? -42.158 -7.972 21.267 1.00 60.94 687 GLN A C 1
ATOM 5517 O O . GLN A 1 687 ? -41.231 -8.424 20.592 1.00 60.94 687 GLN A O 1
ATOM 5522 N N . ASN A 1 688 ? -43.135 -7.224 20.741 1.00 64.56 688 ASN A N 1
ATOM 5523 C CA . ASN A 1 688 ? -43.265 -6.957 19.302 1.00 64.56 688 ASN A CA 1
ATOM 5524 C C . ASN A 1 688 ? -42.036 -6.242 18.704 1.00 64.56 688 ASN A C 1
ATOM 5526 O O . ASN A 1 688 ? -41.696 -6.462 17.540 1.00 64.56 688 ASN A O 1
ATOM 5530 N N . LEU A 1 689 ? -41.337 -5.405 19.480 1.00 59.34 689 LEU A N 1
ATOM 5531 C CA . LEU A 1 689 ? -40.078 -4.781 19.051 1.00 59.34 689 LEU A CA 1
ATOM 5532 C C . LEU A 1 689 ? -38.927 -5.798 18.943 1.00 59.34 689 LEU A C 1
ATOM 5534 O O . LEU A 1 689 ? -38.236 -5.832 17.925 1.00 59.34 689 LEU A O 1
ATOM 5538 N N . LYS A 1 690 ? -38.763 -6.675 19.942 1.00 64.44 690 LYS A N 1
ATOM 5539 C CA . LYS A 1 690 ? -37.701 -7.702 19.960 1.00 64.44 690 LYS A CA 1
ATOM 5540 C C . LYS A 1 690 ? -37.860 -8.735 18.842 1.00 64.44 690 LYS A C 1
ATOM 5542 O O . LYS A 1 690 ? -36.865 -9.212 18.300 1.00 64.44 690 LYS A O 1
ATOM 5547 N N . GLU A 1 691 ? -39.096 -9.065 18.474 1.00 59.31 691 GLU A N 1
ATOM 5548 C CA . GLU A 1 691 ? -39.377 -9.982 17.366 1.00 59.31 691 GLU A CA 1
ATOM 5549 C C . GLU A 1 691 ? -39.085 -9.344 15.993 1.00 59.31 691 GLU A C 1
ATOM 5551 O O . GLU A 1 691 ? -38.575 -10.017 15.095 1.00 59.31 691 GLU A O 1
ATOM 5556 N N . ASN A 1 692 ? -39.304 -8.032 15.830 1.00 61.59 692 ASN A N 1
ATOM 5557 C CA . ASN A 1 692 ? -38.935 -7.316 14.602 1.00 61.59 692 ASN A CA 1
ATOM 5558 C C . ASN A 1 692 ? -37.412 -7.214 14.405 1.00 61.59 692 ASN A C 1
ATOM 5560 O O . ASN A 1 692 ? -36.931 -7.521 13.313 1.00 61.59 692 ASN A O 1
ATOM 5564 N N . ASP A 1 693 ? -36.645 -6.863 15.444 1.00 63.16 693 ASP A N 1
ATOM 5565 C CA . ASP A 1 693 ? -35.173 -6.806 15.361 1.00 63.16 693 ASP A CA 1
ATOM 5566 C C . ASP A 1 693 ? -34.562 -8.171 14.997 1.00 63.16 693 ASP A C 1
ATOM 5568 O O . ASP A 1 693 ? -33.641 -8.257 14.179 1.00 63.16 693 ASP A O 1
ATOM 5572 N N . MET A 1 694 ? -35.111 -9.260 15.547 1.00 63.38 694 MET A N 1
ATOM 5573 C CA . MET A 1 694 ? -34.654 -10.619 15.247 1.00 63.38 694 MET A CA 1
ATOM 5574 C C . MET A 1 694 ? -34.878 -10.985 13.770 1.00 63.38 694 MET A C 1
ATOM 5576 O O . MET A 1 694 ? -33.959 -11.475 13.106 1.00 63.38 694 MET A O 1
ATOM 5580 N N . ASN A 1 695 ? -36.065 -10.687 13.232 1.00 63.38 695 ASN A N 1
ATOM 5581 C CA . ASN A 1 695 ? -36.402 -10.916 11.824 1.00 63.38 695 ASN A CA 1
ATOM 5582 C C . ASN A 1 695 ? -35.574 -10.032 10.869 1.00 63.38 695 ASN A C 1
ATOM 5584 O O . ASN A 1 695 ? -35.133 -10.494 9.810 1.00 63.38 695 ASN A O 1
ATOM 5588 N N . LEU A 1 696 ? -35.308 -8.776 11.245 1.00 63.03 696 LEU A N 1
ATOM 5589 C CA . LEU A 1 696 ? -34.458 -7.867 10.472 1.00 63.03 696 LEU A CA 1
ATOM 5590 C C . LEU A 1 696 ? -33.006 -8.368 10.419 1.00 63.03 696 LEU A C 1
ATOM 5592 O O . LEU A 1 696 ? -32.407 -8.410 9.342 1.00 63.03 696 LEU A O 1
ATOM 5596 N N . SER A 1 697 ? -32.464 -8.814 11.555 1.00 64.19 697 SER A N 1
ATOM 5597 C CA . SER A 1 697 ? -31.102 -9.349 11.652 1.00 64.19 697 SER A CA 1
ATOM 5598 C C . SER A 1 697 ? -30.918 -10.620 10.809 1.00 64.19 697 SER A C 1
ATOM 5600 O O . SER A 1 697 ? -30.004 -10.688 9.983 1.00 64.19 697 SER A O 1
ATOM 5602 N N . GLN A 1 698 ? -31.851 -11.579 10.898 1.00 60.56 698 GLN A N 1
ATOM 5603 C CA . GLN A 1 698 ? -31.844 -12.786 10.055 1.00 60.56 698 GLN A CA 1
ATOM 5604 C C . GLN A 1 698 ? -31.939 -12.452 8.554 1.00 60.56 698 GLN A C 1
ATOM 5606 O O . GLN A 1 698 ? -31.226 -13.038 7.736 1.00 60.56 698 GLN A O 1
ATOM 5611 N N . THR A 1 699 ? -32.758 -11.462 8.181 1.00 64.38 699 THR A N 1
ATOM 5612 C CA . THR A 1 699 ? -32.890 -11.010 6.784 1.00 64.38 699 THR A CA 1
ATOM 5613 C C . THR A 1 699 ? -31.593 -10.385 6.255 1.00 64.38 699 THR A C 1
ATOM 5615 O O . THR A 1 699 ? -31.210 -10.620 5.105 1.00 64.38 699 THR A O 1
ATOM 5618 N N . LEU A 1 700 ? -30.879 -9.616 7.083 1.00 61.16 700 LEU A N 1
ATOM 5619 C CA . LEU A 1 700 ? -29.585 -9.025 6.729 1.00 61.16 700 LEU A CA 1
ATOM 5620 C C . LEU A 1 700 ? -28.473 -10.080 6.627 1.00 61.16 700 LEU A C 1
ATOM 5622 O O . LEU A 1 700 ? -27.648 -10.000 5.712 1.00 61.16 700 LEU A O 1
ATOM 5626 N N . GLN A 1 701 ? -28.475 -11.094 7.497 1.00 61.62 701 GLN A N 1
ATOM 5627 C CA . GLN A 1 701 ? -27.544 -12.220 7.417 1.00 61.62 701 GLN A CA 1
ATOM 5628 C C . GLN A 1 701 ? -27.746 -13.028 6.124 1.00 61.62 701 GLN A C 1
ATOM 5630 O O . GLN A 1 701 ? -26.805 -13.165 5.339 1.00 61.62 701 GLN A O 1
ATOM 5635 N N . ALA A 1 702 ? -28.980 -13.448 5.823 1.00 61.91 702 ALA A N 1
ATOM 5636 C CA . ALA A 1 702 ? -29.300 -14.180 4.593 1.00 61.91 702 ALA A CA 1
ATOM 5637 C C . ALA A 1 702 ? -28.976 -13.381 3.310 1.00 61.91 702 ALA A C 1
ATOM 5639 O O . ALA A 1 702 ? -28.723 -13.960 2.250 1.00 61.91 702 ALA A O 1
ATOM 5640 N N . ARG A 1 703 ? -28.958 -12.041 3.383 1.00 67.00 703 ARG A N 1
ATOM 5641 C CA . ARG A 1 703 ? -28.519 -11.173 2.280 1.00 67.00 703 ARG A CA 1
ATOM 5642 C C . ARG A 1 703 ? -26.994 -11.151 2.125 1.00 67.00 703 ARG A C 1
ATOM 5644 O O . ARG A 1 703 ? -26.519 -11.226 0.994 1.00 67.00 703 ARG A O 1
ATOM 5651 N N . ARG A 1 704 ? -26.231 -11.105 3.226 1.00 69.06 704 ARG A N 1
ATOM 5652 C CA . ARG A 1 704 ? -24.757 -11.215 3.204 1.00 69.06 704 ARG A CA 1
ATOM 5653 C C . ARG A 1 704 ? -24.301 -12.566 2.650 1.00 69.06 704 ARG A C 1
ATOM 5655 O O . ARG A 1 704 ? -23.431 -12.599 1.789 1.00 69.06 704 ARG A O 1
ATOM 5662 N N . GLU A 1 705 ? -24.929 -13.658 3.079 1.00 64.44 705 GLU A N 1
ATOM 5663 C CA . GLU A 1 705 ? -24.608 -15.016 2.615 1.00 64.44 705 GLU A CA 1
ATOM 5664 C C . GLU A 1 705 ? -24.828 -15.181 1.099 1.00 64.44 705 GLU A C 1
ATOM 5666 O O . GLU A 1 705 ? -24.002 -15.790 0.417 1.00 64.44 705 GLU A O 1
ATOM 5671 N N . ARG A 1 706 ? -25.879 -14.565 0.535 1.00 68.06 706 ARG A N 1
ATOM 5672 C CA . ARG A 1 706 ? -26.117 -14.544 -0.922 1.00 68.06 706 ARG A CA 1
ATOM 5673 C C . ARG A 1 706 ? -25.084 -13.720 -1.693 1.00 68.06 706 ARG A C 1
ATOM 5675 O O . ARG A 1 706 ? -24.667 -14.150 -2.765 1.00 68.06 706 ARG A O 1
ATOM 5682 N N . GLU A 1 707 ? -24.657 -12.572 -1.169 1.00 65.75 707 GLU A N 1
ATOM 5683 C CA . GLU A 1 707 ? -23.634 -11.748 -1.830 1.00 65.75 707 GLU A CA 1
ATOM 5684 C C . GLU A 1 707 ? -22.253 -12.435 -1.792 1.00 65.75 707 GLU A C 1
ATOM 5686 O O . GLU A 1 707 ? -21.538 -12.428 -2.791 1.00 65.75 707 GLU A O 1
ATOM 5691 N N . ILE A 1 708 ? -21.920 -13.124 -0.693 1.00 67.00 708 ILE A N 1
ATOM 5692 C CA . ILE A 1 708 ? -20.713 -13.962 -0.582 1.00 67.00 708 ILE A CA 1
ATOM 5693 C C . ILE A 1 708 ? -20.769 -15.133 -1.575 1.00 67.00 708 ILE A C 1
ATOM 5695 O O . ILE A 1 708 ? -19.800 -15.369 -2.295 1.00 67.00 708 ILE A O 1
ATOM 5699 N N . ALA A 1 709 ? -21.901 -15.842 -1.671 1.00 62.09 709 ALA A N 1
ATOM 5700 C CA . ALA A 1 709 ? -22.071 -16.938 -2.628 1.00 62.09 709 ALA A CA 1
ATOM 5701 C C . ALA A 1 709 ? -21.938 -16.468 -4.090 1.00 62.09 709 ALA A C 1
ATOM 5703 O O . ALA A 1 709 ? -21.321 -17.153 -4.907 1.00 62.09 709 ALA A O 1
ATOM 5704 N N . LYS A 1 710 ? -22.457 -15.276 -4.408 1.00 69.50 710 LYS A N 1
ATOM 5705 C CA . LYS A 1 710 ? -22.304 -14.632 -5.718 1.00 69.50 710 LYS A CA 1
ATOM 5706 C C . LYS A 1 710 ? -20.840 -14.286 -6.017 1.00 69.50 710 LYS A C 1
ATOM 5708 O O . LYS A 1 710 ? -20.342 -14.692 -7.061 1.00 69.50 710 LYS A O 1
ATOM 5713 N N . GLN A 1 711 ? -20.127 -13.636 -5.094 1.00 64.44 711 GLN A N 1
ATOM 5714 C CA . GLN A 1 711 ? -18.697 -13.328 -5.263 1.00 64.44 711 GLN A CA 1
ATOM 5715 C C . GLN A 1 711 ? -17.829 -14.593 -5.388 1.00 64.44 711 GLN A C 1
ATOM 5717 O O . GLN A 1 711 ? -16.819 -14.594 -6.093 1.00 64.44 711 GLN A O 1
ATOM 5722 N N . LEU A 1 712 ? -18.221 -15.693 -4.733 1.00 62.72 712 LEU A N 1
ATOM 5723 C CA . LEU A 1 712 ? -17.552 -16.986 -4.873 1.00 62.72 712 LEU A CA 1
ATOM 5724 C C . LEU A 1 712 ? -17.777 -17.595 -6.268 1.00 62.72 712 LEU A C 1
ATOM 5726 O O . LEU A 1 712 ? -16.832 -18.110 -6.863 1.00 62.72 712 LEU A O 1
ATOM 5730 N N . ALA A 1 713 ? -18.994 -17.489 -6.811 1.00 60.56 713 ALA A N 1
ATOM 5731 C CA . ALA A 1 713 ? -19.311 -17.917 -8.173 1.00 60.56 713 ALA A CA 1
ATOM 5732 C C . ALA A 1 713 ? -18.597 -17.055 -9.231 1.00 60.56 713 ALA A C 1
ATOM 5734 O O . ALA A 1 713 ? -18.009 -17.600 -10.160 1.00 60.56 713 ALA A O 1
ATOM 5735 N N . GLU A 1 714 ? -18.564 -15.731 -9.061 1.00 64.50 714 GLU A N 1
ATOM 5736 C CA . GLU A 1 714 ? -17.834 -14.800 -9.937 1.00 64.50 714 GLU A CA 1
ATOM 5737 C C . GLU A 1 714 ? -16.325 -15.117 -9.961 1.00 64.50 714 GLU A C 1
ATOM 5739 O O . GLU A 1 714 ? -15.714 -15.145 -11.029 1.00 64.50 714 GLU A O 1
ATOM 5744 N N . ARG A 1 715 ? -15.729 -15.479 -8.812 1.00 66.94 715 ARG A N 1
ATOM 5745 C CA . ARG A 1 715 ? -14.342 -15.981 -8.750 1.00 66.94 715 ARG A CA 1
ATOM 5746 C C . ARG A 1 715 ? -14.149 -17.336 -9.434 1.00 66.94 715 ARG A C 1
ATOM 5748 O O . ARG A 1 715 ? -13.109 -17.541 -10.049 1.00 66.94 715 ARG A O 1
ATOM 5755 N N . GLN A 1 716 ? -15.112 -18.255 -9.351 1.00 64.81 716 GLN A N 1
ATOM 5756 C CA . GLN A 1 716 ? -15.037 -19.547 -10.051 1.00 64.81 716 GLN A CA 1
ATOM 5757 C C . GLN A 1 716 ? -15.190 -19.403 -11.574 1.00 64.81 716 GLN A C 1
ATOM 5759 O O . GLN A 1 716 ? -14.552 -20.147 -12.321 1.00 64.81 716 GLN A O 1
ATOM 5764 N N . VAL A 1 717 ? -15.973 -18.428 -12.046 1.00 62.41 717 VAL A N 1
ATOM 5765 C CA . VAL A 1 717 ? -16.010 -18.047 -13.466 1.00 62.41 717 VAL A CA 1
ATOM 5766 C C . VAL A 1 717 ? -14.655 -17.476 -13.887 1.00 62.41 717 VAL A C 1
ATOM 5768 O O . VAL A 1 717 ? -14.039 -18.037 -14.784 1.00 62.41 717 VAL A O 1
ATOM 5771 N N . ALA A 1 718 ? -14.116 -16.479 -13.179 1.00 64.00 718 ALA A N 1
ATOM 5772 C CA . ALA A 1 718 ? -12.814 -15.891 -13.517 1.00 64.00 718 ALA A CA 1
ATOM 5773 C C . ALA A 1 718 ? -11.658 -16.919 -13.517 1.00 64.00 718 ALA A C 1
ATOM 5775 O O . ALA A 1 718 ? -10.834 -16.929 -14.429 1.00 64.00 718 ALA A O 1
ATOM 5776 N N . ASP A 1 719 ? -11.611 -17.830 -12.540 1.00 62.62 719 ASP A N 1
ATOM 5777 C CA . ASP A 1 719 ? -10.590 -18.887 -12.468 1.00 62.62 719 ASP A CA 1
ATOM 5778 C C . ASP A 1 719 ? -10.760 -19.954 -13.572 1.00 62.62 719 ASP A C 1
ATOM 5780 O O . ASP A 1 719 ? -9.776 -20.518 -14.053 1.00 62.62 719 ASP A O 1
ATOM 5784 N N . SER A 1 720 ? -11.986 -20.210 -14.046 1.00 64.88 720 SER A N 1
ATOM 5785 C CA . SER A 1 720 ? -12.216 -21.100 -15.196 1.00 64.88 720 SER A CA 1
ATOM 5786 C C . SER A 1 720 ? -11.976 -20.416 -16.548 1.00 64.88 720 SER A C 1
ATOM 5788 O O . SER A 1 720 ? -11.438 -21.059 -17.449 1.00 64.88 720 SER A O 1
ATOM 5790 N N . GLU A 1 721 ? -12.239 -19.115 -16.675 1.00 65.56 721 GLU A N 1
ATOM 5791 C CA . GLU A 1 721 ? -11.818 -18.291 -17.816 1.00 65.56 721 GLU A CA 1
ATOM 5792 C C . GLU A 1 721 ? -10.286 -18.202 -17.906 1.00 65.56 721 GLU A C 1
ATOM 5794 O O . GLU A 1 721 ? -9.722 -18.423 -18.978 1.00 65.56 721 GLU A O 1
ATOM 5799 N N . GLN A 1 722 ? -9.589 -17.998 -16.783 1.00 63.34 722 GLN A N 1
ATOM 5800 C CA . GLN A 1 722 ? -8.123 -17.996 -16.734 1.00 63.34 722 GLN A CA 1
ATOM 5801 C C . GLN A 1 722 ? -7.536 -19.361 -17.134 1.00 63.34 722 GLN A C 1
ATOM 5803 O O . GLN A 1 722 ? -6.585 -19.417 -17.918 1.00 63.34 722 GLN A O 1
ATOM 5808 N N . ARG A 1 723 ? -8.129 -20.473 -16.674 1.00 64.12 723 ARG A N 1
ATOM 5809 C CA . ARG A 1 723 ? -7.751 -21.831 -17.115 1.00 64.12 723 ARG A CA 1
ATOM 5810 C C . ARG A 1 723 ? -8.031 -22.060 -18.601 1.00 64.12 723 ARG A C 1
ATOM 5812 O O . ARG A 1 723 ? -7.235 -22.727 -19.261 1.00 64.12 723 ARG A O 1
ATOM 5819 N N . LEU A 1 724 ? -9.124 -21.521 -19.147 1.00 60.38 724 LEU A N 1
ATOM 5820 C CA . LEU A 1 724 ? -9.412 -21.581 -20.584 1.00 60.38 724 LEU A CA 1
ATOM 5821 C C . LEU A 1 724 ? -8.383 -20.780 -21.393 1.00 60.38 724 LEU A C 1
ATOM 5823 O O . LEU A 1 724 ? -7.908 -21.287 -22.405 1.00 60.38 724 LEU A O 1
ATOM 5827 N N . HIS A 1 725 ? -7.968 -19.602 -20.920 1.00 63.53 725 HIS A N 1
ATOM 5828 C CA . HIS A 1 725 ? -6.918 -18.799 -21.556 1.00 63.53 725 HIS A CA 1
ATOM 5829 C C . HIS A 1 725 ? -5.565 -19.529 -21.550 1.00 63.53 725 HIS A C 1
ATOM 5831 O O . HIS A 1 725 ? -4.984 -19.745 -22.609 1.00 63.53 725 HIS A O 1
ATOM 5837 N N . GLN A 1 726 ? -5.133 -20.052 -20.397 1.00 63.41 726 GLN A N 1
ATOM 5838 C CA . GLN A 1 726 ? -3.919 -20.877 -20.290 1.00 63.41 726 GLN A CA 1
ATOM 5839 C C . GLN A 1 726 ? -3.991 -22.156 -21.140 1.00 63.41 726 GLN A C 1
ATOM 5841 O O . GLN A 1 726 ? -2.974 -22.646 -21.630 1.00 63.41 726 GLN A O 1
ATOM 5846 N N . THR A 1 727 ? -5.186 -22.721 -21.338 1.00 66.38 727 THR A N 1
ATOM 5847 C CA . THR A 1 727 ? -5.379 -23.875 -22.228 1.00 66.38 727 THR A CA 1
ATOM 5848 C C . THR A 1 727 ? -5.304 -23.461 -23.700 1.00 66.38 727 THR A C 1
ATOM 5850 O O . THR A 1 727 ? -4.732 -24.203 -24.496 1.00 66.38 727 THR A O 1
ATOM 5853 N N . ALA A 1 728 ? -5.808 -22.279 -24.064 1.00 63.31 728 ALA A N 1
ATOM 5854 C CA . ALA A 1 728 ? -5.688 -21.718 -25.408 1.00 63.31 728 ALA A CA 1
ATOM 5855 C C . ALA A 1 728 ? -4.226 -21.396 -25.760 1.00 63.31 728 ALA A C 1
ATOM 5857 O O . ALA A 1 728 ? -3.739 -21.907 -26.765 1.00 63.31 728 ALA A O 1
ATOM 5858 N N . GLU A 1 729 ? -3.491 -20.686 -24.895 1.00 63.38 729 GLU A N 1
ATOM 5859 C CA . GLU A 1 729 ? -2.047 -20.437 -25.060 1.00 63.38 729 GLU A CA 1
ATOM 5860 C C . GLU A 1 729 ? -1.263 -21.747 -25.216 1.00 63.38 729 GLU A C 1
ATOM 5862 O O . GLU A 1 729 ? -0.373 -21.865 -26.056 1.00 63.38 729 GLU A O 1
ATOM 5867 N N . ARG A 1 730 ? -1.606 -22.777 -24.433 1.00 66.25 730 ARG A N 1
ATOM 5868 C CA . ARG A 1 730 ? -0.939 -24.084 -24.499 1.00 66.25 730 ARG A CA 1
ATOM 5869 C C . ARG A 1 730 ? -1.280 -24.863 -25.772 1.00 66.25 730 ARG A C 1
ATOM 5871 O O . ARG A 1 730 ? -0.431 -25.604 -26.266 1.00 66.25 730 ARG A O 1
ATOM 5878 N N . LEU A 1 731 ? -2.484 -24.696 -26.319 1.00 64.25 731 LEU A N 1
ATOM 5879 C CA . LEU A 1 731 ? -2.867 -25.228 -27.631 1.00 64.25 731 LEU A CA 1
ATOM 5880 C C . LEU A 1 731 ? -2.191 -24.458 -28.774 1.00 64.25 731 LEU A C 1
ATOM 5882 O O . LEU A 1 731 ? -1.781 -25.081 -29.749 1.00 64.25 731 LEU A O 1
ATOM 5886 N N . GLU A 1 732 ? -1.999 -23.147 -28.639 1.00 67.81 732 GLU A N 1
ATOM 5887 C CA . GLU A 1 732 ? -1.255 -22.320 -29.592 1.00 67.81 732 GLU A CA 1
ATOM 5888 C C . GLU A 1 732 ? 0.244 -22.661 -29.585 1.00 67.81 732 GLU A C 1
ATOM 5890 O O . GLU A 1 732 ? 0.823 -22.917 -30.638 1.00 67.81 732 GLU A O 1
ATOM 5895 N N . GLN A 1 733 ? 0.861 -22.819 -28.410 1.00 64.69 733 GLN A N 1
ATOM 5896 C CA . GLN A 1 733 ? 2.232 -23.328 -28.278 1.00 64.69 733 GLN A CA 1
ATOM 5897 C C . GLN A 1 733 ? 2.389 -24.733 -28.883 1.00 64.69 733 GLN A C 1
ATOM 5899 O O . GLN A 1 733 ? 3.386 -25.004 -29.553 1.00 64.69 733 GLN A O 1
ATOM 5904 N N . LEU A 1 734 ? 1.409 -25.626 -28.699 1.00 67.25 734 LEU A N 1
ATOM 5905 C CA . LEU A 1 734 ? 1.408 -26.944 -29.343 1.00 67.25 734 LEU A CA 1
ATOM 5906 C C . LEU A 1 734 ? 1.210 -26.851 -30.864 1.00 67.25 734 LEU A C 1
ATOM 5908 O O . LEU A 1 734 ? 1.881 -27.577 -31.594 1.00 67.25 734 LEU A O 1
ATOM 5912 N N . SER A 1 735 ? 0.358 -25.946 -31.352 1.00 63.25 735 SER A N 1
ATOM 5913 C CA . SER A 1 735 ? 0.185 -25.658 -32.783 1.00 63.25 735 SER A CA 1
ATOM 5914 C C . SER A 1 735 ? 1.490 -25.161 -33.409 1.00 63.25 735 SER A C 1
ATOM 5916 O O . SER A 1 735 ? 1.919 -25.679 -34.440 1.00 63.25 735 SER A O 1
ATOM 5918 N N . ASN A 1 736 ? 2.182 -24.240 -32.739 1.00 65.69 736 ASN A N 1
ATOM 5919 C CA . ASN A 1 736 ? 3.462 -23.697 -33.183 1.00 65.69 736 ASN A CA 1
ATOM 5920 C C . ASN A 1 736 ? 4.560 -24.775 -33.166 1.00 65.69 736 ASN A C 1
ATOM 5922 O O . ASN A 1 736 ? 5.284 -24.912 -34.147 1.00 65.69 736 ASN A O 1
ATOM 5926 N N . GLN A 1 737 ? 4.618 -25.637 -32.141 1.00 65.75 737 GLN A N 1
ATOM 5927 C CA . GLN A 1 737 ? 5.513 -26.807 -32.138 1.00 65.75 737 GLN A CA 1
ATOM 5928 C C . GLN A 1 737 ? 5.170 -27.845 -33.220 1.00 65.75 737 GLN A C 1
ATOM 5930 O O . GLN A 1 737 ? 6.056 -28.575 -33.668 1.00 65.75 737 GLN A O 1
ATOM 5935 N N . VAL A 1 738 ? 3.903 -27.963 -33.632 1.00 68.12 738 VAL A N 1
ATOM 5936 C CA . VAL A 1 738 ? 3.494 -28.825 -34.753 1.00 68.12 738 VAL A CA 1
ATOM 5937 C C . VAL A 1 738 ? 3.896 -28.198 -36.089 1.00 68.12 738 VAL A C 1
ATOM 5939 O O . VAL A 1 738 ? 4.440 -28.911 -36.927 1.00 68.12 738 VAL A O 1
ATOM 5942 N N . GLN A 1 739 ? 3.731 -26.884 -36.276 1.00 62.59 739 GLN A N 1
ATOM 5943 C CA . GLN A 1 739 ? 4.245 -26.173 -37.453 1.00 62.59 739 GLN A CA 1
ATOM 5944 C C . GLN A 1 739 ? 5.774 -26.235 -37.546 1.00 62.59 739 GLN A C 1
ATOM 5946 O O . GLN A 1 739 ? 6.298 -26.527 -38.614 1.00 62.59 739 GLN A O 1
ATOM 5951 N N . GLU A 1 740 ? 6.493 -26.033 -36.444 1.00 65.12 740 GLU A N 1
ATOM 5952 C CA . GLU A 1 740 ? 7.955 -26.127 -36.386 1.00 65.12 740 GLU A CA 1
ATOM 5953 C C . GLU A 1 740 ? 8.432 -27.551 -36.723 1.00 65.12 740 GLU A C 1
ATOM 5955 O O . GLU A 1 740 ? 9.309 -27.739 -37.566 1.00 65.12 740 GLU A O 1
ATOM 5960 N N . LYS A 1 741 ? 7.786 -28.588 -36.167 1.00 66.25 741 LYS A N 1
ATOM 5961 C CA . LYS A 1 741 ? 8.065 -29.989 -36.532 1.00 66.25 741 LYS A CA 1
ATOM 5962 C C . LYS A 1 741 ? 7.700 -30.310 -37.982 1.00 66.25 741 LYS A C 1
ATOM 5964 O O . LYS A 1 741 ? 8.409 -31.102 -38.599 1.00 66.25 741 LYS A O 1
ATOM 5969 N N . GLN A 1 742 ? 6.653 -29.699 -38.535 1.00 62.06 742 GLN A N 1
ATOM 5970 C CA . GLN A 1 742 ? 6.291 -29.835 -39.947 1.00 62.06 742 GLN A CA 1
ATOM 5971 C C . GLN A 1 742 ? 7.339 -29.168 -40.849 1.00 62.06 742 GLN A C 1
ATOM 5973 O O . GLN A 1 742 ? 7.806 -29.799 -41.790 1.00 62.06 742 GLN A O 1
ATOM 5978 N N . GLN A 1 743 ? 7.807 -27.962 -40.514 1.00 62.78 743 GLN A N 1
ATOM 5979 C CA . GLN A 1 743 ? 8.902 -27.291 -41.223 1.00 62.78 743 GLN A CA 1
ATOM 5980 C C . GLN A 1 743 ? 10.201 -28.108 -41.163 1.00 62.78 743 GLN A C 1
ATOM 5982 O O . GLN A 1 743 ? 10.842 -28.300 -42.192 1.00 62.78 743 GLN A O 1
ATOM 5987 N N . ILE A 1 744 ? 10.550 -28.674 -40.002 1.00 66.31 744 ILE A N 1
ATOM 5988 C CA . ILE A 1 744 ? 11.693 -29.591 -39.851 1.00 66.31 744 ILE A CA 1
ATOM 5989 C C . ILE A 1 744 ? 11.503 -30.865 -40.694 1.00 66.31 744 ILE A C 1
ATOM 5991 O O . ILE A 1 744 ? 12.469 -31.369 -41.270 1.00 66.31 744 ILE A O 1
ATOM 5995 N N . TYR A 1 745 ? 10.281 -31.396 -40.799 1.00 65.38 745 TYR A N 1
ATOM 5996 C CA . TYR A 1 745 ? 9.975 -32.557 -41.639 1.00 65.38 745 TYR A CA 1
ATOM 5997 C C . TYR A 1 745 ? 10.103 -32.230 -43.134 1.00 65.38 745 TYR A C 1
ATOM 5999 O O . TYR A 1 745 ? 10.737 -32.980 -43.876 1.00 65.38 745 TYR A O 1
ATOM 6007 N N . ASP A 1 746 ? 9.580 -31.084 -43.566 1.00 62.47 746 ASP A N 1
ATOM 6008 C CA . ASP A 1 746 ? 9.626 -30.622 -44.954 1.00 62.47 746 ASP A CA 1
ATOM 6009 C C . ASP A 1 746 ? 11.045 -30.218 -45.377 1.00 62.47 746 ASP A C 1
ATOM 6011 O O . ASP A 1 746 ? 11.476 -30.537 -46.487 1.00 62.47 746 ASP A O 1
ATOM 6015 N N . GLU A 1 747 ? 11.830 -29.609 -44.485 1.00 63.56 747 GLU A N 1
ATOM 6016 C CA . GLU A 1 747 ? 13.251 -29.350 -44.720 1.00 63.56 747 GLU A CA 1
ATOM 6017 C C . GLU A 1 747 ? 14.060 -30.655 -44.758 1.00 63.56 747 GLU A C 1
ATOM 6019 O O . GLU A 1 747 ? 14.931 -30.821 -45.611 1.00 63.56 747 GLU A O 1
ATOM 6024 N N . LYS A 1 748 ? 13.737 -31.638 -43.908 1.00 66.50 748 LYS A N 1
ATOM 6025 C CA . LYS A 1 748 ? 14.336 -32.977 -43.976 1.00 66.50 748 LYS A CA 1
ATOM 6026 C C . LYS A 1 748 ? 13.967 -33.700 -45.278 1.00 66.50 748 LYS A C 1
ATOM 6028 O O . LYS A 1 748 ? 14.818 -34.390 -45.835 1.00 66.50 748 LYS A O 1
ATOM 6033 N N . ASN A 1 749 ? 12.759 -33.497 -45.807 1.00 63.28 749 ASN A N 1
ATOM 6034 C CA . ASN A 1 749 ? 12.345 -33.989 -47.125 1.00 63.28 749 ASN A CA 1
ATOM 6035 C C . ASN A 1 749 ? 13.084 -33.280 -48.274 1.00 63.28 749 ASN A C 1
ATOM 6037 O O . ASN A 1 749 ? 13.520 -33.950 -49.212 1.00 63.28 749 ASN A O 1
ATOM 6041 N N . ARG A 1 750 ? 13.304 -31.958 -48.190 1.00 62.41 750 ARG A N 1
ATOM 6042 C CA . ARG A 1 750 ? 14.181 -31.227 -49.126 1.00 62.41 750 ARG A CA 1
ATOM 6043 C C . ARG A 1 750 ? 15.594 -31.795 -49.092 1.00 62.41 750 ARG A C 1
ATOM 6045 O O . ARG A 1 750 ? 16.049 -32.296 -50.110 1.00 62.41 750 ARG A O 1
ATOM 6052 N N . ARG A 1 751 ? 16.208 -31.896 -47.907 1.00 62.56 751 ARG A N 1
ATOM 6053 C CA . ARG A 1 751 ? 17.531 -32.517 -47.725 1.00 62.56 751 ARG A CA 1
ATOM 6054 C C . ARG A 1 751 ? 17.581 -33.955 -48.258 1.00 62.56 751 ARG A C 1
ATOM 6056 O O . ARG A 1 751 ? 18.588 -34.322 -48.846 1.00 62.56 751 ARG A O 1
ATOM 6063 N N . HIS A 1 752 ? 16.524 -34.764 -48.127 1.00 62.31 752 HIS A N 1
ATOM 6064 C CA . HIS A 1 752 ? 16.449 -36.092 -48.764 1.00 62.31 752 HIS A CA 1
ATOM 6065 C C . HIS A 1 752 ? 16.334 -36.035 -50.296 1.00 62.31 752 HIS A C 1
ATOM 6067 O O . HIS A 1 752 ? 16.884 -36.904 -50.969 1.00 62.31 752 HIS A O 1
ATOM 6073 N N . THR A 1 753 ? 15.671 -35.021 -50.852 1.00 59.72 753 THR A N 1
ATOM 6074 C CA . THR A 1 753 ? 15.574 -34.783 -52.302 1.00 59.72 753 THR A CA 1
ATOM 6075 C C . THR A 1 753 ? 16.917 -34.310 -52.870 1.00 59.72 753 THR A C 1
ATOM 6077 O O . THR A 1 753 ? 17.374 -34.830 -53.884 1.00 59.72 753 THR A O 1
ATOM 6080 N N . ASP A 1 754 ? 17.612 -33.418 -52.162 1.00 60.12 754 ASP A N 1
ATOM 6081 C CA . ASP A 1 754 ? 18.970 -32.967 -52.487 1.00 60.12 754 ASP A CA 1
ATOM 6082 C C . ASP A 1 754 ? 19.997 -34.102 -52.328 1.00 60.12 754 ASP A C 1
ATOM 6084 O O . ASP A 1 754 ? 20.950 -34.209 -53.106 1.00 60.12 754 ASP A O 1
ATOM 6088 N N . LEU A 1 755 ? 19.794 -34.999 -51.354 1.00 60.25 755 LEU A N 1
ATOM 6089 C CA . LEU A 1 755 ? 20.593 -36.214 -51.203 1.00 60.25 755 LEU A CA 1
ATOM 6090 C C . LEU A 1 755 ? 20.308 -37.213 -52.331 1.00 60.25 755 LEU A C 1
ATOM 6092 O O . LEU A 1 755 ? 21.243 -37.839 -52.814 1.00 60.25 755 LEU A O 1
ATOM 6096 N N . ALA A 1 756 ? 19.062 -37.334 -52.798 1.00 58.28 756 ALA A N 1
ATOM 6097 C CA . ALA A 1 756 ? 18.721 -38.147 -53.965 1.00 58.28 756 ALA A CA 1
ATOM 6098 C C . ALA A 1 756 ? 19.351 -37.581 -55.250 1.00 58.28 756 ALA A C 1
ATOM 6100 O O . ALA A 1 756 ? 19.942 -38.334 -56.018 1.00 58.28 756 ALA A O 1
ATOM 6101 N N . ALA A 1 757 ? 19.329 -36.258 -55.446 1.00 57.66 757 ALA A N 1
ATOM 6102 C CA . ALA A 1 757 ? 20.019 -35.598 -56.555 1.00 57.66 757 ALA A CA 1
ATOM 6103 C C . ALA A 1 757 ? 21.549 -35.795 -56.492 1.00 57.66 757 ALA A C 1
ATOM 6105 O O . ALA A 1 757 ? 22.176 -36.082 -57.514 1.00 57.66 757 ALA A O 1
ATOM 6106 N N . ASN A 1 758 ? 22.149 -35.723 -55.297 1.00 57.12 758 ASN A N 1
ATOM 6107 C CA . ASN A 1 758 ? 23.559 -36.072 -55.088 1.00 57.12 758 ASN A CA 1
ATOM 6108 C C . ASN A 1 758 ? 23.837 -37.561 -55.330 1.00 57.12 758 ASN A C 1
ATOM 6110 O O . ASN A 1 758 ? 24.864 -37.889 -55.911 1.00 57.12 758 ASN A O 1
ATOM 6114 N N . VAL A 1 759 ? 22.945 -38.472 -54.932 1.00 62.84 759 VAL A N 1
ATOM 6115 C CA . VAL A 1 759 ? 23.076 -39.910 -55.218 1.00 62.84 759 VAL A CA 1
ATOM 6116 C C . VAL A 1 759 ? 23.001 -40.170 -56.720 1.00 62.84 759 VAL A C 1
ATOM 6118 O O . VAL A 1 759 ? 23.803 -40.951 -57.221 1.00 62.84 759 VAL A O 1
ATOM 6121 N N . GLU A 1 760 ? 22.141 -39.473 -57.462 1.00 60.12 760 GLU A N 1
ATOM 6122 C CA . GLU A 1 760 ? 22.058 -39.607 -58.919 1.00 60.12 760 GLU A CA 1
ATOM 6123 C C . GLU A 1 760 ? 23.294 -38.999 -59.622 1.00 60.12 760 GLU A C 1
ATOM 6125 O O . GLU A 1 760 ? 23.825 -39.597 -60.561 1.00 60.12 760 GLU A O 1
ATOM 6130 N N . GLN A 1 761 ? 23.857 -37.890 -59.113 1.00 57.75 761 GLN A N 1
ATOM 6131 C CA . GLN A 1 761 ? 25.176 -37.396 -59.549 1.00 57.75 761 GLN A CA 1
ATOM 6132 C C . GLN A 1 761 ? 26.308 -38.379 -59.215 1.00 57.75 761 GLN A C 1
ATOM 6134 O O . GLN A 1 761 ? 27.151 -38.655 -60.069 1.00 57.75 761 GLN A O 1
ATOM 6139 N N . HIS A 1 762 ? 26.333 -38.944 -58.006 1.00 59.66 762 HIS A N 1
ATOM 6140 C CA . HIS A 1 762 ? 27.317 -39.946 -57.597 1.00 59.66 762 HIS A CA 1
ATOM 6141 C C . HIS A 1 762 ? 27.167 -41.253 -58.375 1.00 59.66 762 HIS A C 1
ATOM 6143 O O . HIS A 1 762 ? 28.168 -41.919 -58.617 1.00 59.66 762 HIS A O 1
ATOM 6149 N N . LYS A 1 763 ? 25.960 -41.602 -58.820 1.00 63.59 763 LYS A N 1
ATOM 6150 C CA . LYS A 1 763 ? 25.668 -42.736 -59.699 1.00 63.59 763 LYS A CA 1
ATOM 6151 C C . LYS A 1 763 ? 26.181 -42.477 -61.115 1.00 63.59 763 LYS A C 1
ATOM 6153 O O . LYS A 1 763 ? 26.938 -43.297 -61.617 1.00 63.59 763 LYS A O 1
ATOM 6158 N N . ALA A 1 764 ? 25.939 -41.300 -61.694 1.00 58.41 764 ALA A N 1
ATOM 6159 C CA . ALA A 1 764 ? 26.552 -40.900 -62.965 1.00 58.41 764 ALA A CA 1
ATOM 6160 C C . ALA A 1 764 ? 28.095 -40.799 -62.880 1.00 58.41 764 ALA A C 1
ATOM 6162 O O . ALA A 1 764 ? 28.808 -41.145 -63.824 1.00 58.41 764 ALA A O 1
ATOM 6163 N N . ALA A 1 765 ? 28.642 -40.363 -61.740 1.00 59.22 765 ALA A N 1
ATOM 6164 C CA . ALA A 1 765 ? 30.081 -40.369 -61.476 1.00 59.22 765 ALA A CA 1
ATOM 6165 C C . ALA A 1 765 ? 30.631 -41.795 -61.290 1.00 59.22 765 ALA A C 1
ATOM 6167 O O . ALA A 1 765 ? 31.717 -42.094 -61.784 1.00 59.22 765 ALA A O 1
ATOM 6168 N N . LYS A 1 766 ? 29.873 -42.685 -60.637 1.00 65.75 766 LYS A N 1
ATOM 6169 C CA . LYS A 1 766 ? 30.184 -44.108 -60.467 1.00 65.75 766 LYS A CA 1
ATOM 6170 C C . LYS A 1 766 ? 30.152 -44.845 -61.801 1.00 65.75 766 LYS A C 1
ATOM 6172 O O . LYS A 1 766 ? 31.083 -45.583 -62.066 1.00 65.75 766 LYS A O 1
ATOM 6177 N N . GLU A 1 767 ? 29.179 -44.588 -62.668 1.00 67.81 767 GLU A N 1
ATOM 6178 C CA . GLU A 1 767 ? 29.104 -45.156 -64.021 1.00 67.81 767 GLU A CA 1
ATOM 6179 C C . GLU A 1 767 ? 30.283 -44.687 -64.894 1.00 67.81 767 GLU A C 1
ATOM 6181 O O . GLU A 1 767 ? 30.883 -45.489 -65.607 1.00 67.81 767 GLU A O 1
ATOM 6186 N N . ARG A 1 768 ? 30.711 -43.420 -64.771 1.00 65.06 768 ARG A N 1
ATOM 6187 C CA . ARG A 1 768 ? 31.962 -42.924 -65.386 1.00 65.06 768 ARG A CA 1
ATOM 6188 C C . ARG A 1 768 ? 33.213 -43.587 -64.796 1.00 65.06 768 ARG A C 1
ATOM 6190 O O . ARG A 1 768 ? 34.158 -43.870 -65.532 1.00 65.06 768 ARG A O 1
ATOM 6197 N N . LEU A 1 769 ? 33.233 -43.849 -63.489 1.00 63.25 769 LEU A N 1
ATOM 6198 C CA . LEU A 1 769 ? 34.314 -44.577 -62.821 1.00 63.25 769 LEU A CA 1
ATOM 6199 C C . LEU A 1 769 ? 34.346 -46.050 -63.230 1.00 63.25 769 LEU A C 1
ATOM 6201 O O . LEU A 1 769 ? 35.421 -46.557 -63.509 1.00 63.25 769 LEU A O 1
ATOM 6205 N N . GLU A 1 770 ? 33.203 -46.720 -63.334 1.00 65.75 770 GLU A N 1
ATOM 6206 C CA . GLU A 1 770 ? 33.081 -48.109 -63.777 1.00 65.75 770 GLU A CA 1
ATOM 6207 C C . GLU A 1 770 ? 33.417 -48.245 -65.265 1.00 65.75 770 GLU A C 1
ATOM 6209 O O . GLU A 1 770 ? 34.112 -49.186 -65.628 1.00 65.75 770 GLU A O 1
ATOM 6214 N N . TYR A 1 771 ? 33.076 -47.264 -66.109 1.00 70.75 771 TYR A N 1
ATOM 6215 C CA . TYR A 1 771 ? 33.578 -47.181 -67.484 1.00 70.75 771 TYR A CA 1
ATOM 6216 C C . TYR A 1 771 ? 35.110 -47.041 -67.532 1.00 70.75 771 TYR A C 1
ATOM 6218 O O . TYR A 1 771 ? 35.778 -47.801 -68.232 1.00 70.75 771 TYR A O 1
ATOM 6226 N N . ASN A 1 772 ? 35.694 -46.129 -66.745 1.00 64.56 772 ASN A N 1
ATOM 6227 C CA . ASN A 1 772 ? 37.150 -45.944 -66.681 1.00 64.56 772 ASN A CA 1
ATOM 6228 C C . ASN A 1 772 ? 37.879 -47.150 -66.062 1.00 64.56 772 ASN A C 1
ATOM 6230 O O . ASN A 1 772 ? 38.985 -47.487 -66.490 1.00 64.56 772 ASN A O 1
ATOM 6234 N N . ILE A 1 773 ? 37.274 -47.823 -65.082 1.00 65.69 773 ILE A N 1
ATOM 6235 C CA . ILE A 1 773 ? 37.771 -49.072 -64.495 1.00 65.69 773 ILE A CA 1
ATOM 6236 C C . ILE A 1 773 ? 37.672 -50.196 -65.522 1.00 65.69 773 ILE A C 1
ATOM 6238 O O . ILE A 1 773 ? 38.630 -50.948 -65.647 1.00 65.69 773 ILE A O 1
ATOM 6242 N N . GLN A 1 774 ? 36.595 -50.284 -66.308 1.00 66.94 774 GLN A N 1
ATOM 6243 C CA . GLN A 1 774 ? 36.438 -51.304 -67.344 1.00 66.94 774 GLN A CA 1
ATOM 6244 C C . GLN A 1 774 ? 37.395 -51.079 -68.523 1.00 66.94 774 GLN A C 1
ATOM 6246 O O . GLN A 1 774 ? 37.988 -52.038 -69.006 1.00 66.94 774 GLN A O 1
ATOM 6251 N N . ASP A 1 775 ? 37.636 -49.837 -68.948 1.00 69.19 775 ASP A N 1
ATOM 6252 C CA . ASP A 1 775 ? 38.688 -49.507 -69.919 1.00 69.19 775 ASP A CA 1
ATOM 6253 C C . ASP A 1 775 ? 40.084 -49.824 -69.351 1.00 69.19 775 ASP A C 1
ATOM 6255 O O . ASP A 1 775 ? 40.875 -50.528 -69.978 1.00 69.19 775 ASP A O 1
ATOM 6259 N N . THR A 1 776 ? 40.372 -49.426 -68.109 1.00 65.38 776 THR A N 1
ATOM 6260 C CA . THR A 1 776 ? 41.642 -49.762 -67.439 1.00 65.38 776 THR A CA 1
ATOM 6261 C C . THR A 1 776 ? 41.818 -51.276 -67.276 1.00 65.38 776 THR A C 1
ATOM 6263 O O . THR A 1 776 ? 42.916 -51.789 -67.491 1.00 65.38 776 THR A O 1
ATOM 6266 N N . TYR A 1 777 ? 40.746 -52.014 -66.981 1.00 66.00 777 TYR A N 1
ATOM 6267 C CA . TYR A 1 777 ? 40.715 -53.473 -66.889 1.00 66.00 777 TYR A CA 1
ATOM 6268 C C . TYR A 1 777 ? 40.874 -54.133 -68.260 1.00 66.00 777 TYR A C 1
ATOM 6270 O O . TYR A 1 777 ? 41.602 -55.115 -68.372 1.00 66.00 777 TYR A O 1
ATOM 6278 N N . ASN A 1 778 ? 40.287 -53.582 -69.323 1.00 67.12 778 ASN A N 1
ATOM 6279 C CA . ASN A 1 778 ? 40.468 -54.055 -70.696 1.00 67.12 778 ASN A CA 1
ATOM 6280 C C . ASN A 1 778 ? 41.902 -53.801 -71.184 1.00 67.12 778 ASN A C 1
ATOM 6282 O O . ASN A 1 778 ? 42.514 -54.687 -71.784 1.00 67.12 778 ASN A O 1
ATOM 6286 N N . ARG A 1 779 ? 42.496 -52.645 -70.860 1.00 65.94 779 ARG A N 1
ATOM 6287 C CA . ARG A 1 779 ? 43.914 -52.330 -71.116 1.00 65.94 779 ARG A CA 1
ATOM 6288 C C . ARG A 1 779 ? 44.849 -53.224 -70.299 1.00 65.94 779 ARG A C 1
ATOM 6290 O O . ARG A 1 779 ? 45.840 -53.716 -70.838 1.00 65.94 779 ARG A O 1
ATOM 6297 N N . TRP A 1 780 ? 44.537 -53.479 -69.026 1.00 67.69 780 TRP A N 1
ATOM 6298 C CA . TRP A 1 780 ? 45.295 -54.393 -68.165 1.00 67.69 780 TRP A CA 1
ATOM 6299 C C . TRP A 1 780 ? 45.182 -55.841 -68.638 1.00 67.69 780 TRP A C 1
ATOM 6301 O O . TRP A 1 780 ? 46.193 -56.525 -68.725 1.00 67.69 780 TRP A O 1
ATOM 6311 N N . THR A 1 781 ? 43.992 -56.292 -69.030 1.00 62.62 781 THR A N 1
ATOM 6312 C CA . THR A 1 781 ? 43.744 -57.645 -69.544 1.00 62.62 781 THR A CA 1
ATOM 6313 C C . THR A 1 781 ? 44.378 -57.836 -70.918 1.00 62.62 781 THR A C 1
ATOM 6315 O O . THR A 1 781 ? 44.981 -58.875 -71.152 1.00 62.62 781 THR A O 1
ATOM 6318 N N . SER A 1 782 ? 44.383 -56.815 -71.782 1.00 62.06 782 SER A N 1
ATOM 6319 C CA . SER A 1 782 ? 45.150 -56.825 -73.039 1.00 62.06 782 SER A CA 1
ATOM 6320 C C . SER A 1 782 ? 46.656 -56.928 -72.776 1.00 62.06 782 SER A C 1
ATOM 6322 O O . SER A 1 782 ? 47.330 -57.775 -73.361 1.00 62.06 782 SER A O 1
ATOM 6324 N N . LYS A 1 783 ? 47.190 -56.143 -71.826 1.00 64.38 783 LYS A N 1
ATOM 6325 C CA . LYS A 1 783 ? 48.586 -56.271 -71.368 1.00 64.38 783 LYS A CA 1
ATOM 6326 C C . LYS A 1 783 ? 48.867 -57.625 -70.708 1.00 64.38 783 LYS A C 1
ATOM 6328 O O . LYS A 1 783 ? 49.965 -58.144 -70.872 1.00 64.38 783 LYS A O 1
ATOM 6333 N N . ARG A 1 784 ? 47.898 -58.223 -70.008 1.00 60.16 784 ARG A N 1
ATOM 6334 C CA . ARG A 1 784 ? 48.026 -59.546 -69.382 1.00 60.16 784 ARG A CA 1
ATOM 6335 C C . ARG A 1 784 ? 48.014 -60.656 -70.425 1.00 60.16 784 ARG A C 1
ATOM 6337 O O . ARG A 1 784 ? 48.844 -61.539 -70.330 1.00 60.16 784 ARG A O 1
ATOM 6344 N N . ILE A 1 785 ? 47.163 -60.583 -71.447 1.00 62.56 785 ILE A N 1
ATOM 6345 C CA . ILE A 1 785 ? 47.169 -61.507 -72.592 1.00 62.56 785 ILE A CA 1
ATOM 6346 C C . ILE A 1 785 ? 48.500 -61.400 -73.348 1.00 62.56 785 ILE A C 1
ATOM 6348 O O . ILE A 1 785 ? 49.099 -62.425 -73.665 1.00 62.56 785 ILE A O 1
ATOM 6352 N N . TRP A 1 786 ? 49.020 -60.186 -73.557 1.00 64.12 786 TRP A N 1
ATOM 6353 C CA . TRP A 1 786 ? 50.346 -59.976 -74.149 1.00 64.12 786 TRP A CA 1
ATOM 6354 C C . TRP A 1 786 ? 51.472 -60.560 -73.275 1.00 64.12 786 TRP A C 1
ATOM 6356 O O . TRP A 1 786 ? 52.314 -61.301 -73.775 1.00 64.12 786 TRP A O 1
ATOM 6366 N N . ALA A 1 787 ? 51.446 -60.318 -71.961 1.00 56.16 787 ALA A N 1
ATOM 6367 C CA . ALA A 1 787 ? 52.419 -60.864 -71.012 1.00 56.16 787 ALA A CA 1
ATOM 6368 C C . ALA A 1 787 ? 52.321 -62.394 -70.853 1.00 56.16 787 ALA A C 1
ATOM 6370 O O . ALA A 1 787 ? 53.346 -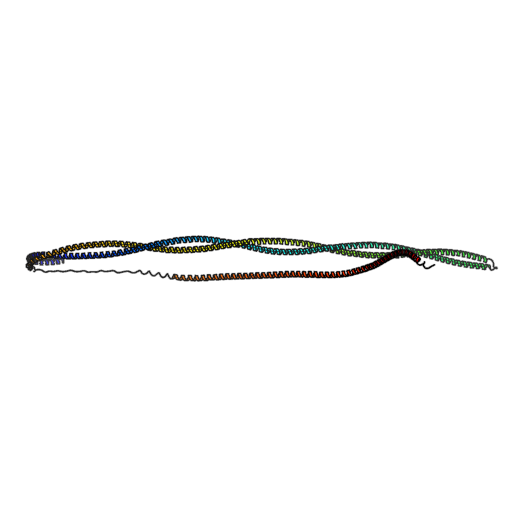63.056 -70.722 1.00 56.16 787 ALA A O 1
ATOM 6371 N N . THR A 1 788 ? 51.120 -62.977 -70.904 1.00 59.62 788 THR A N 1
ATOM 6372 C CA . THR A 1 788 ? 50.920 -64.432 -70.906 1.00 59.62 788 THR A CA 1
ATOM 6373 C C . THR A 1 788 ? 51.402 -65.038 -72.221 1.00 59.62 788 THR A C 1
ATOM 6375 O O . THR A 1 788 ? 52.110 -66.033 -72.176 1.00 59.62 788 THR A O 1
ATOM 6378 N N . SER A 1 789 ? 51.132 -64.413 -73.372 1.00 60.84 789 SER A N 1
ATOM 6379 C CA . SER A 1 789 ? 51.674 -64.843 -74.672 1.00 60.84 789 SER A CA 1
ATOM 6380 C C . SER A 1 789 ? 53.210 -64.801 -74.698 1.00 60.84 789 SER A C 1
ATOM 6382 O O . SER A 1 789 ? 53.856 -65.759 -75.125 1.00 60.84 789 SER A O 1
ATOM 6384 N N . ALA A 1 790 ? 53.813 -63.745 -74.138 1.00 56.00 790 ALA A N 1
ATOM 6385 C CA . ALA A 1 790 ? 55.260 -63.642 -73.960 1.00 56.00 790 ALA A CA 1
ATOM 6386 C C . ALA A 1 790 ? 55.808 -64.712 -72.995 1.00 56.00 790 ALA A C 1
ATOM 6388 O O . ALA A 1 790 ? 56.822 -65.342 -73.291 1.00 56.00 790 ALA A O 1
ATOM 6389 N N . ALA A 1 791 ? 55.124 -64.979 -71.877 1.00 55.38 791 ALA A N 1
ATOM 6390 C CA . ALA A 1 791 ? 55.495 -66.040 -70.941 1.00 55.38 791 ALA A CA 1
ATOM 6391 C C . ALA A 1 791 ? 55.378 -67.442 -71.568 1.00 55.38 791 ALA A C 1
ATOM 6393 O O . ALA A 1 791 ? 56.239 -68.284 -71.326 1.00 55.38 791 ALA A O 1
ATOM 6394 N N . THR A 1 792 ? 54.376 -67.689 -72.419 1.00 60.69 792 THR A N 1
ATOM 6395 C CA . THR A 1 792 ? 54.253 -68.931 -73.198 1.00 60.69 792 THR A CA 1
ATOM 6396 C C . THR A 1 792 ? 55.389 -69.066 -74.214 1.00 60.69 792 THR A C 1
ATOM 6398 O O . THR A 1 792 ? 55.964 -70.145 -74.316 1.00 60.69 792 THR A O 1
ATOM 6401 N N . HIS A 1 793 ? 55.796 -67.984 -74.888 1.00 59.72 793 HIS A N 1
ATOM 6402 C CA . HIS A 1 793 ? 56.981 -67.988 -75.759 1.00 59.72 793 HIS A CA 1
ATOM 6403 C C . HIS A 1 793 ? 58.277 -68.292 -74.990 1.00 59.72 793 HIS A C 1
ATOM 6405 O O . HIS A 1 793 ? 59.081 -69.109 -75.433 1.00 59.72 793 HIS A O 1
ATOM 6411 N N . VAL A 1 794 ? 58.478 -67.691 -73.811 1.00 61.94 794 VAL A N 1
ATOM 6412 C CA . VAL A 1 794 ? 59.647 -67.978 -72.958 1.00 61.94 794 VAL A CA 1
ATOM 6413 C C . VAL A 1 794 ? 59.619 -69.422 -72.439 1.00 61.94 794 VAL A C 1
ATOM 6415 O O . VAL A 1 794 ? 60.658 -70.080 -72.418 1.00 61.94 794 VAL A O 1
ATOM 6418 N N . ALA A 1 795 ? 58.442 -69.954 -72.095 1.00 59.00 795 ALA A N 1
ATOM 6419 C CA . ALA A 1 795 ? 58.276 -71.355 -71.711 1.00 59.00 795 ALA A CA 1
ATOM 6420 C C . ALA A 1 795 ? 58.558 -72.322 -72.877 1.00 59.00 795 ALA A C 1
ATOM 6422 O O . ALA A 1 795 ? 59.232 -73.329 -72.666 1.00 59.00 795 ALA A O 1
ATOM 6423 N N . GLN A 1 796 ? 58.124 -72.005 -74.104 1.00 60.94 796 GLN A N 1
ATOM 6424 C CA . GLN A 1 796 ? 58.488 -72.772 -75.302 1.00 60.94 796 GLN A CA 1
ATOM 6425 C C . GLN A 1 796 ? 60.001 -72.748 -75.543 1.00 60.94 796 GLN A C 1
ATOM 6427 O O . GLN A 1 796 ? 60.586 -73.803 -75.764 1.00 60.94 796 GLN A O 1
ATOM 6432 N N . LEU A 1 797 ? 60.658 -71.591 -75.418 1.00 62.84 797 LEU A N 1
ATOM 6433 C CA . LEU A 1 797 ? 62.108 -71.480 -75.610 1.00 62.84 797 LEU A CA 1
ATOM 6434 C C . LEU A 1 797 ? 62.911 -72.260 -74.555 1.00 62.84 797 LEU A C 1
ATOM 6436 O O . LEU A 1 797 ? 63.904 -72.898 -74.902 1.00 62.84 797 LEU A O 1
ATOM 6440 N N . ASP A 1 798 ? 62.491 -72.281 -73.285 1.00 61.25 798 ASP A N 1
ATOM 6441 C CA . ASP A 1 798 ? 63.163 -73.105 -72.265 1.00 61.25 798 ASP A CA 1
ATOM 6442 C C . ASP A 1 798 ? 62.792 -74.603 -72.388 1.00 61.25 798 ASP A C 1
ATOM 6444 O O . ASP A 1 798 ? 63.602 -75.472 -72.055 1.00 61.25 798 ASP A O 1
ATOM 6448 N N . GLN A 1 799 ? 61.626 -74.942 -72.955 1.00 62.00 799 GLN A N 1
ATOM 6449 C CA . GLN A 1 799 ? 61.278 -76.314 -73.349 1.00 62.00 799 GLN A CA 1
ATOM 6450 C C . GLN A 1 799 ? 62.140 -76.793 -74.531 1.00 62.00 799 GLN A C 1
ATOM 6452 O O . GLN A 1 799 ? 62.704 -77.884 -74.468 1.00 62.00 799 GLN A O 1
ATOM 6457 N N . GLU A 1 800 ? 62.339 -75.970 -75.562 1.00 62.69 800 GLU A N 1
ATOM 6458 C CA . GLU A 1 800 ? 63.248 -76.237 -76.684 1.00 62.69 800 GLU A CA 1
ATOM 6459 C C . GLU A 1 800 ? 64.702 -76.354 -76.218 1.00 62.69 800 GLU A C 1
ATOM 6461 O O . GLU A 1 800 ? 65.392 -77.310 -76.568 1.00 62.69 800 GLU A O 1
ATOM 6466 N N . ARG A 1 801 ? 65.162 -75.460 -75.339 1.00 62.00 801 ARG A N 1
ATOM 6467 C CA . ARG A 1 801 ? 66.498 -75.517 -74.722 1.00 62.00 801 ARG A CA 1
ATOM 6468 C C . ARG A 1 801 ? 66.715 -76.800 -73.913 1.00 62.00 801 ARG A C 1
ATOM 6470 O O . ARG A 1 801 ? 67.824 -77.342 -73.909 1.00 62.00 801 ARG A O 1
ATOM 6477 N N . ASN A 1 802 ? 65.683 -77.306 -73.238 1.00 64.00 802 ASN A N 1
ATOM 6478 C CA . ASN A 1 802 ? 65.745 -78.588 -72.537 1.00 64.00 802 ASN A CA 1
ATOM 6479 C C . ASN A 1 802 ? 65.659 -79.784 -73.500 1.00 64.00 802 ASN A C 1
ATOM 6481 O O . ASN A 1 802 ? 66.412 -80.740 -73.318 1.00 64.00 802 ASN A O 1
ATOM 6485 N N . ASN A 1 803 ? 64.876 -79.701 -74.579 1.00 64.38 803 ASN A N 1
ATOM 6486 C CA . ASN A 1 803 ? 64.871 -80.693 -75.660 1.00 64.38 803 ASN A CA 1
ATOM 6487 C C . ASN A 1 803 ? 66.235 -80.770 -76.373 1.00 64.38 803 ASN A C 1
ATOM 6489 O O . ASN A 1 803 ? 66.722 -81.866 -76.628 1.00 64.38 803 ASN A O 1
ATOM 6493 N N . ILE A 1 804 ? 66.915 -79.643 -76.605 1.00 62.34 804 ILE A N 1
ATOM 6494 C CA . ILE A 1 804 ? 68.274 -79.588 -77.174 1.00 62.34 804 ILE A CA 1
ATOM 6495 C C . ILE A 1 804 ? 69.301 -80.206 -76.211 1.00 62.34 804 ILE A C 1
ATOM 6497 O O . ILE A 1 804 ? 70.185 -80.951 -76.642 1.00 62.34 804 ILE A O 1
ATOM 6501 N N . LYS A 1 805 ? 69.177 -79.976 -74.896 1.00 59.69 805 LYS A N 1
ATOM 6502 C CA . LYS A 1 805 ? 70.010 -80.651 -73.879 1.00 59.69 805 LYS A CA 1
ATOM 6503 C C . LYS A 1 805 ? 69.731 -82.156 -73.800 1.00 59.69 805 LYS A C 1
ATOM 6505 O O . LYS A 1 805 ? 70.670 -82.927 -73.596 1.00 59.69 805 LYS A O 1
ATOM 6510 N N . LEU A 1 806 ? 68.479 -82.582 -73.971 1.00 62.06 806 LEU A N 1
ATOM 6511 C CA . LEU A 1 806 ? 68.096 -83.994 -73.991 1.00 62.06 806 LEU A CA 1
ATOM 6512 C C . LEU A 1 806 ? 68.612 -84.685 -75.260 1.00 62.06 806 LEU A C 1
ATOM 6514 O O . LEU A 1 806 ? 69.274 -85.712 -75.151 1.00 62.06 806 LEU A O 1
ATOM 6518 N N . ALA A 1 807 ? 68.439 -84.067 -76.431 1.00 59.12 807 ALA A N 1
ATOM 6519 C CA . ALA A 1 807 ? 68.982 -84.533 -77.705 1.00 59.12 807 ALA A CA 1
ATOM 6520 C C . ALA A 1 807 ? 70.519 -84.604 -77.686 1.00 59.12 807 ALA A C 1
ATOM 6522 O O . ALA A 1 807 ? 71.097 -85.573 -78.167 1.00 59.12 807 ALA A O 1
ATOM 6523 N N . SER A 1 808 ? 71.195 -83.639 -77.051 1.00 58.78 808 SER A N 1
ATOM 6524 C CA . SER A 1 808 ? 72.657 -83.662 -76.867 1.00 58.78 808 SER A CA 1
ATOM 6525 C C . SER A 1 808 ? 73.127 -84.820 -75.974 1.00 58.78 808 SER A C 1
ATOM 6527 O O . SER A 1 808 ? 74.179 -85.408 -76.221 1.00 58.78 808 SER A O 1
ATOM 6529 N N . ARG A 1 809 ? 72.344 -85.192 -74.951 1.00 58.22 809 ARG A N 1
ATOM 6530 C CA . ARG A 1 809 ? 72.614 -86.373 -74.109 1.00 58.22 809 ARG A CA 1
ATOM 6531 C C . ARG A 1 809 ? 72.306 -87.679 -74.844 1.00 58.22 809 ARG A C 1
ATOM 6533 O O . ARG A 1 809 ? 73.133 -88.585 -74.824 1.00 58.22 809 ARG A O 1
ATOM 6540 N N . GLN A 1 810 ? 71.196 -87.742 -75.575 1.00 54.81 810 GLN A N 1
ATOM 6541 C CA . GLN A 1 810 ? 70.832 -88.892 -76.405 1.00 54.81 810 GLN A CA 1
ATOM 6542 C C . GLN A 1 810 ? 71.835 -89.113 -77.550 1.00 54.81 810 GLN A C 1
ATOM 6544 O O . GLN A 1 810 ? 72.193 -90.251 -77.824 1.00 54.81 810 GLN A O 1
ATOM 6549 N N . ALA A 1 811 ? 72.394 -88.062 -78.157 1.00 55.44 811 ALA A N 1
ATOM 6550 C CA . ALA A 1 811 ? 73.476 -88.179 -79.138 1.00 55.44 811 ALA A CA 1
ATOM 6551 C C . ALA A 1 811 ? 74.780 -88.738 -78.528 1.00 55.44 811 ALA A C 1
ATOM 6553 O O . ALA A 1 811 ? 75.499 -89.499 -79.184 1.00 55.44 811 ALA A O 1
ATOM 6554 N N . ALA A 1 812 ? 75.074 -88.409 -77.265 1.00 55.94 812 ALA A N 1
ATOM 6555 C CA . ALA A 1 812 ? 76.204 -88.973 -76.527 1.00 55.94 812 ALA A CA 1
ATOM 6556 C C . ALA A 1 812 ? 75.972 -90.443 -76.117 1.00 55.94 812 ALA A C 1
ATOM 6558 O O . ALA A 1 812 ? 76.908 -91.243 -76.156 1.00 55.94 812 ALA A O 1
ATOM 6559 N N . GLU A 1 813 ? 74.738 -90.832 -75.779 1.00 54.56 813 GLU A N 1
ATOM 6560 C CA . GLU A 1 813 ? 74.382 -92.228 -75.485 1.00 54.56 813 GLU A CA 1
ATOM 6561 C C . GLU A 1 813 ? 74.283 -93.104 -76.741 1.00 54.56 813 GLU A C 1
ATOM 6563 O O . GLU A 1 813 ? 74.767 -94.234 -76.721 1.00 54.56 813 GLU A O 1
ATOM 6568 N N . THR A 1 814 ? 73.769 -92.591 -77.861 1.00 56.28 814 THR A N 1
ATOM 6569 C CA . THR A 1 814 ? 73.742 -93.309 -79.149 1.00 56.28 814 THR A CA 1
ATOM 6570 C C . THR A 1 814 ? 75.161 -93.595 -79.653 1.00 56.28 814 THR A C 1
ATOM 6572 O O . THR A 1 814 ? 75.461 -94.725 -80.037 1.00 56.28 814 THR A O 1
ATOM 6575 N N . ASN A 1 815 ? 76.091 -92.639 -79.518 1.00 54.28 815 ASN A N 1
ATOM 6576 C CA . ASN A 1 815 ? 77.520 -92.877 -79.778 1.00 54.28 815 ASN A CA 1
ATOM 6577 C C . ASN A 1 815 ? 78.187 -93.853 -78.785 1.00 54.28 815 ASN A C 1
ATOM 6579 O O . ASN A 1 815 ? 79.252 -94.395 -79.085 1.00 54.28 815 ASN A O 1
ATOM 6583 N N . ARG A 1 816 ? 77.581 -94.116 -77.619 1.00 54.38 816 ARG A N 1
ATOM 6584 C CA . ARG A 1 816 ? 78.018 -95.173 -76.690 1.00 54.38 816 ARG A CA 1
ATOM 6585 C C . ARG A 1 816 ? 77.413 -96.537 -77.032 1.00 54.38 816 ARG A C 1
ATOM 6587 O O . ARG A 1 816 ? 78.134 -97.528 -76.959 1.00 54.38 816 ARG A O 1
ATOM 6594 N N . LYS A 1 817 ? 76.149 -96.596 -77.468 1.00 55.06 817 LYS A N 1
ATOM 6595 C CA . LYS A 1 817 ? 75.501 -97.831 -77.944 1.00 55.06 817 LYS A CA 1
ATOM 6596 C C . LYS A 1 817 ? 76.159 -98.377 -79.207 1.00 55.06 817 LYS A C 1
ATOM 6598 O O . LYS A 1 817 ? 76.652 -99.503 -79.175 1.00 55.06 817 LYS A O 1
ATOM 6603 N N . HIS A 1 818 ? 76.314 -97.562 -80.251 1.00 54.19 818 HIS A N 1
ATOM 6604 C CA . HIS A 1 818 ? 76.939 -98.005 -81.503 1.00 54.19 818 HIS A CA 1
ATOM 6605 C C . HIS A 1 818 ? 78.388 -98.492 -81.329 1.00 54.19 818 HIS A C 1
ATOM 6607 O O . HIS A 1 818 ? 78.846 -99.353 -82.078 1.00 54.19 818 HIS A O 1
ATOM 6613 N N . ARG A 1 819 ? 79.110 -98.015 -80.302 1.00 53.03 819 ARG A N 1
ATOM 6614 C CA . ARG A 1 819 ? 80.476 -98.475 -79.994 1.00 53.03 819 ARG A CA 1
ATOM 6615 C C . ARG A 1 819 ? 80.532 -99.833 -79.273 1.00 53.03 819 ARG A C 1
ATOM 6617 O O . ARG A 1 819 ? 81.577 -100.480 -79.308 1.00 53.03 819 ARG A O 1
ATOM 6624 N N . ASN A 1 820 ? 79.420 -100.288 -78.693 1.00 53.84 820 ASN A N 1
ATOM 6625 C CA . ASN A 1 820 ? 79.270 -101.634 -78.130 1.00 53.84 820 ASN A CA 1
ATOM 6626 C C . ASN A 1 820 ? 78.608 -102.595 -79.137 1.00 53.84 820 ASN A C 1
ATOM 6628 O O . ASN A 1 820 ? 79.108 -103.699 -79.346 1.00 53.84 820 ASN A O 1
ATOM 6632 N N . GLU A 1 821 ? 77.574 -102.148 -79.855 1.00 50.06 821 GLU A N 1
ATOM 6633 C CA . GLU A 1 821 ? 76.886 -102.911 -80.914 1.00 50.06 821 GLU A CA 1
ATOM 6634 C C . GLU A 1 821 ? 77.835 -103.308 -82.067 1.00 50.06 821 GLU A C 1
ATOM 6636 O O . GLU A 1 821 ? 77.674 -104.371 -82.676 1.00 50.06 821 GLU A O 1
ATOM 6641 N N . ALA A 1 822 ? 78.877 -102.506 -82.328 1.00 52.81 822 ALA A N 1
ATOM 6642 C CA . ALA A 1 822 ? 79.951 -102.833 -83.269 1.00 52.81 822 ALA A CA 1
ATOM 6643 C C . ALA A 1 822 ? 80.855 -103.998 -82.808 1.00 52.81 822 ALA A C 1
ATOM 6645 O O . ALA A 1 822 ? 81.377 -104.732 -83.648 1.00 52.81 822 ALA A O 1
ATOM 6646 N N . ASN A 1 823 ? 81.027 -104.207 -81.497 1.00 54.28 823 ASN A N 1
ATOM 6647 C CA . ASN A 1 823 ? 81.805 -105.327 -80.950 1.00 54.28 823 ASN A CA 1
ATOM 6648 C C . ASN A 1 823 ? 80.971 -106.611 -80.804 1.00 54.28 823 ASN A C 1
ATOM 6650 O O . ASN A 1 823 ? 81.516 -107.711 -80.888 1.00 54.28 823 ASN A O 1
ATOM 6654 N N . GLU A 1 824 ? 79.652 -106.492 -80.651 1.00 50.94 824 GLU A N 1
ATOM 6655 C CA . GLU A 1 824 ? 78.746 -107.641 -80.553 1.00 50.94 824 GLU A CA 1
ATOM 6656 C C . GLU A 1 824 ? 78.448 -108.252 -81.937 1.00 50.94 824 GLU A C 1
ATOM 6658 O O . GLU A 1 824 ? 78.559 -109.467 -82.129 1.00 50.94 824 GLU A O 1
ATOM 6663 N N . ASN A 1 825 ? 78.226 -107.418 -82.963 1.00 52.59 825 ASN A N 1
ATOM 6664 C CA . ASN A 1 825 ? 78.077 -107.886 -84.348 1.00 52.59 825 ASN A CA 1
ATOM 6665 C C . ASN A 1 825 ? 79.359 -108.521 -84.923 1.00 52.59 825 ASN A C 1
ATOM 6667 O O . ASN A 1 825 ? 79.273 -109.456 -85.724 1.00 52.59 825 ASN A O 1
ATOM 6671 N N . ASN A 1 826 ? 80.547 -108.087 -84.483 1.00 53.53 826 ASN A N 1
ATOM 6672 C CA . ASN A 1 826 ? 81.812 -108.737 -84.853 1.00 53.53 826 ASN A CA 1
ATOM 6673 C C . ASN A 1 826 ? 82.028 -110.092 -84.153 1.00 53.53 826 ASN A C 1
ATOM 6675 O O . ASN A 1 826 ? 82.811 -110.911 -84.634 1.00 53.53 826 ASN A O 1
ATOM 6679 N N . ARG A 1 827 ? 81.309 -110.371 -83.056 1.00 52.31 827 ARG A N 1
ATOM 6680 C CA . ARG A 1 827 ? 81.281 -111.699 -82.425 1.00 52.31 827 ARG A CA 1
ATOM 6681 C C . ARG A 1 827 ? 80.340 -112.646 -83.173 1.00 52.31 827 ARG A C 1
ATOM 6683 O O . ARG A 1 827 ? 80.749 -113.751 -83.523 1.00 52.31 827 ARG A O 1
ATOM 6690 N N . ASN A 1 828 ? 79.136 -112.187 -83.518 1.00 52.72 828 ASN A N 1
ATOM 6691 C CA . ASN A 1 828 ? 78.144 -113.018 -84.211 1.00 52.72 828 ASN A CA 1
ATOM 6692 C C . ASN A 1 828 ? 78.508 -113.332 -85.676 1.00 52.72 828 ASN A C 1
ATOM 6694 O O . ASN A 1 828 ? 78.216 -114.432 -86.152 1.00 52.72 828 ASN A O 1
ATOM 6698 N N . ARG A 1 829 ? 79.239 -112.456 -86.386 1.00 50.88 829 ARG A N 1
ATOM 6699 C CA . ARG A 1 829 ? 79.722 -112.774 -87.747 1.00 50.88 829 ARG A CA 1
ATOM 6700 C C . ARG A 1 829 ? 80.756 -113.902 -87.810 1.00 50.88 829 ARG A C 1
ATOM 6702 O O . ARG A 1 829 ? 80.841 -114.561 -88.842 1.00 50.88 829 ARG A O 1
ATOM 6709 N N . LYS A 1 830 ? 81.481 -114.201 -86.724 1.00 48.59 830 LYS A N 1
ATOM 6710 C CA . LYS A 1 830 ? 82.468 -115.300 -86.712 1.00 48.59 830 LYS A CA 1
ATOM 6711 C C . LYS A 1 830 ? 81.863 -116.691 -86.458 1.00 48.59 830 LYS A C 1
ATOM 6713 O O . LYS A 1 830 ? 82.594 -117.672 -86.488 1.00 48.59 830 LYS A O 1
ATOM 6718 N N . ILE A 1 831 ? 80.544 -116.781 -86.253 1.00 55.94 831 ILE A N 1
ATOM 6719 C CA . ILE A 1 831 ? 79.812 -118.046 -86.050 1.00 55.94 831 ILE A CA 1
ATOM 6720 C C . ILE A 1 831 ? 78.982 -118.442 -87.291 1.00 55.94 831 ILE A C 1
ATOM 6722 O O . ILE A 1 831 ? 78.730 -119.624 -87.499 1.00 55.94 831 ILE A O 1
ATOM 6726 N N . GLN A 1 832 ? 78.632 -117.500 -88.179 1.00 48.00 832 GLN A N 1
ATOM 6727 C CA . GLN A 1 832 ? 77.873 -117.789 -89.413 1.00 48.00 832 GLN A CA 1
ATOM 6728 C C . GLN A 1 832 ? 78.710 -117.886 -90.706 1.00 48.00 832 GLN A C 1
ATOM 6730 O O . GLN A 1 832 ? 78.150 -118.173 -91.761 1.00 48.00 832 GLN A O 1
ATOM 6735 N N . GLN A 1 833 ? 80.038 -117.715 -90.654 1.00 44.88 833 GLN A N 1
ATOM 6736 C CA . GLN A 1 833 ? 80.931 -117.892 -91.819 1.00 44.88 833 GLN A CA 1
ATOM 6737 C C . GLN A 1 833 ? 82.084 -118.892 -91.597 1.00 44.88 833 GLN A C 1
ATOM 6739 O O . GLN A 1 833 ? 83.138 -118.774 -92.211 1.00 44.88 833 GLN A O 1
ATOM 6744 N N . GLN A 1 834 ? 81.866 -119.928 -90.775 1.00 41.97 834 GLN A N 1
ATOM 6745 C CA . GLN A 1 834 ? 82.635 -121.188 -90.847 1.00 41.97 834 GLN A CA 1
ATOM 6746 C C . GLN A 1 834 ? 81.750 -122.449 -90.788 1.00 41.97 834 GLN A C 1
ATOM 6748 O O . GLN A 1 834 ? 82.178 -123.500 -90.327 1.00 41.97 834 GLN A O 1
ATOM 6753 N N . PHE A 1 835 ? 80.527 -122.374 -91.328 1.00 40.72 835 PHE A N 1
ATOM 6754 C CA . PHE A 1 835 ? 79.820 -123.570 -91.820 1.00 40.72 835 PHE A CA 1
ATOM 6755 C C . PHE A 1 835 ? 79.204 -123.407 -93.220 1.00 40.72 835 PHE A C 1
ATOM 6757 O O . PHE A 1 835 ? 78.340 -124.176 -93.631 1.00 40.72 835 PHE A O 1
ATOM 6764 N N . TYR A 1 836 ? 79.740 -122.461 -93.998 1.00 40.38 836 TYR A N 1
ATOM 6765 C CA . TYR A 1 836 ? 79.686 -122.510 -95.458 1.00 40.38 836 TYR A CA 1
ATOM 6766 C C . TYR A 1 836 ? 81.106 -122.516 -96.030 1.00 40.38 836 TYR A C 1
ATOM 6768 O O . TYR A 1 836 ? 81.574 -121.525 -96.578 1.00 40.38 836 TYR A O 1
ATOM 6776 N N . ARG A 1 837 ? 81.731 -123.700 -95.929 1.00 37.28 837 ARG A N 1
ATOM 6777 C CA . ARG A 1 837 ? 82.867 -124.138 -96.762 1.00 37.28 837 ARG A CA 1
ATOM 6778 C C . ARG A 1 837 ? 84.185 -123.359 -96.493 1.00 37.28 837 ARG A C 1
ATOM 6780 O O . ARG A 1 837 ? 84.217 -122.550 -95.570 1.00 37.28 837 ARG A O 1
ATOM 6787 N N . HIS A 1 838 ? 85.365 -123.732 -97.006 1.00 36.16 838 HIS A N 1
ATOM 6788 C CA . HIS A 1 838 ? 85.767 -124.237 -98.334 1.00 36.16 838 HIS A CA 1
ATOM 6789 C C . HIS A 1 838 ? 85.577 -123.167 -99.423 1.00 36.16 838 HIS A C 1
ATOM 6791 O O . HIS A 1 838 ? 84.596 -123.245 -100.192 1.00 36.16 838 HIS A O 1
#

pLDDT: mean 71.76, std 14.99, range [11.66, 94.06]

Secondary structure (DSSP, 8-state):
-HHHHHHHHHHHHHHHHHHHHHHHHHHHHHHHHHHHHHHHHHHHHHHHHHHHHHHHHHHHHHHHHHHHHHHHHHHHHHHHHHHHHHHHHHHHHHHHHHHHHHHHHHHHHHHHHHHHHHHHHHHHHHHHHHHHHHHHHHHHHHHHHHHHHHHHHHHHHHHHHHHHHHHHHHHHHHHHHHHHHHHHHHHHHHHHHHHHHHHHHHHHHHHHHHHHHHHHHHHHHHHHHHHHHHHHHHHHHHHHHHHHHHHHHHHHHHHHHHHHHHHHHHHHHHHHHHHHHHHHHHHHHHHHHHHHHHHHHHHHHHHHHHHHHHHHHHHHHHHHHTS-TTS-SHHHHHHHHHHHHHHHHHHHHHHHHHHHHHHHHHHHHHHHHHHHHHHHHHHHHHHHHHHHHHHHHHHHHHHHHHHHHHHHHHHHHHHHHHHHHHHHHHHHHHHHHHHHHHHHHHHHHHHHHHHHHHHHHHHHHHHHHHHHHHHHHHHHHHHHHHHHHHHHHHHHHHHHHHHHHHHHHHHHHHHHHHHHHHHHHHHHHHHHHHHHHHHHHHHHHHHHHHHHHHHHHHHHHHHHHHHHHHHHHHHHHHHHHHHHHHHHHHHHHHHHHHHHHHHHHHHHHHHHHHHHHHHHTTT-SS--------------------------TTTTTTGGGSGGGSGGGHHHHHHHHHHHHHHHHHHHHHHHHHHHHHHHHHHHHHHHHHHHHHHHHHHHHHHHHHHHHHHHHHHHHHHHHHHHHHHHHHHHHHHHHHHHHHHHHHHHHHHHHHHHHHHHHHHHHHHHHHHHHHHHHHHHHHHHHHHHHHHHHHHHHHHHHHHHHHHHHHHHHHHHSSSS--

Foldseek 3Di:
DVVVVVVVVVVVVVVVVPVVVVVVVVVVVVLVVLVVVLCVLVVVLVVLVVVLVVLVVVLVVLVVVLVVLVVVLVVLVVVLVVLVVVLVVLVVVLVVLVVVLVVLVVVLVVLVVVLVVLVVVLVVLVVVLVVLVVVLVVLVVVLVVLVVLLVVLVVLLVVLVVLLVVLVVVLVVLVVLLVVLVVVLVVLVVVLVVLVVVLVVLVVVLVVLVVVLVVLVVLLVVLVVLLVVLVVLLVVLVVVLVVLVVVLVVLVVLLVVLVVLLVVLVVLLVVLVVQLVVLVVQLVVLVVQLVVLVVQLVVLVVQLVVLVVQLVVLVVQLVVVVPDPDDDDPSNVVSVVSNVVSVVSNVVSVVSNVVSVVSSVVSVVSNVVSVVSSVVSVVSSVVSVVSSVVSVVSSVVSVVVSVVSVVVSVVSVVSSVVSVVSSVVSVVSSVVSVVVSVVSVVVSVVSVVVSVVSVVVSVVSVVVSVVSVVVSVVSVVVSVVSVVVSVVSVVSSVVSVVSSVVSVVVSVVSVVVSVVSVVVSVVSVVVSVVSVVVSVVSVVVSVVSVVVSVVSVVVSVVSVVVSVVSVVVSVVSVVVSVVSVVVSVVSVVVSVPSVVVSVVSVVVSVVSVVVSVVSVVVNPPDDDDDDDDDDDDDDDDDDDDDDDDDPDPDPPDPDPPPPVPPPVVPVVPVVVVVVVVVVVVVVVVVVVVVVVVVVVVVVVVVVVVVVVVVVVVVVVVVVVVVVVVVVVVVVVVVVVVVVVVVVVVVVVVVVVVVVVVVVVVVVVVVVVVVVVVVVVVVVVVVVVVVVVVVVVVVVVVVVVVVVVVVVVVVVVVVVVVVVVVVVVVVVVVVVPPVVPDD

Sequence (838 aa):
QQLNTLQQELTQLEQIVEQLVQQIKQTQEQLANCEKEINEHNARIQELENEKQKVEIEIQRLQESIQRIETMIQDVTNKEREVTEQINQKTQEKQMIENEQRATEAEVQQLKAVLESLNEELKMLQERLAQLTNEANQLEEQVHQAQNELQQATEAVKLAEAETVRIQGELDQLTQQLQAKQAELAQGEQKKAQLEAILAQKQTELQQITDTVNRLEQALMQAKSELDAAIELYNQYTETLRQEEATELEKKNEVENQETALKEAENEASECDRKEGEKKRELDEATREERKAQADLNAAKNQLQAAETALHIAEMALATALAFPIIGEIAAIGATAAVAAATAATIALHVKVNNAETKLSQLSIKREQAFQLHQTALEQKRTAHTKVAEEKRALQTKQNELKRQTETKNAAQQQVERQKQVVRKATTDHAEVERQLAEAKEQQTMQMNEVHEAETQVKNQTEHVEQLKREAADLERRQTQTQPALVAAENELRNAQMKEQTADANLKMMNGQLTAKQQGVQELQSSVAQKQQQTEAKQTEYAAKEGEAQQAKNKATIIDQDLRLANQTKAELEAEKREQENILRTEQSKSQQLNVEHQQLNVEHQQLKAKVETVQQQKQQFSQQLQEFKSQLDRQNGDMTQKSNEVEKVKANLHTKEQQRNELKSQRDEHIVHVERVKRQIQENEQNLKENDMNLSQTLQARREREIAKQLAERQVADSEQRLHQTAERLEQLSNQVQEKQQIYDEKNRRHTDLAANVEQHKAAKERLEYNIQDTYNRWTSKRIWATSAATHVAQLDQERNNIKLASRQAAETNRKHRNEANENNRNRKIQQQFYRH